Protein 2PNQ (pdb70)

Solvent-accessible surface area: 36966 Å² total; per-residue (Å²): 168,74,101,86,109,16,74,71,62,2,164,56,14,44,38,53,46,156,24,98,164,123,132,34,221,63,60,42,5,9,80,6,7,20,4,3,16,1,48,51,62,99,96,18,32,0,13,18,12,4,0,26,11,75,72,42,186,2,16,0,0,0,0,0,17,4,38,84,26,24,12,0,0,17,2,0,8,14,6,0,0,63,2,0,4,5,9,15,8,75,102,142,20,5,65,96,17,34,112,34,56,197,205,52,84,39,18,99,45,19,84,19,126,89,20,90,71,20,141,54,0,76,130,30,25,85,74,15,14,52,59,13,10,59,62,36,39,116,170,201,75,78,40,92,90,6,0,31,87,0,0,96,59,0,20,85,5,5,25,78,25,3,82,121,13,61,118,83,97,117,11,38,97,17,7,11,101,6,0,52,4,0,0,0,0,0,0,0,4,4,52,12,8,42,0,18,1,0,0,0,0,14,0,19,0,3,0,0,16,47,70,190,109,34,59,24,30,24,53,53,13,5,50,25,0,25,16,148,23,130,155,7,29,110,50,0,85,140,83,15,59,186,94,2,35,168,12,0,27,78,117,85,90,0,0,16,87,20,101,11,0,28,0,0,3,8,3,98,12,37,16,46,70,87,43,18,141,185,20,88,158,60,36,152,119,54,73,50,23,113,48,35,99,2,12,49,2,61,4,37,13,51,105,45,91,0,92,44,96,5,51,0,0,0,0,0,0,28,3,0,24,142,63,28,120,85,78,44,0,0,103,14,1,0,54,34,59,46,51,101,68,146,137,229,128,7,5,0,4,35,0,3,127,90,12,55,89,102,226,46,2,2,0,1,1,3,0,53,8,31,32,169,24,0,11,49,63,35,96,162,89,163,169,71,107,93,106,15,70,77,50,2,161,57,16,48,41,67,45,137,23,81,166,103,117,49,204,88,73,40,4,4,72,4,4,18,3,0,19,0,42,52,66,98,93,15,29,1,24,13,15,2,0,25,9,78,74,35,168,2,16,0,1,0,0,0,17,4,37,85,23,22,12,0,0,18,1,0,5,17,8,0,0,58,2,0,0,2,11,12,6,82,99,133,22,6,58,97,10,34,108,32,50,197,182,56,83,34,16,101,44,19,76,14,125,89,26,90,75,18,158,89,0,76,118,39,26,86,77,15,13,58,63,14,6,62,70,34,33,122,167,201,77,77,35,90,84,6,1,25,76,0,0,94,53,0,20,90,15,4,23,79,24,3,85,121,14,40,107,74,81,149,4,40,82,41,6,8,99,8,1,60,4,0,0,1,0,0,0,1,3,5,18,9,4,35,1,21,1,0,0,0,0,9,0,24,0,0,0,0,19,40,78,186,105,38,55,16,26,25,51,54,11,4,54,25,0,23,20,161,21,131,155,8,29,103,46,1,81,145,84,16,62,186,95,4,34,168,12,1,30,80,121,98,93,0,0,17,85,20,92,8,0,23,0,0,3,9,2,89,8,32,14,43,68,94,50,18,146,191,21,82,160,64,35,154,117,55,78,45,27,117,47,35,102,3,8,46,3,58,6,43,20,47,100,43,107,0,61,45,89,4,56,0,1,0,0,0,0,17,4,0,19,144,62,30,114,84,71,52,0,0,104,17,1,0,49,36,54,47,47,98,72,146,140,214,130,7,3,0,8,38,0,0,120,88,12,58,87,100,228,50,2,1,0,0,2,3,1,45,7,32,31,166,28,0,14,54,52,32,103,171,95,162

B-factor: mean 39.47, std 14.39, range [12.19, 97.11]

GO terms:
  GO:0005739 mitochondrion (C, IDA)
  GO:0004741 [pyruvate dehydrogenase (acetyl-transferring)]-phosphatase activity (F, EXP)
  GO:0000287 magnesium ion binding (F, IDA)
  GO:0004722 protein serine/threonine phosphatase activity (F, IMP)
  GO:0005509 calcium ion binding (F, IMP)
  GO:0044877 protein-containing complex binding (F, IMP)

Sequence (764 aa):
LTPPQVNSILKANEYSFKVPEFDGKNVSSILGFDSNRLPANAPIEDRRSATTCLQTRGMLLGVFDGHAGCACSQAVSERLFYYIAVSLLPHETLLEIENAVELLPILQWHKHPNDYFSKEASKLYFNGLRTYWQELIDLDIDVKEALINAFKRLDNDISLEAQVGDPNSFLNYLVLRVAFSGATACVAHVDGVDLHVANTGDSRAMLGVQEEDGSWSAVTLSNDHNAQNERELQRLKLEHPKNEAKSVVKQDRLLGLLMPFRAFGDVKFKWSIDLQKRVIESGPDPPNYHTPPYLTAEPEVTYHRLRPQDKFLVLATDGLWETMHRQDVVRIVGEYLTGMHHQQQNAATHLIRHAVGYRDDITIIVVQFNSHVVGAYQNQEQLTPPQVNSILKANEYSFKVPEFDGKNVSSILGFDSNRLPANAPIEDRRSATTCLQTRGMLLGVFDGHAGCACSQAVSERLFYYIAVSLLPHETLLEIENAVELLPILQWHKHPNDYFSKEASKLYFNGLRTYWQELIDLDIDVKEALINAFKRLDNDISLEAQVGDPNSFLNYLVLRVAFSGATACVAHVDGVDLHVANTGDSRAMLGVQEEDGSWSAVTLSNDHNAQNERELQRLKLEHPKNEAKSVVKQDRLLGLLMPFRAFGDVKFKWSIDLQKRVIESGPDPPNYHTPPYLTAEPEVTYHRLRPQDKFLVLATDGLWETMHRQDVVRIVGEYLTGMHHQQQNAATHLIRHAVGYRDDITIIVVQFNSHVVGAYQNQEQ

InterPro domains:
  IPR000222 PPM-type phosphatase, divalent cation binding [PS01032] (139-147)
  IPR001932 PPM-type phosphatase-like domain [PF00481] (203-441)
  IPR001932 PPM-type phosphatase-like domain [PS51746] (109-525)
  IPR001932 PPM-type phosphatase-like domain [SM00332] (99-523)
  IPR001932 PPM-type phosphatase-like domain [cd00143] (109-525)
  IPR015655 Protein phosphatase 2C [PTHR13832] (120-522)
  IPR036457 PPM-type phosphatase-like domain superfamily [G3DSA:3.60.40.10] (72-538)
  IPR036457 PPM-type phosphatase-like domain superfamily [SSF81606] (118-526)

Organism: Rattus norvegicus (NCBI:txid10116)

Foldseek 3Di:
DDPVVQVVQFVLFKAWFAPPPDVPPDQFQFGIKIKGKDAPDDVRQKDWWKKQFPQAGKIKTKIKGWFPDNLQVLVCRPQLVLLLQLLQDDLVVLVCPLVVVCHDDGIDIRDDPPRDDDDPCPVVSVVLSNVVSVVVNVDPDDSLVSNLCSQQSVLVSLVVCLVVADPPQVRNVSSVSNQQIKMWMWMWMDRRQKIKIWGFAAWFKWWWFADPVRAIDIDGFFDHAWLVDVVNLVVQCVVDDVVCNCQCQPPRAGSPDHGIQEIGRNCVQADDPVSVVVSVPGDPDHHPCDVRHRYYNRTDMGMDGDALRTFKMKTKGVFQVVQDPRVVLSRQLSCVVVVNNPPCPHSNSSSVVVSPCGNHMIMMMMITGDSVSSNVVVVVVD/DDPVVQVVQFVLFKAWFADDPDPPPDQFQFRIKIKGWDAPDDVRQKDWWKKQFPQAGKIKTKIKGWFPHNLQNLVCRPQLVLLLQLLQDDLVVLVCPLVVVCHDDGIDIRDDPPRDDDDPCPVVSVVLSNVVSVVVNVDPDDSLVSNLCSQQSVLVSLVVCQVVADPPLVSNVSSVSNQQIKMWMWMWMDRRQKIKIWGFAAWFKWWWFADPVRAIDIDGFFDHAWLVDVVNLVVQCVVDDVVCNCQCQPPRAGSPPHGIQEIGRNCVQADDPVSVVVSVPGDPDHHPCDVRHRYYNRTDMGMDGHALRTFKMKTKGVFQCVQDPRVVLSRQLSCVVVVNNPDCPHSNSSSVVVSPCGNHMIMMMMITGDSVSSNVVVVVVD

Structure (mmCIF, N/CA/C/O backbone):
data_2PNQ
#
_entry.id   2PNQ
#
_cell.length_a   65.318
_cell.length_b   72.220
_cell.length_c   96.094
_cell.angle_alpha   90.00
_cell.angle_beta   90.00
_cell.angle_gamma   90.00
#
_symmetry.space_group_name_H-M   'P 1 21 1'
#
loop_
_entity.id
_entity.type
_entity.pdbx_description
1 polymer '[Pyruvate dehydrogenase [lipoamide]]-phosphatase 1'
2 non-polymer 'MAGNESIUM ION'
3 water water
#
loop_
_atom_site.group_PDB
_atom_site.id
_atom_site.type_symbol
_atom_site.label_atom_id
_atom_site.label_alt_id
_atom_site.label_comp_id
_atom_site.label_asym_id
_atom_site.label_entity_id
_atom_site.label_seq_id
_atom_site.pdbx_PDB_ins_code
_atom_site.Cartn_x
_atom_site.Cartn_y
_atom_site.Cartn_z
_atom_site.occupancy
_atom_site.B_iso_or_equiv
_atom_site.auth_seq_id
_atom_site.auth_comp_id
_atom_site.auth_asym_id
_atom_site.auth_atom_id
_atom_site.pdbx_PDB_model_num
ATOM 1 N N . LEU A 1 9 ? 6.090 18.627 -15.407 1.00 65.64 9 LEU A N 1
ATOM 2 C CA . LEU A 1 9 ? 5.197 17.900 -14.456 1.00 64.04 9 LEU A CA 1
ATOM 3 C C . LEU A 1 9 ? 3.867 17.613 -15.133 1.00 63.70 9 LEU A C 1
ATOM 4 O O . LEU A 1 9 ? 2.839 17.381 -14.484 1.00 63.81 9 LEU A O 1
ATOM 9 N N . THR A 1 10 ? 3.920 17.659 -16.462 1.00 62.46 10 THR A N 1
ATOM 10 C CA . THR A 1 10 ? 2.790 17.300 -17.298 1.00 61.28 10 THR A CA 1
ATOM 11 C C . THR A 1 10 ? 2.924 15.830 -17.674 1.00 59.39 10 THR A C 1
ATOM 12 O O . THR A 1 10 ? 4.015 15.265 -17.522 1.00 58.98 10 THR A O 1
ATOM 16 N N . PRO A 1 11 ? 1.855 15.188 -18.154 1.00 57.45 11 PRO A N 1
ATOM 17 C CA . PRO A 1 11 ? 1.973 13.766 -18.507 1.00 56.48 11 PRO A CA 1
ATOM 18 C C . PRO A 1 11 ? 3.276 13.446 -19.264 1.00 55.45 11 PRO A C 1
ATOM 19 O O . PRO A 1 11 ? 4.013 12.548 -18.867 1.00 56.21 11 PRO A O 1
ATOM 23 N N . PRO A 1 12 ? 3.576 14.171 -20.353 1.00 54.59 12 PRO A N 1
ATOM 24 C CA . PRO A 1 12 ? 4.797 13.909 -21.124 1.00 53.84 12 PRO A CA 1
ATOM 25 C C . PRO A 1 12 ? 6.054 13.945 -20.258 1.00 53.23 12 PRO A C 1
ATOM 26 O O . PRO A 1 12 ? 6.835 12.990 -20.230 1.00 53.60 12 PRO A O 1
ATOM 30 N N . GLN A 1 13 ? 6.240 15.058 -19.560 1.00 52.11 13 GLN A N 1
ATOM 31 C CA . GLN A 1 13 ? 7.395 15.237 -18.707 1.00 51.06 13 GLN A CA 1
ATOM 32 C C . GLN A 1 13 ? 7.504 14.093 -17.695 1.00 48.96 13 GLN A C 1
ATOM 33 O O . GLN A 1 13 ? 8.600 13.599 -17.398 1.00 49.72 13 GLN A O 1
ATOM 39 N N . VAL A 1 14 ? 6.361 13.666 -17.170 1.00 45.42 14 VAL A N 1
ATOM 40 C CA . VAL A 1 14 ? 6.354 12.569 -16.219 1.00 42.44 14 VAL A CA 1
ATOM 41 C C . VAL A 1 14 ? 6.738 11.271 -16.913 1.00 41.58 14 VAL A C 1
ATOM 42 O O . VAL A 1 14 ? 7.509 10.475 -16.383 1.00 41.43 14 VAL A O 1
ATOM 46 N N . ASN A 1 15 ? 6.200 11.056 -18.104 1.00 40.25 15 ASN A N 1
ATOM 47 C CA . ASN A 1 15 ? 6.562 9.866 -18.850 1.00 40.23 15 ASN A CA 1
ATOM 48 C C . ASN A 1 15 ? 8.069 9.792 -19.000 1.00 39.95 15 ASN A C 1
ATOM 49 O O . ASN A 1 15 ? 8.684 8.759 -18.709 1.00 40.78 15 ASN A O 1
ATOM 54 N N . SER A 1 16 ? 8.650 10.904 -19.444 1.00 37.83 16 SER A N 1
ATOM 55 C CA . SER A 1 16 ? 10.089 10.988 -19.655 1.00 37.26 16 SER A CA 1
ATOM 56 C C . SER A 1 16 ? 10.854 10.684 -18.377 1.00 35.77 16 SER A C 1
ATOM 57 O O . SER A 1 16 ? 11.927 10.084 -18.440 1.00 35.03 16 SER A O 1
ATOM 60 N N . ILE A 1 17 ? 10.326 11.094 -17.223 1.00 33.08 17 ILE A N 1
ATOM 61 C CA . ILE A 1 17 ? 11.026 10.793 -15.981 1.00 32.33 17 ILE A CA 1
ATOM 62 C C . ILE A 1 17 ? 11.011 9.283 -15.699 1.00 32.32 17 ILE A C 1
ATOM 63 O O . ILE A 1 17 ? 12.032 8.700 -15.300 1.00 31.65 17 ILE A O 1
ATOM 68 N N . LEU A 1 18 ? 9.857 8.660 -15.929 1.00 30.91 18 LEU A N 1
ATOM 69 C CA . LEU A 1 18 ? 9.677 7.230 -15.704 1.00 31.35 18 LEU A CA 1
ATOM 70 C C . LEU A 1 18 ? 10.649 6.400 -16.523 1.00 31.80 18 LEU A C 1
ATOM 71 O O . LEU A 1 18 ? 11.301 5.497 -16.009 1.00 31.76 18 LEU A O 1
ATOM 76 N N . LYS A 1 19 ? 10.751 6.682 -17.811 1.00 32.81 19 LYS A N 1
ATOM 77 C CA . LYS A 1 19 ? 11.669 5.908 -18.622 1.00 33.79 19 LYS A CA 1
ATOM 78 C C . LYS A 1 19 ? 13.102 6.112 -18.160 1.00 33.27 19 LYS A C 1
ATOM 79 O O . LYS A 1 19 ? 13.880 5.172 -18.083 1.00 34.91 19 LYS A O 1
ATOM 85 N N . ALA A 1 20 ? 13.439 7.348 -17.838 1.00 31.79 20 ALA A N 1
ATOM 86 C CA . ALA A 1 20 ? 14.786 7.704 -17.422 1.00 31.73 20 ALA A CA 1
ATOM 87 C C . ALA A 1 20 ? 15.197 7.032 -16.124 1.00 32.37 20 ALA A C 1
ATOM 88 O O . ALA A 1 20 ? 16.376 6.761 -15.934 1.00 31.97 20 ALA A O 1
ATOM 90 N N . ASN A 1 21 ? 14.253 6.766 -15.224 1.00 33.17 21 ASN A N 1
ATOM 91 C CA . ASN A 1 21 ? 14.602 6.167 -13.927 1.00 33.49 21 ASN A CA 1
ATOM 92 C C . ASN A 1 21 ? 14.279 4.675 -13.876 1.00 34.07 21 ASN A C 1
ATOM 93 O O . ASN A 1 21 ? 14.540 4.011 -12.871 1.00 33.92 21 ASN A O 1
ATOM 98 N N . GLU A 1 22 ? 13.712 4.157 -14.956 1.00 34.28 22 GLU A N 1
ATOM 99 C CA . GLU A 1 22 ? 13.315 2.764 -15.029 1.00 34.97 22 GLU A CA 1
ATOM 100 C C . GLU A 1 22 ? 14.487 1.826 -14.821 1.00 34.70 22 GLU A C 1
ATOM 101 O O . GLU A 1 22 ? 15.536 2.001 -15.422 1.00 34.89 22 GLU A O 1
ATOM 107 N N . TYR A 1 23 ? 14.309 0.824 -13.973 1.00 34.27 23 TYR A N 1
ATOM 108 C CA . TYR A 1 23 ? 15.363 -0.163 -13.757 1.00 33.03 23 TYR A CA 1
ATOM 109 C C . TYR A 1 23 ? 14.777 -1.552 -13.769 1.00 32.86 23 TYR A C 1
ATOM 110 O O . TYR A 1 23 ? 13.658 -1.768 -13.330 1.00 32.34 23 TYR A O 1
ATOM 119 N N . SER A 1 24 ? 15.538 -2.493 -14.291 1.00 32.86 24 SER A N 1
ATOM 120 C CA . SER A 1 24 ? 15.094 -3.864 -14.363 1.00 34.14 24 SER A CA 1
ATOM 121 C C . SER A 1 24 ? 16.271 -4.802 -14.235 1.00 35.46 24 SER A C 1
ATOM 122 O O . SER A 1 24 ? 17.351 -4.544 -14.776 1.00 36.25 24 SER A O 1
ATOM 125 N N . PHE A 1 25 ? 16.061 -5.890 -13.505 1.00 36.02 25 PHE A N 1
ATOM 126 C CA . PHE A 1 25 ? 17.100 -6.883 -13.316 1.00 36.03 25 PHE A CA 1
ATOM 127 C C . PHE A 1 25 ? 16.523 -8.288 -13.416 1.00 36.96 25 PHE A C 1
ATOM 128 O O . PHE A 1 25 ? 15.501 -8.622 -12.816 1.00 36.15 25 PHE A O 1
ATOM 136 N N . LYS A 1 26 ? 17.182 -9.114 -14.205 1.00 38.61 26 LYS A N 1
ATOM 137 C CA . LYS A 1 26 ? 16.735 -10.477 -14.342 1.00 40.29 26 LYS A CA 1
ATOM 138 C C . LYS A 1 26 ? 17.804 -11.381 -13.829 1.00 41.36 26 LYS A C 1
ATOM 139 O O . LYS A 1 26 ? 18.998 -11.163 -14.089 1.00 41.44 26 LYS A O 1
ATOM 145 N N . VAL A 1 27 ? 17.399 -12.389 -13.070 1.00 43.50 27 VAL A N 1
ATOM 146 C CA . VAL A 1 27 ? 18.398 -13.277 -12.551 1.00 44.50 27 VAL A CA 1
ATOM 147 C C . VAL A 1 27 ? 18.914 -14.151 -13.628 1.00 47.06 27 VAL A C 1
ATOM 148 O O . VAL A 1 27 ? 18.161 -14.657 -14.463 1.00 47.21 27 VAL A O 1
ATOM 152 N N . PRO A 1 28 ? 20.222 -14.301 -13.617 1.00 49.16 28 PRO A N 1
ATOM 153 C CA . PRO A 1 28 ? 20.892 -15.134 -14.581 1.00 51.84 28 PRO A CA 1
ATOM 154 C C . PRO A 1 28 ? 20.309 -16.488 -14.628 1.00 54.74 28 PRO A C 1
ATOM 155 O O . PRO A 1 28 ? 20.696 -17.360 -13.845 1.00 55.21 28 PRO A O 1
ATOM 159 N N . GLU A 1 29 ? 19.345 -16.684 -15.506 1.00 57.78 29 GLU A N 1
ATOM 160 C CA . GLU A 1 29 ? 18.992 -18.033 -15.610 1.00 61.68 29 GLU A CA 1
ATOM 161 C C . GLU A 1 29 ? 20.176 -18.719 -16.187 1.00 65.26 29 GLU A C 1
ATOM 162 O O . GLU A 1 29 ? 20.469 -18.504 -17.355 1.00 66.85 29 GLU A O 1
ATOM 168 N N . PHE A 1 30 ? 20.960 -19.463 -15.448 1.00 68.84 30 PHE A N 1
ATOM 169 C CA . PHE A 1 30 ? 21.831 -20.233 -16.294 1.00 71.91 30 PHE A CA 1
ATOM 170 C C . PHE A 1 30 ? 21.742 -21.597 -15.884 1.00 73.25 30 PHE A C 1
ATOM 171 O O . PHE A 1 30 ? 21.563 -21.920 -14.713 1.00 74.49 30 PHE A O 1
ATOM 179 N N . ASP A 1 31 ? 21.834 -22.427 -16.886 1.00 74.36 31 ASP A N 1
ATOM 180 C CA . ASP A 1 31 ? 21.616 -23.762 -16.548 1.00 75.57 31 ASP A CA 1
ATOM 181 C C . ASP A 1 31 ? 22.638 -24.307 -15.660 1.00 75.71 31 ASP A C 1
ATOM 182 O O . ASP A 1 31 ? 22.236 -25.202 -14.958 1.00 76.35 31 ASP A O 1
ATOM 187 N N . GLY A 1 32 ? 23.911 -23.888 -15.626 1.00 75.91 32 GLY A N 1
ATOM 188 C CA . GLY A 1 32 ? 24.702 -24.419 -14.516 1.00 75.25 32 GLY A CA 1
ATOM 189 C C . GLY A 1 32 ? 23.669 -24.420 -13.401 1.00 74.54 32 GLY A C 1
ATOM 190 O O . GLY A 1 32 ? 22.908 -23.464 -13.289 1.00 75.49 32 GLY A O 1
ATOM 191 N N . LYS A 1 33 ? 23.600 -25.472 -12.606 1.00 72.69 33 LYS A N 1
ATOM 192 C CA . LYS A 1 33 ? 22.439 -25.644 -11.725 1.00 70.77 33 LYS A CA 1
ATOM 193 C C . LYS A 1 33 ? 22.333 -24.609 -10.600 1.00 69.68 33 LYS A C 1
ATOM 194 O O . LYS A 1 33 ? 22.915 -24.741 -9.530 1.00 70.53 33 LYS A O 1
ATOM 200 N N . ASN A 1 34 ? 21.514 -23.585 -10.869 1.00 67.64 34 ASN A N 1
ATOM 201 C CA . ASN A 1 34 ? 21.346 -22.436 -9.990 1.00 64.92 34 ASN A CA 1
ATOM 202 C C . ASN A 1 34 ? 20.027 -22.401 -9.220 1.00 62.20 34 ASN A C 1
ATOM 203 O O . ASN A 1 34 ? 18.962 -22.848 -9.659 1.00 61.13 34 ASN A O 1
ATOM 208 N N . VAL A 1 35 ? 20.156 -21.792 -8.058 1.00 59.63 35 VAL A N 1
ATOM 209 C CA . VAL A 1 35 ? 19.165 -21.805 -7.008 1.00 57.48 35 VAL A CA 1
ATOM 210 C C . VAL A 1 35 ? 18.258 -20.571 -6.896 1.00 54.51 35 VAL A C 1
ATOM 211 O O . VAL A 1 35 ? 17.312 -20.644 -6.119 1.00 56.14 35 VAL A O 1
ATOM 215 N N . SER A 1 36 ? 18.475 -19.475 -7.606 1.00 49.67 36 SER A N 1
ATOM 216 C CA . SER A 1 36 ? 17.673 -18.270 -7.347 1.00 44.95 36 SER A CA 1
ATOM 217 C C . SER A 1 36 ? 16.150 -18.512 -7.270 1.00 42.06 36 SER A C 1
ATOM 218 O O . SER A 1 36 ? 15.518 -18.970 -8.223 1.00 40.75 36 SER A O 1
ATOM 221 N N . SER A 1 37 ? 15.582 -18.167 -6.110 1.00 39.19 37 SER A N 1
ATOM 222 C CA . SER A 1 37 ? 14.134 -18.234 -5.861 1.00 36.09 37 SER A CA 1
ATOM 223 C C . SER A 1 37 ? 13.461 -16.960 -6.373 1.00 36.03 37 SER A C 1
ATOM 224 O O . SER A 1 37 ? 12.243 -16.746 -6.260 1.00 36.00 37 SER A O 1
ATOM 227 N N . ILE A 1 38 ? 14.310 -16.115 -6.940 1.00 36.21 38 ILE A N 1
ATOM 228 C CA . ILE A 1 38 ? 13.938 -14.826 -7.501 1.00 36.36 38 ILE A CA 1
ATOM 229 C C . ILE A 1 38 ? 14.111 -14.835 -9.020 1.00 35.75 38 ILE A C 1
ATOM 230 O O . ILE A 1 38 ? 15.165 -15.225 -9.513 1.00 36.04 38 ILE A O 1
ATOM 235 N N . LEU A 1 39 ? 13.083 -14.433 -9.758 1.00 34.50 39 LEU A N 1
ATOM 236 C CA . LEU A 1 39 ? 13.207 -14.365 -11.208 1.00 33.71 39 LEU A CA 1
ATOM 237 C C . LEU A 1 39 ? 13.929 -13.075 -11.617 1.00 33.60 39 LEU A C 1
ATOM 238 O O . LEU A 1 39 ? 14.690 -13.048 -12.592 1.00 33.37 39 LEU A O 1
ATOM 243 N N . GLY A 1 40 ? 13.674 -12.019 -10.841 1.00 33.10 40 GLY A N 1
ATOM 244 C CA . GLY A 1 40 ? 14.257 -10.702 -11.060 1.00 31.32 40 GLY A CA 1
ATOM 245 C C . GLY A 1 40 ? 13.393 -9.622 -10.430 1.00 31.26 40 GLY A C 1
ATOM 246 O O . GLY A 1 40 ? 12.360 -9.936 -9.842 1.00 30.36 40 GLY A O 1
ATOM 247 N N . PHE A 1 41 ? 13.797 -8.361 -10.533 1.00 30.62 41 PHE A N 1
ATOM 248 C CA . PHE A 1 41 ? 12.993 -7.287 -9.969 1.00 30.63 41 PHE A CA 1
ATOM 249 C C . PHE A 1 41 ? 13.054 -6.033 -10.827 1.00 31.19 41 PHE A C 1
ATOM 250 O O . PHE A 1 41 ? 14.017 -5.813 -11.569 1.00 31.03 41 PHE A O 1
ATOM 258 N N . ASP A 1 42 ? 12.011 -5.221 -10.705 1.00 31.49 42 ASP A N 1
ATOM 259 C CA . ASP A 1 42 ? 11.893 -3.951 -11.409 1.00 32.56 42 ASP A CA 1
ATOM 260 C C . ASP A 1 42 ? 11.766 -2.813 -10.411 1.00 32.60 42 ASP A C 1
ATOM 261 O O . ASP A 1 42 ? 11.262 -3.000 -9.311 1.00 32.63 42 ASP A O 1
ATOM 266 N N . SER A 1 43 ? 12.215 -1.628 -10.786 1.00 32.64 43 SER A N 1
ATOM 267 C CA . SER A 1 43 ? 12.109 -0.500 -9.877 1.00 33.15 43 SER A CA 1
ATOM 268 C C . SER A 1 43 ? 12.026 0.810 -10.644 1.00 33.40 43 SER A C 1
ATOM 269 O O . SER A 1 43 ? 12.568 0.925 -11.742 1.00 33.62 43 SER A O 1
ATOM 272 N N . ASN A 1 44 ? 11.338 1.788 -10.067 1.00 33.52 44 ASN A N 1
ATOM 273 C CA . ASN A 1 44 ? 11.224 3.107 -10.673 1.00 35.64 44 ASN A CA 1
ATOM 274 C C . ASN A 1 44 ? 10.919 4.145 -9.610 1.00 37.07 44 ASN A C 1
ATOM 275 O O . ASN A 1 44 ? 10.575 3.781 -8.481 1.00 37.66 44 ASN A O 1
ATOM 280 N N . ARG A 1 45 ? 11.043 5.426 -9.962 1.00 37.53 45 ARG A N 1
ATOM 281 C CA . ARG A 1 45 ? 10.807 6.508 -9.016 1.00 37.84 45 ARG A CA 1
ATOM 282 C C . ARG A 1 45 ? 10.265 7.739 -9.695 1.00 37.67 45 ARG A C 1
ATOM 283 O O . ARG A 1 45 ? 10.662 8.081 -10.808 1.00 37.01 45 ARG A O 1
ATOM 291 N N . LEU A 1 46 ? 9.353 8.404 -8.996 1.00 38.37 46 LEU A N 1
ATOM 292 C CA . LEU A 1 46 ? 8.775 9.670 -9.436 1.00 38.06 46 LEU A CA 1
ATOM 293 C C . LEU A 1 46 ? 9.075 10.759 -8.396 1.00 38.07 46 LEU A C 1
ATOM 294 O O . LEU A 1 46 ? 8.664 10.645 -7.234 1.00 38.60 46 LEU A O 1
ATOM 299 N N . PRO A 1 47 ? 9.809 11.810 -8.782 1.00 37.59 47 PRO A N 1
ATOM 300 C CA . PRO A 1 47 ? 10.123 12.851 -7.806 1.00 37.68 47 PRO A CA 1
ATOM 301 C C . PRO A 1 47 ? 8.991 13.842 -7.620 1.00 39.12 47 PRO A C 1
ATOM 302 O O . PRO A 1 47 ? 8.314 14.248 -8.559 1.00 39.38 47 PRO A O 1
ATOM 306 N N . ALA A 1 48 ? 8.807 14.221 -6.367 1.00 40.97 48 ALA A N 1
ATOM 307 C CA . ALA A 1 48 ? 7.848 15.237 -5.980 1.00 41.33 48 ALA A CA 1
ATOM 308 C C . ALA A 1 48 ? 8.600 16.398 -5.320 1.00 41.23 48 ALA A C 1
ATOM 309 O O . ALA A 1 48 ? 8.104 17.519 -5.229 1.00 41.79 48 ALA A O 1
ATOM 311 N N . ASN A 1 49 ? 9.813 16.099 -4.869 1.00 40.24 49 ASN A N 1
ATOM 312 C CA . ASN A 1 49 ? 10.668 17.083 -4.224 1.00 40.48 49 ASN A CA 1
ATOM 313 C C . ASN A 1 49 ? 11.898 17.365 -5.076 1.00 41.28 49 ASN A C 1
ATOM 314 O O . ASN A 1 49 ? 12.267 16.506 -5.875 1.00 42.27 49 ASN A O 1
ATOM 319 N N . ALA A 1 50 ? 12.498 18.563 -4.916 1.00 41.46 50 ALA A N 1
ATOM 320 C CA . ALA A 1 50 ? 13.733 18.948 -5.613 1.00 41.43 50 ALA A CA 1
ATOM 321 C C . ALA A 1 50 ? 14.698 17.783 -5.561 1.00 42.11 50 ALA A C 1
ATOM 322 O O . ALA A 1 50 ? 14.586 16.887 -6.424 1.00 45.42 50 ALA A O 1
ATOM 324 N N . PRO A 1 51 ? 15.692 17.768 -4.632 1.00 40.78 51 PRO A N 1
ATOM 325 C CA . PRO A 1 51 ? 16.299 16.469 -4.867 1.00 39.07 51 PRO A CA 1
ATOM 326 C C . PRO A 1 51 ? 15.320 15.460 -4.297 1.00 37.60 51 PRO A C 1
ATOM 327 O O . PRO A 1 51 ? 14.897 15.639 -3.145 1.00 38.13 51 PRO A O 1
ATOM 331 N N . ILE A 1 52 ? 14.889 14.463 -5.057 1.00 34.00 52 ILE A N 1
ATOM 332 C CA . ILE A 1 52 ? 13.952 13.512 -4.489 1.00 31.89 52 ILE A CA 1
ATOM 333 C C . ILE A 1 52 ? 14.461 13.046 -3.101 1.00 31.41 52 ILE A C 1
ATOM 334 O O . ILE A 1 52 ? 15.680 12.980 -2.876 1.00 29.19 52 ILE A O 1
ATOM 339 N N . GLU A 1 53 ? 13.556 12.737 -2.167 1.00 31.06 53 GLU A N 1
ATOM 340 C CA . GLU A 1 53 ? 13.988 12.350 -0.824 1.00 30.07 53 GLU A CA 1
ATOM 341 C C . GLU A 1 53 ? 13.942 10.844 -0.613 1.00 28.66 53 GLU A C 1
ATOM 342 O O . GLU A 1 53 ? 14.504 10.331 0.352 1.00 28.58 53 GLU A O 1
ATOM 348 N N . ASP A 1 54 ? 13.271 10.152 -1.528 1.00 27.36 54 ASP A N 1
ATOM 349 C CA . ASP A 1 54 ? 13.141 8.694 -1.543 1.00 26.12 54 ASP A CA 1
ATOM 350 C C . ASP A 1 54 ? 14.377 8.036 -2.206 1.00 27.40 54 ASP A C 1
ATOM 351 O O . ASP A 1 54 ? 14.886 8.542 -3.221 1.00 27.22 54 ASP A O 1
ATOM 356 N N . ARG A 1 55 ? 14.849 6.914 -1.661 1.00 25.73 55 ARG A N 1
ATOM 357 C CA . ARG A 1 55 ? 15.935 6.182 -2.294 1.00 26.24 55 ARG A CA 1
ATOM 358 C C . ARG A 1 55 ? 15.549 4.718 -2.408 1.00 26.36 55 ARG A C 1
ATOM 359 O O . ARG A 1 55 ? 14.671 4.250 -1.695 1.00 26.14 55 ARG A O 1
ATOM 367 N N . ARG A 1 56 ? 16.192 4.002 -3.316 1.00 26.59 56 ARG A N 1
ATOM 368 C CA . ARG A 1 56 ? 15.932 2.590 -3.551 1.00 26.28 56 ARG A CA 1
ATOM 369 C C . ARG A 1 56 ? 17.244 1.855 -3.727 1.00 27.17 56 ARG A C 1
ATOM 370 O O . ARG A 1 56 ? 18.135 2.361 -4.417 1.00 27.33 56 ARG A O 1
ATOM 378 N N . SER A 1 57 ? 17.386 0.681 -3.126 1.00 26.74 57 SER A N 1
ATOM 379 C CA . SER A 1 57 ? 18.623 -0.064 -3.303 1.00 27.58 57 SER A CA 1
ATOM 380 C C . SER A 1 57 ? 18.366 -1.558 -3.371 1.00 28.68 57 SER A C 1
ATOM 381 O O . SER A 1 57 ? 17.395 -2.071 -2.816 1.00 30.64 57 SER A O 1
ATOM 384 N N . ALA A 1 58 ? 19.243 -2.254 -4.075 1.00 29.75 58 ALA A N 1
ATOM 385 C CA . ALA A 1 58 ? 19.128 -3.695 -4.259 1.00 29.93 58 ALA A CA 1
ATOM 386 C C . ALA A 1 58 ? 20.505 -4.324 -4.389 1.00 31.29 58 ALA A C 1
ATOM 387 O O . ALA A 1 58 ? 21.383 -3.746 -5.032 1.00 27.79 58 ALA A O 1
ATOM 389 N N . THR A 1 59 ? 20.691 -5.510 -3.805 1.00 34.07 59 THR A N 1
ATOM 390 C CA . THR A 1 59 ? 22.000 -6.134 -3.842 1.00 37.45 59 THR A CA 1
ATOM 391 C C . THR A 1 59 ? 21.988 -7.613 -3.493 1.00 37.98 59 THR A C 1
ATOM 392 O O . THR A 1 59 ? 21.213 -8.088 -2.671 1.00 36.57 59 THR A O 1
ATOM 396 N N . THR A 1 60 ? 22.895 -8.318 -4.143 1.00 39.62 60 THR A N 1
ATOM 397 C CA . THR A 1 60 ? 23.103 -9.720 -3.875 1.00 42.23 60 THR A CA 1
ATOM 398 C C . THR A 1 60 ? 24.261 -9.880 -2.871 1.00 43.94 60 THR A C 1
ATOM 399 O O . THR A 1 60 ? 25.320 -9.250 -3.022 1.00 44.24 60 THR A O 1
ATOM 401 N N . CYS A 1 61 ? 24.064 -10.680 -1.824 1.00 44.97 61 CYS A N 1
ATOM 402 C CA . CYS A 1 61 ? 25.154 -10.927 -0.893 1.00 45.51 61 CYS A CA 1
ATOM 403 C C . CYS A 1 61 ? 26.171 -11.837 -1.567 1.00 45.73 61 CYS A C 1
ATOM 404 O O . CYS A 1 61 ? 25.827 -12.940 -1.990 1.00 44.81 61 CYS A O 1
ATOM 407 N N . LEU A 1 62 ? 27.414 -11.390 -1.685 1.00 46.74 62 LEU A N 1
ATOM 408 C CA . LEU A 1 62 ? 28.415 -12.204 -2.358 1.00 47.77 62 LEU A CA 1
ATOM 409 C C . LEU A 1 62 ? 28.949 -13.295 -1.449 1.00 49.32 62 LEU A C 1
ATOM 410 O O . LEU A 1 62 ? 29.335 -14.368 -1.915 1.00 50.28 62 LEU A O 1
ATOM 415 N N . GLN A 1 63 ? 28.959 -13.028 -0.152 1.00 50.66 63 GLN A N 1
ATOM 416 C CA . GLN A 1 63 ? 29.457 -13.987 0.826 1.00 52.37 63 GLN A CA 1
ATOM 417 C C . GLN A 1 63 ? 28.324 -14.843 1.411 1.00 53.88 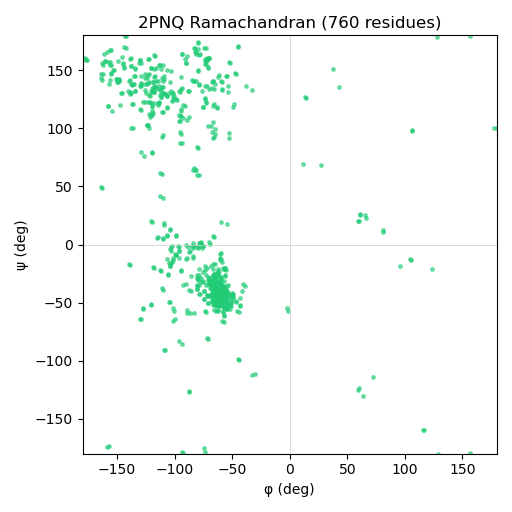63 GLN A C 1
ATOM 418 O O . GLN A 1 63 ? 28.566 -15.933 1.923 1.00 54.58 63 GLN A O 1
ATOM 424 N N . THR A 1 64 ? 27.093 -14.340 1.344 1.00 55.21 64 THR A N 1
ATOM 425 C CA . THR A 1 64 ? 25.925 -15.079 1.816 1.00 56.11 64 THR A CA 1
ATOM 426 C C . THR A 1 64 ? 24.979 -15.332 0.645 1.00 56.13 64 THR A C 1
ATOM 427 O O . THR A 1 64 ? 24.939 -14.546 -0.299 1.00 57.31 64 THR A O 1
ATOM 431 N N . ARG A 1 65 ? 24.210 -16.409 0.678 1.00 55.60 65 ARG A N 1
ATOM 432 C CA . ARG A 1 65 ? 23.327 -16.702 -0.451 1.00 54.60 65 ARG A CA 1
ATOM 433 C C . ARG A 1 65 ? 22.337 -15.548 -0.757 1.00 52.18 65 ARG A C 1
ATOM 434 O O . ARG A 1 65 ? 22.227 -15.128 -1.910 1.00 54.15 65 ARG A O 1
ATOM 442 N N . GLY A 1 66 ? 21.645 -15.031 0.261 1.00 47.79 66 GLY A N 1
ATOM 443 C CA . GLY A 1 66 ? 20.609 -14.005 0.097 1.00 41.59 66 GLY A CA 1
ATOM 444 C C . GLY A 1 66 ? 20.824 -12.782 -0.798 1.00 37.32 66 GLY A C 1
ATOM 445 O O . GLY A 1 66 ? 21.914 -12.501 -1.293 1.00 36.09 66 GLY A O 1
ATOM 446 N N . MET A 1 67 ? 19.709 -12.065 -0.996 1.00 34.10 67 MET A N 1
ATOM 447 C CA . MET A 1 67 ? 19.634 -10.802 -1.747 1.00 30.27 67 MET A CA 1
ATOM 448 C C . MET A 1 67 ? 18.918 -9.740 -0.911 1.00 27.27 67 MET A C 1
ATOM 449 O O . MET A 1 67 ? 17.913 -10.037 -0.259 1.00 26.31 67 MET A O 1
ATOM 454 N N . LEU A 1 68 ? 19.434 -8.514 -0.928 1.00 24.22 68 LEU A N 1
ATOM 455 C CA . LEU A 1 68 ? 18.864 -7.420 -0.159 1.00 22.09 68 LEU A CA 1
ATOM 456 C C . LEU A 1 68 ? 18.208 -6.398 -1.060 1.00 22.50 68 LEU A C 1
ATOM 457 O O . LEU A 1 68 ? 18.783 -5.930 -2.046 1.00 20.47 68 LEU A O 1
ATOM 462 N N . LEU A 1 69 ? 16.986 -6.053 -0.718 1.00 21.79 69 LEU A N 1
ATOM 463 C CA . LEU A 1 69 ? 16.269 -5.039 -1.457 1.00 23.13 69 LEU A CA 1
ATOM 464 C C . LEU A 1 69 ? 15.578 -4.096 -0.490 1.00 23.91 69 LEU A C 1
ATOM 465 O O . LEU A 1 69 ? 15.005 -4.525 0.525 1.00 24.63 69 LEU A O 1
ATOM 470 N N . GLY A 1 70 ? 15.620 -2.808 -0.774 1.00 23.41 70 GLY A N 1
ATOM 471 C CA . GLY A 1 70 ? 14.955 -1.922 0.150 1.00 23.92 70 GLY A CA 1
ATOM 472 C C . GLY A 1 70 ? 14.631 -0.582 -0.430 1.00 24.34 70 GLY A C 1
ATOM 473 O O . GLY A 1 70 ? 15.221 -0.128 -1.422 1.00 25.36 70 GLY A O 1
ATOM 474 N N . VAL A 1 71 ? 13.658 0.044 0.206 1.00 23.34 71 VAL A N 1
ATOM 475 C CA . VAL A 1 71 ? 13.256 1.374 -0.165 1.00 23.25 71 VAL A CA 1
ATOM 476 C C . VAL A 1 71 ? 13.389 2.289 1.038 1.00 24.36 71 VAL A C 1
ATOM 477 O O . VAL A 1 71 ? 13.220 1.858 2.176 1.00 25.22 71 VAL A O 1
ATOM 481 N N . PHE A 1 72 ? 13.724 3.545 0.804 1.00 24.92 72 PHE A N 1
ATOM 482 C CA . PHE A 1 72 ? 13.922 4.461 1.911 1.00 26.12 72 PHE A CA 1
ATOM 483 C C . PHE A 1 72 ? 13.275 5.811 1.641 1.00 27.51 72 PHE A C 1
ATOM 484 O O . PHE A 1 72 ? 13.598 6.498 0.676 1.00 29.39 72 PHE A O 1
ATOM 492 N N . ASP A 1 73 ? 12.358 6.164 2.526 1.00 28.00 73 ASP A N 1
ATOM 493 C CA . ASP A 1 73 ? 11.647 7.401 2.416 1.00 28.84 73 ASP A CA 1
ATOM 494 C C . ASP A 1 73 ? 12.314 8.487 3.279 1.00 29.38 73 ASP A C 1
ATOM 495 O O . ASP A 1 73 ? 12.206 8.468 4.504 1.00 29.81 73 ASP A O 1
ATOM 500 N N . GLY A 1 74 ? 13.011 9.437 2.651 1.00 29.23 74 GLY A N 1
ATOM 501 C CA . GLY A 1 74 ? 13.661 10.461 3.447 1.00 29.32 74 GLY A CA 1
ATOM 502 C C . GLY A 1 74 ? 12.759 11.660 3.707 1.00 30.34 74 GLY A C 1
ATOM 503 O O . GLY A 1 74 ? 11.707 11.843 3.046 1.00 29.69 74 GLY A O 1
ATOM 504 N N . HIS A 1 75 ? 13.123 12.449 4.707 1.00 28.75 75 HIS A N 1
ATOM 505 C CA . HIS A 1 75 ? 12.415 13.679 4.989 1.00 28.09 75 HIS A CA 1
ATOM 506 C C . HIS A 1 75 ? 13.354 14.695 5.570 1.00 27.69 75 HIS A C 1
ATOM 507 O O . HIS A 1 75 ? 14.406 14.334 6.103 1.00 27.18 75 HIS A O 1
ATOM 514 N N . ALA A 1 76 ? 12.972 15.960 5.453 1.00 27.32 76 ALA A N 1
ATOM 515 C CA . ALA A 1 76 ? 13.814 17.053 5.887 1.00 28.90 76 ALA A CA 1
ATOM 516 C C . ALA A 1 76 ? 15.108 17.032 5.100 1.00 30.12 76 ALA A C 1
ATOM 517 O O . ALA A 1 76 ? 16.149 17.491 5.565 1.00 32.52 76 ALA A O 1
ATOM 519 N N . GLY A 1 77 ? 15.034 16.467 3.900 1.00 31.93 77 GLY A N 1
ATOM 520 C CA . GLY A 1 77 ? 16.213 16.364 3.050 1.00 32.26 77 GLY A CA 1
ATOM 521 C C . GLY A 1 77 ? 16.454 14.948 2.552 1.00 32.10 77 GLY A C 1
ATOM 522 O O . GLY A 1 77 ? 15.704 14.039 2.891 1.00 32.06 77 GLY A O 1
ATOM 523 N N . CYS A 1 78 ? 17.500 14.764 1.750 1.00 31.79 78 CYS A N 1
ATOM 524 C CA . CYS A 1 78 ? 17.839 13.457 1.198 1.00 32.05 78 CYS A CA 1
ATOM 525 C C . CYS A 1 78 ? 19.044 12.846 1.911 1.00 31.44 78 CYS A C 1
ATOM 526 O O . CYS A 1 78 ? 19.285 11.646 1.794 1.00 32.21 78 CYS A O 1
ATOM 529 N N . ALA A 1 79 ? 19.788 13.667 2.652 1.00 30.05 79 ALA A N 1
ATOM 530 C CA . ALA A 1 79 ? 21.028 13.242 3.313 1.00 29.14 79 ALA A CA 1
ATOM 531 C C . ALA A 1 79 ? 20.912 11.887 4.012 1.00 29.14 79 ALA A C 1
ATOM 532 O O . ALA A 1 79 ? 21.668 10.965 3.701 1.00 28.83 79 ALA A O 1
ATOM 534 N N . CYS A 1 80 ? 19.980 11.756 4.952 1.00 28.92 80 CYS A N 1
ATOM 535 C CA . CYS A 1 80 ? 19.839 10.511 5.696 1.00 29.95 80 CYS A CA 1
ATOM 536 C C . CYS A 1 80 ? 19.398 9.356 4.801 1.00 28.99 80 CYS A C 1
ATOM 537 O O . CYS A 1 80 ? 20.004 8.272 4.844 1.00 28.60 80 CYS A O 1
ATOM 540 N N . SER A 1 81 ? 18.352 9.567 3.998 1.00 28.26 81 SER A N 1
ATOM 541 C CA . SER A 1 81 ? 17.875 8.490 3.137 1.00 28.22 81 SER A CA 1
ATOM 542 C C . SER A 1 81 ? 18.969 8.030 2.182 1.00 27.49 81 SER A C 1
ATOM 543 O O . SER A 1 81 ? 19.070 6.854 1.886 1.00 27.47 81 SER A O 1
ATOM 546 N N . GLN A 1 82 ? 19.789 8.956 1.699 1.00 27.97 82 GLN A N 1
ATOM 547 C CA . GLN A 1 82 ? 20.914 8.583 0.838 1.00 27.10 82 GLN A CA 1
ATOM 548 C C . GLN A 1 82 ? 21.917 7.696 1.629 1.00 26.26 82 GLN A C 1
ATOM 549 O O . GLN A 1 82 ? 22.329 6.615 1.186 1.00 26.73 82 GLN A O 1
ATOM 555 N N . ALA A 1 83 ? 22.281 8.159 2.818 1.00 23.91 83 ALA A N 1
ATOM 556 C CA . ALA A 1 83 ? 23.216 7.447 3.674 1.00 22.97 83 ALA A CA 1
ATOM 557 C C . ALA A 1 83 ? 22.738 6.042 3.996 1.00 23.23 83 ALA A C 1
ATOM 558 O O . ALA A 1 83 ? 23.441 5.080 3.719 1.00 22.74 83 ALA A O 1
ATOM 560 N N . VAL A 1 84 ? 21.550 5.902 4.578 1.00 24.10 84 VAL A N 1
ATOM 561 C CA . VAL A 1 84 ? 21.093 4.568 4.937 1.00 25.94 84 VAL A CA 1
ATOM 562 C C . VAL A 1 84 ? 20.925 3.672 3.689 1.00 27.71 84 VAL A C 1
ATOM 563 O O . VAL A 1 84 ? 20.999 2.439 3.780 1.00 28.60 84 VAL A O 1
ATOM 567 N N . SER A 1 85 ? 20.707 4.290 2.530 1.00 29.15 85 SER A N 1
ATOM 568 C CA . SER A 1 85 ? 20.552 3.548 1.270 1.00 30.25 85 SER A CA 1
ATOM 569 C C . SER A 1 85 ? 21.793 2.767 0.928 1.00 31.49 85 SER A C 1
ATOM 570 O O . SER A 1 85 ? 21.706 1.632 0.448 1.00 32.56 85 SER A O 1
ATOM 573 N N . GLU A 1 86 ? 22.953 3.382 1.163 1.00 32.37 86 GLU A N 1
ATOM 574 C CA . GLU A 1 86 ? 24.225 2.759 0.793 1.00 33.14 86 GLU A CA 1
ATOM 575 C C . GLU A 1 86 ? 24.979 2.181 1.994 1.00 32.25 86 GLU A C 1
ATOM 576 O O . GLU A 1 86 ? 26.033 1.557 1.813 1.00 33.77 86 GLU A O 1
ATOM 582 N N . ARG A 1 87 ? 24.470 2.357 3.212 1.00 29.17 87 ARG A N 1
ATOM 583 C CA . ARG A 1 87 ? 25.207 1.832 4.353 1.00 27.04 87 ARG A CA 1
ATOM 584 C C . ARG A 1 87 ? 24.508 0.658 5.020 1.00 26.53 87 ARG A C 1
ATOM 585 O O . ARG A 1 87 ? 25.163 -0.295 5.454 1.00 26.09 87 ARG A O 1
ATOM 593 N N . LEU A 1 88 ? 23.184 0.693 5.098 1.00 26.31 88 LEU A N 1
ATOM 594 C CA . LEU A 1 88 ? 22.464 -0.349 5.830 1.00 26.94 88 LEU A CA 1
ATOM 595 C C . LEU A 1 88 ? 22.769 -1.771 5.346 1.00 26.77 88 LEU A C 1
ATOM 596 O O . LEU A 1 88 ? 23.014 -2.650 6.176 1.00 26.36 88 LEU A O 1
ATOM 601 N N . PHE A 1 89 ? 22.756 -2.021 4.038 1.00 27.37 89 PHE A N 1
ATOM 602 C CA . PHE A 1 89 ? 22.999 -3.378 3.542 1.00 26.32 89 PHE A CA 1
ATOM 603 C C . PHE A 1 89 ? 24.365 -3.909 3.964 1.00 27.18 89 PHE A C 1
ATOM 604 O O . PHE A 1 89 ? 24.501 -5.102 4.226 1.00 25.64 89 PHE A O 1
ATOM 612 N N . TYR A 1 90 ? 25.378 -3.044 4.036 1.00 28.56 90 TYR A N 1
ATOM 613 C CA . TYR A 1 90 ? 26.702 -3.491 4.480 1.00 31.05 90 TYR A CA 1
ATOM 614 C C . TYR A 1 90 ? 26.662 -3.914 5.969 1.00 32.21 90 TYR A C 1
ATOM 615 O O . TYR A 1 90 ? 27.307 -4.898 6.362 1.00 31.56 90 TYR A O 1
ATOM 624 N N . TYR A 1 91 ? 25.919 -3.175 6.795 1.00 32.55 91 TYR A N 1
ATOM 625 C CA . TYR A 1 91 ? 25.811 -3.564 8.199 1.00 33.39 91 TYR A CA 1
ATOM 626 C C . TYR A 1 91 ? 25.024 -4.866 8.329 1.00 33.35 91 TYR A C 1
ATOM 627 O O . TYR A 1 91 ? 25.271 -5.672 9.225 1.00 34.30 91 TYR A O 1
ATOM 636 N N . ILE A 1 92 ? 24.065 -5.062 7.434 1.00 31.89 92 ILE A N 1
ATOM 637 C CA . ILE A 1 92 ? 23.298 -6.287 7.442 1.00 29.93 92 ILE A CA 1
ATOM 638 C C . ILE A 1 92 ? 24.170 -7.424 6.963 1.00 29.69 92 ILE A C 1
ATOM 639 O O . ILE A 1 92 ? 24.173 -8.509 7.537 1.00 31.96 92 ILE A O 1
ATOM 644 N N . ALA A 1 93 ? 24.929 -7.165 5.912 1.00 28.98 93 ALA A N 1
ATOM 645 C CA . ALA A 1 93 ? 25.821 -8.190 5.373 1.00 29.99 93 ALA A CA 1
ATOM 646 C C . ALA A 1 93 ? 26.798 -8.679 6.449 1.00 31.84 93 ALA A C 1
ATOM 647 O O . ALA A 1 93 ? 26.812 -9.868 6.821 1.00 31.33 93 ALA A O 1
ATOM 649 N N . VAL A 1 94 ? 27.602 -7.748 6.958 1.00 33.60 94 VAL A N 1
ATOM 650 C CA . VAL A 1 94 ? 28.586 -8.045 8.000 1.00 35.52 94 VAL A CA 1
ATOM 651 C C . VAL A 1 94 ? 27.937 -8.806 9.170 1.00 36.45 94 VAL A C 1
ATOM 652 O O . VAL A 1 94 ? 28.498 -9.759 9.711 1.00 37.21 94 VAL A O 1
ATOM 656 N N . SER A 1 95 ? 26.745 -8.367 9.539 1.00 36.93 95 SER A N 1
ATOM 657 C CA . SER A 1 95 ? 25.973 -8.923 10.646 1.00 37.73 95 SER A CA 1
ATOM 658 C C . SER A 1 95 ? 25.589 -10.407 10.428 1.00 38.81 95 SER A C 1
ATOM 659 O O . SER A 1 95 ? 25.359 -11.140 11.392 1.00 37.87 95 SER A O 1
ATOM 662 N N . LEU A 1 96 ? 25.512 -10.854 9.177 1.00 40.91 96 LEU A N 1
ATOM 663 C CA . LEU A 1 96 ? 25.147 -12.249 8.889 1.00 42.10 96 LEU A CA 1
ATOM 664 C C . LEU A 1 96 ? 26.396 -13.116 8.668 1.00 42.14 96 LEU A C 1
ATOM 665 O O . LEU A 1 96 ? 26.306 -14.334 8.512 1.00 40.15 96 LEU A O 1
ATOM 670 N N . LEU A 1 97 ? 27.554 -12.475 8.662 1.00 43.23 97 LEU A N 1
ATOM 671 C CA . LEU A 1 97 ? 28.811 -13.145 8.381 1.00 45.51 97 LEU A CA 1
ATOM 672 C C . LEU A 1 97 ? 29.361 -13.925 9.578 1.00 47.47 97 LEU A C 1
ATOM 673 O O . LEU A 1 97 ? 29.327 -13.453 10.714 1.00 48.42 97 LEU A O 1
ATOM 678 N N . PRO A 1 98 ? 29.885 -15.147 9.322 1.00 48.98 98 PRO A N 1
ATOM 679 C CA . PRO A 1 98 ? 30.469 -16.045 10.329 1.00 49.51 98 PRO A CA 1
ATOM 680 C C . PRO A 1 98 ? 31.826 -15.547 10.799 1.00 50.74 98 PRO A C 1
ATOM 681 O O . PRO A 1 98 ? 32.521 -14.819 10.069 1.00 50.65 98 PRO A O 1
ATOM 685 N N . HIS A 1 99 ? 32.204 -15.953 12.006 1.00 51.82 99 HIS A N 1
ATOM 686 C CA . HIS A 1 99 ? 33.446 -15.517 12.640 1.00 53.93 99 HIS A CA 1
ATOM 687 C C . HIS A 1 99 ? 34.692 -15.641 11.729 1.00 54.29 99 HIS A C 1
ATOM 688 O O . HIS A 1 99 ? 35.495 -14.708 11.671 1.00 53.38 99 HIS A O 1
ATOM 695 N N . GLU A 1 100 ? 34.871 -16.756 11.023 1.00 55.23 100 GLU A N 1
ATOM 696 C CA . GLU A 1 100 ? 36.056 -16.911 10.184 1.00 56.98 100 GLU A CA 1
ATOM 697 C C . GLU A 1 100 ? 36.153 -15.832 9.112 1.00 56.56 100 GLU A C 1
ATOM 698 O O . GLU A 1 100 ? 37.241 -15.300 8.868 1.00 56.79 100 GLU A O 1
ATOM 704 N N . THR A 1 101 ? 35.041 -15.505 8.458 1.00 55.64 101 THR A N 1
ATOM 705 C CA . THR A 1 101 ? 35.100 -14.492 7.411 1.00 54.77 101 THR A CA 1
ATOM 706 C C . THR A 1 101 ? 35.406 -13.130 8.001 1.00 53.78 101 THR A C 1
ATOM 707 O O . THR A 1 101 ? 36.224 -12.372 7.463 1.00 52.84 101 THR A O 1
ATOM 711 N N . LEU A 1 102 ? 34.738 -12.812 9.106 1.00 52.94 102 LEU A N 1
ATOM 712 C CA . LEU A 1 102 ? 35.030 -11.558 9.770 1.00 52.74 102 LEU A CA 1
ATOM 713 C C . LEU A 1 102 ? 36.531 -11.456 9.968 1.00 52.58 102 LEU A C 1
ATOM 714 O O . LEU A 1 102 ? 37.163 -10.431 9.719 1.00 53.39 102 LEU A O 1
ATOM 719 N N . LEU A 1 103 ? 37.085 -12.572 10.403 1.00 52.14 103 LEU A N 1
ATOM 720 C CA . LEU A 1 103 ? 38.508 -12.690 10.636 1.00 51.18 103 LEU A CA 1
ATOM 721 C C . LEU A 1 103 ? 39.301 -12.376 9.388 1.00 50.49 103 LEU A C 1
ATOM 722 O O . LEU A 1 103 ? 40.011 -11.384 9.335 1.00 50.66 103 LEU A O 1
ATOM 727 N N . GLU A 1 104 ? 39.174 -13.214 8.371 1.00 50.46 104 GLU A N 1
ATOM 728 C CA . GLU A 1 104 ? 39.952 -13.002 7.163 1.00 52.14 104 GLU A CA 1
ATOM 729 C C . GLU A 1 104 ? 39.659 -11.661 6.519 1.00 52.63 104 GLU A C 1
ATOM 730 O O . GLU A 1 104 ? 40.388 -11.239 5.630 1.00 52.47 104 GLU A O 1
ATOM 736 N N . ILE A 1 105 ? 38.598 -10.986 6.948 1.00 54.26 105 ILE A N 1
ATOM 737 C CA . ILE A 1 105 ? 38.305 -9.675 6.381 1.00 56.53 105 ILE A CA 1
ATOM 738 C C . ILE A 1 105 ? 39.080 -8.602 7.136 1.00 58.06 105 ILE A C 1
ATOM 739 O O . ILE A 1 105 ? 39.606 -7.644 6.546 1.00 58.07 105 ILE A O 1
ATOM 744 N N . GLU A 1 106 ? 39.147 -8.771 8.451 1.00 59.10 106 GLU A N 1
ATOM 745 C CA . GLU A 1 106 ? 39.917 -7.854 9.272 1.00 59.00 106 GLU A CA 1
ATOM 746 C C . GLU A 1 106 ? 41.403 -8.086 9.016 1.00 59.33 106 GLU A C 1
ATOM 747 O O . GLU A 1 106 ? 42.168 -7.158 8.730 1.00 59.09 106 GLU A O 1
ATOM 753 N N . ASN A 1 107 ? 41.793 -9.350 9.096 1.00 60.05 107 ASN A N 1
ATOM 754 C CA . ASN A 1 107 ? 43.168 -9.730 8.836 1.00 61.63 107 ASN A CA 1
ATOM 755 C C . ASN A 1 107 ? 43.519 -9.475 7.393 1.00 62.71 107 ASN A C 1
ATOM 756 O O . ASN A 1 107 ? 44.586 -9.856 6.940 1.00 63.88 107 ASN A O 1
ATOM 761 N N . ALA A 1 108 ? 42.606 -8.842 6.667 1.00 64.02 108 ALA A N 1
ATOM 762 C CA . ALA A 1 108 ? 42.825 -8.538 5.265 1.00 65.33 108 ALA A CA 1
ATOM 763 C C . ALA A 1 108 ? 43.154 -7.081 5.084 1.00 66.55 108 ALA A C 1
ATOM 764 O O . ALA A 1 108 ? 43.693 -6.689 4.048 1.00 66.79 108 ALA A O 1
ATOM 766 N N . VAL A 1 109 ? 42.821 -6.273 6.088 1.00 68.11 109 VAL A N 1
ATOM 767 C CA . VAL A 1 109 ? 43.141 -4.863 6.000 1.00 70.20 109 VAL A CA 1
ATOM 768 C C . VAL A 1 109 ? 44.603 -4.642 6.335 1.00 71.31 109 VAL A C 1
ATOM 769 O O . VAL A 1 109 ? 45.287 -3.866 5.659 1.00 71.99 109 VAL A O 1
ATOM 773 N N . GLU A 1 110 ? 45.091 -5.326 7.363 1.00 71.70 110 GLU A N 1
ATOM 774 C CA . GLU A 1 110 ? 46.497 -5.211 7.706 1.00 72.86 110 GLU A CA 1
ATOM 775 C C . GLU A 1 110 ? 46.946 -6.313 8.628 1.00 73.87 110 GLU A C 1
ATOM 776 O O . GLU A 1 110 ? 48.130 -6.269 9.033 1.00 75.39 110 GLU A O 1
ATOM 782 N N . LEU A 1 115 ? 41.825 -7.069 0.159 1.00 65.55 115 LEU A N 1
ATOM 783 C CA . LEU A 1 115 ? 40.448 -6.490 0.330 1.00 65.74 115 LEU A CA 1
ATOM 784 C C . LEU A 1 115 ? 39.412 -7.387 -0.386 1.00 65.03 115 LEU A C 1
ATOM 785 O O . LEU A 1 115 ? 39.610 -7.698 -1.560 1.00 67.09 115 LEU A O 1
ATOM 790 N N . LEU A 1 116 ? 38.312 -7.790 0.268 1.00 62.31 116 LEU A N 1
ATOM 791 C CA . LEU A 1 116 ? 37.384 -8.752 -0.372 1.00 60.46 116 LEU A CA 1
ATOM 792 C C . LEU A 1 116 ? 35.941 -8.230 -0.640 1.00 58.68 116 LEU A C 1
ATOM 793 O O . LEU A 1 116 ? 35.497 -7.239 -0.061 1.00 58.15 116 LEU A O 1
ATOM 798 N N . PRO A 1 117 ? 35.197 -8.932 -1.540 1.00 57.08 117 PRO A N 1
ATOM 799 C CA . PRO A 1 117 ? 33.821 -8.682 -2.013 1.00 55.13 117 PRO A CA 1
ATOM 800 C C . PRO A 1 117 ? 32.743 -9.060 -1.007 1.00 53.02 117 PRO A C 1
ATOM 801 O O . PRO A 1 117 ? 32.601 -10.223 -0.641 1.00 53.94 117 PRO A O 1
ATOM 805 N N . ILE A 1 118 ? 31.968 -8.077 -0.576 1.00 50.03 118 ILE A N 1
ATOM 806 C CA . ILE A 1 118 ? 30.898 -8.332 0.371 1.00 46.03 118 ILE A CA 1
ATOM 807 C C . ILE A 1 118 ? 29.540 -8.306 -0.321 1.00 43.15 118 ILE A C 1
ATOM 808 O O . ILE A 1 118 ? 28.734 -9.214 -0.158 1.00 41.56 118 ILE A O 1
ATOM 813 N N . LEU A 1 119 ? 29.299 -7.259 -1.101 1.00 41.61 119 LEU A N 1
ATOM 814 C CA . LEU A 1 119 ? 28.026 -7.093 -1.800 1.00 41.11 119 LEU A CA 1
ATOM 815 C C . LEU A 1 119 ? 28.224 -6.690 -3.252 1.00 40.34 119 LEU A C 1
ATOM 816 O O . LEU A 1 119 ? 29.202 -6.035 -3.596 1.00 41.27 119 LEU A O 1
ATOM 821 N N . GLN A 1 120 ? 27.269 -7.082 -4.088 1.00 39.14 120 GLN A N 1
ATOM 822 C CA . GLN A 1 120 ? 27.236 -6.687 -5.494 1.00 38.84 120 GLN A CA 1
ATOM 823 C C . GLN A 1 120 ? 25.941 -5.907 -5.766 1.00 37.72 120 GLN A C 1
ATOM 824 O O . GLN A 1 120 ? 24.851 -6.490 -5.740 1.00 35.88 120 GLN A O 1
ATOM 830 N N . TRP A 1 121 ? 26.055 -4.606 -6.032 1.00 36.01 121 TRP A N 1
ATOM 831 C CA . TRP A 1 121 ? 24.878 -3.769 -6.222 1.00 33.89 121 TRP A CA 1
ATOM 832 C C . TRP A 1 121 ? 24.261 -3.896 -7.597 1.00 34.29 121 TRP A C 1
ATOM 833 O O . TRP A 1 121 ? 24.912 -4.163 -8.590 1.00 34.96 121 TRP A O 1
ATOM 844 N N . HIS A 1 122 ? 22.957 -3.696 -7.579 1.00 34.85 122 HIS A N 1
ATOM 845 C CA . HIS A 1 122 ? 22.085 -3.618 -8.737 1.00 35.49 122 HIS A CA 1
ATOM 846 C C . HIS A 1 122 ? 21.446 -2.224 -8.707 1.00 37.69 122 HIS A C 1
ATOM 847 O O . HIS A 1 122 ? 20.308 -2.037 -8.254 1.00 37.77 122 HIS A O 1
ATOM 854 N N . LYS A 1 123 ? 22.237 -1.251 -9.162 1.00 39.38 123 LYS A N 1
ATOM 855 C CA . LYS A 1 123 ? 21.887 0.169 -9.085 1.00 40.34 123 LYS A CA 1
ATOM 856 C C . LYS A 1 123 ? 21.669 0.825 -10.446 1.00 40.23 123 LYS A C 1
ATOM 857 O O . LYS A 1 123 ? 22.452 0.646 -11.376 1.00 40.34 123 LYS A O 1
ATOM 863 N N . HIS A 1 124 ? 20.585 1.589 -10.539 1.00 39.91 124 HIS A N 1
ATOM 864 C CA . HIS A 1 124 ? 20.323 2.357 -11.741 1.00 39.82 124 HIS A CA 1
ATOM 865 C C . HIS A 1 124 ? 21.462 3.352 -11.940 1.00 41.46 124 HIS A C 1
ATOM 866 O O . HIS A 1 124 ? 22.027 3.861 -10.965 1.00 40.54 124 HIS A O 1
ATOM 873 N N . PRO A 1 125 ? 21.836 3.644 -13.184 1.00 43.18 125 PRO A N 1
ATOM 874 C CA . PRO A 1 125 ? 22.943 4.593 -13.371 1.00 44.08 125 PRO A CA 1
ATOM 875 C C . PRO A 1 125 ? 22.685 5.945 -12.690 1.00 44.34 125 PRO A C 1
ATOM 876 O O . PRO A 1 125 ? 23.627 6.682 -12.415 1.00 44.27 125 PRO A O 1
ATOM 880 N N . ASN A 1 126 ? 21.422 6.248 -12.412 1.00 44.34 126 ASN A N 1
ATOM 881 C CA . ASN A 1 126 ? 21.019 7.522 -11.817 1.00 45.87 126 ASN A CA 1
ATOM 882 C C . ASN A 1 126 ? 21.362 7.612 -10.330 1.00 46.44 126 ASN A C 1
ATOM 883 O O . ASN A 1 126 ? 21.779 8.666 -9.857 1.00 47.42 126 ASN A O 1
ATOM 888 N N . ASP A 1 127 ? 21.173 6.524 -9.590 1.00 46.33 127 ASP A N 1
ATOM 889 C CA . ASP A 1 127 ? 21.466 6.508 -8.160 1.00 45.73 127 ASP A CA 1
ATOM 890 C C . ASP A 1 127 ? 22.982 6.472 -7.904 1.00 45.69 127 ASP A C 1
ATOM 891 O O . ASP A 1 127 ? 23.754 6.070 -8.771 1.00 45.50 127 ASP A O 1
ATOM 896 N N . TYR A 1 128 ? 23.422 6.869 -6.718 1.00 45.15 128 TYR A N 1
ATOM 897 C CA . TYR A 1 128 ? 24.859 6.966 -6.496 1.00 45.43 128 TYR A CA 1
ATOM 898 C C . TYR A 1 128 ? 25.282 6.550 -5.092 1.00 46.86 128 TYR A C 1
ATOM 899 O O . TYR A 1 128 ? 24.465 6.186 -4.239 1.00 46.27 128 TYR A O 1
ATOM 908 N N . PHE A 1 129 ? 26.599 6.629 -4.902 1.00 48.68 129 PHE A N 1
ATOM 909 C CA . PHE A 1 129 ? 27.305 6.366 -3.651 1.00 50.41 129 PHE A CA 1
ATOM 910 C C . PHE A 1 129 ? 27.995 7.646 -3.191 1.00 52.00 129 PHE A C 1
ATOM 911 O O . PHE A 1 129 ? 28.473 8.417 -4.027 1.00 51.81 129 PHE A O 1
ATOM 919 N N . SER A 1 130 ? 28.057 7.878 -1.878 1.00 53.77 130 SER A N 1
ATOM 920 C CA . SER A 1 130 ? 28.677 9.096 -1.365 1.00 54.60 130 SER A CA 1
ATOM 921 C C . SER A 1 130 ? 30.122 9.212 -1.777 1.00 55.69 130 SER A C 1
ATOM 922 O O . SER A 1 130 ? 30.884 8.250 -1.779 1.00 55.64 130 SER A O 1
ATOM 925 N N . LYS A 1 131 ? 30.488 10.434 -2.103 1.00 57.70 131 LYS A N 1
ATOM 926 C CA . LYS A 1 131 ? 31.819 10.725 -2.564 1.00 59.54 131 LYS A CA 1
ATOM 927 C C . LYS A 1 131 ? 32.852 10.633 -1.442 1.00 59.88 131 LYS A C 1
ATOM 928 O O . LYS A 1 131 ? 33.532 9.620 -1.301 1.00 59.52 131 LYS A O 1
ATOM 934 N N . GLU A 1 132 ? 32.951 11.678 -0.632 1.00 60.88 132 GLU A N 1
ATOM 935 C CA . GLU A 1 132 ? 33.985 11.762 0.394 1.00 61.44 132 GLU A CA 1
ATOM 936 C C . GLU A 1 132 ? 33.746 10.892 1.613 1.00 60.21 132 GLU A C 1
ATOM 937 O O . GLU A 1 132 ? 34.603 10.888 2.490 1.00 60.28 132 GLU A O 1
ATOM 943 N N . ALA A 1 133 ? 32.653 10.140 1.712 1.00 58.53 133 ALA A N 1
ATOM 944 C CA . ALA A 1 133 ? 32.444 9.383 2.950 1.00 56.81 133 ALA A CA 1
ATOM 945 C C . ALA A 1 133 ? 32.903 7.914 2.870 1.00 55.80 133 ALA A C 1
ATOM 946 O O . ALA A 1 133 ? 32.799 7.204 3.876 1.00 55.80 133 ALA A O 1
ATOM 948 N N . SER A 1 134 ? 33.417 7.442 1.733 1.00 54.35 134 SER A N 1
ATOM 949 C CA . SER A 1 134 ? 33.811 6.033 1.634 1.00 53.38 134 SER A CA 1
ATOM 950 C C . SER A 1 134 ? 34.811 5.641 2.709 1.00 52.17 134 SER A C 1
ATOM 951 O O . SER A 1 134 ? 34.746 4.528 3.246 1.00 53.24 134 SER A O 1
ATOM 954 N N . LYS A 1 135 ? 35.750 6.530 3.020 1.00 49.63 135 LYS A N 1
ATOM 955 C CA . LYS A 1 135 ? 36.717 6.223 4.074 1.00 46.74 135 LYS A CA 1
ATOM 956 C C . LYS A 1 135 ? 36.006 6.134 5.415 1.00 43.73 135 LYS A C 1
ATOM 957 O O . LYS A 1 135 ? 36.064 5.121 6.109 1.00 43.39 135 LYS A O 1
ATOM 963 N N . LEU A 1 136 ? 35.317 7.215 5.755 1.00 40.56 136 LEU A N 1
ATOM 964 C CA . LEU A 1 136 ? 34.588 7.310 7.009 1.00 38.29 136 LEU A CA 1
ATOM 965 C C . LEU A 1 136 ? 33.610 6.158 7.181 1.00 36.93 136 LEU A C 1
ATOM 966 O O . LEU A 1 136 ? 33.650 5.467 8.184 1.00 37.21 136 LEU A O 1
ATOM 971 N N . TYR A 1 137 ? 32.722 5.952 6.220 1.00 35.38 137 TYR A N 1
ATOM 972 C CA . TYR A 1 137 ? 31.776 4.864 6.344 1.00 34.42 137 TYR A CA 1
ATOM 973 C C . TYR A 1 137 ? 32.489 3.530 6.509 1.00 34.66 137 TYR A C 1
ATOM 974 O O . TYR A 1 137 ? 32.068 2.682 7.302 1.00 34.59 137 TYR A O 1
ATOM 983 N N . PHE A 1 138 ? 33.576 3.345 5.766 1.00 35.23 138 PHE A N 1
ATOM 984 C CA . PHE A 1 138 ? 34.326 2.098 5.837 1.00 34.98 138 PHE A CA 1
ATOM 985 C C . PHE A 1 138 ? 34.829 1.821 7.242 1.00 34.49 138 PHE A C 1
ATOM 986 O O . PHE A 1 138 ? 34.693 0.713 7.727 1.00 35.30 138 PHE A O 1
ATOM 994 N N . ASN A 1 139 ? 35.424 2.822 7.886 1.00 35.47 139 ASN A N 1
ATOM 995 C CA . ASN A 1 139 ? 35.959 2.655 9.237 1.00 35.91 139 ASN A CA 1
ATOM 996 C C . ASN A 1 139 ? 34.856 2.410 10.226 1.00 35.41 139 ASN A C 1
ATOM 997 O O . ASN A 1 139 ? 35.027 1.664 11.196 1.00 35.33 139 ASN A O 1
ATOM 1002 N N . GLY A 1 140 ? 33.721 3.052 9.980 1.00 34.80 140 GLY A N 1
ATOM 1003 C CA . GLY A 1 140 ? 32.581 2.843 10.843 1.00 34.72 140 GLY A CA 1
ATOM 1004 C C . GLY A 1 140 ? 32.245 1.372 10.825 1.00 35.01 140 GLY A C 1
ATOM 1005 O O . GLY A 1 140 ? 32.058 0.747 11.868 1.00 33.85 140 GLY A O 1
ATOM 1006 N N . LEU A 1 141 ? 32.191 0.820 9.616 1.00 35.88 141 LEU A N 1
ATOM 1007 C CA . LEU A 1 141 ? 31.895 -0.588 9.437 1.00 38.69 141 LEU A CA 1
ATOM 1008 C C . LEU A 1 141 ? 32.972 -1.469 10.085 1.00 40.84 141 LEU A C 1
ATOM 1009 O O . LEU A 1 141 ? 32.644 -2.370 10.869 1.00 42.22 141 LEU A O 1
ATOM 1014 N N . ARG A 1 142 ? 34.244 -1.214 9.759 1.00 41.47 142 ARG A N 1
ATOM 1015 C CA . ARG A 1 142 ? 35.350 -1.990 10.311 1.00 41.53 142 ARG A CA 1
ATOM 1016 C C . ARG A 1 142 ? 35.196 -2.155 11.805 1.00 41.34 142 ARG A C 1
ATOM 1017 O O . ARG A 1 142 ? 35.297 -3.260 12.339 1.00 42.09 142 ARG A O 1
ATOM 1025 N N . THR A 1 143 ? 34.931 -1.048 12.476 1.00 41.08 143 THR A N 1
ATOM 1026 C CA . THR A 1 143 ? 34.771 -1.081 13.917 1.00 41.15 143 THR A CA 1
ATOM 1027 C C . THR A 1 143 ? 33.634 -1.989 14.317 1.00 40.58 143 THR A C 1
ATOM 1028 O O . THR A 1 143 ? 33.681 -2.640 15.352 1.00 40.48 143 THR A O 1
ATOM 1032 N N . TYR A 1 144 ? 32.607 -2.036 13.491 1.00 40.21 144 TYR A N 1
ATOM 1033 C CA . TYR A 1 144 ? 31.490 -2.888 13.795 1.00 39.89 144 TYR A CA 1
ATOM 1034 C C . TYR A 1 144 ? 31.896 -4.368 13.731 1.00 40.63 144 TYR A C 1
ATOM 1035 O O . TYR A 1 144 ? 31.660 -5.109 14.688 1.00 40.73 144 TYR A O 1
ATOM 1044 N N . TRP A 1 145 ? 32.510 -4.806 12.631 1.00 41.05 145 TRP A N 1
ATOM 1045 C CA . TRP A 1 145 ? 32.885 -6.207 12.529 1.00 42.40 145 TRP A CA 1
ATOM 1046 C C . TRP A 1 145 ? 33.932 -6.572 13.557 1.00 45.18 145 TRP A C 1
ATOM 1047 O O . TRP A 1 145 ? 34.017 -7.724 13.966 1.00 46.44 145 TRP A O 1
ATOM 1058 N N . GLN A 1 146 ? 34.735 -5.600 13.977 1.00 47.83 146 GLN A N 1
ATOM 1059 C CA . GLN A 1 146 ? 35.718 -5.876 15.014 1.00 50.55 146 GLN A CA 1
ATOM 1060 C C . GLN A 1 146 ? 35.004 -6.226 16.311 1.00 51.52 146 GLN A C 1
ATOM 1061 O O . GLN A 1 146 ? 35.417 -7.127 17.038 1.00 51.67 146 GLN A O 1
ATOM 1067 N N . GLU A 1 147 ? 33.918 -5.515 16.595 1.00 53.30 147 GLU A N 1
ATOM 1068 C CA . GLU A 1 147 ? 33.138 -5.815 17.787 1.00 55.51 147 GLU A CA 1
ATOM 1069 C C . GLU A 1 147 ? 32.547 -7.206 17.698 1.00 56.44 147 GLU A C 1
ATOM 1070 O O . GLU A 1 147 ? 32.504 -7.930 18.688 1.00 56.95 147 GLU A O 1
ATOM 1076 N N . LEU A 1 148 ? 32.082 -7.580 16.508 1.00 57.23 148 LEU A N 1
ATOM 1077 C CA . LEU A 1 148 ? 31.510 -8.908 16.320 1.00 58.96 148 LEU A CA 1
ATOM 1078 C C . LEU A 1 148 ? 32.579 -9.973 16.453 1.00 60.17 148 LEU A C 1
ATOM 1079 O O . LEU A 1 148 ? 32.305 -11.086 16.916 1.00 61.69 148 LEU A O 1
ATOM 1084 N N . ILE A 1 149 ? 33.794 -9.636 16.034 1.00 60.41 149 ILE A N 1
ATOM 1085 C CA . ILE A 1 149 ? 34.887 -10.567 16.180 1.00 61.34 149 ILE A CA 1
ATOM 1086 C C . ILE A 1 149 ? 35.294 -10.652 17.644 1.00 63.20 149 ILE A C 1
ATOM 1087 O O . ILE A 1 149 ? 35.827 -11.667 18.087 1.00 63.47 149 ILE A O 1
ATOM 1092 N N . ASP A 1 150 ? 35.029 -9.580 18.392 1.00 65.91 150 ASP A N 1
ATOM 1093 C CA . ASP A 1 150 ? 35.327 -9.564 19.824 1.00 68.53 150 ASP A CA 1
ATOM 1094 C C . ASP A 1 150 ? 34.659 -10.751 20.504 1.00 69.06 150 ASP A C 1
ATOM 1095 O O . ASP A 1 150 ? 35.294 -11.505 21.239 1.00 69.74 150 ASP A O 1
ATOM 1100 N N . LEU A 1 151 ? 33.371 -10.914 20.243 1.00 69.03 151 LEU A N 1
ATOM 1101 C CA . LEU A 1 151 ? 32.626 -12.039 20.786 1.00 69.57 151 LEU A CA 1
ATOM 1102 C C . LEU A 1 151 ? 32.741 -13.255 19.860 1.00 69.96 151 LEU A C 1
ATOM 1103 O O . LEU A 1 151 ? 31.932 -14.206 19.989 1.00 70.23 151 LEU A O 1
ATOM 1108 N N . ASP A 1 158 ? 26.019 -20.300 14.658 1.00 73.36 158 ASP A N 1
ATOM 1109 C CA . ASP A 1 158 ? 24.587 -20.218 14.249 1.00 72.79 158 ASP A CA 1
ATOM 1110 C C . ASP A 1 158 ? 24.080 -18.771 14.333 1.00 72.48 158 ASP A C 1
ATOM 1111 O O . ASP A 1 158 ? 24.195 -18.130 15.391 1.00 73.39 158 ASP A O 1
ATOM 1116 N N . ILE A 1 159 ? 23.512 -18.262 13.235 1.00 70.33 159 ILE A N 1
ATOM 1117 C CA . ILE A 1 159 ? 23.046 -16.875 13.192 1.00 67.65 159 ILE A CA 1
ATOM 1118 C C . ILE A 1 159 ? 21.551 -16.770 12.930 1.00 65.84 159 ILE A C 1
ATOM 1119 O O . ILE A 1 159 ? 21.016 -17.430 12.034 1.00 65.91 159 ILE A O 1
ATOM 1124 N N . ASP A 1 160 ? 20.899 -15.926 13.731 1.00 63.24 160 ASP A N 1
ATOM 1125 C CA . ASP A 1 160 ? 19.467 -15.650 13.612 1.00 60.75 160 ASP A CA 1
ATOM 1126 C C . ASP A 1 160 ? 19.235 -14.404 12.746 1.00 57.82 160 ASP A C 1
ATOM 1127 O O . ASP A 1 160 ? 19.537 -13.290 13.169 1.00 57.51 160 ASP A O 1
ATOM 1132 N N . VAL A 1 161 ? 18.689 -14.596 11.545 1.00 54.25 161 VAL A N 1
ATOM 1133 C CA . VAL A 1 161 ? 18.480 -13.500 10.604 1.00 50.50 161 VAL A CA 1
ATOM 1134 C C . VAL A 1 161 ? 17.685 -12.343 11.209 1.00 47.46 161 VAL A C 1
ATOM 1135 O O . VAL A 1 161 ? 18.049 -11.188 11.011 1.00 46.11 161 VAL A O 1
ATOM 1139 N N . LYS A 1 162 ? 16.614 -12.639 11.942 1.00 44.95 162 LYS A N 1
ATOM 1140 C CA . LYS A 1 162 ? 15.794 -11.587 12.537 1.00 43.16 162 LYS A CA 1
ATOM 1141 C C . LYS A 1 162 ? 16.609 -10.718 13.471 1.00 43.12 162 LYS A C 1
ATOM 1142 O O . LYS A 1 162 ? 16.568 -9.492 13.388 1.00 42.29 162 LYS A O 1
ATOM 1148 N N . GLU A 1 163 ? 17.350 -11.351 14.369 1.00 42.73 163 GLU A N 1
ATOM 1149 C CA . GLU A 1 163 ? 18.163 -10.595 15.306 1.00 43.06 163 GLU A CA 1
ATOM 1150 C C . GLU A 1 163 ? 19.319 -9.861 14.593 1.00 40.21 163 GLU A C 1
ATOM 1151 O O . GLU A 1 163 ? 19.729 -8.783 15.021 1.00 39.27 163 GLU A O 1
ATOM 1157 N N . ALA A 1 164 ? 19.841 -10.422 13.508 1.00 37.69 164 ALA A N 1
ATOM 1158 C CA . ALA A 1 164 ? 20.912 -9.752 12.772 1.00 35.06 164 ALA A CA 1
ATOM 1159 C C . ALA A 1 164 ? 20.402 -8.456 12.126 1.00 33.76 164 ALA A C 1
ATOM 1160 O O . ALA A 1 164 ? 21.136 -7.462 12.056 1.00 33.53 164 ALA A O 1
ATOM 1162 N N . LEU A 1 165 ? 19.154 -8.472 11.653 1.00 32.01 165 LEU A N 1
ATOM 1163 C CA . LEU A 1 165 ? 18.536 -7.299 11.027 1.00 30.01 165 LEU A CA 1
ATOM 1164 C C . LEU A 1 165 ? 18.341 -6.168 12.051 1.00 29.89 165 LEU A C 1
ATOM 1165 O O . LEU A 1 165 ? 18.707 -5.011 11.807 1.00 30.24 165 LEU A O 1
ATOM 1170 N N . ILE A 1 166 ? 17.759 -6.508 13.198 1.00 29.11 166 ILE A N 1
ATOM 1171 C CA . ILE A 1 166 ? 17.546 -5.534 14.262 1.00 29.09 166 ILE A CA 1
ATOM 1172 C C . ILE A 1 166 ? 18.886 -4.913 14.712 1.00 29.70 166 ILE A C 1
ATOM 1173 O O . ILE A 1 166 ? 18.981 -3.699 14.873 1.00 30.49 166 ILE A O 1
ATOM 1178 N N . ASN A 1 167 ? 19.912 -5.742 14.911 1.00 28.45 167 ASN A N 1
ATOM 1179 C CA . ASN A 1 167 ? 21.243 -5.251 15.292 1.00 28.52 167 ASN A CA 1
ATOM 1180 C C . ASN A 1 167 ? 21.848 -4.370 14.197 1.00 27.97 167 ASN A C 1
ATOM 1181 O O . ASN A 1 167 ? 22.380 -3.292 14.474 1.00 27.06 167 ASN A O 1
ATOM 1186 N N . ALA A 1 168 ? 21.786 -4.839 12.956 1.00 26.90 168 ALA A N 1
ATOM 1187 C CA . ALA A 1 168 ? 22.332 -4.068 11.852 1.00 28.42 168 ALA A CA 1
ATOM 1188 C C . ALA A 1 168 ? 21.665 -2.685 11.771 1.00 29.63 168 ALA A C 1
ATOM 1189 O O . ALA A 1 168 ? 22.341 -1.670 11.609 1.00 29.21 168 ALA A O 1
ATOM 1191 N N . PHE A 1 169 ? 20.340 -2.651 11.888 1.00 29.92 169 PHE A N 1
ATOM 1192 C CA . PHE A 1 169 ? 19.601 -1.392 11.847 1.00 31.09 169 PHE A CA 1
ATOM 1193 C C . PHE A 1 169 ? 20.018 -0.461 13.001 1.00 32.26 169 PHE A C 1
ATOM 1194 O O . PHE A 1 169 ? 20.372 0.695 12.791 1.00 33.07 169 PHE A O 1
ATOM 1202 N N . LYS A 1 170 ? 19.974 -0.972 14.222 1.00 32.88 170 LYS A N 1
ATOM 1203 C CA . LYS A 1 170 ? 20.300 -0.172 15.395 1.00 34.82 170 LYS A CA 1
ATOM 1204 C C . LYS A 1 170 ? 21.750 0.278 15.389 1.00 35.64 170 LYS A C 1
ATOM 1205 O O . LYS A 1 170 ? 22.075 1.351 15.898 1.00 35.02 170 LYS A O 1
ATOM 1211 N N . ARG A 1 171 ? 22.631 -0.527 14.812 1.00 36.93 171 ARG A N 1
ATOM 1212 C CA . ARG A 1 171 ? 24.029 -0.141 14.776 1.00 38.08 171 ARG A CA 1
ATOM 1213 C C . ARG A 1 171 ? 24.247 1.097 13.920 1.00 36.48 171 ARG A C 1
ATOM 1214 O O . ARG A 1 171 ? 24.859 2.068 14.355 1.00 36.11 171 ARG A O 1
ATOM 1222 N N . LEU A 1 172 ? 23.735 1.060 12.700 1.00 34.71 172 LEU A N 1
ATOM 1223 C CA . LEU A 1 172 ? 23.891 2.170 11.786 1.00 32.80 172 LEU A CA 1
ATOM 1224 C C . LEU A 1 172 ? 23.290 3.444 12.343 1.00 32.24 172 LEU A C 1
ATOM 1225 O O . LEU A 1 172 ? 23.861 4.502 12.176 1.00 32.52 172 LEU A O 1
ATOM 1230 N N . ASP A 1 173 ? 22.138 3.362 12.997 1.00 32.48 173 ASP A N 1
ATOM 1231 C CA . ASP A 1 173 ? 21.537 4.573 13.547 1.00 32.84 173 ASP A CA 1
ATOM 1232 C C . ASP A 1 173 ? 22.414 5.142 14.656 1.00 33.21 173 ASP A C 1
ATOM 1233 O O . ASP A 1 173 ? 22.631 6.356 14.746 1.00 31.74 173 ASP A O 1
ATOM 1238 N N . ASN A 1 174 ? 22.920 4.262 15.508 1.00 34.46 174 ASN A N 1
ATOM 1239 C CA . ASN A 1 174 ? 23.781 4.719 16.580 1.00 36.12 174 ASN A CA 1
ATOM 1240 C C . ASN A 1 174 ? 25.108 5.232 16.036 1.00 35.90 174 ASN A C 1
ATOM 1241 O O . ASN A 1 174 ? 25.683 6.166 16.590 1.00 36.55 174 ASN A O 1
ATOM 1246 N N . ASP A 1 175 ? 25.603 4.625 14.960 1.00 36.68 175 ASP A N 1
ATOM 1247 C CA . ASP A 1 175 ? 26.862 5.081 14.367 1.00 36.67 175 ASP A CA 1
ATOM 1248 C C . ASP A 1 175 ? 26.681 6.459 13.744 1.00 36.26 175 ASP A C 1
ATOM 1249 O O . ASP A 1 175 ? 27.585 7.284 13.785 1.00 35.92 175 ASP A O 1
ATOM 1254 N N . ILE A 1 176 ? 25.501 6.699 13.179 1.00 36.75 176 ILE A N 1
ATOM 1255 C CA . ILE A 1 176 ? 25.164 7.991 12.573 1.00 37.87 176 ILE A CA 1
ATOM 1256 C C . ILE A 1 176 ? 25.110 9.093 13.644 1.00 39.01 176 ILE A C 1
ATOM 1257 O O . ILE A 1 176 ? 25.543 10.230 13.414 1.00 37.89 176 ILE A O 1
ATOM 1262 N N . SER A 1 177 ? 24.579 8.740 14.814 1.00 38.94 177 SER A N 1
ATOM 1263 C CA . SER A 1 177 ? 24.444 9.688 15.911 1.00 39.46 177 SER A CA 1
ATOM 1264 C C . SER A 1 177 ? 25.800 10.178 16.418 1.00 40.43 177 SER A C 1
ATOM 1265 O O . SER A 1 177 ? 26.024 11.388 16.506 1.00 39.86 177 SER A O 1
ATOM 1268 N N . LEU A 1 178 ? 26.705 9.258 16.750 1.00 41.74 178 LEU A N 1
ATOM 1269 C CA . LEU A 1 178 ? 28.004 9.660 17.276 1.00 43.03 178 LEU A CA 1
ATOM 1270 C C . LEU A 1 178 ? 28.925 10.193 16.187 1.00 43.29 178 LEU A C 1
ATOM 1271 O O . LEU A 1 178 ? 29.851 10.944 16.486 1.00 44.02 178 LEU A O 1
ATOM 1276 N N . GLU A 1 179 ? 28.695 9.809 14.932 1.00 42.61 179 GLU A N 1
ATOM 1277 C CA . GLU A 1 179 ? 29.505 10.369 13.865 1.00 42.77 179 GLU A CA 1
ATOM 1278 C C . GLU A 1 179 ? 29.226 11.844 13.765 1.00 43.92 179 GLU A C 1
ATOM 1279 O O . GLU A 1 179 ? 30.090 12.663 13.436 1.00 45.33 179 GLU A O 1
ATOM 1285 N N . ALA A 1 180 ? 27.980 12.178 14.065 1.00 43.95 180 ALA A N 1
ATOM 1286 C CA . ALA A 1 180 ? 27.565 13.560 14.073 1.00 44.37 180 ALA A CA 1
ATOM 1287 C C . ALA A 1 180 ? 28.223 14.277 15.231 1.00 45.20 180 ALA A C 1
ATOM 1288 O O . ALA A 1 180 ? 28.469 15.473 15.169 1.00 46.03 180 ALA A O 1
ATOM 1290 N N . GLN A 1 181 ? 28.514 13.534 16.284 1.00 45.99 181 GLN A N 1
ATOM 1291 C CA . GLN A 1 181 ? 29.108 14.120 17.473 1.00 47.40 181 GLN A CA 1
ATOM 1292 C C . GLN A 1 181 ? 30.619 14.335 17.340 1.00 50.04 181 GLN A C 1
ATOM 1293 O O . GLN A 1 181 ? 31.139 15.258 17.940 1.00 51.04 181 GLN A O 1
ATOM 1299 N N . VAL A 1 182 ? 31.337 13.545 16.560 1.00 53.84 182 VAL A N 1
ATOM 1300 C CA . VAL A 1 182 ? 32.778 13.726 16.543 1.00 58.20 182 VAL A CA 1
ATOM 1301 C C . VAL A 1 182 ? 33.239 14.467 15.307 1.00 60.72 182 VAL A C 1
ATOM 1302 O O . VAL A 1 182 ? 34.360 14.955 15.268 1.00 62.17 182 VAL A O 1
ATOM 1306 N N . GLY A 1 183 ? 32.333 14.537 14.327 1.00 63.51 183 GLY A N 1
ATOM 1307 C CA . GLY A 1 183 ? 32.531 15.200 13.055 1.00 67.51 183 GLY A CA 1
ATOM 1308 C C . GLY A 1 183 ? 33.920 15.053 12.467 1.00 70.64 183 GLY A C 1
ATOM 1309 O O . GLY A 1 183 ? 34.889 14.892 13.171 1.00 71.14 183 GLY A O 1
ATOM 1310 N N . ASP A 1 184 ? 34.070 15.086 11.167 1.00 74.64 184 ASP A N 1
ATOM 1311 C CA . ASP A 1 184 ? 35.441 15.014 10.733 1.00 79.20 184 ASP A CA 1
ATOM 1312 C C . ASP A 1 184 ? 35.909 16.400 10.288 1.00 81.59 184 ASP A C 1
ATOM 1313 O O . ASP A 1 184 ? 35.154 17.118 9.682 1.00 82.72 184 ASP A O 1
ATOM 1318 N N . PRO A 1 185 ? 37.163 16.804 10.608 1.00 83.61 185 PRO A N 1
ATOM 1319 C CA . PRO A 1 185 ? 37.794 18.057 10.253 1.00 85.16 185 PRO A CA 1
ATOM 1320 C C . PRO A 1 185 ? 37.576 18.519 8.946 1.00 86.24 185 PRO A C 1
ATOM 1321 O O . PRO A 1 185 ? 37.427 19.708 8.757 1.00 87.05 185 PRO A O 1
ATOM 1325 N N . ASN A 1 186 ? 37.591 17.638 7.979 1.00 86.81 186 ASN A N 1
ATOM 1326 C CA . ASN A 1 186 ? 37.281 18.224 6.747 1.00 87.58 186 ASN A CA 1
ATOM 1327 C C . ASN A 1 186 ? 35.983 18.945 6.909 1.00 86.70 186 ASN A C 1
ATOM 1328 O O . ASN A 1 186 ? 35.086 18.424 7.574 1.00 87.23 186 ASN A O 1
ATOM 1333 N N . SER A 1 187 ? 35.863 20.153 6.396 1.00 85.54 187 SER A N 1
ATOM 1334 C CA . SER A 1 187 ? 34.613 20.828 6.748 1.00 84.25 187 SER A CA 1
ATOM 1335 C C . SER A 1 187 ? 33.412 20.184 6.097 1.00 83.08 187 SER A C 1
ATOM 1336 O O . SER A 1 187 ? 32.385 20.067 6.730 1.00 82.84 187 SER A O 1
ATOM 1339 N N . PHE A 1 188 ? 33.559 19.730 4.870 1.00 82.16 188 PHE A N 1
ATOM 1340 C CA . PHE A 1 188 ? 32.509 19.085 4.085 1.00 81.87 188 PHE A CA 1
ATOM 1341 C C . PHE A 1 188 ? 32.045 17.814 4.745 1.00 80.50 188 PHE A C 1
ATOM 1342 O O . PHE A 1 188 ? 30.852 17.548 4.847 1.00 81.07 188 PHE A O 1
ATOM 1350 N N . LEU A 1 189 ? 33.014 17.028 5.199 1.00 78.28 189 LEU A N 1
ATOM 1351 C CA . LEU A 1 189 ? 32.720 15.779 5.865 1.00 76.08 189 LEU A CA 1
ATOM 1352 C C . LEU A 1 189 ? 31.945 16.027 7.167 1.00 74.46 189 LEU A C 1
ATOM 1353 O O . LEU A 1 189 ? 30.990 15.314 7.470 1.00 74.56 189 LEU A O 1
ATOM 1358 N N . ASN A 1 190 ? 32.357 17.034 7.931 1.00 71.99 190 ASN A N 1
ATOM 1359 C CA . ASN A 1 190 ? 31.672 17.385 9.178 1.00 69.56 190 ASN A CA 1
ATOM 1360 C C . ASN A 1 190 ? 30.225 17.794 8.888 1.00 68.18 190 ASN A C 1
ATOM 1361 O O . ASN A 1 190 ? 29.287 17.384 9.581 1.00 69.43 190 ASN A O 1
ATOM 1366 N N . TYR A 1 191 ? 30.054 18.603 7.852 1.00 64.82 191 TYR A N 1
ATOM 1367 C CA . TYR A 1 191 ? 28.740 19.071 7.475 1.00 61.26 191 TYR A CA 1
ATOM 1368 C C . TYR A 1 191 ? 27.852 17.920 7.037 1.00 59.21 191 TYR A C 1
ATOM 1369 O O . TYR A 1 191 ? 26.670 17.901 7.357 1.00 58.17 191 TYR A O 1
ATOM 1378 N N . LEU A 1 192 ? 28.439 16.969 6.309 1.00 56.74 192 LEU A N 1
ATOM 1379 C CA . LEU A 1 192 ? 27.718 15.791 5.854 1.00 54.71 192 LEU A CA 1
ATOM 1380 C C . LEU A 1 192 ? 27.226 14.938 7.032 1.00 53.31 192 LEU A C 1
ATOM 1381 O O . LEU A 1 192 ? 26.087 14.517 7.020 1.00 52.99 192 LEU A O 1
ATOM 1386 N N . VAL A 1 193 ? 28.072 14.676 8.033 1.00 51.38 193 VAL A N 1
ATOM 1387 C CA . VAL A 1 193 ? 27.600 13.833 9.138 1.00 50.26 193 VAL A CA 1
ATOM 1388 C C . VAL A 1 193 ? 26.477 14.533 9.888 1.00 50.78 193 VAL A C 1
ATOM 1389 O O . VAL A 1 193 ? 25.613 13.863 10.461 1.00 51.92 193 VAL A O 1
ATOM 1393 N N . LEU A 1 194 ? 26.468 15.842 9.900 1.00 49.36 194 LEU A N 1
ATOM 1394 C CA . LEU A 1 194 ? 25.404 16.580 10.556 1.00 47.81 194 LEU A CA 1
ATOM 1395 C C . LEU A 1 194 ? 24.135 16.531 9.724 1.00 48.06 194 LEU A C 1
ATOM 1396 O O . LEU A 1 194 ? 23.059 16.258 10.258 1.00 47.42 194 LEU A O 1
ATOM 1401 N N . ARG A 1 195 ? 24.260 16.790 8.419 1.00 48.40 195 ARG A N 1
ATOM 1402 C CA . ARG A 1 195 ? 23.104 16.761 7.509 1.00 49.19 195 ARG A CA 1
ATOM 1403 C C . ARG A 1 195 ? 22.391 15.427 7.603 1.00 48.26 195 ARG A C 1
ATOM 1404 O O . ARG A 1 195 ? 21.166 15.364 7.670 1.00 47.90 195 ARG A O 1
ATOM 1412 N N . VAL A 1 196 ? 23.183 14.362 7.595 1.00 47.59 196 VAL A N 1
ATOM 1413 C CA . VAL A 1 196 ? 22.665 13.009 7.698 1.00 46.23 196 VAL A CA 1
ATOM 1414 C C . VAL A 1 196 ? 21.939 12.815 9.024 1.00 46.57 196 VAL A C 1
ATOM 1415 O O . VAL A 1 196 ? 20.786 12.377 9.057 1.00 46.08 196 VAL A O 1
ATOM 1419 N N . ALA A 1 197 ? 22.617 13.158 10.115 1.00 46.29 197 ALA A N 1
ATOM 1420 C CA . ALA A 1 197 ? 22.055 12.994 11.447 1.00 46.03 197 ALA A CA 1
ATOM 1421 C C . ALA A 1 197 ? 20.842 13.907 11.691 1.00 46.31 197 ALA A C 1
ATOM 1422 O O . ALA A 1 197 ? 19.992 13.568 12.519 1.00 46.23 197 ALA A O 1
ATOM 1424 N N . PHE A 1 198 ? 20.726 15.043 10.996 1.00 45.08 198 PHE A N 1
ATOM 1425 C CA . PHE A 1 198 ? 19.593 15.912 11.287 1.00 44.55 198 PHE A CA 1
ATOM 1426 C C . PHE A 1 198 ? 18.458 15.745 10.315 1.00 44.14 198 PHE A C 1
ATOM 1427 O O . PHE A 1 198 ? 17.363 16.278 10.501 1.00 44.05 198 PHE A O 1
ATOM 1435 N N . SER A 1 199 ? 18.716 15.000 9.255 1.00 43.34 199 SER A N 1
ATOM 1436 C CA . SER A 1 199 ? 17.627 14.654 8.373 1.00 41.91 199 SER A CA 1
ATOM 1437 C C . SER A 1 199 ? 17.095 13.308 8.839 1.00 39.77 199 SER A C 1
ATOM 1438 O O . SER A 1 199 ? 17.614 12.784 9.812 1.00 38.71 199 SER A O 1
ATOM 1441 N N . GLY A 1 200 ? 16.089 12.724 8.191 1.00 39.20 200 GLY A N 1
ATOM 1442 C CA . GLY A 1 200 ? 15.606 11.431 8.664 1.00 37.45 200 GLY A CA 1
ATOM 1443 C C . GLY A 1 200 ? 15.229 10.515 7.527 1.00 36.81 200 GLY A C 1
ATOM 1444 O O . GLY A 1 200 ? 15.148 10.955 6.382 1.00 36.80 200 GLY A O 1
ATOM 1445 N N . ALA A 1 201 ? 14.996 9.243 7.825 1.00 35.60 201 ALA A N 1
ATOM 1446 C CA . ALA A 1 201 ? 14.623 8.329 6.763 1.00 34.62 201 ALA A CA 1
ATOM 1447 C C . ALA A 1 201 ? 14.012 7.051 7.284 1.00 34.47 201 ALA A C 1
ATOM 1448 O O . ALA A 1 201 ? 14.403 6.483 8.316 1.00 33.72 201 ALA A O 1
ATOM 1450 N N . THR A 1 202 ? 13.025 6.636 6.517 1.00 34.67 202 THR A N 1
ATOM 1451 C CA . THR A 1 202 ? 12.304 5.398 6.689 1.00 35.38 202 THR A CA 1
ATOM 1452 C C . THR A 1 202 ? 13.132 4.277 6.073 1.00 35.65 202 THR A C 1
ATOM 1453 O O . THR A 1 202 ? 14.075 4.567 5.336 1.00 36.10 202 THR A O 1
ATOM 1457 N N . ALA A 1 203 ? 12.816 3.016 6.360 1.00 35.14 203 ALA A N 1
ATOM 1458 C CA . ALA A 1 203 ? 13.551 1.910 5.752 1.00 33.27 203 ALA A CA 1
ATOM 1459 C C . ALA A 1 203 ? 12.724 0.640 5.779 1.00 32.38 203 ALA A C 1
ATOM 1460 O O . ALA A 1 203 ? 12.332 0.167 6.851 1.00 32.77 203 ALA A O 1
ATOM 1462 N N . CYS A 1 204 ? 12.436 0.115 4.593 1.00 30.71 204 CYS A N 1
ATOM 1463 C CA . CYS A 1 204 ? 11.707 -1.144 4.451 1.00 28.98 204 CYS A CA 1
ATOM 1464 C C . CYS A 1 204 ? 12.541 -2.098 3.615 1.00 27.65 204 CYS A C 1
ATOM 1465 O O . CYS A 1 204 ? 12.610 -1.971 2.396 1.00 28.05 204 CYS A O 1
ATOM 1468 N N . VAL A 1 205 ? 13.172 -3.048 4.294 1.00 25.95 205 VAL A N 1
ATOM 1469 C CA . VAL A 1 205 ? 14.109 -3.964 3.670 1.00 25.90 205 VAL A CA 1
ATOM 1470 C C . VAL A 1 205 ? 13.630 -5.386 3.681 1.00 25.24 205 VAL A C 1
ATOM 1471 O O . VAL A 1 205 ? 13.054 -5.878 4.649 1.00 25.78 205 VAL A O 1
ATOM 1475 N N . ALA A 1 206 ? 13.902 -6.042 2.572 1.00 25.17 206 ALA A N 1
ATOM 1476 C CA . ALA A 1 206 ? 13.574 -7.430 2.427 1.00 26.27 206 ALA A CA 1
ATOM 1477 C C . ALA A 1 206 ? 14.838 -8.235 2.226 1.00 27.71 206 ALA A C 1
ATOM 1478 O O . ALA A 1 206 ? 15.697 -7.870 1.414 1.00 27.88 206 ALA A O 1
ATOM 1480 N N . HIS A 1 207 ? 14.973 -9.310 2.988 1.00 28.71 207 HIS A N 1
ATOM 1481 C CA . HIS A 1 207 ? 16.101 -10.204 2.792 1.00 30.18 207 HIS A CA 1
ATOM 1482 C C . HIS A 1 207 ? 15.580 -11.526 2.298 1.00 29.39 207 HIS A C 1
ATOM 1483 O O . HIS A 1 207 ? 14.735 -12.163 2.946 1.00 28.95 207 HIS A O 1
ATOM 1490 N N . VAL A 1 208 ? 16.070 -11.930 1.140 1.00 27.81 208 VAL A N 1
ATOM 1491 C CA . VAL A 1 208 ? 15.587 -13.144 0.566 1.00 28.19 208 VAL A CA 1
ATOM 1492 C C . VAL A 1 208 ? 16.693 -14.133 0.393 1.00 28.74 208 VAL A C 1
ATOM 1493 O O . VAL A 1 208 ? 17.627 -13.903 -0.362 1.00 28.48 208 VAL A O 1
ATOM 1497 N N . ASP A 1 209 ? 16.584 -15.229 1.126 1.00 30.35 209 ASP A N 1
ATOM 1498 C CA . ASP A 1 209 ? 17.528 -16.334 1.021 1.00 31.67 209 ASP A CA 1
ATOM 1499 C C . ASP A 1 209 ? 16.760 -17.603 0.710 1.00 32.06 209 ASP A C 1
ATOM 1500 O O . ASP A 1 209 ? 16.127 -18.198 1.591 1.00 31.31 209 ASP A O 1
ATOM 1505 N N . GLY A 1 210 ? 16.812 -18.011 -0.554 1.00 32.27 210 GLY A N 1
ATOM 1506 C CA . GLY A 1 210 ? 16.041 -19.164 -0.949 1.00 30.23 210 GLY A CA 1
ATOM 1507 C C . GLY A 1 210 ? 14.563 -18.912 -0.671 1.00 29.79 210 GLY A C 1
ATOM 1508 O O . GLY A 1 210 ? 13.969 -17.909 -1.089 1.00 29.62 210 GLY A O 1
ATOM 1509 N N . VAL A 1 211 ? 13.976 -19.824 0.074 1.00 28.26 211 VAL A N 1
ATOM 1510 C CA . VAL A 1 211 ? 12.573 -19.777 0.391 1.00 28.10 211 VAL A CA 1
ATOM 1511 C C . VAL A 1 211 ? 12.295 -18.925 1.642 1.00 26.94 211 VAL A C 1
ATOM 1512 O O . VAL A 1 211 ? 11.141 -18.677 1.991 1.00 28.51 211 VAL A O 1
ATOM 1516 N N . ASP A 1 212 ? 13.340 -18.463 2.313 1.00 27.39 212 ASP A N 1
ATOM 1517 C CA . ASP A 1 212 ? 13.142 -17.651 3.521 1.00 28.64 212 ASP A CA 1
ATOM 1518 C C . ASP A 1 212 ? 13.116 -16.154 3.201 1.00 27.84 212 ASP A C 1
ATOM 1519 O O . ASP A 1 212 ? 14.080 -15.583 2.683 1.00 28.22 212 ASP A O 1
ATOM 1524 N N . LEU A 1 213 ? 11.993 -15.530 3.521 1.00 28.07 213 LEU A N 1
ATOM 1525 C CA . LEU A 1 213 ? 11.808 -14.112 3.282 1.00 28.73 213 LEU A CA 1
ATOM 1526 C C . LEU A 1 213 ? 11.673 -13.377 4.591 1.00 28.41 213 LEU A C 1
ATOM 1527 O O . LEU A 1 213 ? 10.774 -13.664 5.379 1.00 28.86 213 LEU A O 1
ATOM 1532 N N . HIS A 1 214 ? 12.580 -12.439 4.823 1.00 27.08 214 HIS A N 1
ATOM 1533 C CA . HIS A 1 214 ? 12.533 -11.617 6.021 1.00 26.03 214 HIS A CA 1
ATOM 1534 C C . HIS A 1 214 ? 12.339 -10.161 5.632 1.00 23.93 214 HIS A C 1
ATOM 1535 O O . HIS A 1 214 ? 12.994 -9.664 4.708 1.00 22.85 214 HIS A O 1
ATOM 1542 N N . VAL A 1 215 ? 11.430 -9.484 6.317 1.00 22.00 215 VAL A N 1
ATOM 1543 C CA . VAL A 1 215 ? 11.209 -8.071 6.065 1.00 21.97 215 VAL A CA 1
ATOM 1544 C C . VAL A 1 215 ? 11.443 -7.311 7.331 1.00 22.77 215 VAL A C 1
ATOM 1545 O O . VAL A 1 215 ? 10.829 -7.598 8.352 1.00 23.04 215 VAL A O 1
ATOM 1549 N N . ALA A 1 216 ? 12.353 -6.359 7.275 1.00 2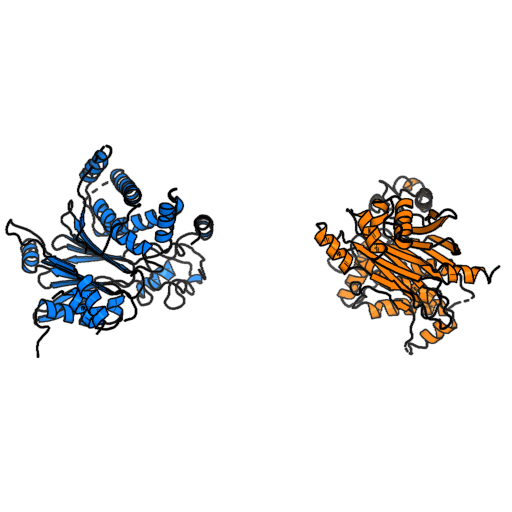2.70 216 ALA A N 1
ATOM 1550 C CA . ALA A 1 216 ? 12.627 -5.531 8.435 1.00 25.24 216 ALA A CA 1
ATOM 1551 C C . ALA A 1 216 ? 12.045 -4.175 8.190 1.00 25.71 216 ALA A C 1
ATOM 1552 O O . ALA A 1 216 ? 12.459 -3.515 7.237 1.00 27.42 216 ALA A O 1
ATOM 1554 N N . ASN A 1 217 ? 11.095 -3.725 9.006 1.00 25.83 217 ASN A N 1
ATOM 1555 C CA . ASN A 1 217 ? 10.503 -2.429 8.684 1.00 26.29 217 ASN A CA 1
ATOM 1556 C C . ASN A 1 217 ? 10.711 -1.383 9.758 1.00 26.12 217 ASN A C 1
ATOM 1557 O O . ASN A 1 217 ? 10.618 -1.647 10.957 1.00 25.56 217 ASN A O 1
ATOM 1562 N N . THR A 1 218 ? 10.992 -0.186 9.267 1.00 25.82 218 THR A N 1
ATOM 1563 C CA . THR A 1 218 ? 11.171 1.006 10.080 1.00 26.83 218 THR A CA 1
ATOM 1564 C C . THR A 1 218 ? 10.443 2.172 9.433 1.00 26.07 218 THR A C 1
ATOM 1565 O O . THR A 1 218 ? 10.959 2.755 8.472 1.00 26.81 218 THR A O 1
ATOM 1569 N N . GLY A 1 219 ? 9.247 2.507 9.918 1.00 25.48 219 GLY A N 1
ATOM 1570 C CA . GLY A 1 219 ? 8.562 3.637 9.323 1.00 24.21 219 GLY A CA 1
ATOM 1571 C C . GLY A 1 219 ? 7.263 3.321 8.617 1.00 23.80 219 GLY A C 1
ATOM 1572 O O . GLY A 1 219 ? 6.651 2.285 8.859 1.00 21.68 219 GLY A O 1
ATOM 1573 N N . ASP A 1 220 ? 6.855 4.229 7.726 1.00 25.10 220 ASP A N 1
ATOM 1574 C CA . ASP A 1 220 ? 5.584 4.102 7.026 1.00 26.31 220 ASP A CA 1
ATOM 1575 C C . ASP A 1 220 ? 5.715 3.645 5.572 1.00 26.18 220 ASP A C 1
ATOM 1576 O O . ASP A 1 220 ? 4.758 3.751 4.804 1.00 26.37 220 ASP A O 1
ATOM 1581 N N . SER A 1 221 ? 6.888 3.165 5.167 1.00 25.35 221 SER A N 1
ATOM 1582 C CA . SER A 1 221 ? 6.957 2.538 3.856 1.00 25.90 221 SER A CA 1
ATOM 1583 C C . SER A 1 221 ? 6.400 1.119 4.013 1.00 27.34 221 SER A C 1
ATOM 1584 O O . SER A 1 221 ? 6.143 0.725 5.150 1.00 27.66 221 SER A O 1
ATOM 1587 N N . ARG A 1 222 ? 6.210 0.315 2.969 1.00 27.43 222 ARG A N 1
ATOM 1588 C CA . ARG A 1 222 ? 5.599 -0.977 3.270 1.00 28.28 222 ARG A CA 1
ATOM 1589 C C . ARG A 1 222 ? 5.929 -2.047 2.234 1.00 29.94 222 ARG A C 1
ATOM 1590 O O . ARG A 1 222 ? 6.238 -1.754 1.071 1.00 30.00 222 ARG A O 1
ATOM 1598 N N . ALA A 1 223 ? 5.868 -3.290 2.705 1.00 31.02 223 ALA A N 1
ATOM 1599 C CA . ALA A 1 223 ? 6.084 -4.498 1.910 1.00 31.09 223 ALA A CA 1
ATOM 1600 C C . ALA A 1 223 ? 4.773 -5.276 1.777 1.00 31.27 223 ALA A C 1
ATOM 1601 O O . ALA A 1 223 ? 4.031 -5.485 2.752 1.00 32.09 223 ALA A O 1
ATOM 1603 N N . MET A 1 224 ? 4.485 -5.707 0.563 1.00 31.65 224 MET A N 1
ATOM 1604 C CA . MET A 1 224 ? 3.252 -6.434 0.296 1.00 31.21 224 MET A CA 1
ATOM 1605 C C . MET A 1 224 ? 3.540 -7.660 -0.562 1.00 30.04 224 MET A C 1
ATOM 1606 O O . MET A 1 224 ? 4.255 -7.575 -1.569 1.00 28.17 224 MET A O 1
ATOM 1611 N N . LEU A 1 225 ? 2.999 -8.797 -0.161 1.00 28.12 225 LEU A N 1
ATOM 1612 C CA . LEU A 1 225 ? 3.216 -10.009 -0.916 1.00 29.01 225 LEU A CA 1
ATOM 1613 C C . LEU A 1 225 ? 2.073 -10.249 -1.897 1.00 28.24 225 LEU A C 1
ATOM 1614 O O . LEU A 1 225 ? 0.919 -10.127 -1.529 1.00 28.17 225 LEU A O 1
ATOM 1619 N N . GLY A 1 226 ? 2.396 -10.580 -3.140 1.00 27.81 226 GLY A N 1
ATOM 1620 C CA . GLY A 1 226 ? 1.363 -10.870 -4.115 1.00 29.56 226 GLY A CA 1
ATOM 1621 C C . GLY A 1 226 ? 1.128 -12.370 -4.184 1.00 30.71 226 GLY A C 1
ATOM 1622 O O . GLY A 1 226 ? 1.988 -13.107 -4.654 1.00 31.49 226 GLY A O 1
ATOM 1623 N N . VAL A 1 227 ? -0.023 -12.830 -3.708 1.00 32.14 227 VAL A N 1
ATOM 1624 C CA . VAL A 1 227 ? -0.351 -14.250 -3.708 1.00 33.74 227 VAL A CA 1
ATOM 1625 C C . VAL A 1 227 ? -1.479 -14.550 -4.687 1.00 36.03 227 VAL A C 1
ATOM 1626 O O . VAL A 1 227 ? -2.535 -13.913 -4.612 1.00 36.12 227 VAL A O 1
ATOM 1630 N N . GLN A 1 228 ? -1.268 -15.507 -5.598 1.00 37.38 228 GLN A N 1
ATOM 1631 C CA . GLN A 1 228 ? -2.310 -15.869 -6.573 1.00 38.79 228 GLN A CA 1
ATOM 1632 C C . GLN A 1 228 ? -3.079 -17.105 -6.127 1.00 38.63 228 GLN A C 1
ATOM 1633 O O . GLN A 1 228 ? -2.483 -18.138 -5.881 1.00 38.85 228 GLN A O 1
ATOM 1639 N N . GLU A 1 229 ? -4.401 -16.995 -6.032 1.00 39.86 229 GLU A N 1
ATOM 1640 C CA . GLU A 1 229 ? -5.239 -18.108 -5.584 1.00 41.65 229 GLU A CA 1
ATOM 1641 C C . GLU A 1 229 ? -5.361 -19.197 -6.629 1.00 40.36 229 GLU A C 1
ATOM 1642 O O . GLU A 1 229 ? -4.980 -19.015 -7.782 1.00 39.67 229 GLU A O 1
ATOM 1648 N N . GLU A 1 230 ? -5.923 -20.322 -6.199 1.00 39.62 230 GLU A N 1
ATOM 1649 C CA . GLU A 1 230 ? -6.111 -21.471 -7.068 1.00 39.95 230 GLU A CA 1
ATOM 1650 C C . GLU A 1 230 ? -7.042 -21.146 -8.230 1.00 38.56 230 GLU A C 1
ATOM 1651 O O . GLU A 1 230 ? -6.995 -21.824 -9.253 1.00 39.34 230 GLU A O 1
ATOM 1657 N N . ASP A 1 231 ? -7.867 -20.111 -8.082 1.00 37.47 231 ASP A N 1
ATOM 1658 C CA . ASP A 1 231 ? -8.793 -19.715 -9.140 1.00 36.94 231 ASP A CA 1
ATOM 1659 C C . ASP A 1 231 ? -8.157 -18.687 -10.094 1.00 36.81 231 ASP A C 1
ATOM 1660 O O . ASP A 1 231 ? -8.709 -18.421 -11.166 1.00 38.97 231 ASP A O 1
ATOM 1665 N N . GLY A 1 232 ? -7.017 -18.106 -9.720 1.00 35.30 232 GLY A N 1
ATOM 1666 C CA . GLY A 1 232 ? -6.384 -17.128 -10.585 1.00 33.79 232 GLY A CA 1
ATOM 1667 C C . GLY A 1 232 ? -6.559 -15.716 -10.070 1.00 33.70 232 GLY A C 1
ATOM 1668 O O . GLY A 1 232 ? -5.904 -14.782 -10.547 1.00 33.04 232 GLY A O 1
ATOM 1669 N N . SER A 1 233 ? -7.456 -15.555 -9.102 1.00 33.74 233 SER A N 1
ATOM 1670 C CA . SER A 1 233 ? -7.688 -14.253 -8.481 1.00 34.32 233 SER A CA 1
ATOM 1671 C C . SER A 1 233 ? -6.474 -13.869 -7.599 1.00 34.12 233 SER A C 1
ATOM 1672 O O . SER A 1 233 ? -5.699 -14.749 -7.208 1.00 35.25 233 SER A O 1
ATOM 1675 N N . TRP A 1 234 ? -6.284 -12.587 -7.279 1.00 32.76 234 TRP A N 1
ATOM 1676 C CA . TRP A 1 234 ? -5.104 -12.196 -6.495 1.00 30.80 234 TRP A CA 1
ATOM 1677 C C . TRP A 1 234 ? -5.441 -11.773 -5.092 1.00 30.73 234 TRP A C 1
ATOM 1678 O O . TRP A 1 234 ? -6.454 -11.120 -4.833 1.00 31.14 234 TRP A O 1
ATOM 1689 N N . SER A 1 235 ? -4.544 -12.165 -4.199 1.00 30.61 235 SER A N 1
ATOM 1690 C CA . SER A 1 235 ? -4.630 -11.882 -2.778 1.00 30.12 235 SER A CA 1
ATOM 1691 C C . SER A 1 235 ? -3.366 -11.196 -2.294 1.00 29.13 235 SER A C 1
ATOM 1692 O O . SER A 1 235 ? -2.247 -11.569 -2.670 1.00 27.72 235 SER A O 1
ATOM 1695 N N . ALA A 1 236 ? -3.550 -10.190 -1.452 1.00 27.65 236 ALA A N 1
ATOM 1696 C CA . ALA A 1 236 ? -2.425 -9.453 -0.923 1.00 27.27 236 ALA A CA 1
ATOM 1697 C C . ALA A 1 236 ? -2.207 -9.771 0.534 1.00 26.43 236 ALA A C 1
ATOM 1698 O O . ALA A 1 236 ? -3.146 -9.735 1.318 1.00 27.48 236 ALA A O 1
ATOM 1700 N N . VAL A 1 237 ? -0.988 -10.110 0.912 1.00 25.01 237 VAL A N 1
ATOM 1701 C CA . VAL A 1 237 ? -0.755 -10.297 2.329 1.00 25.61 237 VAL A CA 1
ATOM 1702 C C . VAL A 1 237 ? 0.340 -9.342 2.792 1.00 25.57 237 VAL A C 1
ATOM 1703 O O . VAL A 1 237 ? 1.429 -9.243 2.219 1.00 24.36 237 VAL A O 1
ATOM 1707 N N . THR A 1 238 ? 0.003 -8.608 3.832 1.00 26.62 238 THR A N 1
ATOM 1708 C CA . THR A 1 238 ? 0.872 -7.601 4.400 1.00 29.37 238 THR A CA 1
ATOM 1709 C C . THR A 1 238 ? 2.065 -8.223 5.102 1.00 30.19 238 THR A C 1
ATOM 1710 O O . THR A 1 238 ? 1.913 -9.166 5.874 1.00 31.86 238 THR A O 1
ATOM 1714 N N . LEU A 1 239 ? 3.257 -7.700 4.843 1.00 31.43 239 LEU A N 1
ATOM 1715 C CA . LEU A 1 239 ? 4.443 -8.229 5.505 1.00 31.35 239 LEU A CA 1
ATOM 1716 C C . LEU A 1 239 ? 5.063 -7.195 6.428 1.00 31.88 239 LEU A C 1
ATOM 1717 O O . LEU A 1 239 ? 6.139 -7.398 6.987 1.00 33.31 239 LEU A O 1
ATOM 1722 N N . SER A 1 240 ? 4.382 -6.076 6.588 1.00 32.21 240 SER A N 1
ATOM 1723 C CA . SER A 1 240 ? 4.890 -5.052 7.474 1.00 33.33 240 SER A CA 1
ATOM 1724 C C . SER A 1 240 ? 3.770 -4.195 7.972 1.00 32.14 240 SER A C 1
ATOM 1725 O O . SER A 1 240 ? 2.792 -3.981 7.273 1.00 32.63 240 SER A O 1
ATOM 1728 N N . ASN A 1 241 ? 3.909 -3.715 9.194 1.00 31.62 241 ASN A N 1
ATOM 1729 C CA . ASN A 1 241 ? 2.927 -2.804 9.733 1.00 32.25 241 ASN A CA 1
ATOM 1730 C C . ASN A 1 241 ? 3.471 -1.398 9.660 1.00 31.11 241 ASN A C 1
ATOM 1731 O O . ASN A 1 241 ? 4.604 -1.141 10.063 1.00 30.42 241 ASN A O 1
ATOM 1736 N N . ASP A 1 242 ? 2.679 -0.483 9.128 1.00 31.29 242 ASP A N 1
ATOM 1737 C CA . ASP A 1 242 ? 3.136 0.887 9.048 1.00 30.69 242 ASP A CA 1
ATOM 1738 C C . ASP A 1 242 ? 3.250 1.476 10.454 1.00 29.46 242 ASP A C 1
ATOM 1739 O O . ASP A 1 242 ? 2.354 1.289 11.288 1.00 29.28 242 ASP A O 1
ATOM 1744 N N . HIS A 1 243 ? 4.355 2.162 10.727 1.00 27.36 243 HIS A N 1
ATOM 1745 C CA . HIS A 1 243 ? 4.548 2.768 12.030 1.00 24.64 243 HIS A CA 1
ATOM 1746 C C . HIS A 1 243 ? 4.076 4.213 12.021 1.00 22.32 243 HIS A C 1
ATOM 1747 O O . HIS A 1 243 ? 4.847 5.125 11.764 1.00 20.16 243 HIS A O 1
ATOM 1754 N N . ASN A 1 244 ? 2.793 4.406 12.298 1.00 21.33 244 ASN A N 1
ATOM 1755 C CA . ASN A 1 244 ? 2.199 5.726 12.326 1.00 20.30 244 ASN A CA 1
ATOM 1756 C C . ASN A 1 244 ? 0.922 5.729 13.148 1.00 21.27 244 ASN A C 1
ATOM 1757 O O . ASN A 1 244 ? 0.574 4.728 13.771 1.00 20.21 244 ASN A O 1
ATOM 1762 N N . ALA A 1 245 ? 0.229 6.863 13.151 1.00 22.42 245 ALA A N 1
ATOM 1763 C CA . ALA A 1 245 ? -0.971 7.037 13.971 1.00 24.26 245 ALA A CA 1
ATOM 1764 C C . ALA A 1 245 ? -2.031 5.983 13.682 1.00 25.90 245 ALA A C 1
ATOM 1765 O O . ALA A 1 245 ? -2.846 5.665 14.558 1.00 27.08 245 ALA A O 1
ATOM 1767 N N . GLN A 1 246 ? -2.035 5.429 12.476 1.00 26.60 246 GLN A N 1
ATOM 1768 C CA . GLN A 1 246 ? -3.040 4.437 12.131 1.00 28.94 246 GLN A CA 1
ATOM 1769 C C . GLN A 1 246 ? -2.723 3.056 12.738 1.00 29.30 246 GLN A C 1
ATOM 1770 O O . GLN A 1 246 ? -3.470 2.091 12.538 1.00 30.66 246 GLN A O 1
ATOM 1776 N N . ASN A 1 247 ? -1.633 2.963 13.490 1.00 28.48 247 ASN A N 1
ATOM 1777 C CA . ASN A 1 247 ? -1.217 1.697 14.094 1.00 28.02 247 ASN A CA 1
ATOM 1778 C C . ASN A 1 247 ? -1.410 1.719 15.623 1.00 28.01 247 ASN A C 1
ATOM 1779 O O . ASN A 1 247 ? -0.520 2.159 16.345 1.00 27.88 247 ASN A O 1
ATOM 1784 N N . GLU A 1 248 ? -2.553 1.231 16.112 1.00 29.15 248 GLU A N 1
ATOM 1785 C CA . GLU A 1 248 ? -2.860 1.269 17.551 1.00 31.40 248 GLU A CA 1
ATOM 1786 C C . GLU A 1 248 ? -1.837 0.524 18.396 1.00 29.93 248 GLU A C 1
ATOM 1787 O O . GLU A 1 248 ? -1.621 0.898 19.541 1.00 30.90 248 GLU A O 1
ATOM 1793 N N . ARG A 1 249 ? -1.205 -0.522 17.881 1.00 28.78 249 ARG A N 1
ATOM 1794 C CA . ARG A 1 249 ? -0.214 -1.173 18.713 1.00 28.98 249 ARG A CA 1
ATOM 1795 C C . ARG A 1 249 ? 1.033 -0.270 18.867 1.00 27.25 249 ARG A C 1
ATOM 1796 O O . ARG A 1 249 ? 1.706 -0.297 19.891 1.00 28.30 249 ARG A O 1
ATOM 1804 N N . GLU A 1 250 ? 1.314 0.537 17.853 1.00 23.64 250 GLU A N 1
ATOM 1805 C CA . GLU A 1 250 ? 2.418 1.474 17.885 1.00 22.49 250 GLU A CA 1
ATOM 1806 C C . GLU A 1 250 ? 2.063 2.675 18.781 1.00 22.83 250 GLU A C 1
ATOM 1807 O O . GLU A 1 250 ? 2.915 3.285 19.424 1.00 22.40 250 GLU A O 1
ATOM 1813 N N . LEU A 1 251 ? 0.785 3.020 18.821 1.00 22.48 251 LEU A N 1
ATOM 1814 C CA . LEU A 1 251 ? 0.369 4.097 19.693 1.00 23.44 251 LEU A CA 1
ATOM 1815 C C . LEU A 1 251 ? 0.453 3.639 21.137 1.00 25.27 251 LEU A C 1
ATOM 1816 O O . LEU A 1 251 ? 0.757 4.431 22.021 1.00 25.05 251 LEU A O 1
ATOM 1821 N N . GLN A 1 252 ? 0.179 2.356 21.387 1.00 26.79 252 GLN A N 1
ATOM 1822 C CA . GLN A 1 252 ? 0.256 1.854 22.759 1.00 28.15 252 GLN A CA 1
ATOM 1823 C C . GLN A 1 252 ? 1.713 1.736 23.196 1.00 27.47 252 GLN A C 1
ATOM 1824 O O . GLN A 1 252 ? 2.034 1.972 24.358 1.00 26.69 252 GLN A O 1
ATOM 1830 N N . ARG A 1 253 ? 2.592 1.379 22.261 1.00 26.80 253 ARG A N 1
ATOM 1831 C CA . ARG A 1 253 ? 4.019 1.267 22.565 1.00 27.16 253 ARG A CA 1
ATOM 1832 C C . ARG A 1 253 ? 4.618 2.641 22.929 1.00 28.17 253 ARG A C 1
ATOM 1833 O O . ARG A 1 253 ? 5.397 2.750 23.871 1.00 28.95 253 ARG A O 1
ATOM 1841 N N . LEU A 1 254 ? 4.241 3.681 22.182 1.00 28.27 254 LEU A N 1
ATOM 1842 C CA . LEU A 1 254 ? 4.725 5.039 22.428 1.00 28.97 254 LEU A CA 1
ATOM 1843 C C . LEU A 1 254 ? 4.296 5.543 23.804 1.00 28.80 254 LEU A C 1
ATOM 1844 O O . LEU A 1 254 ? 5.104 6.048 24.572 1.00 28.80 254 LEU A O 1
ATOM 1849 N N . LYS A 1 255 ? 3.017 5.409 24.119 1.00 29.00 255 LYS A N 1
ATOM 1850 C CA . LYS A 1 255 ? 2.527 5.884 25.410 1.00 31.14 255 LYS A CA 1
ATOM 1851 C C . LYS A 1 255 ? 3.169 5.107 26.563 1.00 31.22 255 LYS A C 1
ATOM 1852 O O . LYS A 1 255 ? 3.315 5.613 27.681 1.00 32.12 255 LYS A O 1
ATOM 1858 N N . LEU A 1 256 ? 3.564 3.875 26.276 1.00 30.94 256 LEU A N 1
ATOM 1859 C CA . LEU A 1 256 ? 4.143 2.990 27.279 1.00 30.13 256 LEU A CA 1
ATOM 1860 C C . LEU A 1 256 ? 5.621 3.294 27.536 1.00 29.82 256 LEU A C 1
ATOM 1861 O O . LEU A 1 256 ? 6.106 3.057 28.633 1.00 27.83 256 LEU A O 1
ATOM 1866 N N . GLU A 1 257 ? 6.323 3.811 26.527 1.00 30.64 257 GLU A N 1
ATOM 1867 C CA . GLU A 1 257 ? 7.743 4.133 26.642 1.00 31.49 257 GLU A CA 1
ATOM 1868 C C . GLU A 1 257 ? 7.958 5.426 27.439 1.00 31.00 257 GLU A C 1
ATOM 1869 O O . GLU A 1 257 ? 9.089 5.826 27.675 1.00 30.96 257 GLU A O 1
ATOM 1875 N N . HIS A 1 258 ? 6.880 6.086 27.853 1.00 29.27 258 HIS A N 1
ATOM 1876 C CA . HIS A 1 258 ? 7.012 7.341 28.583 1.00 29.20 258 HIS A CA 1
ATOM 1877 C C . HIS A 1 258 ? 6.029 7.424 29.757 1.00 29.53 258 HIS A C 1
ATOM 1878 O O . HIS A 1 258 ? 5.025 6.709 29.788 1.00 28.41 258 HIS A O 1
ATOM 1885 N N . PRO A 1 259 ? 6.304 8.307 30.735 1.00 28.99 259 PRO A N 1
ATOM 1886 C CA . PRO A 1 259 ? 5.413 8.443 31.892 1.00 30.19 259 PRO A CA 1
ATOM 1887 C C . PRO A 1 259 ? 3.952 8.675 31.465 1.00 31.41 259 PRO A C 1
ATOM 1888 O O . PRO A 1 259 ? 3.692 9.148 30.354 1.00 30.53 259 PRO A O 1
ATOM 1892 N N . LYS A 1 260 ? 3.013 8.350 32.356 1.00 31.89 260 LYS A N 1
ATOM 1893 C CA . LYS A 1 260 ? 1.580 8.463 32.082 1.00 32.86 260 LYS A CA 1
ATOM 1894 C C . LYS A 1 260 ? 1.151 9.894 31.804 1.00 33.99 260 LYS A C 1
ATOM 1895 O O . LYS A 1 260 ? 0.304 10.127 30.939 1.00 35.47 260 LYS A O 1
ATOM 1901 N N . ASN A 1 261 ? 1.713 10.862 32.511 1.00 34.74 261 ASN A N 1
ATOM 1902 C CA . ASN A 1 261 ? 1.322 12.236 32.245 1.00 36.38 261 ASN A CA 1
ATOM 1903 C C . ASN A 1 261 ? 1.583 12.621 30.783 1.00 36.80 261 ASN A C 1
ATOM 1904 O O . ASN A 1 261 ? 0.982 13.567 30.280 1.00 37.04 261 ASN A O 1
ATOM 1909 N N . GLU A 1 262 ? 2.459 11.893 30.088 1.00 36.45 262 GLU A N 1
ATOM 1910 C CA . GLU A 1 262 ? 2.786 12.248 28.701 1.00 36.22 262 GLU A CA 1
ATOM 1911 C C . GLU A 1 262 ? 1.872 11.560 27.687 1.00 36.77 262 GLU A C 1
ATOM 1912 O O . GLU A 1 262 ? 2.011 11.776 26.484 1.00 38.40 262 GLU A O 1
ATOM 1918 N N . ALA A 1 263 ? 0.926 10.743 28.132 1.00 35.86 263 ALA A N 1
ATOM 1919 C CA . ALA A 1 263 ? 0.048 10.106 27.158 1.00 35.42 263 ALA A CA 1
ATOM 1920 C C . ALA A 1 263 ? -0.621 11.162 26.265 1.00 35.32 263 ALA A C 1
ATOM 1921 O O . ALA A 1 263 ? -0.839 10.971 25.065 1.00 34.88 263 ALA A O 1
ATOM 1923 N N . LYS A 1 264 ? -0.918 12.290 26.884 1.00 34.82 264 LYS A N 1
ATOM 1924 C CA . LYS A 1 264 ? -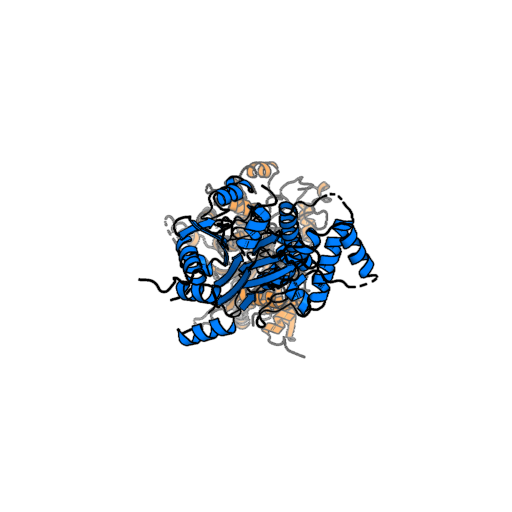1.591 13.395 26.233 1.00 35.80 264 LYS A CA 1
ATOM 1925 C C . LYS A 1 264 ? -0.652 14.206 25.353 1.00 34.13 264 LYS A C 1
ATOM 1926 O O . LYS A 1 264 ? -1.090 15.187 24.766 1.00 36.15 264 LYS A O 1
ATOM 1932 N N . SER A 1 265 ? 0.622 13.851 25.230 1.00 31.51 265 SER A N 1
ATOM 1933 C CA . SER A 1 265 ? 1.449 14.681 24.363 1.00 28.89 265 SER A CA 1
ATOM 1934 C C . SER A 1 265 ? 2.406 13.873 23.479 1.00 27.15 265 SER A C 1
ATOM 1935 O O . SER A 1 265 ? 2.885 14.417 22.497 1.00 28.35 265 SER A O 1
ATOM 1938 N N . VAL A 1 266 ? 2.686 12.604 23.783 1.00 24.89 266 VAL A N 1
ATOM 1939 C CA . VAL A 1 266 ? 3.598 11.829 22.940 1.00 25.10 266 VAL A CA 1
ATOM 1940 C C . VAL A 1 266 ? 3.204 11.937 21.484 1.00 26.38 266 VAL A C 1
ATOM 1941 O O . VAL A 1 266 ? 4.030 12.172 20.617 1.00 26.85 266 VAL A O 1
ATOM 1945 N N . VAL A 1 267 ? 1.925 11.740 21.228 1.00 28.08 267 VAL A N 1
ATOM 1946 C CA . VAL A 1 267 ? 1.352 11.897 19.894 1.00 30.96 267 VAL A CA 1
ATOM 1947 C C . VAL A 1 267 ? 0.250 12.962 19.972 1.00 35.15 267 VAL A C 1
ATOM 1948 O O . VAL A 1 267 ? -0.776 12.684 20.581 1.00 35.36 267 VAL A O 1
ATOM 1952 N N . LYS A 1 268 ? 0.419 14.161 19.400 1.00 38.91 268 LYS A N 1
ATOM 1953 C CA . LYS A 1 268 ? -0.633 15.194 19.573 1.00 42.62 268 LYS A CA 1
ATOM 1954 C C . LYS A 1 268 ? -1.612 15.174 18.433 1.00 43.68 268 LYS A C 1
ATOM 1955 O O . LYS A 1 268 ? -2.680 14.577 18.555 1.00 46.32 268 LYS A O 1
ATOM 1961 N N . GLN A 1 269 ? -1.328 15.858 17.344 1.00 44.23 269 GLN A N 1
ATOM 1962 C CA . GLN A 1 269 ? -2.178 15.555 16.235 1.00 44.70 269 GLN A CA 1
ATOM 1963 C C . GLN A 1 269 ? -1.706 14.187 15.775 1.00 45.35 269 GLN A C 1
ATOM 1964 O O . GLN A 1 269 ? -0.788 13.720 16.437 1.00 49.40 269 GLN A O 1
ATOM 1970 N N . ASP A 1 270 ? -2.188 13.511 14.741 1.00 40.84 270 ASP A N 1
ATOM 1971 C CA . ASP A 1 270 ? -1.660 12.144 14.480 1.00 37.00 270 ASP A CA 1
ATOM 1972 C C . ASP A 1 270 ? -0.118 12.075 14.341 1.00 33.28 270 ASP A C 1
ATOM 1973 O O . ASP A 1 270 ? 0.396 11.080 13.832 1.00 31.06 270 ASP A O 1
ATOM 1978 N N . ARG A 1 271 ? 0.630 13.070 14.790 1.00 29.99 271 ARG A N 1
ATOM 1979 C CA . ARG A 1 271 ? 2.076 13.060 14.614 1.00 26.96 271 ARG A CA 1
ATOM 1980 C C . ARG A 1 271 ? 2.826 12.901 15.955 1.00 24.85 271 ARG A C 1
ATOM 1981 O O . ARG A 1 271 ? 2.345 13.299 17.026 1.00 23.79 271 ARG A O 1
ATOM 1989 N N . LEU A 1 272 ? 4.010 12.305 15.877 1.00 22.37 272 LEU A N 1
ATOM 1990 C CA . LEU A 1 272 ? 4.881 12.134 17.033 1.00 22.21 272 LEU A CA 1
ATOM 1991 C C . LEU A 1 272 ? 5.293 13.510 17.568 1.00 21.97 272 LEU A C 1
ATOM 1992 O O . LEU A 1 272 ? 5.949 14.301 16.882 1.00 22.45 272 LEU A O 1
ATOM 1997 N N . LEU A 1 273 ? 4.891 13.790 18.797 1.00 21.41 273 LEU A N 1
ATOM 1998 C CA . LEU A 1 273 ? 5.149 15.076 19.433 1.00 22.78 273 LEU A CA 1
ATOM 1999 C C . LEU A 1 273 ? 4.513 16.214 18.641 1.00 23.49 273 LEU A C 1
ATOM 2000 O O . LEU A 1 273 ? 4.886 17.372 18.782 1.00 25.23 273 LEU A O 1
ATOM 2005 N N . GLY A 1 274 ? 3.534 15.866 17.814 1.00 23.90 274 GLY A N 1
ATOM 2006 C CA . GLY A 1 274 ? 2.851 16.848 16.996 1.00 22.88 274 GLY A CA 1
ATOM 2007 C C . GLY A 1 274 ? 3.610 17.231 15.728 1.00 22.75 274 GLY A C 1
ATOM 2008 O O . GLY A 1 274 ? 3.209 18.186 15.043 1.00 24.26 274 GLY A O 1
ATOM 2009 N N . LEU A 1 275 ? 4.672 16.500 15.380 1.00 21.47 275 LEU A N 1
ATOM 2010 C CA . LEU A 1 275 ? 5.454 16.874 14.207 1.00 22.07 275 LEU A CA 1
ATOM 2011 C C . LEU A 1 275 ? 5.659 15.735 13.190 1.00 23.98 275 LEU A C 1
ATOM 2012 O O . LEU A 1 275 ? 5.330 15.900 12.000 1.00 21.42 275 LEU A O 1
ATOM 2017 N N . LEU A 1 276 ? 6.200 14.594 13.634 1.00 25.85 276 LEU A N 1
ATOM 2018 C CA . LEU A 1 276 ? 6.551 13.491 12.717 1.00 27.37 276 LEU A CA 1
ATOM 2019 C C . LEU A 1 276 ? 5.420 12.515 12.435 1.00 27.57 276 LEU A C 1
ATOM 2020 O O . LEU A 1 276 ? 4.762 12.020 13.348 1.00 27.79 276 LEU A O 1
ATOM 2025 N N . MET A 1 277 ? 5.230 12.219 11.156 1.00 27.90 277 MET A N 1
ATOM 2026 C CA . MET A 1 277 ? 4.237 11.234 10.762 1.00 30.66 277 MET A CA 1
ATOM 2027 C C . MET A 1 277 ? 4.736 9.816 11.092 1.00 30.02 277 MET A C 1
ATOM 2028 O O . MET A 1 277 ? 4.073 9.089 11.824 1.00 31.10 277 MET A O 1
ATOM 2033 N N . PRO A 1 278 ? 5.916 9.409 10.569 1.00 29.65 278 PRO A N 1
ATOM 2034 C CA . PRO A 1 278 ? 6.448 8.071 10.876 1.00 29.18 278 PRO A CA 1
ATOM 2035 C C . PRO A 1 278 ? 6.817 7.980 12.333 1.00 28.83 278 PRO A C 1
ATOM 2036 O O . PRO A 1 278 ? 7.356 8.937 12.855 1.00 28.96 278 PRO A O 1
ATOM 2040 N N . PHE A 1 279 ? 6.556 6.861 12.998 1.00 30.83 279 PHE A N 1
ATOM 2041 C CA . PHE A 1 279 ? 6.870 6.757 14.430 1.00 31.66 279 PHE A CA 1
ATOM 2042 C C . PHE A 1 279 ? 8.185 6.027 14.689 1.00 30.96 279 PHE A C 1
ATOM 2043 O O . PHE A 1 279 ? 8.527 5.722 15.826 1.00 30.93 279 PHE A O 1
ATOM 2051 N N . ARG A 1 280 ? 8.907 5.736 13.620 1.00 30.69 280 ARG A N 1
ATOM 2052 C CA . ARG A 1 280 ? 10.227 5.131 13.692 1.00 29.28 280 ARG A CA 1
ATOM 2053 C C . ARG A 1 280 ? 11.028 5.600 12.504 1.00 29.68 280 ARG A C 1
ATOM 2054 O O . ARG A 1 280 ? 10.457 5.736 11.420 1.00 27.11 280 ARG A O 1
ATOM 2062 N N . ALA A 1 281 ? 12.324 5.854 12.676 1.00 30.32 281 ALA A N 1
ATOM 2063 C CA . ALA A 1 281 ? 13.115 6.298 11.532 1.00 32.59 281 ALA A CA 1
ATOM 2064 C C . ALA A 1 281 ? 14.566 6.452 11.881 1.00 33.41 281 ALA A C 1
ATOM 2065 O O . ALA A 1 281 ? 14.917 6.592 13.056 1.00 34.71 281 ALA A O 1
ATOM 2067 N N . PHE A 1 282 ? 15.394 6.410 10.845 1.00 33.32 282 PHE A N 1
ATOM 2068 C CA . PHE A 1 282 ? 16.800 6.680 11.012 1.00 33.87 282 PHE A CA 1
ATOM 2069 C C . PHE A 1 282 ? 16.995 8.180 11.075 1.00 35.17 282 PHE A C 1
ATOM 2070 O O . PHE A 1 282 ? 16.058 8.920 10.772 1.00 34.26 282 PHE A O 1
ATOM 2078 N N . GLY A 1 283 ? 18.178 8.639 11.462 1.00 37.24 283 GLY A N 1
ATOM 2079 C CA . GLY A 1 283 ? 18.401 10.078 11.501 1.00 36.52 283 GLY A CA 1
ATOM 2080 C C . GLY A 1 283 ? 17.504 10.793 12.514 1.00 37.14 283 GLY A C 1
ATOM 2081 O O . GLY A 1 283 ? 17.431 10.354 13.647 1.00 35.81 283 GLY A O 1
ATOM 2082 N N . ASP A 1 284 ? 16.821 11.877 12.116 1.00 38.06 284 ASP A N 1
ATOM 2083 C CA . ASP A 1 284 ? 15.947 12.718 12.979 1.00 39.11 284 ASP A CA 1
ATOM 2084 C C . ASP A 1 284 ? 16.362 12.673 14.441 1.00 38.37 284 ASP A C 1
ATOM 2085 O O . ASP A 1 284 ? 15.652 12.154 15.302 1.00 38.91 284 ASP A O 1
ATOM 2090 N N . VAL A 1 285 ? 17.515 13.246 14.714 1.00 36.39 285 VAL A N 1
ATOM 2091 C CA . VAL A 1 285 ? 18.062 13.222 16.045 1.00 34.17 285 VAL A CA 1
ATOM 2092 C C . VAL A 1 285 ? 17.490 14.331 16.913 1.00 32.92 285 VAL A C 1
ATOM 2093 O O . VAL A 1 285 ? 17.818 14.434 18.095 1.00 32.41 285 VAL A O 1
ATOM 2097 N N . LYS A 1 286 ? 16.644 15.168 16.333 1.00 31.24 286 LYS A N 1
ATOM 2098 C CA . LYS A 1 286 ? 16.010 16.194 17.128 1.00 31.32 286 LYS A CA 1
ATOM 2099 C C . LYS A 1 286 ? 15.030 15.542 18.122 1.00 31.03 286 LYS A C 1
ATOM 2100 O O . LYS A 1 286 ? 14.626 16.139 19.119 1.00 30.19 286 LYS A O 1
ATOM 2106 N N . PHE A 1 287 ? 14.656 14.297 17.838 1.00 29.37 287 PHE A N 1
ATOM 2107 C CA . PHE A 1 287 ? 13.726 13.554 18.690 1.00 27.55 287 PHE A CA 1
ATOM 2108 C C . PHE A 1 287 ? 14.444 12.469 19.494 1.00 28.38 287 PHE A C 1
ATOM 2109 O O . PHE A 1 287 ? 13.794 11.664 20.160 1.00 28.22 287 PHE A O 1
ATOM 2117 N N . LYS A 1 288 ? 15.773 12.444 19.444 1.00 30.38 288 LYS A N 1
ATOM 2118 C CA . LYS A 1 288 ? 16.524 11.385 20.107 1.00 31.94 288 LYS A CA 1
ATOM 2119 C C . LYS A 1 288 ? 17.493 11.924 21.157 1.00 34.59 288 LYS A C 1
ATOM 2120 O O . LYS A 1 288 ? 17.493 11.476 22.300 1.00 36.17 288 LYS A O 1
ATOM 2126 N N . TRP A 1 289 ? 18.310 12.890 20.768 1.00 37.80 289 TRP A N 1
ATOM 2127 C CA . TRP A 1 289 ? 19.324 13.471 21.641 1.00 40.79 289 TRP A CA 1
ATOM 2128 C C . TRP A 1 289 ? 18.746 14.318 22.765 1.00 43.08 289 TRP A C 1
ATOM 2129 O O . TRP A 1 289 ? 17.608 14.789 22.704 1.00 44.36 289 TRP A O 1
ATOM 2140 N N . SER A 1 290 ? 19.568 14.514 23.793 1.00 44.94 290 SER A N 1
ATOM 2141 C CA . SER A 1 290 ? 19.197 15.406 24.877 1.00 46.74 290 SER A CA 1
ATOM 2142 C C . SER A 1 290 ? 19.273 16.843 24.369 1.00 47.55 290 SER A C 1
ATOM 2143 O O . SER A 1 290 ? 19.961 17.102 23.376 1.00 46.90 290 SER A O 1
ATOM 2146 N N . ILE A 1 291 ? 18.583 17.771 25.032 1.00 48.76 291 ILE A N 1
ATOM 2147 C CA . ILE A 1 291 ? 18.568 19.182 24.624 1.00 50.00 291 ILE A CA 1
ATOM 2148 C C . ILE A 1 291 ? 19.974 19.790 24.569 1.00 50.47 291 ILE A C 1
ATOM 2149 O O . ILE A 1 291 ? 20.320 20.513 23.623 1.00 49.89 291 ILE A O 1
ATOM 2154 N N . ASP A 1 292 ? 20.770 19.512 25.595 1.00 51.37 292 ASP A N 1
ATOM 2155 C CA . ASP A 1 292 ? 22.118 20.053 25.655 1.00 52.45 292 ASP A CA 1
ATOM 2156 C C . ASP A 1 292 ? 22.990 19.462 24.561 1.00 51.37 292 ASP A C 1
ATOM 2157 O O . ASP A 1 292 ? 23.761 20.193 23.938 1.00 51.19 292 ASP A O 1
ATOM 2162 N N . LEU A 1 293 ? 22.874 18.156 24.317 1.00 49.65 293 LEU A N 1
ATOM 2163 C CA . LEU A 1 293 ? 23.665 17.556 23.257 1.00 49.00 293 LEU A CA 1
ATOM 2164 C C . LEU A 1 293 ? 23.356 18.232 21.944 1.00 49.04 293 LEU A C 1
ATOM 2165 O O . LEU A 1 293 ? 24.248 18.517 21.146 1.00 48.53 293 LEU A O 1
ATOM 2170 N N . GLN A 1 294 ? 22.076 18.496 21.733 1.00 49.47 294 GLN A N 1
ATOM 2171 C CA . GLN A 1 294 ? 21.661 19.148 20.510 1.00 50.59 294 GLN A CA 1
ATOM 2172 C C . GLN A 1 294 ? 22.277 20.535 20.401 1.00 50.76 294 GLN A C 1
ATOM 2173 O O . GLN A 1 294 ? 22.986 20.823 19.444 1.00 51.69 294 GLN A O 1
ATOM 2179 N N . LYS A 1 295 ? 22.026 21.385 21.392 1.00 51.13 295 LYS A N 1
ATOM 2180 C CA . LYS A 1 295 ? 22.537 22.766 21.401 1.00 51.85 295 LYS A CA 1
ATOM 2181 C C . LYS A 1 295 ? 24.051 22.839 21.131 1.00 51.58 295 LYS A C 1
ATOM 2182 O O . LYS A 1 295 ? 24.499 23.583 20.246 1.00 51.40 295 LYS A O 1
ATOM 2188 N N . ARG A 1 296 ? 24.827 22.075 21.898 1.00 51.68 296 ARG A N 1
ATOM 2189 C CA . ARG A 1 296 ? 26.279 22.060 21.764 1.00 52.34 296 ARG A CA 1
ATOM 2190 C C . ARG A 1 296 ? 26.716 21.687 20.345 1.00 51.57 296 ARG A C 1
ATOM 2191 O O . ARG A 1 296 ? 27.486 22.421 19.714 1.00 51.66 296 ARG A O 1
ATOM 2199 N N . VAL A 1 297 ? 26.242 20.547 19.847 1.00 51.00 297 VAL A N 1
ATOM 2200 C CA . VAL A 1 297 ? 26.614 20.125 18.500 1.00 51.08 297 VAL A CA 1
ATOM 2201 C C . VAL A 1 297 ? 26.303 21.220 17.501 1.00 51.65 297 VAL A C 1
ATOM 2202 O O . VAL A 1 297 ? 27.102 21.506 16.614 1.00 51.16 297 VAL A O 1
ATOM 2206 N N . ILE A 1 298 ? 25.142 21.838 17.673 1.00 52.53 298 ILE A N 1
ATOM 2207 C CA . ILE A 1 298 ? 24.696 22.886 16.785 1.00 54.41 298 ILE A CA 1
ATOM 2208 C C . ILE A 1 298 ? 25.710 24.019 16.675 1.00 56.80 298 ILE A C 1
ATOM 2209 O O . ILE A 1 298 ? 25.694 24.749 15.698 1.00 55.89 298 ILE A O 1
ATOM 2214 N N . GLU A 1 299 ? 26.606 24.199 17.637 1.00 61.22 299 GLU A N 1
ATOM 2215 C CA . GLU A 1 299 ? 27.548 25.301 17.456 1.00 65.68 299 GLU A CA 1
ATOM 2216 C C . GLU A 1 299 ? 28.731 24.898 16.570 1.00 67.20 299 GLU A C 1
ATOM 2217 O O . GLU A 1 299 ? 29.863 24.841 17.037 1.00 67.70 299 GLU A O 1
ATOM 2223 N N . SER A 1 300 ? 28.462 24.623 15.292 1.00 68.85 300 SER A N 1
ATOM 2224 C CA . SER A 1 300 ? 29.504 24.265 14.324 1.00 70.22 300 SER A CA 1
ATOM 2225 C C . SER A 1 300 ? 28.921 23.946 12.942 1.00 71.44 300 SER A C 1
ATOM 2226 O O . SER A 1 300 ? 28.435 22.844 12.713 1.00 71.44 300 SER A O 1
ATOM 2229 N N . GLY A 1 301 ? 28.986 24.911 12.023 1.00 72.99 301 GLY A N 1
ATOM 2230 C CA . GLY A 1 301 ? 28.473 24.718 10.671 1.00 73.62 301 GLY A CA 1
ATOM 2231 C C . GLY A 1 301 ? 27.178 25.473 10.456 1.00 75.05 301 GLY A C 1
ATOM 2232 O O . GLY A 1 301 ? 26.143 24.977 10.858 1.00 75.43 301 GLY A O 1
ATOM 2233 N N . PRO A 1 302 ? 27.190 26.671 9.841 1.00 76.39 302 PRO A N 1
ATOM 2234 C CA . PRO A 1 302 ? 25.989 27.500 9.585 1.00 77.76 302 PRO A CA 1
ATOM 2235 C C . PRO A 1 302 ? 25.000 26.874 8.564 1.00 78.73 302 PRO A C 1
ATOM 2236 O O . PRO A 1 302 ? 25.099 27.105 7.347 1.00 77.40 302 PRO A O 1
ATOM 2240 N N . ASP A 1 303 ? 24.040 26.105 9.090 1.00 79.54 303 ASP A N 1
ATOM 2241 C CA . ASP A 1 303 ? 23.005 25.430 8.296 1.00 79.98 303 ASP A CA 1
ATOM 2242 C C . ASP A 1 303 ? 21.625 26.091 8.485 1.00 80.03 303 ASP A C 1
ATOM 2243 O O . ASP A 1 303 ? 21.092 26.087 9.626 1.00 80.02 303 ASP A O 1
ATOM 2248 N N . PRO A 1 315 ? 11.460 20.905 20.232 1.00 39.29 315 PRO A N 1
ATOM 2249 C CA . PRO A 1 315 ? 10.236 20.095 20.064 1.00 39.41 315 PRO A CA 1
ATOM 2250 C C . PRO A 1 315 ? 9.308 20.323 21.244 1.00 39.43 315 PRO A C 1
ATOM 2251 O O . PRO A 1 315 ? 9.770 20.423 22.364 1.00 39.40 315 PRO A O 1
ATOM 2255 N N . PRO A 1 316 ? 7.990 20.386 21.008 1.00 39.81 316 PRO A N 1
ATOM 2256 C CA . PRO A 1 316 ? 6.929 20.612 21.997 1.00 40.38 316 PRO A CA 1
ATOM 2257 C C . PRO A 1 316 ? 7.214 20.037 23.382 1.00 40.32 316 PRO A C 1
ATOM 2258 O O . PRO A 1 316 ? 8.092 20.492 24.107 1.00 43.95 316 PRO A O 1
ATOM 2262 N N . ASN A 1 317 ? 6.449 19.026 23.751 1.00 38.12 317 ASN A N 1
ATOM 2263 C CA . ASN A 1 317 ? 6.549 18.461 25.085 1.00 36.64 317 ASN A CA 1
ATOM 2264 C C . ASN A 1 317 ? 7.688 17.467 25.209 1.00 34.96 317 ASN A C 1
ATOM 2265 O O . ASN A 1 317 ? 7.464 16.277 25.469 1.00 34.28 317 ASN A O 1
ATOM 2270 N N . TYR A 1 318 ? 8.912 17.966 25.043 1.00 32.56 318 TYR A N 1
ATOM 2271 C CA . TYR A 1 318 ? 10.105 17.131 25.103 1.00 31.32 318 TYR A CA 1
ATOM 2272 C C . TYR A 1 318 ? 10.513 16.865 26.549 1.00 30.23 318 TYR A C 1
ATOM 2273 O O . TYR A 1 318 ? 11.383 17.544 27.078 1.00 29.90 318 TYR A O 1
ATOM 2282 N N . HIS A 1 319 ? 9.903 15.867 27.179 1.00 29.35 319 HIS A N 1
ATOM 2283 C CA . HIS A 1 319 ? 10.161 15.600 28.594 1.00 29.81 319 HIS A CA 1
ATOM 2284 C C . HIS A 1 319 ? 11.099 14.436 28.854 1.00 28.64 319 HIS A C 1
ATOM 2285 O O . HIS A 1 319 ? 12.088 14.608 29.573 1.00 27.64 319 HIS A O 1
ATOM 2292 N N . THR A 1 320 ? 10.785 13.259 28.311 1.00 26.68 320 THR A N 1
ATOM 2293 C CA . THR A 1 320 ? 11.606 12.078 28.524 1.00 27.20 320 THR A CA 1
ATOM 2294 C C . THR A 1 320 ? 12.291 11.649 27.209 1.00 29.38 320 THR A C 1
ATOM 2295 O O . THR A 1 320 ? 12.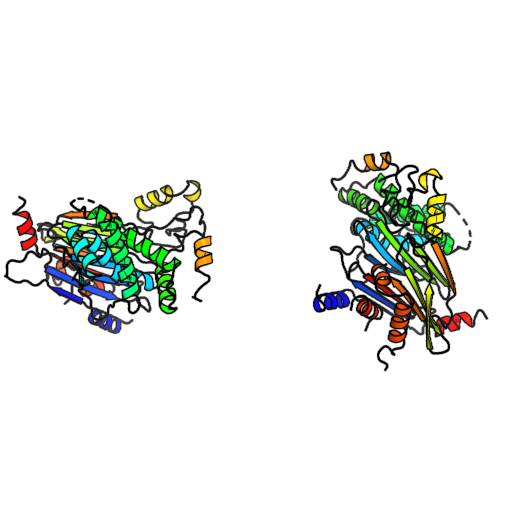065 10.532 26.756 1.00 27.86 320 THR A O 1
ATOM 2299 N N . PRO A 1 321 ? 13.153 12.538 26.625 1.00 32.05 321 PRO A N 1
ATOM 2300 C CA . PRO A 1 321 ? 14.017 12.691 25.438 1.00 34.34 321 PRO A CA 1
ATOM 2301 C C . PRO A 1 321 ? 14.097 11.516 24.491 1.00 36.03 321 PRO A C 1
ATOM 2302 O O . PRO A 1 321 ? 13.861 11.719 23.304 1.00 40.92 321 PRO A O 1
ATOM 2306 N N . PRO A 1 322 ? 14.441 10.297 24.920 1.00 35.22 322 PRO A N 1
ATOM 2307 C CA . PRO A 1 322 ? 14.463 9.356 23.768 1.00 34.16 322 PRO A CA 1
ATOM 2308 C C . PRO A 1 322 ? 13.035 9.051 23.251 1.00 32.65 322 PRO A C 1
ATOM 2309 O O . PRO A 1 322 ? 12.327 8.239 23.849 1.00 31.08 322 PRO A O 1
ATOM 2313 N N . TYR A 1 323 ? 12.619 9.676 22.143 1.00 31.65 323 TYR A N 1
ATOM 2314 C CA . TYR A 1 323 ? 11.243 9.482 21.657 1.00 31.97 323 TYR A CA 1
ATOM 2315 C C . TYR A 1 323 ? 11.152 8.714 20.330 1.00 31.91 323 TYR A C 1
ATOM 2316 O O . TYR A 1 323 ? 10.115 8.121 20.039 1.00 31.78 323 TYR A O 1
ATOM 2325 N N . LEU A 1 324 ? 12.212 8.703 19.524 1.00 31.40 324 LEU A N 1
ATOM 2326 C CA . LEU A 1 324 ? 12.162 8.022 18.228 1.00 30.04 324 LEU A CA 1
ATOM 2327 C C . LEU A 1 324 ? 13.250 6.938 18.109 1.00 30.50 324 LEU A C 1
ATOM 2328 O O . LEU A 1 324 ? 14.385 7.142 18.544 1.00 30.71 324 LEU A O 1
ATOM 2333 N N . THR A 1 325 ? 12.899 5.796 17.522 1.00 29.50 325 THR A N 1
ATOM 2334 C CA . THR A 1 325 ? 13.847 4.697 17.312 1.00 28.55 325 THR A CA 1
ATOM 2335 C C . THR A 1 325 ? 13.916 4.345 15.862 1.00 27.96 325 THR A C 1
ATOM 2336 O O . THR A 1 325 ? 12.991 4.650 15.098 1.00 28.04 325 THR A O 1
ATOM 2340 N N . ALA A 1 326 ? 15.007 3.688 15.485 1.00 26.85 326 ALA A N 1
ATOM 2341 C CA . ALA A 1 326 ? 15.154 3.198 14.125 1.00 25.29 326 ALA A CA 1
ATOM 2342 C C . ALA A 1 326 ? 15.075 1.676 14.124 1.00 24.39 326 ALA A C 1
ATOM 2343 O O . ALA A 1 326 ? 15.281 1.021 13.108 1.00 23.63 326 ALA A O 1
ATOM 2345 N N . GLU A 1 327 ? 14.775 1.126 15.297 1.00 24.59 327 GLU A N 1
ATOM 2346 C CA . GLU A 1 327 ? 14.662 -0.317 15.449 1.00 26.10 327 GLU A CA 1
ATOM 2347 C C . GLU A 1 327 ? 13.493 -0.858 14.646 1.00 26.42 327 GLU A C 1
ATOM 2348 O O . GLU A 1 327 ? 12.336 -0.483 14.850 1.00 25.89 327 GLU A O 1
ATOM 2354 N N . PRO A 1 328 ? 13.775 -1.766 13.729 1.00 27.40 328 PRO A N 1
ATOM 2355 C CA . PRO A 1 328 ? 12.733 -2.335 12.880 1.00 28.47 328 PRO A CA 1
ATOM 2356 C C . PRO A 1 328 ? 11.912 -3.414 13.562 1.00 29.34 328 PRO A C 1
ATOM 2357 O O . PRO A 1 328 ? 12.267 -3.987 14.597 1.00 28.47 328 PRO A O 1
ATOM 2361 N N . GLU A 1 329 ? 10.776 -3.651 12.924 1.00 30.38 329 GLU A N 1
ATOM 2362 C CA . GLU A 1 329 ? 9.893 -4.747 13.249 1.00 31.27 329 GLU A CA 1
ATOM 2363 C C . GLU A 1 329 ? 10.159 -5.810 12.198 1.00 30.78 329 GLU A C 1
ATOM 2364 O O . GLU A 1 329 ? 10.085 -5.513 11.002 1.00 29.57 329 GLU A O 1
ATOM 2370 N N . VAL A 1 330 ? 10.505 -7.026 12.600 1.00 30.11 330 VAL A N 1
ATOM 2371 C CA . VAL A 1 330 ? 10.829 -8.026 11.593 1.00 29.97 330 VAL A CA 1
ATOM 2372 C C . VAL A 1 330 ? 9.779 -9.110 11.532 1.00 30.33 330 VAL A C 1
ATOM 2373 O O . VAL A 1 330 ? 9.324 -9.592 12.563 1.00 31.97 330 VAL A O 1
ATOM 2377 N N . THR A 1 331 ? 9.396 -9.471 10.309 1.00 29.13 331 THR A N 1
ATOM 2378 C CA . THR A 1 331 ? 8.433 -10.542 10.065 1.00 28.88 331 THR A CA 1
ATOM 2379 C C . THR A 1 331 ? 9.049 -11.579 9.146 1.00 28.49 331 THR A C 1
ATOM 2380 O O . THR A 1 331 ? 9.816 -11.237 8.230 1.00 28.06 331 THR A O 1
ATOM 2384 N N . TYR A 1 332 ? 8.730 -12.843 9.391 1.00 27.81 332 TYR A N 1
ATOM 2385 C CA . TYR A 1 332 ? 9.292 -13.914 8.594 1.00 28.14 332 TYR A CA 1
ATOM 2386 C C . TYR A 1 332 ? 8.234 -14.555 7.731 1.00 26.75 332 TYR A C 1
ATOM 2387 O O . TYR A 1 332 ? 7.098 -14.697 8.152 1.00 27.40 332 TYR A O 1
ATOM 2396 N N . HIS A 1 333 ? 8.615 -14.941 6.521 1.00 26.02 333 HIS A N 1
ATOM 2397 C CA . HIS A 1 333 ? 7.684 -15.599 5.628 1.00 25.78 333 HIS A CA 1
ATOM 2398 C C . HIS A 1 333 ? 8.388 -16.634 4.779 1.00 26.03 333 HIS A C 1
ATOM 2399 O O . HIS A 1 333 ? 9.426 -16.358 4.174 1.00 25.00 333 HIS A O 1
ATOM 2406 N N . ARG A 1 334 ? 7.828 -17.833 4.746 1.00 26.32 334 ARG A N 1
ATOM 2407 C CA . ARG A 1 334 ? 8.404 -18.891 3.927 1.00 27.94 334 ARG A CA 1
ATOM 2408 C C . ARG A 1 334 ? 7.710 -18.923 2.578 1.00 27.39 334 ARG A C 1
ATOM 2409 O O . ARG A 1 334 ? 6.512 -19.196 2.503 1.00 24.73 334 ARG A O 1
ATOM 2417 N N . LEU A 1 335 ? 8.458 -18.648 1.512 1.00 27.44 335 LEU A N 1
ATOM 2418 C CA . LEU A 1 335 ? 7.852 -18.587 0.190 1.00 29.40 335 LEU A CA 1
ATOM 2419 C C . LEU A 1 335 ? 7.348 -19.954 -0.270 1.00 29.77 335 LEU A C 1
ATOM 2420 O O . LEU A 1 335 ? 7.977 -20.975 -0.044 1.00 29.64 335 LEU A O 1
ATOM 2425 N N . ARG A 1 336 ? 6.188 -19.931 -0.913 1.00 30.39 336 ARG A N 1
ATOM 2426 C CA . ARG A 1 336 ? 5.532 -21.100 -1.467 1.00 30.98 336 ARG A CA 1
ATOM 2427 C C . ARG A 1 336 ? 5.125 -20.830 -2.908 1.00 31.10 336 ARG A C 1
ATOM 2428 O O . ARG A 1 336 ? 4.958 -19.682 -3.291 1.00 31.59 336 ARG A O 1
ATOM 2436 N N . PRO A 1 337 ? 4.960 -21.868 -3.724 1.00 31.25 337 PRO A N 1
ATOM 2437 C CA . PRO A 1 337 ? 4.584 -21.730 -5.140 1.00 31.52 337 PRO A CA 1
ATOM 2438 C C . PRO A 1 337 ? 3.541 -20.629 -5.412 1.00 29.92 337 PRO A C 1
ATOM 2439 O O . PRO A 1 337 ? 3.622 -19.958 -6.438 1.00 29.80 337 PRO A O 1
ATOM 2443 N N . GLN A 1 338 ? 2.593 -20.445 -4.500 1.00 29.83 338 GLN A N 1
ATOM 2444 C CA . GLN A 1 338 ? 1.481 -19.493 -4.649 1.00 30.58 338 GLN A CA 1
ATOM 2445 C C . GLN A 1 338 ? 1.913 -18.020 -4.535 1.00 31.01 338 GLN A C 1
ATOM 2446 O O . GLN A 1 338 ? 1.189 -17.126 -4.992 1.00 30.52 338 GLN A O 1
ATOM 2452 N N . ASP A 1 339 ? 3.070 -17.755 -3.933 1.00 29.91 339 ASP A N 1
ATOM 2453 C CA . ASP A 1 339 ? 3.551 -16.384 -3.781 1.00 30.24 339 ASP A CA 1
ATOM 2454 C C . ASP A 1 339 ? 4.343 -15.956 -5.010 1.00 29.20 339 ASP A C 1
ATOM 2455 O O . ASP A 1 339 ? 5.461 -16.422 -5.211 1.00 29.56 339 ASP A O 1
ATOM 2460 N N . LYS A 1 340 ? 3.782 -15.046 -5.800 1.00 26.43 340 LYS A N 1
ATOM 2461 C CA . LYS A 1 340 ? 4.391 -14.675 -7.071 1.00 25.89 340 LYS A CA 1
ATOM 2462 C C . LYS A 1 340 ? 5.318 -13.485 -7.004 1.00 25.85 340 LYS A C 1
ATOM 2463 O O . LYS A 1 340 ? 6.306 -13.452 -7.714 1.00 23.12 340 LYS A O 1
ATOM 2469 N N . PHE A 1 341 ? 5.030 -12.495 -6.170 1.00 27.31 341 PHE A N 1
ATOM 2470 C CA . PHE A 1 341 ? 5.898 -11.332 -6.147 1.00 27.82 341 PHE A CA 1
ATOM 2471 C C . PHE A 1 341 ? 5.776 -10.557 -4.866 1.00 27.55 341 PHE A C 1
ATOM 2472 O O . PHE A 1 341 ? 4.841 -10.725 -4.096 1.00 28.54 341 PHE A O 1
ATOM 2480 N N . LEU A 1 342 ? 6.744 -9.682 -4.677 1.00 27.81 342 LEU A N 1
ATOM 2481 C CA . LEU A 1 342 ? 6.800 -8.796 -3.541 1.00 28.88 342 LEU A CA 1
ATOM 2482 C C . LEU A 1 342 ? 6.937 -7.367 -4.017 1.00 28.82 342 LEU A C 1
ATOM 2483 O O . LEU A 1 342 ? 7.759 -7.087 -4.890 1.00 29.45 342 LEU A O 1
ATOM 2488 N N . VAL A 1 343 ? 6.144 -6.457 -3.474 1.00 27.80 343 VAL A N 1
ATOM 2489 C CA . VAL A 1 343 ? 6.336 -5.077 -3.871 1.00 28.25 343 VAL A CA 1
ATOM 2490 C C . VAL A 1 343 ? 6.678 -4.231 -2.659 1.00 27.76 343 VAL A C 1
ATOM 2491 O O . VAL A 1 343 ? 5.936 -4.196 -1.675 1.00 26.84 343 VAL A O 1
ATOM 2495 N N . LEU A 1 344 ? 7.839 -3.596 -2.733 1.00 26.66 344 LEU A N 1
ATOM 2496 C CA . LEU A 1 344 ? 8.283 -2.674 -1.706 1.00 25.32 344 LEU A CA 1
ATOM 2497 C C . LEU A 1 344 ? 8.081 -1.266 -2.215 1.00 25.34 344 LEU A C 1
ATOM 2498 O O . LEU A 1 344 ? 8.464 -0.967 -3.359 1.00 25.11 344 LEU A O 1
ATOM 2503 N N . ALA A 1 345 ? 7.487 -0.395 -1.412 1.00 24.51 345 ALA A N 1
ATOM 2504 C CA . ALA A 1 345 ? 7.245 0.958 -1.897 1.00 25.52 345 ALA A CA 1
ATOM 2505 C C . ALA A 1 345 ? 7.085 1.918 -0.759 1.00 25.88 345 ALA A C 1
ATOM 2506 O O . ALA A 1 345 ? 6.740 1.512 0.347 1.00 27.62 345 ALA A O 1
ATOM 2508 N N . THR A 1 346 ? 7.338 3.193 -1.027 1.00 24.99 346 THR A N 1
ATOM 2509 C CA . THR A 1 346 ? 7.137 4.187 0.005 1.00 25.14 346 THR A CA 1
ATOM 2510 C C . THR A 1 346 ? 5.674 4.593 0.034 1.00 25.55 346 THR A C 1
ATOM 2511 O O . THR A 1 346 ? 4.920 4.217 -0.871 1.00 22.75 346 THR A O 1
ATOM 2515 N N . ASP A 1 347 ? 5.264 5.338 1.059 1.00 26.01 347 ASP A N 1
ATOM 2516 C CA . ASP A 1 347 ? 3.872 5.758 1.199 1.00 26.52 347 ASP A CA 1
ATOM 2517 C C . ASP A 1 347 ? 3.423 6.595 0.010 1.00 27.81 347 ASP A C 1
ATOM 2518 O O . ASP A 1 347 ? 2.246 6.950 -0.111 1.00 28.19 347 ASP A O 1
ATOM 2523 N N . GLY A 1 348 ? 4.366 6.926 -0.858 1.00 26.99 348 GLY A N 1
ATOM 2524 C CA . GLY A 1 348 ? 3.982 7.644 -2.051 1.00 27.67 348 GLY A CA 1
ATOM 2525 C C . GLY A 1 348 ? 2.994 6.845 -2.890 1.00 27.31 348 GLY A C 1
ATOM 2526 O O . GLY A 1 348 ? 2.110 7.362 -3.581 1.00 26.99 348 GLY A O 1
ATOM 2527 N N . LEU A 1 349 ? 3.171 5.541 -2.807 1.00 25.89 349 LEU A N 1
ATOM 2528 C CA . LEU A 1 349 ? 2.330 4.597 -3.510 1.00 24.50 349 LEU A CA 1
ATOM 2529 C C . LEU A 1 349 ? 1.040 4.300 -2.739 1.00 25.17 349 LEU A C 1
ATOM 2530 O O . LEU A 1 349 ? -0.052 4.525 -3.247 1.00 25.51 349 LEU A O 1
ATOM 2535 N N . TRP A 1 350 ? 1.174 3.804 -1.515 1.00 24.22 350 TRP A N 1
ATOM 2536 C CA . TRP A 1 350 ? 0.038 3.374 -0.693 1.00 25.62 350 TRP A CA 1
ATOM 2537 C C . TRP A 1 350 ? -0.976 4.491 -0.383 1.00 28.19 350 TRP A C 1
ATOM 2538 O O . TRP A 1 350 ? -2.083 4.196 0.073 1.00 28.05 350 TRP A O 1
ATOM 2549 N N . GLU A 1 351 ? -0.637 5.756 -0.618 1.00 30.43 351 GLU A N 1
ATOM 2550 C CA . GLU A 1 351 ? -1.593 6.835 -0.356 1.00 31.41 351 GLU A CA 1
ATOM 2551 C C . GLU A 1 351 ? -2.544 7.016 -1.533 1.00 31.77 351 GLU A C 1
ATOM 2552 O O . GLU A 1 351 ? -3.552 7.730 -1.425 1.00 32.85 351 GLU A O 1
ATOM 2558 N N . THR A 1 352 ? -2.225 6.374 -2.649 1.00 31.91 352 THR A N 1
ATOM 2559 C CA . THR A 1 352 ? -3.020 6.518 -3.856 1.00 32.18 352 THR A CA 1
ATOM 2560 C C . THR A 1 352 ? -3.874 5.294 -4.140 1.00 33.65 352 THR A C 1
ATOM 2561 O O . THR A 1 352 ? -4.901 5.430 -4.775 1.00 35.38 352 THR A O 1
ATOM 2565 N N . MET A 1 353 ? -3.482 4.109 -3.674 1.00 34.45 353 MET A N 1
ATOM 2566 C CA . MET A 1 353 ? -4.253 2.909 -4.007 1.00 36.29 353 MET A CA 1
ATOM 2567 C C . MET A 1 353 ? -4.438 1.973 -2.820 1.00 37.16 353 MET A C 1
ATOM 2568 O O . MET A 1 353 ? -3.627 1.954 -1.897 1.00 37.79 353 MET A O 1
ATOM 2573 N N . HIS A 1 354 ? -5.518 1.198 -2.851 1.00 36.25 354 HIS A N 1
ATOM 2574 C CA . HIS A 1 354 ? -5.752 0.221 -1.801 1.00 37.66 354 HIS A CA 1
ATOM 2575 C C . HIS A 1 354 ? -4.752 -0.907 -1.952 1.00 37.10 354 HIS A C 1
ATOM 2576 O O . HIS A 1 354 ? -4.307 -1.159 -3.061 1.00 36.84 354 HIS A O 1
ATOM 2583 N N . ARG A 1 355 ? -4.401 -1.590 -0.865 1.00 36.98 355 ARG A N 1
ATOM 2584 C CA . ARG A 1 355 ? -3.391 -2.647 -0.908 1.00 37.57 355 ARG A CA 1
ATOM 2585 C C . ARG A 1 355 ? -3.711 -3.719 -1.925 1.00 37.05 355 ARG A C 1
ATOM 2586 O O . ARG A 1 355 ? -2.785 -4.199 -2.582 1.00 37.33 355 ARG A O 1
ATOM 2594 N N . GLN A 1 356 ? -4.977 -4.116 -2.082 1.00 35.72 356 GLN A N 1
ATOM 2595 C CA . GLN A 1 356 ? -5.254 -5.210 -3.012 1.00 35.18 356 GLN A CA 1
ATOM 2596 C C . GLN A 1 356 ? -5.228 -4.777 -4.451 1.00 34.73 356 GLN A C 1
ATOM 2597 O O . GLN A 1 356 ? -4.924 -5.602 -5.319 1.00 34.26 356 GLN A O 1
ATOM 2603 N N . ASP A 1 357 ? -5.546 -3.521 -4.744 1.00 32.63 357 ASP A N 1
ATOM 2604 C CA . ASP A 1 357 ? -5.475 -3.110 -6.138 1.00 33.21 357 ASP A CA 1
ATOM 2605 C C . ASP A 1 357 ? -4.031 -3.198 -6.639 1.00 30.17 357 ASP A C 1
ATOM 2606 O O . ASP A 1 357 ? -3.755 -3.630 -7.776 1.00 27.15 357 ASP A O 1
ATOM 2611 N N . VAL A 1 358 ? -3.114 -2.777 -5.777 1.00 27.19 358 VAL A N 1
ATOM 2612 C CA . VAL A 1 358 ? -1.716 -2.837 -6.132 1.00 26.61 358 VAL A CA 1
ATOM 2613 C C . VAL A 1 358 ? -1.360 -4.249 -6.569 1.00 25.90 358 VAL A C 1
ATOM 2614 O O . VAL A 1 358 ? -0.834 -4.459 -7.657 1.00 25.41 358 VAL A O 1
ATOM 2618 N N . VAL A 1 359 ? -1.687 -5.215 -5.716 1.00 25.62 359 VAL A N 1
ATOM 2619 C CA . VAL A 1 359 ? -1.404 -6.622 -5.976 1.00 26.05 359 VAL A CA 1
ATOM 2620 C C . VAL A 1 359 ? -2.156 -7.125 -7.208 1.00 27.20 359 VAL A C 1
ATOM 2621 O O . VAL A 1 359 ? -1.614 -7.876 -8.020 1.00 27.57 359 VAL A O 1
ATOM 2625 N N . ARG A 1 360 ? -3.402 -6.710 -7.343 1.00 27.60 360 ARG A N 1
ATOM 2626 C CA . ARG A 1 360 ? -4.200 -7.100 -8.491 1.00 28.96 360 ARG A CA 1
ATOM 2627 C C . ARG A 1 360 ? -3.545 -6.580 -9.771 1.00 28.70 360 ARG A C 1
ATOM 2628 O O . ARG A 1 360 ? -3.337 -7.321 -10.736 1.00 29.00 360 ARG A O 1
ATOM 2636 N N . ILE A 1 361 ? -3.215 -5.291 -9.760 1.00 26.04 361 ILE A N 1
ATOM 2637 C CA . ILE A 1 361 ? -2.602 -4.655 -10.913 1.00 24.61 361 ILE A CA 1
ATOM 2638 C C . ILE A 1 361 ? -1.270 -5.281 -11.240 1.00 24.30 361 ILE A C 1
ATOM 2639 O O . ILE A 1 361 ? -1.008 -5.606 -12.392 1.00 23.97 361 ILE A O 1
ATOM 2644 N N . VAL A 1 362 ? -0.413 -5.458 -10.251 1.00 23.96 362 VAL A N 1
ATOM 2645 C CA . VAL A 1 362 ? 0.874 -6.075 -10.555 1.00 25.10 362 VAL A CA 1
ATOM 2646 C C . VAL A 1 362 ? 0.675 -7.518 -11.049 1.00 26.50 362 VAL A C 1
ATOM 2647 O O . VAL A 1 362 ? 1.234 -7.922 -12.086 1.00 28.35 362 VAL A O 1
ATOM 2651 N N . GLY A 1 363 ? -0.128 -8.283 -10.313 1.00 25.08 363 GLY A N 1
ATOM 2652 C CA . GLY A 1 363 ? -0.401 -9.669 -10.672 1.00 24.21 363 GLY A CA 1
ATOM 2653 C C . GLY A 1 363 ? -0.846 -9.850 -12.118 1.00 24.49 363 GLY A C 1
ATOM 2654 O O . GLY A 1 363 ? -0.315 -10.695 -12.834 1.00 22.12 363 GLY A O 1
ATOM 2655 N N . GLU A 1 364 ? -1.817 -9.060 -12.558 1.00 24.45 364 GLU A N 1
ATOM 2656 C CA . GLU A 1 364 ? -2.286 -9.187 -13.922 1.00 25.00 364 GLU A CA 1
ATOM 2657 C C . GLU A 1 364 ? -1.213 -8.766 -14.916 1.00 24.82 364 GLU A C 1
ATOM 2658 O O . GLU A 1 364 ? -1.062 -9.406 -15.944 1.00 24.76 364 GLU A O 1
ATOM 2664 N N . TYR A 1 365 ? -0.458 -7.711 -14.624 1.00 24.28 365 TYR A N 1
ATOM 2665 C CA . TYR A 1 365 ? 0.568 -7.292 -15.561 1.00 25.21 365 TYR A CA 1
ATOM 2666 C C . TYR A 1 365 ? 1.551 -8.421 -15.806 1.00 27.92 365 TYR A C 1
ATOM 2667 O O . TYR A 1 365 ? 1.825 -8.784 -16.951 1.00 28.45 365 TYR A O 1
ATOM 2676 N N . LEU A 1 366 ? 2.086 -8.978 -14.721 1.00 29.49 366 LEU A N 1
ATOM 2677 C CA . LEU A 1 366 ? 3.055 -10.064 -14.829 1.00 30.56 366 LEU A CA 1
ATOM 2678 C C . LEU A 1 366 ? 2.423 -11.283 -15.457 1.00 31.81 366 LEU A C 1
ATOM 2679 O O . LEU A 1 366 ? 3.077 -12.016 -16.189 1.00 30.74 366 LEU A O 1
ATOM 2684 N N . THR A 1 367 ? 1.143 -11.484 -15.154 1.00 34.29 367 THR A N 1
ATOM 2685 C CA . THR A 1 367 ? 0.371 -12.605 -15.681 1.00 38.02 367 THR A CA 1
ATOM 2686 C C . THR A 1 367 ? -0.091 -12.319 -17.124 1.00 40.52 367 THR A C 1
ATOM 2687 O O . THR A 1 367 ? -0.699 -13.165 -17.792 1.00 41.38 367 THR A O 1
ATOM 2691 N N . GLY A 1 368 ? 0.229 -11.111 -17.588 1.00 42.32 368 GLY A N 1
ATOM 2692 C CA . GLY A 1 368 ? -0.101 -10.680 -18.937 1.00 43.74 368 GLY A CA 1
ATOM 2693 C C . GLY A 1 368 ? -1.581 -10.538 -19.213 1.00 45.65 368 GLY A C 1
ATOM 2694 O O . GLY A 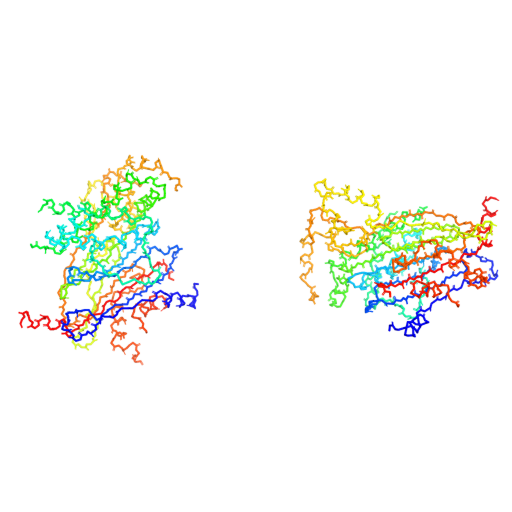1 368 ? -1.992 -10.596 -20.365 1.00 46.03 368 GLY A O 1
ATOM 2695 N N . MET A 1 369 ? -2.391 -10.344 -18.184 1.00 47.54 369 MET A N 1
ATOM 2696 C CA . MET A 1 369 ? -3.814 -10.198 -18.410 1.00 50.66 369 MET A CA 1
ATOM 2697 C C . MET A 1 369 ? -4.286 -8.770 -18.171 1.00 52.87 369 MET A C 1
ATOM 2698 O O . MET A 1 369 ? -5.486 -8.535 -18.008 1.00 52.94 369 MET A O 1
ATOM 2703 N N . HIS A 1 370 ? -3.353 -7.816 -18.169 1.00 55.98 370 HIS A N 1
ATOM 2704 C CA . HIS A 1 370 ? -3.705 -6.419 -17.922 1.00 60.33 370 HIS A CA 1
ATOM 2705 C C . HIS A 1 370 ? -4.486 -5.820 -19.080 1.00 62.33 370 HIS A C 1
ATOM 2706 O O . HIS A 1 370 ? -4.838 -4.641 -19.083 1.00 63.16 370 HIS A O 1
ATOM 2713 N N . HIS A 1 371 ? -4.740 -6.661 -20.067 1.00 65.14 371 HIS A N 1
ATOM 2714 C CA . HIS A 1 371 ? -5.557 -6.321 -21.216 1.00 68.05 371 HIS A CA 1
ATOM 2715 C C . HIS A 1 371 ? -6.603 -7.394 -21.386 1.00 69.96 371 HIS A C 1
ATOM 2716 O O . HIS A 1 371 ? -6.448 -8.289 -22.215 1.00 70.72 371 HIS A O 1
ATOM 2723 N N . GLN A 1 372 ? -7.667 -7.332 -20.593 1.00 71.85 372 GLN A N 1
ATOM 2724 C CA . GLN A 1 372 ? -8.626 -8.417 -20.687 1.00 74.15 372 GLN A CA 1
ATOM 2725 C C . GLN A 1 372 ? -10.025 -8.030 -20.267 1.00 75.43 372 GLN A C 1
ATOM 2726 O O . GLN A 1 372 ? -10.272 -7.733 -19.099 1.00 75.66 372 GLN A O 1
ATOM 2732 N N . GLN A 1 373 ? -10.912 -8.069 -21.258 1.00 76.48 373 GLN A N 1
ATOM 2733 C CA . GLN A 1 373 ? -12.351 -7.834 -21.188 1.00 77.22 373 GLN A CA 1
ATOM 2734 C C . GLN A 1 373 ? -12.785 -6.731 -22.124 1.00 77.82 373 GLN A C 1
ATOM 2735 O O . GLN A 1 373 ? -13.358 -7.041 -23.143 1.00 79.15 373 GLN A O 1
ATOM 2741 N N . GLN A 1 405 ? 5.927 -2.794 -20.208 1.00 43.46 405 GLN A N 1
ATOM 2742 C CA . GLN A 1 405 ? 7.415 -2.872 -20.261 1.00 44.50 405 GLN A CA 1
ATOM 2743 C C . GLN A 1 405 ? 8.057 -3.313 -18.914 1.00 44.38 405 GLN A C 1
ATOM 2744 O O . GLN A 1 405 ? 8.666 -4.390 -18.821 1.00 46.21 405 GLN A O 1
ATOM 2746 N N . ASN A 1 406 ? 7.916 -2.473 -17.884 1.00 42.11 406 ASN A N 1
ATOM 2747 C CA . ASN A 1 406 ? 8.478 -2.686 -16.529 1.00 37.84 406 ASN A CA 1
ATOM 2748 C C . ASN A 1 406 ? 7.346 -2.724 -15.476 1.00 35.31 406 ASN A C 1
ATOM 2749 O O . ASN A 1 406 ? 6.481 -1.850 -15.470 1.00 35.05 406 ASN A O 1
ATOM 2754 N N . ALA A 1 407 ? 7.343 -3.714 -14.584 1.00 31.48 407 ALA A N 1
ATOM 2755 C CA . ALA A 1 407 ? 6.255 -3.830 -13.618 1.00 28.13 407 ALA A CA 1
ATOM 2756 C C . ALA A 1 407 ? 6.157 -2.613 -12.706 1.00 27.07 407 ALA A C 1
ATOM 2757 O O . ALA A 1 407 ? 5.057 -2.154 -12.419 1.00 27.08 407 ALA A O 1
ATOM 2759 N N . ALA A 1 408 ? 7.289 -2.084 -12.245 1.00 25.80 408 ALA A N 1
ATOM 2760 C CA . ALA A 1 408 ? 7.278 -0.909 -11.364 1.00 23.71 408 ALA A CA 1
ATOM 2761 C C . ALA A 1 408 ? 6.715 0.319 -12.092 1.00 23.07 408 ALA A C 1
ATOM 2762 O O . ALA A 1 408 ? 5.905 1.066 -11.545 1.00 24.17 408 ALA A O 1
ATOM 2764 N N . THR A 1 409 ? 7.149 0.528 -13.323 1.00 21.92 409 THR A N 1
ATOM 2765 C CA . THR A 1 409 ? 6.651 1.638 -14.120 1.00 21.97 409 THR A CA 1
ATOM 2766 C C . THR A 1 409 ? 5.158 1.525 -14.331 1.00 22.42 409 THR A C 1
ATOM 2767 O O . THR A 1 409 ? 4.432 2.516 -14.243 1.00 22.76 409 THR A O 1
ATOM 2771 N N . HIS A 1 410 ? 4.709 0.313 -14.634 1.00 23.21 410 HIS A N 1
ATOM 2772 C CA . HIS A 1 410 ? 3.296 0.069 -14.888 1.00 23.30 410 HIS A CA 1
ATOM 2773 C C . HIS A 1 410 ? 2.455 0.477 -13.698 1.00 23.53 410 HIS A C 1
ATOM 2774 O O . HIS A 1 410 ? 1.478 1.207 -13.840 1.00 25.93 410 HIS A O 1
ATOM 2781 N N . LEU A 1 411 ? 2.849 0.022 -12.517 1.00 22.25 411 LEU A N 1
ATOM 2782 C CA . LEU A 1 411 ? 2.109 0.330 -11.295 1.00 23.55 411 LEU A CA 1
ATOM 2783 C C . LEU A 1 411 ? 2.098 1.833 -11.002 1.00 24.93 411 LEU A C 1
ATOM 2784 O O . LEU A 1 411 ? 1.050 2.398 -10.679 1.00 25.64 411 LEU A O 1
ATOM 2789 N N . ILE A 1 412 ? 3.257 2.482 -11.106 1.00 26.19 412 ILE A N 1
ATOM 2790 C CA . ILE A 1 412 ? 3.305 3.895 -10.825 1.00 27.61 412 ILE A CA 1
ATOM 2791 C C . ILE A 1 412 ? 2.455 4.653 -11.822 1.00 28.58 412 ILE A C 1
ATOM 2792 O O . ILE A 1 412 ? 1.889 5.691 -11.501 1.00 28.84 412 ILE A O 1
ATOM 2797 N N . ARG A 1 413 ? 2.338 4.135 -13.032 1.00 31.07 413 ARG A N 1
ATOM 2798 C CA . ARG A 1 413 ? 1.475 4.806 -13.985 1.00 34.02 413 ARG A CA 1
ATOM 2799 C C . ARG A 1 413 ? 0.030 4.757 -13.509 1.00 35.08 413 ARG A C 1
ATOM 2800 O O . ARG A 1 413 ? -0.757 5.643 -13.827 1.00 35.67 413 ARG A O 1
ATOM 2808 N N . HIS A 1 414 ? -0.313 3.727 -12.744 1.00 35.91 414 HIS A N 1
ATOM 2809 C CA . HIS A 1 414 ? -1.664 3.593 -12.217 1.00 37.92 414 HIS A CA 1
ATOM 2810 C C . HIS A 1 414 ? -1.863 4.467 -10.996 1.00 39.06 414 HIS A C 1
ATOM 2811 O O . HIS A 1 414 ? -2.925 5.065 -10.798 1.00 39.88 414 HIS A O 1
ATOM 2818 N N . ALA A 1 415 ? -0.828 4.538 -10.175 1.00 39.54 415 ALA A N 1
ATOM 2819 C CA . ALA A 1 415 ? -0.893 5.335 -8.974 1.00 41.96 415 ALA A CA 1
ATOM 2820 C C . ALA A 1 415 ? -1.084 6.798 -9.311 1.00 44.64 415 ALA A C 1
ATOM 2821 O O . ALA A 1 415 ? -1.790 7.516 -8.609 1.00 46.32 415 ALA A O 1
ATOM 2823 N N . VAL A 1 416 ? -0.460 7.233 -10.394 1.00 47.13 416 VAL A N 1
ATOM 2824 C CA . VAL A 1 416 ? -0.516 8.623 -10.814 1.00 50.59 416 VAL A CA 1
ATOM 2825 C C . VAL A 1 416 ? -1.700 8.899 -11.744 1.00 53.06 416 VAL A C 1
ATOM 2826 O O . VAL A 1 416 ? -2.545 9.735 -11.451 1.00 53.45 416 VAL A O 1
ATOM 2830 N N . GLY A 1 417 ? -1.756 8.203 -12.868 1.00 55.93 417 GLY A N 1
ATOM 2831 C CA . GLY A 1 417 ? -2.846 8.409 -13.801 1.00 60.09 417 GLY A CA 1
ATOM 2832 C C . GLY A 1 417 ? -4.112 7.701 -13.362 1.00 62.99 417 GLY A C 1
ATOM 2833 O O . GLY A 1 417 ? -4.197 6.467 -13.589 1.00 65.74 417 GLY A O 1
ATOM 2834 N N . TYR A 1 443 ? 0.198 14.217 -8.381 1.00 33.34 443 TYR A N 1
ATOM 2835 C CA . TYR A 1 443 ? 0.512 13.382 -7.176 1.00 33.52 443 TYR A CA 1
ATOM 2836 C C . TYR A 1 443 ? 1.199 14.229 -6.101 1.00 33.53 443 TYR A C 1
ATOM 2837 O O . TYR A 1 443 ? 1.782 15.264 -6.429 1.00 34.50 443 TYR A O 1
ATOM 2846 N N . ARG A 1 444 ? 1.171 13.800 -4.835 1.00 33.18 444 ARG A N 1
ATOM 2847 C CA . ARG A 1 444 ? 1.660 14.684 -3.772 1.00 32.60 444 ARG A CA 1
ATOM 2848 C C . ARG A 1 444 ? 2.821 14.153 -2.944 1.00 31.82 444 ARG A C 1
ATOM 2849 O O . ARG A 1 444 ? 3.032 14.657 -1.850 1.00 33.19 444 ARG A O 1
ATOM 2857 N N . ASP A 1 445 ? 3.591 13.175 -3.428 1.00 32.56 445 ASP A N 1
ATOM 2858 C CA . ASP A 1 445 ? 4.769 12.709 -2.668 1.00 32.36 445 ASP A CA 1
ATOM 2859 C C . ASP A 1 445 ? 5.723 11.910 -3.559 1.00 31.88 445 ASP A C 1
ATOM 2860 O O . ASP A 1 445 ? 5.319 11.377 -4.589 1.00 30.96 445 ASP A O 1
ATOM 2865 N N . ASP A 1 446 ? 6.990 11.841 -3.185 1.00 31.52 446 ASP A N 1
ATOM 2866 C CA . ASP A 1 446 ? 7.892 11.018 -3.951 1.00 31.00 446 ASP A CA 1
ATOM 2867 C C . ASP A 1 446 ? 7.324 9.612 -4.007 1.00 30.57 446 ASP A C 1
ATOM 2868 O O . ASP A 1 446 ? 6.696 9.165 -3.038 1.00 31.13 446 ASP A O 1
ATOM 2873 N N . ILE A 1 447 ? 7.513 8.915 -5.125 1.00 29.11 447 ILE A N 1
ATOM 2874 C CA . ILE A 1 447 ? 6.988 7.561 -5.273 1.00 27.53 447 ILE A CA 1
ATOM 2875 C C . ILE A 1 447 ? 8.069 6.631 -5.740 1.00 27.15 447 ILE A C 1
ATOM 2876 O O . ILE A 1 447 ? 8.585 6.798 -6.840 1.00 26.65 447 ILE A O 1
ATOM 2881 N N . THR A 1 448 ? 8.427 5.661 -4.910 1.00 26.73 448 THR A N 1
ATOM 2882 C CA . THR A 1 448 ? 9.422 4.693 -5.337 1.00 27.96 448 THR A CA 1
ATOM 2883 C C . THR A 1 448 ? 8.911 3.280 -5.104 1.00 26.83 448 THR A C 1
ATOM 2884 O O . THR A 1 448 ? 8.328 2.981 -4.053 1.00 25.35 448 THR A O 1
ATOM 2888 N N . ILE A 1 449 ? 9.135 2.420 -6.093 1.00 25.78 449 ILE A N 1
ATOM 2889 C CA . ILE A 1 449 ? 8.629 1.061 -6.045 1.00 25.80 449 ILE A CA 1
ATOM 2890 C C . ILE A 1 449 ? 9.648 0.049 -6.552 1.00 25.71 449 ILE A C 1
ATOM 2891 O O . ILE A 1 449 ? 10.384 0.298 -7.511 1.00 26.74 449 ILE A O 1
ATOM 2896 N N . ILE A 1 450 ? 9.668 -1.090 -5.873 1.00 24.67 450 ILE A N 1
ATOM 2897 C CA . ILE A 1 450 ? 10.448 -2.236 -6.287 1.00 23.79 450 ILE A CA 1
ATOM 2898 C C . ILE A 1 450 ? 9.525 -3.417 -6.327 1.00 23.49 450 ILE A C 1
ATOM 2899 O O . ILE A 1 450 ? 8.879 -3.721 -5.332 1.00 23.52 450 ILE A O 1
ATOM 2904 N N . VAL A 1 451 ? 9.424 -4.054 -7.482 1.00 23.05 451 VAL A N 1
ATOM 2905 C CA . VAL A 1 451 ? 8.598 -5.243 -7.615 1.00 22.88 451 VAL A CA 1
ATOM 2906 C C . VAL A 1 451 ? 9.505 -6.444 -7.808 1.00 23.59 451 VAL A C 1
ATOM 2907 O O . VAL A 1 451 ? 10.209 -6.534 -8.803 1.00 25.56 451 VAL A O 1
ATOM 2911 N N . VAL A 1 452 ? 9.522 -7.350 -6.848 1.00 22.93 452 VAL A N 1
ATOM 2912 C CA . VAL A 1 452 ? 10.341 -8.541 -6.972 1.00 21.75 452 VAL A CA 1
ATOM 2913 C C . VAL A 1 452 ? 9.475 -9.722 -7.392 1.00 22.80 452 VAL A C 1
ATOM 2914 O O . VAL A 1 452 ? 8.456 -9.994 -6.769 1.00 22.25 452 VAL A O 1
ATOM 2918 N N . GLN A 1 453 ? 9.873 -10.418 -8.455 1.00 25.22 453 GLN A N 1
ATOM 2919 C CA . GLN A 1 453 ? 9.124 -11.586 -8.931 1.00 25.85 453 GLN A CA 1
ATOM 2920 C C . GLN A 1 453 ? 9.857 -12.883 -8.603 1.00 26.07 453 GLN A C 1
ATOM 2921 O O . GLN A 1 453 ? 11.044 -13.063 -8.922 1.00 24.44 453 GLN A O 1
ATOM 2927 N N . PHE A 1 454 ? 9.134 -13.796 -7.973 1.00 25.52 454 PHE A N 1
ATOM 2928 C CA . PHE A 1 454 ? 9.720 -15.056 -7.571 1.00 25.02 454 PHE A CA 1
ATOM 2929 C C . PHE A 1 454 ? 9.572 -16.105 -8.640 1.00 26.12 454 PHE A C 1
ATOM 2930 O O . PHE A 1 454 ? 8.690 -16.033 -9.498 1.00 27.38 454 PHE A O 1
ATOM 2938 N N . ASN A 1 455 ? 10.471 -17.073 -8.572 1.00 27.11 455 ASN A N 1
ATOM 2939 C CA . ASN A 1 455 ? 10.507 -18.222 -9.462 1.00 28.10 455 ASN A CA 1
ATOM 2940 C C . ASN A 1 455 ? 9.751 -19.393 -8.795 1.00 30.58 455 ASN A C 1
ATOM 2941 O O . ASN A 1 455 ? 10.316 -20.139 -7.989 1.00 31.12 455 ASN A O 1
ATOM 2946 N N . SER A 1 456 ? 8.473 -19.541 -9.130 1.00 33.20 456 SER A N 1
ATOM 2947 C CA . SER A 1 456 ? 7.612 -20.563 -8.530 1.00 35.53 456 SER A CA 1
ATOM 2948 C C . SER A 1 456 ? 8.124 -21.985 -8.762 1.00 36.91 456 SER A C 1
ATOM 2949 O O . SER A 1 456 ? 7.833 -22.885 -7.958 1.00 36.53 456 SER A O 1
ATOM 2952 N N . HIS A 1 457 ? 8.859 -22.211 -9.852 1.00 38.27 457 HIS A N 1
ATOM 2953 C CA . HIS A 1 457 ? 9.416 -23.540 -10.092 1.00 38.93 457 HIS A CA 1
ATOM 2954 C C . HIS A 1 457 ? 10.544 -23.825 -9.093 1.00 38.49 457 HIS A C 1
ATOM 2955 O O . HIS A 1 457 ? 10.622 -24.913 -8.516 1.00 37.50 457 HIS A O 1
ATOM 2962 N N . VAL A 1 458 ? 11.419 -22.841 -8.888 1.00 38.01 458 VAL A N 1
ATOM 2963 C CA . VAL A 1 458 ? 12.496 -23.000 -7.921 1.00 37.61 458 VAL A CA 1
ATOM 2964 C C . VAL A 1 458 ? 11.930 -23.071 -6.509 1.00 36.78 458 VAL A C 1
ATOM 2965 O O . VAL A 1 458 ? 12.274 -23.973 -5.747 1.00 36.19 458 VAL A O 1
ATOM 2969 N N . VAL A 1 459 ? 11.063 -22.123 -6.165 1.00 35.47 459 VAL A N 1
ATOM 2970 C CA . VAL A 1 459 ? 10.439 -22.143 -4.848 1.00 34.84 459 VAL A CA 1
ATOM 2971 C C . VAL A 1 459 ? 9.762 -23.489 -4.606 1.00 35.99 459 VAL A C 1
ATOM 2972 O O . VAL A 1 459 ? 9.819 -24.048 -3.502 1.00 35.50 459 VAL A O 1
ATOM 2976 N N . GLY A 1 460 ? 9.120 -24.002 -5.655 1.00 36.52 460 GLY A N 1
ATOM 2977 C CA . GLY A 1 460 ? 8.487 -25.298 -5.557 1.00 35.77 460 GLY A CA 1
ATOM 2978 C C . GLY A 1 460 ? 9.560 -26.349 -5.361 1.00 35.40 460 GLY A C 1
ATOM 2979 O O . GLY A 1 460 ? 9.405 -27.270 -4.571 1.00 36.36 460 GLY A O 1
ATOM 2980 N N . ALA A 1 461 ? 10.665 -26.203 -6.081 1.00 34.33 461 ALA A N 1
ATOM 2981 C CA . ALA A 1 461 ? 11.755 -27.148 -5.957 1.00 35.35 461 ALA A CA 1
ATOM 2982 C C . ALA A 1 461 ? 12.216 -27.248 -4.518 1.00 36.46 461 ALA A C 1
ATOM 2983 O O . ALA A 1 461 ? 12.372 -28.346 -3.991 1.00 35.95 461 ALA A O 1
ATOM 2985 N N . TYR A 1 462 ? 12.433 -26.094 -3.890 1.00 37.58 462 TYR A N 1
ATOM 2986 C CA . TYR A 1 462 ? 12.879 -26.032 -2.497 1.00 38.33 462 TYR A CA 1
ATOM 2987 C C . TYR A 1 462 ? 11.909 -26.743 -1.578 1.00 39.38 462 TYR A C 1
ATOM 2988 O O . TYR A 1 462 ? 12.307 -27.446 -0.640 1.00 36.70 462 TYR A O 1
ATOM 2997 N N . GLN A 1 463 ? 10.630 -26.534 -1.851 1.00 42.06 463 GLN A N 1
ATOM 2998 C CA . GLN A 1 463 ? 9.592 -27.139 -1.063 1.00 45.88 463 GLN A CA 1
ATOM 2999 C C . GLN A 1 463 ? 9.617 -28.649 -1.199 1.00 48.71 463 GLN A C 1
ATOM 3000 O O . GLN A 1 463 ? 9.446 -29.349 -0.210 1.00 49.93 463 GLN A O 1
ATOM 3006 N N . ASN A 1 464 ? 9.834 -29.163 -2.410 1.00 51.20 464 ASN A N 1
ATOM 3007 C CA . ASN A 1 464 ? 9.853 -30.613 -2.605 1.00 53.56 464 ASN A CA 1
ATOM 3008 C C . ASN A 1 464 ? 11.017 -31.261 -1.851 1.00 55.70 464 ASN A C 1
ATOM 3009 O O . ASN A 1 464 ? 11.017 -32.471 -1.637 1.00 56.02 464 ASN A O 1
ATOM 3014 N N . GLN A 1 465 ? 12.006 -30.468 -1.446 1.00 58.94 465 GLN A N 1
ATOM 3015 C CA . GLN A 1 465 ? 13.123 -31.022 -0.711 1.00 62.48 465 GLN A CA 1
ATOM 3016 C C . GLN A 1 465 ? 13.156 -30.529 0.724 1.00 64.00 465 GLN A C 1
ATOM 3017 O O . GLN A 1 465 ? 14.175 -30.175 1.311 1.00 64.29 465 GLN A O 1
ATOM 3023 N N . GLU A 1 466 ? 11.948 -30.519 1.241 1.00 66.24 466 GLU A N 1
ATOM 3024 C CA . GLU A 1 466 ? 11.593 -30.260 2.616 1.00 68.56 466 GLU A CA 1
ATOM 3025 C C . GLU A 1 466 ? 10.678 -31.405 2.990 1.00 70.08 466 GLU A C 1
ATOM 3026 O O . GLU A 1 466 ? 10.965 -32.285 3.807 1.00 70.58 466 GLU A O 1
ATOM 3032 N N . GLN A 1 467 ? 9.576 -31.345 2.263 1.00 71.80 467 GLN A N 1
ATOM 3033 C CA . GLN A 1 467 ? 8.498 -32.302 2.256 1.00 73.64 467 GLN A CA 1
ATOM 3034 C C . GLN A 1 467 ? 8.821 -33.394 1.223 1.00 74.97 467 GLN A C 1
ATOM 3035 O O . GLN A 1 467 ? 8.166 -33.516 0.157 1.00 75.81 467 GLN A O 1
ATOM 3042 N N . LEU B 1 9 ? 26.747 52.937 32.483 1.00 64.14 9 LEU B N 1
ATOM 3043 C CA . LEU B 1 9 ? 27.637 53.667 33.429 1.00 62.93 9 LEU B CA 1
ATOM 3044 C C . LEU B 1 9 ? 28.945 53.994 32.735 1.00 62.85 9 LEU B C 1
ATOM 3045 O O . LEU B 1 9 ? 29.980 54.238 33.366 1.00 62.41 9 LEU B O 1
ATOM 3050 N N . THR B 1 10 ? 28.870 53.970 31.408 1.00 62.74 10 THR B N 1
ATOM 3051 C CA . THR B 1 10 ? 29.986 54.362 30.564 1.00 62.51 10 THR B CA 1
ATOM 3052 C C . THR B 1 10 ? 29.816 55.826 30.212 1.00 61.23 10 THR B C 1
ATOM 3053 O O . THR B 1 10 ? 28.713 56.364 30.387 1.00 60.83 10 THR B O 1
ATOM 3057 N N . PRO B 1 11 ? 30.868 56.495 29.721 1.00 59.84 11 PRO B N 1
ATOM 3058 C CA . PRO B 1 11 ? 30.697 57.914 29.392 1.00 58.78 11 PRO B CA 1
ATOM 3059 C C . PRO B 1 11 ? 29.376 58.204 28.658 1.00 57.53 11 PRO B C 1
ATOM 3060 O O . PRO B 1 11 ? 28.624 59.078 29.080 1.00 58.34 11 PRO B O 1
ATOM 3064 N N . PRO B 1 12 ? 29.077 57.477 27.567 1.00 56.56 12 PRO B N 1
ATOM 3065 C CA . PRO B 1 12 ? 27.838 57.711 26.811 1.00 55.76 12 PRO B CA 1
ATOM 3066 C C . PRO B 1 12 ? 26.596 57.647 27.687 1.00 54.91 12 PRO B C 1
ATOM 3067 O O . PRO B 1 12 ? 25.801 58.587 27.719 1.00 53.99 12 PRO B O 1
ATOM 3071 N N . GLN B 1 13 ? 26.441 56.528 28.382 1.00 54.93 13 GLN B N 1
ATOM 3072 C CA . GLN B 1 13 ? 25.305 56.300 29.255 1.00 55.14 13 GLN B CA 1
ATOM 3073 C C . GLN B 1 13 ? 25.180 57.425 30.290 1.00 53.59 13 GLN B C 1
ATOM 3074 O O . GLN B 1 13 ? 24.081 57.888 30.616 1.00 52.83 13 GLN B O 1
ATOM 3080 N N . VAL B 1 14 ? 26.318 57.869 30.801 1.00 51.46 14 VAL B N 1
ATOM 3081 C CA . VAL B 1 14 ? 26.323 58.959 31.752 1.00 49.63 14 VAL B CA 1
ATOM 3082 C C . VAL B 1 14 ? 25.889 60.252 31.072 1.00 50.07 14 VAL B C 1
ATOM 3083 O O . VAL B 1 14 ? 25.093 61.013 31.626 1.00 50.96 14 VAL B O 1
ATOM 3087 N N . ASN B 1 15 ? 26.406 60.505 29.875 1.00 49.81 15 ASN B N 1
ATOM 3088 C CA . ASN B 1 15 ? 25.998 61.699 29.153 1.00 49.75 15 ASN B CA 1
ATOM 3089 C C . ASN B 1 15 ? 24.486 61.739 29.029 1.00 49.48 15 ASN B C 1
ATOM 3090 O O . ASN B 1 15 ? 23.858 62.745 29.357 1.00 49.99 15 ASN B O 1
ATOM 3095 N N . SER B 1 16 ? 23.916 60.627 28.570 1.00 48.63 16 SER B N 1
ATOM 3096 C CA . SER B 1 16 ? 22.469 60.504 28.391 1.00 47.52 16 SER B CA 1
ATOM 3097 C C . SER B 1 16 ? 21.718 60.759 29.684 1.00 45.86 16 SER B C 1
ATOM 3098 O O . SER B 1 16 ? 20.621 61.316 29.649 1.00 45.42 16 SER B O 1
ATOM 3101 N N . ILE B 1 17 ? 22.280 60.352 30.819 1.00 44.00 17 ILE B N 1
ATOM 3102 C CA . ILE B 1 17 ? 21.608 60.618 32.081 1.00 43.09 17 ILE B CA 1
ATOM 3103 C C . ILE B 1 17 ? 21.581 62.124 32.365 1.00 42.63 17 ILE B C 1
ATOM 3104 O O . ILE B 1 17 ? 20.542 62.677 32.754 1.00 41.66 17 ILE B O 1
ATOM 3109 N N . LEU B 1 18 ? 22.724 62.775 32.151 1.00 41.59 18 LEU B N 1
ATOM 3110 C CA . LEU B 1 18 ? 22.863 64.207 32.391 1.00 42.12 18 LEU B CA 1
ATOM 3111 C C . LEU B 1 18 ? 21.863 65.018 31.578 1.00 43.29 18 LEU B C 1
ATOM 3112 O O . LEU B 1 18 ? 21.198 65.906 32.110 1.00 43.59 18 LEU B O 1
ATOM 3117 N N . LYS B 1 19 ? 21.740 64.732 30.288 1.00 44.54 19 LYS B N 1
ATOM 3118 C CA . LYS B 1 19 ? 20.780 65.486 29.491 1.00 46.49 19 LYS B CA 1
ATOM 3119 C C . LYS B 1 19 ? 19.366 65.263 29.994 1.00 46.58 19 LYS B C 1
ATOM 3120 O O . LYS B 1 19 ? 18.573 66.195 30.102 1.00 47.70 19 LYS B O 1
ATOM 3126 N N . ALA B 1 20 ? 19.070 64.010 30.290 1.00 45.71 20 ALA B N 1
ATOM 3127 C CA . ALA B 1 20 ? 17.752 63.606 30.735 1.00 45.43 20 ALA B CA 1
ATOM 3128 C C . ALA B 1 20 ? 17.343 64.276 32.042 1.00 45.08 20 ALA B C 1
ATOM 3129 O O . ALA B 1 20 ? 16.159 64.542 32.239 1.00 45.03 20 ALA B O 1
ATOM 3131 N N . ASN B 1 21 ? 18.296 64.553 32.931 1.00 44.39 21 ASN B N 1
ATOM 3132 C CA . ASN B 1 21 ? 17.957 65.148 34.234 1.00 44.07 21 ASN B CA 1
ATOM 3133 C C . ASN B 1 21 ? 18.252 66.646 34.293 1.00 43.02 21 ASN B C 1
ATOM 3134 O O . ASN B 1 21 ? 17.993 67.303 35.302 1.00 42.91 21 ASN B O 1
ATOM 3139 N N . GLU B 1 22 ? 18.786 67.183 33.211 1.00 41.67 22 GLU B N 1
ATOM 3140 C CA . GLU B 1 22 ? 19.142 68.584 33.147 1.00 40.61 22 GLU B CA 1
ATOM 3141 C C . GLU B 1 22 ? 17.939 69.477 33.387 1.00 40.27 22 GLU B C 1
ATOM 3142 O O . GLU B 1 22 ? 16.874 69.262 32.819 1.00 40.08 22 GLU B O 1
ATOM 3148 N N . TYR B 1 23 ? 18.108 70.486 34.229 1.00 39.46 23 TYR B N 1
ATOM 3149 C CA . TYR B 1 23 ? 17.032 71.428 34.484 1.00 38.88 23 TYR B CA 1
ATOM 3150 C C . TYR B 1 23 ? 17.578 72.829 34.472 1.00 39.21 23 TYR B C 1
ATOM 3151 O O . TYR B 1 23 ? 18.712 73.064 34.884 1.00 39.47 23 TYR B O 1
ATOM 3160 N N . SER B 1 24 ? 16.777 73.763 33.984 1.00 39.53 24 SER B N 1
ATOM 3161 C CA . SER B 1 24 ? 17.190 75.152 33.918 1.00 40.23 24 SER B CA 1
ATOM 3162 C C . SER B 1 24 ? 15.988 76.062 34.059 1.00 40.28 24 SER B C 1
ATOM 3163 O O . SER B 1 24 ? 14.916 75.786 33.511 1.00 40.22 24 SER B O 1
ATOM 3166 N N . PHE B 1 25 ? 16.176 77.143 34.803 1.00 40.31 25 PHE B N 1
ATOM 3167 C CA . PHE B 1 25 ? 15.120 78.102 35.028 1.00 41.04 25 PHE B CA 1
ATOM 3168 C C . PHE B 1 25 ? 15.657 79.516 34.930 1.00 41.67 25 PHE B C 1
ATOM 3169 O O . PHE B 1 25 ? 16.683 79.858 35.523 1.00 40.95 25 PHE B O 1
ATOM 3177 N N . LYS B 1 26 ? 14.970 80.335 34.156 1.00 42.62 26 LYS B N 1
ATOM 3178 C CA . LYS B 1 26 ? 15.374 81.712 34.024 1.00 44.19 26 LYS B CA 1
ATOM 3179 C C . LYS B 1 26 ? 14.298 82.597 34.570 1.00 46.02 26 LYS B C 1
ATOM 3180 O O . LYS B 1 26 ? 13.122 82.347 34.302 1.00 45.26 26 LYS B O 1
ATOM 3186 N N . VAL B 1 27 ? 14.691 83.604 35.342 1.00 48.70 27 VAL B N 1
ATOM 3187 C CA . VAL B 1 27 ? 13.687 84.506 35.846 1.00 52.02 27 VAL B CA 1
ATOM 3188 C C . VAL B 1 27 ? 13.256 85.429 34.750 1.00 54.54 27 VAL B C 1
ATOM 3189 O O . VAL B 1 27 ? 14.045 85.966 34.003 1.00 54.87 27 VAL B O 1
ATOM 3193 N N . PRO B 1 28 ? 11.950 85.557 34.616 1.00 57.35 28 PRO B N 1
ATOM 3194 C CA . PRO B 1 28 ? 11.298 86.401 33.662 1.00 60.02 28 PRO B CA 1
ATOM 3195 C C . PRO B 1 28 ? 11.757 87.755 33.719 1.00 62.64 28 PRO B C 1
ATOM 3196 O O . PRO B 1 28 ? 11.298 88.528 34.545 1.00 63.81 28 PRO B O 1
ATOM 3200 N N . GLU B 1 29 ? 12.706 88.065 32.859 1.00 65.81 29 GLU B N 1
ATOM 3201 C CA . GLU B 1 29 ? 12.968 89.451 32.827 1.00 69.73 29 GLU B CA 1
ATOM 3202 C C . GLU B 1 29 ? 11.726 90.110 32.308 1.00 72.97 29 GLU B C 1
ATOM 3203 O O . GLU B 1 29 ? 11.479 90.026 31.112 1.00 74.39 29 GLU B O 1
ATOM 3209 N N . PHE B 1 30 ? 10.850 90.683 33.106 1.00 76.65 30 PHE B N 1
ATOM 3210 C CA . PHE B 1 30 ? 9.977 91.514 32.296 1.00 78.93 30 PHE B CA 1
ATOM 3211 C C . PHE B 1 30 ? 9.986 92.832 32.834 1.00 79.84 30 PHE B C 1
ATOM 3212 O O . PHE B 1 30 ? 10.147 93.077 34.048 1.00 80.33 30 PHE B O 1
ATOM 3220 N N . ASP B 1 31 ? 9.859 93.718 31.873 1.00 80.41 31 ASP B N 1
ATOM 3221 C CA . ASP B 1 31 ? 9.989 95.056 32.274 1.00 80.98 31 ASP B CA 1
ATOM 3222 C C . ASP B 1 31 ? 8.956 95.440 33.252 1.00 81.09 31 ASP B C 1
ATOM 3223 O O . ASP B 1 31 ? 9.315 96.262 34.053 1.00 82.19 31 ASP B O 1
ATOM 3228 N N . GLY B 1 32 ? 7.704 94.955 33.253 1.00 80.15 32 GLY B N 1
ATOM 3229 C CA . GLY B 1 32 ? 6.898 95.315 34.426 1.00 77.63 32 GLY B CA 1
ATOM 3230 C C . GLY B 1 32 ? 7.960 95.360 35.510 1.00 76.14 32 GLY B C 1
ATOM 3231 O O . GLY B 1 32 ? 8.788 94.461 35.559 1.00 75.00 32 GLY B O 1
ATOM 3232 N N . LYS B 1 33 ? 7.993 96.386 36.342 1.00 75.09 33 LYS B N 1
ATOM 3233 C CA . LYS B 1 33 ? 9.163 96.570 37.218 1.00 75.09 33 LYS B CA 1
ATOM 3234 C C . LYS B 1 33 ? 9.363 95.468 38.238 1.00 74.03 33 LYS B C 1
ATOM 3235 O O . LYS B 1 33 ? 8.807 95.518 39.339 1.00 74.94 33 LYS B O 1
ATOM 3241 N N . ASN B 1 34 ? 10.214 94.504 37.880 1.00 72.19 34 ASN B N 1
ATOM 3242 C CA . ASN B 1 34 ? 10.476 93.337 38.719 1.00 70.00 34 ASN B CA 1
ATOM 3243 C C . ASN B 1 34 ? 11.810 93.420 39.472 1.00 67.00 34 ASN B C 1
ATOM 3244 O O . ASN B 1 34 ? 12.820 93.976 39.030 1.00 65.36 34 ASN B O 1
ATOM 3249 N N . VAL B 1 35 ? 11.741 92.782 40.616 1.00 64.02 35 VAL B N 1
ATOM 3250 C CA . VAL B 1 35 ? 12.722 92.831 41.684 1.00 61.30 35 VAL B CA 1
ATOM 3251 C C . VAL B 1 35 ? 13.703 91.658 41.735 1.00 58.07 35 VAL B C 1
ATOM 3252 O O . VAL B 1 35 ? 14.658 91.730 42.509 1.00 59.52 35 VAL B O 1
ATOM 3256 N N . SER B 1 36 ? 13.523 90.599 40.959 1.00 53.19 36 SER B N 1
ATOM 3257 C CA . SER B 1 36 ? 14.368 89.406 41.123 1.00 47.84 36 SER B CA 1
ATOM 3258 C C . SER B 1 36 ? 15.875 89.699 41.164 1.00 43.70 36 SER B C 1
ATOM 3259 O O . SER B 1 36 ? 16.468 90.197 40.202 1.00 41.76 36 SER B O 1
ATOM 3262 N N . SER B 1 37 ? 16.471 89.350 42.306 1.00 39.15 37 SER B N 1
ATOM 3263 C CA . SER B 1 37 ? 17.916 89.450 42.540 1.00 34.66 37 SER B CA 1
ATOM 3264 C C . SER B 1 37 ? 18.619 88.214 41.971 1.00 32.66 37 SER B C 1
ATOM 3265 O O . SER B 1 37 ? 19.840 88.057 42.022 1.00 31.62 37 SER B O 1
ATOM 3268 N N . ILE B 1 38 ? 17.786 87.333 41.434 1.00 30.73 38 ILE B N 1
ATOM 3269 C CA . ILE B 1 38 ? 18.195 86.078 40.833 1.00 27.45 38 ILE B CA 1
ATOM 3270 C C . ILE B 1 38 ? 17.969 86.107 39.323 1.00 26.90 38 ILE B C 1
ATOM 3271 O O . ILE B 1 38 ? 16.902 86.487 38.845 1.00 24.31 38 ILE B O 1
ATOM 3276 N N . LEU B 1 39 ? 18.991 85.729 38.568 1.00 26.37 39 LEU B N 1
ATOM 3277 C CA . LEU B 1 39 ? 18.858 85.672 37.121 1.00 26.75 39 LEU B CA 1
ATOM 3278 C C . LEU B 1 39 ? 18.156 84.373 36.728 1.00 26.47 39 LEU B C 1
ATOM 3279 O O . LEU B 1 39 ? 17.370 84.338 35.780 1.00 26.46 39 LEU B O 1
ATOM 3284 N N . GLY B 1 40 ? 18.458 83.318 37.494 1.00 26.59 40 GLY B N 1
ATOM 3285 C CA . GLY B 1 40 ? 17.906 81.985 37.289 1.00 24.90 40 GLY B CA 1
ATOM 3286 C C . GLY B 1 40 ? 18.810 80.914 37.887 1.00 24.83 40 GLY B C 1
ATOM 3287 O O . GLY B 1 40 ? 19.855 81.241 38.470 1.00 22.95 40 GLY B O 1
ATOM 3288 N N . PHE B 1 41 ? 18.434 79.644 37.765 1.00 25.40 41 PHE B N 1
ATOM 3289 C CA . PHE B 1 41 ? 19.284 78.587 38.295 1.00 26.35 41 PHE B CA 1
ATOM 3290 C C . PHE B 1 41 ? 19.239 77.348 37.427 1.00 28.29 41 PHE B C 1
ATOM 3291 O O . PHE B 1 41 ? 18.276 77.116 36.691 1.00 28.01 41 PHE B O 1
ATOM 3299 N N . ASP B 1 42 ? 20.303 76.558 37.531 1.00 28.48 42 ASP B N 1
ATOM 3300 C CA . ASP B 1 42 ? 20.443 75.306 36.805 1.00 28.38 42 ASP B CA 1
ATOM 3301 C C . ASP B 1 42 ? 20.615 74.157 37.786 1.00 28.01 42 ASP B C 1
ATOM 3302 O O . ASP B 1 42 ? 21.129 74.349 38.881 1.00 28.94 42 ASP B O 1
ATOM 3307 N N . SER B 1 43 ? 20.195 72.960 37.416 1.00 28.17 43 SER B N 1
ATOM 3308 C CA . SER B 1 43 ? 20.360 71.830 38.317 1.00 28.53 43 SER B CA 1
ATOM 3309 C C . SER B 1 43 ? 20.443 70.531 37.536 1.00 28.24 43 SER B C 1
ATOM 3310 O O . SER B 1 43 ? 19.862 70.415 36.460 1.00 29.59 43 SER B O 1
ATOM 3313 N N . ASN B 1 44 ? 21.172 69.562 38.074 1.00 27.01 44 ASN B N 1
ATOM 3314 C CA . ASN B 1 44 ? 21.303 68.248 37.446 1.00 26.92 44 ASN B CA 1
ATOM 3315 C C . ASN B 1 44 ? 21.640 67.211 38.494 1.00 27.21 44 ASN B C 1
ATOM 3316 O O . ASN B 1 44 ? 21.994 67.577 39.620 1.00 27.05 44 ASN B O 1
ATOM 3321 N N . ARG B 1 45 ? 21.540 65.929 38.134 1.00 27.95 45 ARG B N 1
ATOM 3322 C CA . ARG B 1 45 ? 21.814 64.839 39.076 1.00 28.92 45 ARG B CA 1
ATOM 3323 C C . ARG B 1 45 ? 22.382 63.622 38.394 1.00 28.28 45 ARG B C 1
ATOM 3324 O O . ARG B 1 45 ? 21.978 63.269 37.284 1.00 28.38 45 ARG B O 1
ATOM 3332 N N . LEU B 1 46 ? 23.323 62.986 39.077 1.00 27.06 46 LEU B N 1
ATOM 3333 C CA . LEU B 1 46 ? 23.922 61.742 38.616 1.00 27.45 46 LEU B CA 1
ATOM 3334 C C . LEU B 1 46 ? 23.664 60.632 39.651 1.00 27.57 46 LEU B C 1
ATOM 3335 O O . LEU B 1 46 ? 24.062 60.754 40.815 1.00 25.01 46 LEU B O 1
ATOM 3340 N N . PRO B 1 47 ? 22.979 59.547 39.255 1.00 27.96 47 PRO B N 1
ATOM 3341 C CA . PRO B 1 47 ? 22.708 58.497 40.230 1.00 28.59 47 PRO B CA 1
ATOM 3342 C C . PRO B 1 47 ? 23.860 57.538 40.381 1.00 31.03 47 PRO B C 1
ATOM 3343 O O . PRO B 1 47 ? 24.520 57.160 39.420 1.00 29.50 47 PRO B O 1
ATOM 3347 N N . ALA B 1 48 ? 24.080 57.160 41.625 1.00 33.74 48 ALA B N 1
ATOM 3348 C CA . ALA B 1 48 ? 25.064 56.169 41.993 1.00 36.89 48 ALA B CA 1
ATOM 3349 C C . ALA B 1 48 ? 24.350 54.991 42.653 1.00 38.89 48 ALA B C 1
ATOM 3350 O O . ALA B 1 48 ? 24.866 53.880 42.724 1.00 40.19 48 ALA B O 1
ATOM 3352 N N . ASN B 1 49 ? 23.142 55.262 43.125 1.00 40.53 49 ASN B N 1
ATOM 3353 C CA . ASN B 1 49 ? 22.315 54.254 43.771 1.00 43.04 49 ASN B CA 1
ATOM 3354 C C . ASN B 1 49 ? 21.082 53.943 42.924 1.00 44.01 49 ASN B C 1
ATOM 3355 O O . ASN B 1 49 ? 20.680 54.793 42.133 1.00 42.78 49 ASN B O 1
ATOM 3360 N N . ALA B 1 50 ? 20.516 52.727 43.084 1.00 45.13 50 ALA B N 1
ATOM 3361 C CA . ALA B 1 50 ? 19.282 52.316 42.395 1.00 46.32 50 ALA B CA 1
ATOM 3362 C C . ALA B 1 50 ? 18.282 53.449 42.489 1.00 47.24 50 ALA B C 1
ATOM 3363 O O . ALA B 1 50 ? 18.347 54.368 41.645 1.00 50.58 50 ALA B O 1
ATOM 3365 N N . PRO B 1 51 ? 17.309 53.415 43.439 1.00 46.01 51 PRO B N 1
ATOM 3366 C CA . PRO B 1 51 ? 16.662 54.702 43.239 1.00 44.70 51 PRO B CA 1
ATOM 3367 C C . PRO B 1 51 ? 17.618 55.735 43.803 1.00 43.99 51 PRO B C 1
ATOM 3368 O O . PRO B 1 51 ? 18.045 55.570 44.951 1.00 44.40 51 PRO B O 1
ATOM 3372 N N . ILE B 1 52 ? 18.027 56.739 43.040 1.00 42.64 52 ILE B N 1
ATOM 3373 C CA . ILE B 1 52 ? 18.945 57.726 43.597 1.00 41.56 52 ILE B CA 1
ATOM 3374 C C . ILE B 1 52 ? 18.448 58.162 44.997 1.00 41.41 52 ILE B C 1
ATOM 3375 O O . ILE B 1 52 ? 17.232 58.197 45.237 1.00 40.53 52 ILE B O 1
ATOM 3380 N N . GLU B 1 53 ? 19.356 58.479 45.923 1.00 40.27 53 GLU B N 1
ATOM 3381 C CA . GLU B 1 53 ? 18.917 58.840 47.267 1.00 39.28 53 GLU B CA 1
ATOM 3382 C C . GLU B 1 53 ? 18.937 60.340 47.499 1.00 38.48 53 GLU B C 1
ATOM 3383 O O . GLU B 1 53 ? 18.393 60.825 48.495 1.00 38.60 53 GLU B O 1
ATOM 3389 N N . ASP B 1 54 ? 19.559 61.061 46.566 1.00 37.59 54 ASP B N 1
ATOM 3390 C CA . ASP B 1 54 ? 19.653 62.526 46.574 1.00 36.30 54 ASP B CA 1
ATOM 3391 C C . ASP B 1 54 ? 18.392 63.171 45.939 1.00 35.61 54 ASP B C 1
ATOM 3392 O O . ASP B 1 54 ? 17.854 62.672 44.948 1.00 36.65 54 ASP B O 1
ATOM 3397 N N . ARG B 1 55 ? 17.919 64.276 46.499 1.00 32.00 55 ARG B N 1
ATOM 3398 C CA . ARG B 1 55 ? 16.798 64.976 45.898 1.00 31.55 55 ARG B CA 1
ATOM 3399 C C . ARG B 1 55 ? 17.147 66.451 45.775 1.00 31.25 55 ARG B C 1
ATOM 3400 O O . ARG B 1 55 ? 18.031 66.941 46.472 1.00 30.86 55 ARG B O 1
ATOM 3408 N N . ARG B 1 56 ? 16.463 67.158 44.885 1.00 30.33 56 ARG B N 1
ATOM 3409 C CA . ARG B 1 56 ? 16.692 68.583 44.661 1.00 28.34 56 ARG B CA 1
ATOM 3410 C C . ARG B 1 56 ? 15.365 69.279 44.518 1.00 27.11 56 ARG B C 1
ATOM 3411 O O . ARG B 1 56 ? 14.479 68.752 43.852 1.00 28.19 56 ARG B O 1
ATOM 3419 N N . SER B 1 57 ? 15.203 70.447 45.122 1.00 25.61 57 SER B N 1
ATOM 3420 C CA . SER B 1 57 ? 13.939 71.155 44.979 1.00 25.43 57 SER B CA 1
ATOM 3421 C C . SER B 1 57 ? 14.156 72.656 44.913 1.00 25.61 57 SER B C 1
ATOM 3422 O O . SER B 1 57 ? 15.126 73.184 45.443 1.00 27.56 57 SER B O 1
ATOM 3425 N N . ALA B 1 58 ? 13.239 73.342 44.245 1.00 25.34 58 ALA B N 1
ATOM 3426 C CA . ALA B 1 58 ? 13.317 74.790 44.069 1.00 24.62 58 ALA B CA 1
ATOM 3427 C C . ALA B 1 58 ? 11.932 75.384 43.973 1.00 24.22 58 ALA B C 1
ATOM 3428 O O . ALA B 1 58 ? 11.065 74.799 43.312 1.00 22.76 58 ALA B O 1
ATOM 3430 N N . THR B 1 59 ? 11.715 76.543 44.592 1.00 24.02 59 THR B N 1
ATOM 3431 C CA . THR B 1 59 ? 10.388 77.121 44.583 1.00 24.80 59 THR B CA 1
ATOM 3432 C C . THR B 1 59 ? 10.367 78.603 44.925 1.00 24.43 59 THR B C 1
ATOM 3433 O O . THR B 1 59 ? 11.147 79.099 45.727 1.00 22.31 59 THR B O 1
ATOM 3437 N N . THR B 1 60 ? 9.431 79.294 44.299 1.00 25.43 60 THR B N 1
ATOM 3438 C CA . THR B 1 60 ? 9.200 80.693 44.598 1.00 26.11 60 THR B CA 1
ATOM 3439 C C . THR B 1 60 ? 8.053 80.813 45.599 1.00 26.01 60 THR B C 1
ATOM 3440 O O . THR B 1 60 ? 7.007 80.167 45.442 1.00 24.68 60 THR B O 1
ATOM 3442 N N . CYS B 1 61 ? 8.240 81.605 46.646 1.00 26.92 61 CYS B N 1
ATOM 3443 C CA . CYS B 1 61 ? 7.146 81.814 47.581 1.00 29.75 61 CYS B CA 1
ATOM 3444 C C . CYS B 1 61 ? 6.105 82.706 46.928 1.00 31.54 61 CYS B C 1
ATOM 3445 O O . CYS B 1 61 ? 6.410 83.816 46.497 1.00 31.09 61 CYS B O 1
ATOM 3448 N N . LEU B 1 62 ? 4.876 82.231 46.836 1.00 35.27 62 LEU B N 1
ATOM 3449 C CA . LEU B 1 62 ? 3.852 83.024 46.196 1.00 38.03 62 LEU B CA 1
ATOM 3450 C C . LEU B 1 62 ? 3.322 84.089 47.131 1.00 40.44 62 LEU B C 1
ATOM 3451 O O . LEU B 1 62 ? 2.932 85.159 46.693 1.00 41.64 62 LEU B O 1
ATOM 3456 N N . GLN B 1 63 ? 3.323 83.800 48.425 1.00 43.60 63 GLN B N 1
ATOM 3457 C CA . GLN B 1 63 ? 2.815 84.744 49.409 1.00 47.20 63 GLN B CA 1
ATOM 3458 C C . GLN B 1 63 ? 3.941 85.619 49.999 1.00 48.72 63 GLN B C 1
ATOM 3459 O O . GLN B 1 63 ? 3.687 86.698 50.531 1.00 50.19 63 GLN B O 1
ATOM 3465 N N . THR B 1 64 ? 5.180 85.151 49.915 1.00 49.91 64 THR B N 1
ATOM 3466 C CA . THR B 1 64 ? 6.341 85.915 50.381 1.00 49.89 64 THR B CA 1
ATOM 3467 C C . THR B 1 64 ? 7.244 86.225 49.192 1.00 50.28 64 THR B C 1
ATOM 3468 O O . THR B 1 64 ? 7.269 85.462 48.234 1.00 51.54 64 THR B O 1
ATOM 3472 N N . ARG B 1 65 ? 7.992 87.316 49.225 1.00 49.74 65 ARG B N 1
ATOM 3473 C CA . ARG B 1 65 ? 8.839 87.635 48.079 1.00 49.81 65 ARG B CA 1
ATOM 3474 C C . ARG B 1 65 ? 9.855 86.516 47.751 1.00 48.21 65 ARG B C 1
ATOM 3475 O O . ARG B 1 65 ? 9.954 86.098 46.598 1.00 49.28 65 ARG B O 1
ATOM 3483 N N . GLY B 1 66 ? 10.587 86.023 48.749 1.00 45.96 66 GLY B N 1
ATOM 3484 C CA . GLY B 1 66 ? 11.645 85.022 48.550 1.00 43.99 66 GLY B CA 1
ATOM 3485 C C . GLY B 1 66 ? 11.443 83.792 47.648 1.00 42.57 66 GLY B C 1
ATOM 3486 O O . GLY B 1 66 ? 10.352 83.484 47.164 1.00 42.21 66 GLY B O 1
ATOM 3487 N N . MET B 1 67 ? 12.569 83.099 47.434 1.00 40.97 67 MET B N 1
ATOM 3488 C CA . MET B 1 67 ? 12.662 81.856 46.667 1.00 39.31 67 MET B CA 1
ATOM 3489 C C . MET B 1 67 ? 13.427 80.802 47.472 1.00 36.73 67 MET B C 1
ATOM 3490 O O . MET B 1 67 ? 14.451 81.112 48.081 1.00 35.52 67 MET B O 1
ATOM 3495 N N . LEU B 1 68 ? 12.931 79.568 47.474 1.00 34.83 68 LEU B N 1
ATOM 3496 C CA . LEU B 1 68 ? 13.547 78.475 48.217 1.00 33.96 68 LEU B CA 1
ATOM 3497 C C . LEU B 1 68 ? 14.223 77.474 47.294 1.00 33.84 68 LEU B C 1
ATOM 3498 O O . LEU B 1 68 ? 13.635 76.985 46.325 1.00 34.83 68 LEU B O 1
ATOM 3503 N N . LEU B 1 69 ? 15.469 77.171 47.599 1.00 31.92 69 LEU B N 1
ATOM 3504 C CA . LEU B 1 69 ? 16.203 76.184 46.835 1.00 32.13 69 LEU B CA 1
ATOM 3505 C C . LEU B 1 69 ? 16.949 75.250 47.773 1.00 31.77 69 LEU B C 1
ATOM 3506 O O . LEU B 1 69 ? 17.542 75.690 48.773 1.00 32.76 69 LEU B O 1
ATOM 3511 N N . GLY B 1 70 ? 16.932 73.960 47.480 1.00 30.06 70 GLY B N 1
ATOM 3512 C CA . GLY B 1 70 ? 17.622 73.072 48.381 1.00 28.25 70 GLY B CA 1
ATOM 3513 C C . GLY B 1 70 ? 17.965 71.750 47.777 1.00 28.84 70 GLY B C 1
ATOM 3514 O O . GLY B 1 70 ? 17.383 71.290 46.786 1.00 28.45 70 GLY B O 1
ATOM 3515 N N . VAL B 1 71 ? 18.954 71.145 48.404 1.00 28.85 71 VAL B N 1
ATOM 3516 C CA . VAL B 1 71 ? 19.414 69.836 48.023 1.00 28.88 71 VAL B CA 1
ATOM 3517 C C . VAL B 1 71 ? 19.322 68.894 49.218 1.00 27.51 71 VAL B C 1
ATOM 3518 O O . VAL B 1 71 ? 19.512 69.308 50.362 1.00 29.33 71 VAL B O 1
ATOM 3522 N N . PHE B 1 72 ? 19.014 67.630 48.967 1.00 25.37 72 PHE B N 1
ATOM 3523 C CA . PHE B 1 72 ? 18.849 66.697 50.062 1.00 24.18 72 PHE B CA 1
ATOM 3524 C C . PHE B 1 72 ? 19.511 65.369 49.769 1.00 23.53 72 PHE B C 1
ATOM 3525 O O . PHE B 1 72 ? 19.187 64.696 48.801 1.00 23.28 72 PHE B O 1
ATOM 3533 N N . ASP B 1 73 ? 20.449 65.014 50.632 1.00 21.90 73 ASP B N 1
ATOM 3534 C CA . ASP B 1 73 ? 21.168 63.789 50.497 1.00 21.33 73 ASP B CA 1
ATOM 3535 C C . ASP B 1 73 ? 20.538 62.700 51.372 1.00 22.46 73 ASP B C 1
ATOM 3536 O O . ASP B 1 73 ? 20.677 62.721 52.593 1.00 20.81 73 ASP B O 1
ATOM 3541 N N . GLY B 1 74 ? 19.845 61.740 50.763 1.00 22.10 74 GLY B N 1
ATOM 3542 C CA . GLY B 1 74 ? 19.215 60.720 51.582 1.00 23.69 74 GLY B CA 1
ATOM 3543 C C . GLY B 1 74 ? 20.102 59.523 51.818 1.00 24.78 74 GLY B C 1
ATOM 3544 O O . GLY B 1 74 ? 21.067 59.307 51.079 1.00 23.35 74 GLY B O 1
ATOM 3545 N N . HIS B 1 75 ? 19.854 58.730 52.835 1.00 27.20 75 HIS B N 1
ATOM 3546 C CA . HIS B 1 75 ? 20.634 57.511 53.033 1.00 28.88 75 HIS B CA 1
ATOM 3547 C C . HIS B 1 75 ? 19.739 56.453 53.612 1.00 29.16 75 HIS B C 1
ATOM 3548 O O . HIS B 1 75 ? 18.681 56.782 54.155 1.00 28.11 75 HIS B O 1
ATOM 3555 N N . ALA B 1 76 ? 20.156 55.196 53.495 1.00 29.30 76 ALA B N 1
ATOM 3556 C CA . ALA B 1 76 ? 19.327 54.096 53.942 1.00 29.28 76 ALA B CA 1
ATOM 3557 C C . ALA B 1 76 ? 18.018 54.097 53.168 1.00 30.52 76 ALA B C 1
ATOM 3558 O O . ALA B 1 76 ? 16.997 53.601 53.641 1.00 31.42 76 ALA B O 1
ATOM 3560 N N . GLY B 1 77 ? 18.059 54.670 51.970 1.00 31.73 77 GLY B N 1
ATOM 3561 C CA . GLY B 1 77 ? 16.873 54.732 51.134 1.00 32.53 77 GLY B CA 1
ATOM 3562 C C . GLY B 1 77 ? 16.602 56.141 50.648 1.00 33.30 77 GLY B C 1
ATOM 3563 O O . GLY B 1 77 ? 17.356 57.051 50.977 1.00 34.11 77 GLY B O 1
ATOM 3564 N N . CYS B 1 78 ? 15.535 56.321 49.870 1.00 33.25 78 CYS B N 1
ATOM 3565 C CA . CYS B 1 78 ? 15.172 57.633 49.352 1.00 32.70 78 CYS B CA 1
ATOM 3566 C C . CYS B 1 78 ? 13.945 58.195 50.068 1.00 33.08 78 CYS B C 1
ATOM 3567 O O . CYS B 1 78 ? 13.652 59.388 49.937 1.00 34.47 78 CYS B O 1
ATOM 3570 N N . ALA B 1 79 ? 13.251 57.354 50.835 1.00 31.03 79 ALA B N 1
ATOM 3571 C CA . ALA B 1 79 ? 12.004 57.728 51.513 1.00 31.09 79 ALA B CA 1
ATOM 3572 C C . ALA B 1 79 ? 12.077 59.078 52.218 1.00 31.12 79 ALA B C 1
ATOM 3573 O O . ALA B 1 79 ? 11.274 59.976 51.937 1.00 31.13 79 ALA B O 1
ATOM 3575 N N . CYS B 1 80 ? 13.024 59.235 53.136 1.00 31.02 80 CYS B N 1
ATOM 3576 C CA . CYS B 1 80 ? 13.113 60.480 53.883 1.00 30.70 80 CYS B CA 1
ATOM 3577 C C . CYS B 1 80 ? 13.533 61.656 52.999 1.00 30.65 80 CYS B C 1
ATOM 3578 O O . CYS B 1 80 ? 12.920 62.732 53.076 1.00 29.79 80 CYS B O 1
ATOM 3581 N N . SER B 1 81 ? 14.566 61.476 52.172 1.00 30.59 81 SER B N 1
ATOM 3582 C CA . SER B 1 81 ? 15.009 62.573 51.318 1.00 32.34 81 SER B CA 1
ATOM 3583 C C . SER B 1 81 ? 13.889 63.013 50.375 1.00 33.62 81 SER B C 1
ATOM 3584 O O . SER B 1 81 ? 13.756 64.198 50.070 1.00 34.11 81 SER B O 1
ATOM 3587 N N . GLN B 1 82 ? 13.081 62.068 49.906 1.00 33.44 82 GLN B N 1
ATOM 3588 C CA . GLN B 1 82 ? 11.939 62.421 49.061 1.00 33.43 82 GLN B CA 1
ATOM 3589 C C . GLN B 1 82 ? 10.926 63.263 49.881 1.00 33.49 82 GLN B C 1
ATOM 3590 O O . GLN B 1 82 ? 10.461 64.334 49.442 1.00 34.96 82 GLN B O 1
ATOM 3596 N N . ALA B 1 83 ? 10.610 62.778 51.079 1.00 30.76 83 ALA B N 1
ATOM 3597 C CA . ALA B 1 83 ? 9.673 63.453 51.960 1.00 30.36 83 ALA B CA 1
ATOM 3598 C C . ALA B 1 83 ? 10.112 64.870 52.284 1.00 30.28 83 ALA B C 1
ATOM 3599 O O . ALA B 1 83 ? 9.372 65.804 52.006 1.00 32.00 83 ALA B O 1
ATOM 3601 N N . VAL B 1 84 ? 11.299 65.056 52.860 1.00 29.43 84 VAL B N 1
ATOM 3602 C CA . VAL B 1 84 ? 11.696 66.410 53.220 1.00 28.83 84 VAL B CA 1
ATOM 3603 C C . VAL B 1 84 ? 11.824 67.311 51.976 1.00 30.97 84 VAL B C 1
ATOM 3604 O O . VAL B 1 84 ? 11.699 68.533 52.068 1.00 29.47 84 VAL B O 1
ATOM 3608 N N . SER B 1 85 ? 12.050 66.709 50.814 1.00 33.14 85 SER B N 1
ATOM 3609 C CA . SER B 1 85 ? 12.176 67.460 49.564 1.00 35.65 85 SER B CA 1
ATOM 3610 C C . SER B 1 85 ? 10.906 68.209 49.227 1.00 36.35 85 SER B C 1
ATOM 3611 O O . SER B 1 85 ? 10.958 69.342 48.742 1.00 37.24 85 SER B O 1
ATOM 3614 N N . GLU B 1 86 ? 9.771 67.570 49.475 1.00 36.04 86 GLU B N 1
ATOM 3615 C CA . GLU B 1 86 ? 8.476 68.154 49.132 1.00 37.90 86 GLU B CA 1
ATOM 3616 C C . GLU B 1 86 ? 7.730 68.718 50.358 1.00 36.65 86 GLU B C 1
ATOM 3617 O O . GLU B 1 86 ? 6.672 69.328 50.208 1.00 37.03 86 GLU B O 1
ATOM 3623 N N . ARG B 1 87 ? 8.253 68.533 51.562 1.00 34.61 87 ARG B N 1
ATOM 3624 C CA . ARG B 1 87 ? 7.520 69.027 52.714 1.00 34.12 87 ARG B CA 1
ATOM 3625 C C . ARG B 1 87 ? 8.205 70.223 53.373 1.00 34.03 87 ARG B C 1
ATOM 3626 O O . ARG B 1 87 ? 7.531 71.167 53.796 1.00 34.86 87 ARG B O 1
ATOM 3634 N N . LEU B 1 88 ? 9.532 70.208 53.458 1.00 31.94 88 LEU B N 1
ATOM 3635 C CA . LEU B 1 88 ? 10.231 71.262 54.183 1.00 30.13 88 LEU B CA 1
ATOM 3636 C C . LEU B 1 88 ? 9.891 72.673 53.700 1.00 30.36 88 LEU B C 1
ATOM 3637 O O . LEU B 1 88 ? 9.647 73.542 54.537 1.00 29.95 88 LEU B O 1
ATOM 3642 N N . PHE B 1 89 ? 9.867 72.925 52.391 1.00 30.26 89 PHE B N 1
ATOM 3643 C CA . PHE B 1 89 ? 9.594 74.285 51.917 1.00 30.83 89 PHE B CA 1
ATOM 3644 C C . PHE B 1 89 ? 8.216 74.778 52.369 1.00 31.69 89 PHE B C 1
ATOM 3645 O O . PHE B 1 89 ? 8.047 75.973 52.620 1.00 31.19 89 PHE B O 1
ATOM 3653 N N . TYR B 1 90 ? 7.235 73.881 52.476 1.00 31.33 90 TYR B N 1
ATOM 3654 C CA . TYR B 1 90 ? 5.914 74.306 52.940 1.00 30.88 90 TYR B CA 1
ATOM 3655 C C . TYR B 1 90 ? 5.965 74.714 54.414 1.00 29.97 90 TYR B C 1
ATOM 3656 O O . TYR B 1 90 ? 5.310 75.679 54.811 1.00 29.71 90 TYR B O 1
ATOM 3665 N N . TYR B 1 91 ? 6.736 73.992 55.225 1.00 28.45 91 TYR B N 1
ATOM 3666 C CA . TYR B 1 91 ? 6.851 74.381 56.630 1.00 28.65 91 TYR B CA 1
ATOM 3667 C C . TYR B 1 91 ? 7.613 75.693 56.755 1.00 28.11 91 TYR B C 1
ATOM 3668 O O . TYR B 1 91 ? 7.371 76.484 57.667 1.00 27.91 91 TYR B O 1
ATOM 3677 N N . ILE B 1 92 ? 8.545 75.917 55.838 1.00 27.39 92 ILE B N 1
ATOM 3678 C CA . ILE B 1 92 ? 9.278 77.161 55.850 1.00 27.95 92 ILE B CA 1
ATOM 3679 C C . ILE B 1 92 ? 8.372 78.284 55.398 1.00 29.77 92 ILE B C 1
ATOM 3680 O O . ILE B 1 92 ? 8.361 79.352 55.983 1.00 32.26 92 ILE B O 1
ATOM 3685 N N . ALA B 1 93 ? 7.600 78.029 54.355 1.00 31.54 93 ALA B N 1
ATOM 3686 C CA . ALA B 1 93 ? 6.669 79.029 53.840 1.00 33.88 93 ALA B CA 1
ATOM 3687 C C . ALA B 1 93 ? 5.698 79.476 54.938 1.00 35.76 93 ALA B C 1
ATOM 3688 O O . ALA B 1 93 ? 5.659 80.651 55.316 1.00 35.84 93 ALA B O 1
ATOM 3690 N N . VAL B 1 94 ? 4.924 78.525 55.448 1.00 37.24 94 VAL B N 1
ATOM 3691 C CA . VAL B 1 94 ? 3.960 78.778 56.522 1.00 37.87 94 VAL B CA 1
ATOM 3692 C C . VAL B 1 94 ? 4.617 79.543 57.689 1.00 38.58 94 VAL B C 1
ATOM 3693 O O . VAL B 1 94 ? 4.051 80.485 58.245 1.00 38.49 94 VAL B O 1
ATOM 3697 N N . SER B 1 95 ? 5.827 79.128 58.037 1.00 39.15 95 SER B N 1
ATOM 3698 C CA . SER B 1 95 ? 6.590 79.700 59.132 1.00 40.53 95 SER B CA 1
ATOM 3699 C C . SER B 1 95 ? 6.927 81.192 58.919 1.00 41.28 95 SER B C 1
ATOM 3700 O O . SER B 1 95 ? 7.147 81.925 59.879 1.00 41.69 95 SER B O 1
ATOM 3703 N N . LEU B 1 96 ? 6.975 81.651 57.677 1.00 42.18 96 LEU B N 1
ATOM 3704 C CA . LEU B 1 96 ? 7.299 83.058 57.398 1.00 43.21 96 LEU B CA 1
ATOM 3705 C C . LEU B 1 96 ? 6.026 83.891 57.208 1.00 43.88 96 LEU B C 1
ATOM 3706 O O . LEU B 1 96 ? 6.081 85.113 57.058 1.00 41.93 96 LEU B O 1
ATOM 3711 N N . LEU B 1 97 ? 4.885 83.216 57.214 1.00 45.89 97 LEU B N 1
ATOM 3712 C CA . LEU B 1 97 ? 3.597 83.850 56.968 1.00 48.85 97 LEU B CA 1
ATOM 3713 C C . LEU B 1 97 ? 3.048 84.610 58.183 1.00 51.45 97 LEU B C 1
ATOM 3714 O O . LEU B 1 97 ? 3.106 84.129 59.316 1.00 51.98 97 LEU B O 1
ATOM 3719 N N . PRO B 1 98 ? 2.494 85.822 57.938 1.00 53.57 98 PRO B N 1
ATOM 3720 C CA . PRO B 1 98 ? 1.904 86.697 58.957 1.00 54.25 98 PRO B CA 1
ATOM 3721 C C . PRO B 1 98 ? 0.571 86.156 59.445 1.00 54.96 98 PRO B C 1
ATOM 3722 O O . PRO B 1 98 ? -0.104 85.417 58.726 1.00 54.85 98 PRO B O 1
ATOM 3726 N N . HIS B 1 99 ? 0.198 86.538 60.659 1.00 55.96 99 HIS B N 1
ATOM 3727 C CA . HIS B 1 99 ? -1.021 86.068 61.313 1.00 57.30 99 HIS B CA 1
ATOM 3728 C C . HIS B 1 99 ? -2.276 86.169 60.419 1.00 58.50 99 HIS B C 1
ATOM 3729 O O . HIS B 1 99 ? -3.059 85.218 60.367 1.00 58.36 99 HIS B O 1
ATOM 3736 N N . GLU B 1 100 ? -2.485 87.281 59.715 1.00 60.23 100 GLU B N 1
ATOM 3737 C CA . GLU B 1 100 ? -3.697 87.406 58.909 1.00 62.01 100 GLU B CA 1
ATOM 3738 C C . GLU B 1 100 ? -3.784 86.352 57.819 1.00 62.70 100 GLU B C 1
ATOM 3739 O O . GLU B 1 100 ? -4.866 85.793 57.584 1.00 64.70 100 GLU B O 1
ATOM 3745 N N . THR B 1 101 ? -2.677 86.062 57.143 1.00 61.99 101 THR B N 1
ATOM 3746 C CA . THR B 1 101 ? -2.736 85.054 56.089 1.00 61.27 101 THR B CA 1
ATOM 3747 C C . THR B 1 101 ? -3.001 83.678 56.677 1.00 60.72 101 THR B C 1
ATOM 3748 O O . THR B 1 101 ? -3.831 82.922 56.161 1.00 60.73 101 THR B O 1
ATOM 3752 N N . LEU B 1 102 ? -2.294 83.350 57.752 1.00 59.93 102 LEU B N 1
ATOM 3753 C CA . LEU B 1 102 ? -2.547 82.083 58.407 1.00 59.83 102 LEU B CA 1
ATOM 3754 C C . LEU B 1 102 ? -4.039 81.949 58.649 1.00 59.64 102 LEU B C 1
ATOM 3755 O O . LEU B 1 102 ? -4.647 80.902 58.434 1.00 60.07 102 LEU B O 1
ATOM 3760 N N . LEU B 1 103 ? -4.612 83.059 59.084 1.00 59.44 103 LEU B N 1
ATOM 3761 C CA . LEU B 1 103 ? -6.028 83.146 59.357 1.00 59.91 103 LEU B CA 1
ATOM 3762 C C . LEU B 1 103 ? -6.842 82.821 58.130 1.00 60.32 103 LEU B C 1
ATOM 3763 O O . LEU B 1 103 ? -7.536 81.807 58.099 1.00 61.65 103 LEU B O 1
ATOM 3768 N N . GLU B 1 104 ? -6.749 83.665 57.108 1.00 59.92 104 GLU B N 1
ATOM 3769 C CA . GLU B 1 104 ? -7.537 83.444 55.907 1.00 60.62 104 GLU B CA 1
ATOM 3770 C C . GLU B 1 104 ? -7.213 82.120 55.229 1.00 61.41 104 GLU B C 1
ATOM 3771 O O . GLU B 1 104 ? -7.938 81.693 54.336 1.00 60.88 104 GLU B O 1
ATOM 3777 N N . ILE B 1 105 ? -6.133 81.460 55.634 1.00 63.52 105 ILE B N 1
ATOM 3778 C CA . ILE B 1 105 ? -5.839 80.154 55.049 1.00 65.88 105 ILE B CA 1
ATOM 3779 C C . ILE B 1 105 ? -6.567 79.059 55.830 1.00 67.26 105 ILE B C 1
ATOM 3780 O O . ILE B 1 105 ? -7.075 78.093 55.247 1.00 67.65 105 ILE B O 1
ATOM 3785 N N . GLU B 1 106 ? -6.612 79.214 57.151 1.00 68.44 106 GLU B N 1
ATOM 3786 C CA . GLU B 1 106 ? -7.345 78.268 57.977 1.00 69.81 106 GLU B CA 1
ATOM 3787 C C . GLU B 1 106 ? -8.835 78.466 57.743 1.00 71.70 106 GLU B C 1
ATOM 3788 O O . GLU B 1 106 ? -9.577 77.518 57.456 1.00 72.51 106 GLU B O 1
ATOM 3794 N N . ASN B 1 107 ? -9.261 79.721 57.838 1.00 73.08 107 ASN B N 1
ATOM 3795 C CA . ASN B 1 107 ? -10.652 80.061 57.600 1.00 74.65 107 ASN B CA 1
ATOM 3796 C C . ASN B 1 107 ? -11.020 79.822 56.155 1.00 75.61 107 ASN B C 1
ATOM 3797 O O . ASN B 1 107 ? -12.101 80.177 55.717 1.00 75.73 107 ASN B O 1
ATOM 3802 N N . ALA B 1 108 ? -10.103 79.218 55.413 1.00 77.40 108 ALA B N 1
ATOM 3803 C CA . ALA B 1 108 ? -10.338 78.918 54.019 1.00 79.54 108 ALA B CA 1
ATOM 3804 C C . ALA B 1 108 ? -10.636 77.449 53.835 1.00 81.54 108 ALA B C 1
ATOM 3805 O O . ALA B 1 108 ? -11.183 77.047 52.808 1.00 82.45 108 ALA B O 1
ATOM 3807 N N . VAL B 1 109 ? -10.265 76.644 54.827 1.00 83.75 109 VAL B N 1
ATOM 3808 C CA . VAL B 1 109 ? -10.539 75.220 54.748 1.00 86.35 109 VAL B CA 1
ATOM 3809 C C . VAL B 1 109 ? -11.993 74.955 55.080 1.00 87.77 109 VAL B C 1
ATOM 3810 O O . VAL B 1 109 ? -12.658 74.166 54.405 1.00 87.44 109 VAL B O 1
ATOM 3814 N N . GLU B 1 110 ? -12.493 75.622 56.109 1.00 89.16 110 GLU B N 1
ATOM 3815 C CA . GLU B 1 110 ? -13.885 75.437 56.482 1.00 91.80 110 GLU B CA 1
ATOM 3816 C C . GLU B 1 110 ? -14.362 76.555 57.382 1.00 92.21 110 GLU B C 1
ATOM 3817 O O . GLU B 1 110 ? -15.518 76.473 57.862 1.00 93.64 110 GLU B O 1
ATOM 3823 N N . LEU B 1 115 ? -9.375 77.532 48.827 1.00 68.56 115 LEU B N 1
ATOM 3824 C CA . LEU B 1 115 ? -7.998 76.993 49.032 1.00 69.81 115 LEU B CA 1
ATOM 3825 C C . LEU B 1 115 ? -7.003 77.911 48.306 1.00 69.56 115 LEU B C 1
ATOM 3826 O O . LEU B 1 115 ? -7.238 78.231 47.145 1.00 71.01 115 LEU B O 1
ATOM 3831 N N . LEU B 1 116 ? -5.901 78.329 48.938 1.00 68.43 116 LEU B N 1
ATOM 3832 C CA . LEU B 1 116 ? -5.013 79.318 48.292 1.00 67.76 116 LEU B CA 1
ATOM 3833 C C . LEU B 1 116 ? -3.560 78.834 48.001 1.00 67.18 116 LEU B C 1
ATOM 3834 O O . LEU B 1 116 ? -3.091 77.839 48.560 1.00 67.09 116 LEU B O 1
ATOM 3839 N N . PRO B 1 117 ? -2.840 79.567 47.101 1.00 66.19 117 PRO B N 1
ATOM 3840 C CA . PRO B 1 117 ? -1.462 79.364 46.606 1.00 64.53 117 PRO B CA 1
ATOM 3841 C C . PRO B 1 117 ? -0.376 79.764 47.602 1.00 63.19 117 PRO B C 1
ATOM 3842 O O . PRO B 1 117 ? -0.257 80.934 47.981 1.00 64.33 117 PRO B O 1
ATOM 3846 N N . ILE B 1 118 ? 0.433 78.796 48.010 1.00 60.16 118 ILE B N 1
ATOM 3847 C CA . ILE B 1 118 ? 1.515 79.066 48.943 1.00 56.24 118 ILE B CA 1
ATOM 3848 C C . ILE B 1 118 ? 2.870 79.088 48.222 1.00 54.12 118 ILE B C 1
ATOM 3849 O O . ILE B 1 118 ? 3.658 80.017 48.384 1.00 52.39 118 ILE B O 1
ATOM 3854 N N . LEU B 1 119 ? 3.125 78.058 47.420 1.00 52.55 119 LE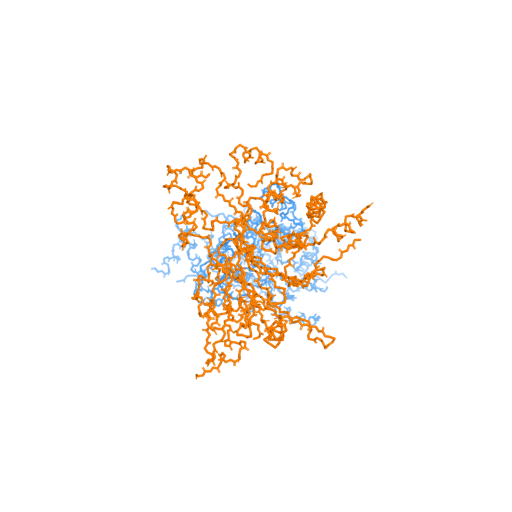U B N 1
ATOM 3855 C CA . LEU B 1 119 ? 4.386 77.928 46.695 1.00 51.03 119 LEU B CA 1
ATOM 3856 C C . LEU B 1 119 ? 4.168 77.535 45.246 1.00 50.52 119 LEU B C 1
ATOM 3857 O O . LEU B 1 119 ? 3.183 76.890 44.903 1.00 50.04 119 LEU B O 1
ATOM 3862 N N . GLN B 1 120 ? 5.108 77.941 44.402 1.00 50.38 120 GLN B N 1
ATOM 3863 C CA . GLN B 1 120 ? 5.122 77.567 42.988 1.00 49.70 120 GLN B CA 1
ATOM 3864 C C . GLN B 1 120 ? 6.418 76.832 42.678 1.00 48.41 120 GLN B C 1
ATOM 3865 O O . GLN B 1 120 ? 7.491 77.445 42.684 1.00 48.06 120 GLN B O 1
ATOM 3871 N N . TRP B 1 121 ? 6.327 75.537 42.393 1.00 46.65 121 TRP B N 1
ATOM 3872 C CA . TRP B 1 121 ? 7.527 74.736 42.179 1.00 45.14 121 TRP B CA 1
ATOM 3873 C C . TRP B 1 121 ? 8.133 74.892 40.794 1.00 45.06 121 TRP B C 1
ATOM 3874 O O . TRP B 1 121 ? 7.476 75.162 39.803 1.00 45.00 121 TRP B O 1
ATOM 3885 N N . HIS B 1 122 ? 9.440 74.720 40.802 1.00 45.65 122 HIS B N 1
ATOM 3886 C CA . HIS B 1 122 ? 10.295 74.677 39.632 1.00 45.82 122 HIS B CA 1
ATOM 3887 C C . HIS B 1 122 ? 10.965 73.296 39.635 1.00 46.98 122 HIS B C 1
ATOM 3888 O O . HIS B 1 122 ? 12.123 73.136 40.061 1.00 46.80 122 HIS B O 1
ATOM 3895 N N . LYS B 1 123 ? 10.192 72.305 39.191 1.00 47.60 123 LYS B N 1
ATOM 3896 C CA . LYS B 1 123 ? 10.599 70.897 39.247 1.00 47.72 123 LYS B CA 1
ATOM 3897 C C . LYS B 1 123 ? 10.814 70.261 37.873 1.00 47.45 123 LYS B C 1
ATOM 3898 O O . LYS B 1 123 ? 10.023 70.445 36.942 1.00 46.99 123 LYS B O 1
ATOM 3904 N N . HIS B 1 124 ? 11.906 69.508 37.766 1.00 46.62 124 HIS B N 1
ATOM 3905 C CA . HIS B 1 124 ? 12.180 68.754 36.554 1.00 45.81 124 HIS B CA 1
ATOM 3906 C C . HIS B 1 124 ? 11.065 67.739 36.359 1.00 46.50 124 HIS B C 1
ATOM 3907 O O . HIS B 1 124 ? 10.540 67.209 37.340 1.00 46.25 124 HIS B O 1
ATOM 3914 N N . PRO B 1 125 ? 10.663 67.453 35.121 1.00 46.84 125 PRO B N 1
ATOM 3915 C CA . PRO B 1 125 ? 9.578 66.482 34.935 1.00 47.52 125 PRO B CA 1
ATOM 3916 C C . PRO B 1 125 ? 9.879 65.127 35.590 1.00 47.71 125 PRO B C 1
ATOM 3917 O O . PRO B 1 125 ? 8.960 64.363 35.853 1.00 47.59 125 PRO B O 1
ATOM 3921 N N . ASN B 1 126 ? 11.152 64.847 35.845 1.00 48.66 126 ASN B N 1
ATOM 3922 C CA . ASN B 1 126 ? 11.593 63.574 36.428 1.00 50.45 126 ASN B CA 1
ATOM 3923 C C . ASN B 1 126 ? 11.286 63.469 37.928 1.00 51.32 126 ASN B C 1
ATOM 3924 O O . ASN B 1 126 ? 10.905 62.398 38.412 1.00 52.21 126 ASN B O 1
ATOM 3929 N N . ASP B 1 127 ? 11.467 64.563 38.667 1.00 50.84 127 ASP B N 1
ATOM 3930 C CA . ASP B 1 127 ? 11.203 64.577 40.108 1.00 49.36 127 ASP B CA 1
ATOM 3931 C C . ASP B 1 127 ? 9.679 64.564 40.394 1.00 48.87 127 ASP B C 1
ATOM 3932 O O . ASP B 1 127 ? 8.877 64.966 39.551 1.00 48.38 127 ASP B O 1
ATOM 3937 N N . TYR B 1 128 ? 9.267 64.126 41.577 1.00 47.80 128 TYR B N 1
ATOM 3938 C CA . TYR B 1 128 ? 7.835 63.995 41.814 1.00 48.20 128 TYR B CA 1
ATOM 3939 C C . TYR B 1 128 ? 7.415 64.376 43.224 1.00 48.17 128 TYR B C 1
ATOM 3940 O O . TYR B 1 128 ? 8.228 64.750 44.070 1.00 48.28 128 TYR B O 1
ATOM 3949 N N . PHE B 1 129 ? 6.105 64.259 43.429 1.00 48.67 129 PHE B N 1
ATOM 3950 C CA . PHE B 1 129 ? 5.417 64.500 44.701 1.00 49.32 129 PHE B CA 1
ATOM 3951 C C . PHE B 1 129 ? 4.754 63.207 45.167 1.00 49.77 129 PHE B C 1
ATOM 3952 O O . PHE B 1 129 ? 4.272 62.438 44.340 1.00 49.30 129 PHE B O 1
ATOM 3960 N N . SER B 1 130 ? 4.727 62.962 46.476 1.00 51.14 130 SER B N 1
ATOM 3961 C CA . SER B 1 130 ? 4.149 61.729 46.992 1.00 51.99 130 SER B CA 1
ATOM 3962 C C . SER B 1 130 ? 2.708 61.577 46.606 1.00 52.73 130 SER B C 1
ATOM 3963 O O . SER B 1 130 ? 1.922 62.515 46.627 1.00 53.36 130 SER B O 1
ATOM 3966 N N . LYS B 1 131 ? 2.372 60.348 46.275 1.00 53.58 131 LYS B N 1
ATOM 3967 C CA . LYS B 1 131 ? 1.044 60.007 45.830 1.00 53.30 131 LYS B CA 1
ATOM 3968 C C . LYS B 1 131 ? 0.022 60.064 46.969 1.00 52.34 131 LYS B C 1
ATOM 3969 O O . LYS B 1 131 ? -0.693 61.050 47.130 1.00 52.09 131 LYS B O 1
ATOM 3975 N N . GLU B 1 132 ? -0.028 59.012 47.769 1.00 51.47 132 GLU B N 1
ATOM 3976 C CA . GLU B 1 132 ? -1.034 58.893 48.812 1.00 50.97 132 GLU B CA 1
ATOM 3977 C C . GLU B 1 132 ? -0.791 59.770 50.030 1.00 49.10 132 GLU B C 1
ATOM 3978 O O . GLU B 1 132 ? -1.630 59.748 50.923 1.00 49.65 132 GLU B O 1
ATOM 3984 N N . ALA B 1 133 ? 0.284 60.549 50.112 1.00 46.48 133 ALA B N 1
ATOM 3985 C CA . ALA B 1 133 ? 0.494 61.298 51.353 1.00 44.26 133 ALA B CA 1
ATOM 3986 C C . ALA B 1 133 ? -0.022 62.755 51.301 1.00 42.80 133 ALA B C 1
ATOM 3987 O O . ALA B 1 133 ? 0.056 63.457 52.311 1.00 42.26 133 ALA B O 1
ATOM 3989 N N . SER B 1 134 ? -0.559 63.223 50.178 1.00 41.74 134 SER B N 1
ATOM 3990 C CA . SER B 1 134 ? -1.005 64.616 50.102 1.00 42.36 134 SER B CA 1
ATOM 3991 C C . SER B 1 134 ? -2.001 64.968 51.203 1.00 42.20 134 SER B C 1
ATOM 3992 O O . SER B 1 134 ? -1.939 66.065 51.762 1.00 44.12 134 SER B O 1
ATOM 3995 N N . LYS B 1 135 ? -2.927 64.065 51.511 1.00 41.25 135 LYS B N 1
ATOM 3996 C CA . LYS B 1 135 ? -3.876 64.334 52.584 1.00 39.63 135 LYS B CA 1
ATOM 3997 C C . LYS B 1 135 ? -3.134 64.445 53.897 1.00 37.01 135 LYS B C 1
ATOM 3998 O O . LYS B 1 135 ? -3.206 65.456 54.587 1.00 34.79 135 LYS B O 1
ATOM 4004 N N . LEU B 1 136 ? -2.407 63.382 54.214 1.00 36.25 136 LEU B N 1
ATOM 4005 C CA . LEU B 1 136 ? -1.674 63.301 55.466 1.00 36.68 136 LEU B CA 1
ATOM 4006 C C . LEU B 1 136 ? -0.713 64.463 55.641 1.00 36.53 136 LEU B C 1
ATOM 4007 O O . LEU B 1 136 ? -0.740 65.135 56.663 1.00 35.29 136 LEU B O 1
ATOM 4012 N N . TYR B 1 137 ? 0.145 64.702 54.661 1.00 36.99 137 TYR B N 1
ATOM 4013 C CA . TYR B 1 137 ? 1.077 65.799 54.785 1.00 37.63 137 TYR B CA 1
ATOM 4014 C C . TYR B 1 137 ? 0.337 67.114 54.972 1.00 38.96 137 TYR B C 1
ATOM 4015 O O . TYR B 1 137 ? 0.749 67.968 55.760 1.00 39.92 137 TYR B O 1
ATOM 4024 N N . PHE B 1 138 ? -0.769 67.274 54.254 1.00 40.37 138 PHE B N 1
ATOM 4025 C CA . PHE B 1 138 ? -1.545 68.504 54.351 1.00 41.28 138 PHE B CA 1
ATOM 4026 C C . PHE B 1 138 ? -2.046 68.755 55.772 1.00 41.44 138 PHE B C 1
ATOM 4027 O O . PHE B 1 138 ? -1.924 69.862 56.285 1.00 41.92 138 PHE B O 1
ATOM 4035 N N . ASN B 1 139 ? -2.621 67.734 56.403 1.00 41.16 139 ASN B N 1
ATOM 4036 C CA . ASN B 1 139 ? -3.128 67.875 57.764 1.00 40.43 139 ASN B CA 1
ATOM 4037 C C . ASN B 1 139 ? -1.998 68.164 58.726 1.00 38.72 139 ASN B C 1
ATOM 4038 O O . ASN B 1 139 ? -2.152 68.931 59.678 1.00 38.57 139 ASN B O 1
ATOM 4043 N N . GLY B 1 140 ? -0.859 67.532 58.473 1.00 37.49 140 GLY B N 1
ATOM 4044 C CA . GLY B 1 140 ? 0.297 67.762 59.308 1.00 35.30 140 GLY B CA 1
ATOM 4045 C C . GLY B 1 140 ? 0.591 69.242 59.302 1.00 35.23 140 GLY B C 1
ATOM 4046 O O . GLY B 1 140 ? 0.784 69.864 60.350 1.00 35.07 140 GLY B O 1
ATOM 4047 N N . LEU B 1 141 ? 0.595 69.809 58.101 1.00 34.77 141 LEU B N 1
ATOM 4048 C CA . LEU B 1 141 ? 0.858 71.223 57.925 1.00 35.80 141 LEU B CA 1
ATOM 4049 C C . LEU B 1 141 ? -0.222 72.080 58.598 1.00 36.75 141 LEU B C 1
ATOM 4050 O O . LEU B 1 141 ? 0.099 72.993 59.376 1.00 37.56 141 LEU B O 1
ATOM 4055 N N . ARG B 1 142 ? -1.492 71.793 58.294 1.00 36.64 142 ARG B N 1
ATOM 4056 C CA . ARG B 1 142 ? -2.608 72.537 58.873 1.00 35.70 142 ARG B CA 1
ATOM 4057 C C . ARG B 1 142 ? -2.421 72.692 60.357 1.00 34.09 142 ARG B C 1
ATOM 4058 O O . ARG B 1 142 ? -2.513 73.789 60.893 1.00 33.84 142 ARG B O 1
ATOM 4066 N N . THR B 1 143 ? -2.136 71.581 61.017 1.00 33.24 143 THR B N 1
ATOM 4067 C CA . THR B 1 143 ? -1.946 71.607 62.455 1.00 32.62 143 THR B CA 1
ATOM 4068 C C . THR B 1 143 ? -0.831 72.554 62.838 1.00 31.77 143 THR B C 1
ATOM 4069 O O . THR B 1 143 ? -0.884 73.229 63.859 1.00 31.99 143 THR B O 1
ATOM 4073 N N . TYR B 1 144 ? 0.190 72.612 62.008 1.00 30.90 144 TYR B N 1
ATOM 4074 C CA . TYR B 1 144 ? 1.284 73.493 62.295 1.00 29.84 144 TYR B CA 1
ATOM 4075 C C . TYR B 1 144 ? 0.842 74.959 62.240 1.00 32.20 144 TYR B C 1
ATOM 4076 O O . TYR B 1 144 ? 1.096 75.709 63.187 1.00 31.53 144 TYR B O 1
ATOM 4085 N N . TRP B 1 145 ? 0.181 75.382 61.156 1.00 34.07 145 TRP B N 1
ATOM 4086 C CA . TRP B 1 145 ? -0.229 76.785 61.093 1.00 37.53 145 TRP B CA 1
ATOM 4087 C C . TRP B 1 145 ? -1.285 77.103 62.158 1.00 39.66 145 TRP B C 1
ATOM 4088 O O . TRP B 1 145 ? -1.409 78.244 62.605 1.00 40.05 145 TRP B O 1
ATOM 4099 N N . GLN B 1 146 ? -2.047 76.102 62.579 1.00 41.75 146 GLN B N 1
ATOM 4100 C CA . GLN B 1 146 ? -3.013 76.362 63.625 1.00 43.98 146 GLN B CA 1
ATOM 4101 C C . GLN B 1 146 ? -2.283 76.720 64.915 1.00 46.54 146 GLN B C 1
ATOM 4102 O O . GLN B 1 146 ? -2.705 77.614 65.653 1.00 46.94 146 GLN B O 1
ATOM 4108 N N . GLU B 1 147 ? -1.176 76.030 65.179 1.00 48.73 147 GLU B N 1
ATOM 4109 C CA . GLU B 1 147 ? -0.380 76.326 66.361 1.00 50.83 147 GLU B CA 1
ATOM 4110 C C . GLU B 1 147 ? 0.180 77.734 66.277 1.00 52.31 147 GLU B C 1
ATOM 4111 O O . GLU B 1 147 ? 0.232 78.441 67.279 1.00 52.59 147 GLU B O 1
ATOM 4117 N N . LEU B 1 148 ? 0.601 78.139 65.078 1.00 54.08 148 LEU B N 1
ATOM 4118 C CA . LEU B 1 148 ? 1.138 79.486 64.885 1.00 56.00 148 LEU B CA 1
ATOM 4119 C C . LEU B 1 148 ? 0.052 80.512 65.064 1.00 58.12 148 LEU B C 1
ATOM 4120 O O . LEU B 1 148 ? 0.303 81.612 65.562 1.00 59.03 148 LEU B O 1
ATOM 4125 N N . ILE B 1 149 ? -1.156 80.150 64.645 1.00 60.44 149 ILE B N 1
ATOM 4126 C CA . ILE B 1 149 ? -2.286 81.042 64.822 1.00 62.13 149 ILE B CA 1
ATOM 4127 C C . ILE B 1 149 ? -2.658 81.109 66.301 1.00 64.22 149 ILE B C 1
ATOM 4128 O O . ILE B 1 149 ? -3.190 82.121 66.765 1.00 65.09 149 ILE B O 1
ATOM 4133 N N . ASP B 1 150 ? -2.372 80.027 67.033 1.00 65.94 150 ASP B N 1
ATOM 4134 C CA . ASP B 1 150 ? -2.634 79.987 68.478 1.00 67.41 150 ASP B CA 1
ATOM 4135 C C . ASP B 1 150 ? -1.996 81.195 69.146 1.00 67.34 150 ASP B C 1
ATOM 4136 O O . ASP B 1 150 ? -2.644 81.924 69.890 1.00 67.13 150 ASP B O 1
ATOM 4141 N N . LEU B 1 151 ? -0.717 81.398 68.857 1.00 66.97 151 LEU B N 1
ATOM 4142 C CA . LEU B 1 151 ? 0.025 82.529 69.390 1.00 67.50 151 LEU B CA 1
ATOM 4143 C C . LEU B 1 151 ? -0.138 83.754 68.489 1.00 68.11 151 LEU B C 1
ATOM 4144 O O . LEU B 1 151 ? 0.638 84.731 68.628 1.00 68.66 151 LEU B O 1
ATOM 4149 N N . ASP B 1 158 ? 6.300 91.006 63.288 1.00 62.35 158 ASP B N 1
ATOM 4150 C CA . ASP B 1 158 ? 7.719 90.969 62.840 1.00 61.23 158 ASP B CA 1
ATOM 4151 C C . ASP B 1 158 ? 8.272 89.543 62.889 1.00 59.40 158 ASP B C 1
ATOM 4152 O O . ASP B 1 158 ? 8.191 88.890 63.939 1.00 60.01 158 ASP B O 1
ATOM 4157 N N . ILE B 1 159 ? 8.841 89.069 61.774 1.00 55.63 159 ILE B N 1
ATOM 4158 C CA . ILE B 1 159 ? 9.351 87.697 61.689 1.00 51.43 159 ILE B CA 1
ATOM 4159 C C . ILE B 1 159 ? 10.853 87.644 61.408 1.00 49.67 159 ILE B C 1
ATOM 4160 O O . ILE B 1 159 ? 11.353 88.323 60.520 1.00 49.50 159 ILE B O 1
ATOM 4165 N N . ASP B 1 160 ? 11.548 86.817 62.191 1.00 47.43 160 ASP B N 1
ATOM 4166 C CA . ASP B 1 160 ? 12.995 86.557 62.071 1.00 44.06 160 ASP B CA 1
ATOM 4167 C C . ASP B 1 160 ? 13.235 85.327 61.175 1.00 41.84 160 ASP B C 1
ATOM 4168 O O . ASP B 1 160 ? 12.963 84.196 61.586 1.00 41.86 160 ASP B O 1
ATOM 4173 N N . VAL B 1 161 ? 13.746 85.545 59.965 1.00 38.49 161 VAL B N 1
ATOM 4174 C CA . VAL B 1 161 ? 13.965 84.462 59.009 1.00 35.79 161 VAL B CA 1
ATOM 4175 C C . VAL B 1 161 ? 14.791 83.322 59.597 1.00 33.94 161 VAL B C 1
ATOM 4176 O O . VAL B 1 161 ? 14.450 82.159 59.406 1.00 33.59 161 VAL B O 1
ATOM 4180 N N . LYS B 1 162 ? 15.865 83.642 60.309 1.00 32.50 162 LYS B N 1
ATOM 4181 C CA . LYS B 1 162 ? 16.721 82.608 60.897 1.00 32.92 162 LYS B CA 1
ATOM 4182 C C . LYS B 1 162 ? 15.931 81.702 61.832 1.00 33.57 162 LYS B C 1
ATOM 4183 O O . LYS B 1 162 ? 15.969 80.471 61.730 1.00 33.55 162 LYS B O 1
ATOM 4189 N N . GLU B 1 163 ? 15.204 82.311 62.753 1.00 34.61 163 GLU B N 1
ATOM 4190 C CA . GLU B 1 163 ? 14.443 81.512 63.689 1.00 35.31 163 GLU B CA 1
ATOM 4191 C C . GLU B 1 163 ? 13.307 80.763 62.983 1.00 33.13 163 GLU B C 1
ATOM 4192 O O . GLU B 1 163 ? 12.947 79.667 63.403 1.00 32.64 163 GLU B O 1
ATOM 4198 N N . ALA B 1 164 ? 12.749 81.330 61.917 1.00 31.32 164 ALA B N 1
ATOM 4199 C CA . ALA B 1 164 ? 11.675 80.648 61.191 1.00 30.44 164 ALA B CA 1
ATOM 4200 C C . ALA B 1 164 ? 12.190 79.365 60.524 1.00 29.98 164 ALA B C 1
ATOM 4201 O O . ALA B 1 164 ? 11.474 78.356 60.467 1.00 29.42 164 ALA B O 1
ATOM 4203 N N . LEU B 1 165 ? 13.427 79.412 60.024 1.00 29.52 165 LEU B N 1
ATOM 4204 C CA . LEU B 1 165 ? 14.054 78.253 59.373 1.00 27.55 165 LEU B CA 1
ATOM 4205 C C . LEU B 1 165 ? 14.287 77.120 60.383 1.00 26.96 165 LEU B C 1
ATOM 4206 O O . LEU B 1 165 ? 13.925 75.965 60.142 1.00 25.92 165 LEU B O 1
ATOM 4211 N N . ILE B 1 166 ? 14.896 77.460 61.515 1.00 27.78 166 ILE B N 1
ATOM 4212 C CA . ILE B 1 166 ? 15.153 76.481 62.568 1.00 28.05 166 ILE B CA 1
ATOM 4213 C C . ILE B 1 166 ? 13.843 75.827 63.039 1.00 28.97 166 ILE B C 1
ATOM 4214 O O . ILE B 1 166 ? 13.776 74.611 63.212 1.00 29.45 166 ILE B O 1
ATOM 4219 N N . ASN B 1 167 ? 12.801 76.630 63.243 1.00 29.69 167 ASN B N 1
ATOM 4220 C CA . ASN B 1 167 ? 11.511 76.085 63.661 1.00 28.50 167 ASN B CA 1
ATOM 4221 C C . ASN B 1 167 ? 10.895 75.233 62.566 1.00 26.86 167 ASN B C 1
ATOM 4222 O O . ASN B 1 167 ? 10.386 74.137 62.836 1.00 27.57 167 ASN B O 1
ATOM 4227 N N . ALA B 1 168 ? 10.935 75.726 61.332 1.00 23.82 168 ALA B N 1
ATOM 4228 C CA . ALA B 1 168 ? 10.381 74.956 60.239 1.00 23.04 168 ALA B CA 1
ATOM 4229 C C . ALA B 1 168 ? 11.065 73.586 60.146 1.00 23.07 168 ALA B C 1
ATOM 4230 O O . ALA B 1 168 ? 10.388 72.562 60.021 1.00 22.74 168 ALA B O 1
ATOM 4232 N N . PHE B 1 169 ? 12.399 73.577 60.210 1.00 21.70 169 PHE B N 1
ATOM 4233 C CA . PHE B 1 169 ? 13.172 72.332 60.148 1.00 22.31 169 PHE B CA 1
ATOM 4234 C C . PHE B 1 169 ? 12.794 71.367 61.304 1.00 23.44 169 PHE B C 1
ATOM 4235 O O . PHE B 1 169 ? 12.476 70.194 61.090 1.00 22.84 169 PHE B O 1
ATOM 4243 N N . LYS B 1 170 ? 12.840 71.873 62.532 1.00 24.58 170 LYS B N 1
ATOM 4244 C CA . LYS B 1 170 ? 12.552 71.051 63.694 1.00 27.00 170 LYS B CA 1
ATOM 4245 C C . LYS B 1 170 ? 11.118 70.576 63.708 1.00 27.31 170 LYS B C 1
ATOM 4246 O O . LYS B 1 170 ? 10.820 69.491 64.210 1.00 28.24 170 LYS B O 1
ATOM 4252 N N . ARG B 1 171 ? 10.217 71.374 63.158 1.00 27.48 171 ARG B N 1
ATOM 4253 C CA . ARG B 1 171 ? 8.826 70.970 63.133 1.00 28.62 171 ARG B CA 1
ATOM 4254 C C . ARG B 1 171 ? 8.633 69.721 62.284 1.00 27.94 171 ARG B C 1
ATOM 4255 O O . ARG B 1 171 ? 8.047 68.728 62.732 1.00 29.67 171 ARG B O 1
ATOM 4263 N N . LEU B 1 172 ? 9.138 69.767 61.058 1.00 25.81 172 LEU B N 1
ATOM 4264 C CA . LEU B 1 172 ? 8.970 68.652 60.159 1.00 23.45 172 LEU B CA 1
ATOM 4265 C C . LEU B 1 172 ? 9.617 67.405 60.688 1.00 22.10 172 LEU B C 1
ATOM 4266 O O . LEU B 1 172 ? 9.062 66.339 60.541 1.00 24.01 172 LEU B O 1
ATOM 4271 N N . ASP B 1 173 ? 10.793 67.512 61.294 1.00 22.78 173 ASP B N 1
ATOM 4272 C CA . ASP B 1 173 ? 11.437 66.310 61.832 1.00 22.86 173 ASP B CA 1
ATOM 4273 C C . ASP B 1 173 ? 10.578 65.712 62.936 1.00 22.89 173 ASP B C 1
ATOM 4274 O O . ASP B 1 173 ? 10.387 64.492 63.009 1.00 24.44 173 ASP B O 1
ATOM 4279 N N . ASN B 1 174 ? 10.051 66.569 63.801 1.00 23.46 174 ASN B N 1
ATOM 4280 C CA . ASN B 1 174 ? 9.235 66.060 64.875 1.00 25.25 174 ASN B CA 1
ATOM 4281 C C . ASN B 1 174 ? 7.910 65.528 64.361 1.00 26.06 174 ASN B C 1
ATOM 4282 O O . ASN B 1 174 ? 7.365 64.582 64.937 1.00 26.45 174 ASN B O 1
ATOM 4287 N N . ASP B 1 175 ? 7.384 66.118 63.283 1.00 26.46 175 ASP B N 1
ATOM 4288 C CA . ASP B 1 175 ? 6.121 65.628 62.714 1.00 26.25 175 ASP B CA 1
ATOM 4289 C C . ASP B 1 175 ? 6.316 64.283 62.072 1.00 25.86 175 ASP B C 1
ATOM 4290 O O . ASP B 1 175 ? 5.420 63.448 62.101 1.00 25.43 175 ASP B O 1
ATOM 4295 N N . ILE B 1 176 ? 7.496 64.077 61.494 1.00 27.06 176 ILE B N 1
ATOM 4296 C CA . ILE B 1 176 ? 7.862 62.799 60.870 1.00 27.44 176 ILE B CA 1
ATOM 4297 C C . ILE B 1 176 ? 7.977 61.687 61.933 1.00 28.42 176 ILE B C 1
ATOM 4298 O O . ILE B 1 176 ? 7.584 60.547 61.698 1.00 27.08 176 ILE B O 1
ATOM 4303 N N . SER B 1 177 ? 8.514 62.039 63.099 1.00 30.56 177 SER B N 1
ATOM 4304 C CA . SER B 1 177 ? 8.699 61.091 64.199 1.00 33.84 177 SER B CA 1
ATOM 4305 C C . SER B 1 177 ? 7.360 60.566 64.732 1.00 35.59 177 SER B C 1
ATOM 4306 O O . SER B 1 177 ? 7.166 59.355 64.837 1.00 36.80 177 SER B O 1
ATOM 4309 N N . LEU B 1 178 ? 6.429 61.454 65.064 1.00 37.88 178 LEU B N 1
ATOM 4310 C CA . LEU B 1 178 ? 5.160 60.984 65.610 1.00 41.62 178 LEU B CA 1
ATOM 4311 C C . LEU B 1 178 ? 4.207 60.469 64.524 1.00 42.60 178 LEU B C 1
ATOM 4312 O O . LEU B 1 178 ? 3.282 59.708 64.826 1.00 42.65 178 LEU B O 1
ATOM 4317 N N . GLU B 1 179 ? 4.410 60.872 63.271 1.00 41.65 179 GLU B N 1
ATOM 4318 C CA . GLU B 1 179 ? 3.590 60.303 62.219 1.00 42.22 179 GLU B CA 1
ATOM 4319 C C . GLU B 1 179 ? 3.918 58.820 62.091 1.00 43.13 179 GLU B C 1
ATOM 4320 O O . GLU B 1 179 ? 3.075 57.986 61.725 1.00 44.38 179 GLU B O 1
ATOM 4326 N N . ALA B 1 180 ? 5.170 58.510 62.388 1.00 42.19 180 ALA B N 1
ATOM 4327 C CA . ALA B 1 180 ? 5.630 57.145 62.371 1.00 42.65 180 ALA B CA 1
ATOM 4328 C C . ALA B 1 180 ? 5.082 56.401 63.570 1.00 44.14 180 ALA B C 1
ATOM 4329 O O . ALA B 1 180 ? 4.995 55.182 63.566 1.00 45.02 180 ALA B O 1
ATOM 4331 N N . GLN B 1 181 ? 4.698 57.145 64.603 1.00 46.08 181 GLN B N 1
ATOM 4332 C CA . GLN B 1 181 ? 4.186 56.546 65.832 1.00 48.60 181 GLN B CA 1
ATOM 4333 C C . GLN B 1 181 ? 2.679 56.255 65.754 1.00 51.10 181 GLN B C 1
ATOM 4334 O O . GLN B 1 181 ? 2.201 55.345 66.427 1.00 52.08 181 GLN B O 1
ATOM 4340 N N . VAL B 1 182 ? 1.921 56.984 64.954 1.00 53.92 182 VAL B N 1
ATOM 4341 C CA . VAL B 1 182 ? 0.494 56.744 64.958 1.00 57.37 182 VAL B CA 1
ATOM 4342 C C . VAL B 1 182 ? 0.057 55.950 63.757 1.00 59.83 182 VAL B C 1
ATOM 4343 O O . VAL B 1 182 ? -1.040 55.410 63.752 1.00 61.60 182 VAL B O 1
ATOM 4347 N N . GLY B 1 183 ? 0.944 55.897 62.759 1.00 62.48 183 GLY B N 1
ATOM 4348 C CA . GLY B 1 183 ? 0.719 55.187 61.516 1.00 66.70 183 GLY B CA 1
ATOM 4349 C C . GLY B 1 183 ? -0.674 55.370 60.949 1.00 69.61 183 GLY B C 1
ATOM 4350 O O . GLY B 1 183 ? -1.646 55.321 61.654 1.00 70.46 183 GLY B O 1
ATOM 4351 N N . ASP B 1 184 ? -0.808 55.606 59.674 1.00 72.99 184 ASP B N 1
ATOM 4352 C CA . ASP B 1 184 ? -2.149 55.688 59.166 1.00 76.00 184 ASP B CA 1
ATOM 4353 C C . ASP B 1 184 ? -2.543 54.299 58.620 1.00 78.96 184 ASP B C 1
ATOM 4354 O O . ASP B 1 184 ? -1.761 53.594 58.121 1.00 79.68 184 ASP B O 1
ATOM 4359 N N . PRO B 1 185 ? -3.773 53.897 58.756 1.00 81.95 185 PRO B N 1
ATOM 4360 C CA . PRO B 1 185 ? -4.493 52.728 58.410 1.00 84.36 185 PRO B CA 1
ATOM 4361 C C . PRO B 1 185 ? -4.287 52.185 57.211 1.00 85.84 185 PRO B C 1
ATOM 4362 O O . PRO B 1 185 ? -4.236 50.961 57.096 1.00 87.07 185 PRO B O 1
ATOM 4366 N N . ASN B 1 186 ? -4.292 53.043 56.242 1.00 86.45 186 ASN B N 1
ATOM 4367 C CA . ASN B 1 186 ? -3.988 52.445 55.057 1.00 87.00 186 ASN B CA 1
ATOM 4368 C C . ASN B 1 186 ? -2.701 51.716 55.270 1.00 86.51 186 ASN B C 1
ATOM 4369 O O . ASN B 1 186 ? -1.764 52.258 55.844 1.00 87.58 186 ASN B O 1
ATOM 4374 N N . SER B 1 187 ? -2.646 50.463 54.873 1.00 85.18 187 SER B N 1
ATOM 4375 C CA . SER B 1 187 ? -1.426 49.761 55.185 1.00 83.68 187 SER B CA 1
ATOM 4376 C C . SER B 1 187 ? -0.227 50.425 54.535 1.00 82.11 187 SER B C 1
ATOM 4377 O O . SER B 1 187 ? 0.854 50.444 55.109 1.00 82.96 187 SER B O 1
ATOM 4380 N N . PHE B 1 188 ? -0.412 51.008 53.363 1.00 79.63 188 PHE B N 1
ATOM 4381 C CA . PHE B 1 188 ? 0.720 51.590 52.676 1.00 77.66 188 PHE B CA 1
ATOM 4382 C C . PHE B 1 188 ? 1.101 52.872 53.199 1.00 75.59 188 PHE B C 1
ATOM 4383 O O . PHE B 1 188 ? 2.286 53.192 53.237 1.00 76.09 188 PHE B O 1
ATOM 4391 N N . LEU B 1 189 ? 0.115 53.621 53.623 1.00 72.57 189 LEU B N 1
ATOM 4392 C CA . LEU B 1 189 ? 0.446 54.878 54.238 1.00 69.34 189 LEU B CA 1
ATOM 4393 C C . LEU B 1 189 ? 1.237 54.621 55.534 1.00 66.63 189 LEU B C 1
ATOM 4394 O O . LEU B 1 189 ? 2.155 55.364 55.846 1.00 66.10 189 LEU B O 1
ATOM 4399 N N . ASN B 1 190 ? 0.886 53.565 56.269 1.00 63.59 190 ASN B N 1
ATOM 4400 C CA . ASN B 1 190 ? 1.606 53.166 57.493 1.00 59.96 190 ASN B CA 1
ATOM 4401 C C . ASN B 1 190 ? 3.053 52.865 57.176 1.00 57.69 190 ASN B C 1
ATOM 4402 O O . ASN B 1 190 ? 3.992 53.317 57.834 1.00 57.59 190 ASN B O 1
ATOM 4407 N N . TYR B 1 191 ? 3.209 52.067 56.134 1.00 53.52 191 TYR B N 1
ATOM 4408 C CA . TYR B 1 191 ? 4.516 51.647 55.724 1.00 50.76 191 TYR B CA 1
ATOM 4409 C C . TYR B 1 191 ? 5.373 52.821 55.287 1.00 47.92 191 TYR B C 1
ATOM 4410 O O . TYR B 1 191 ? 6.571 52.852 55.562 1.00 47.62 191 TYR B O 1
ATOM 4419 N N . LEU B 1 192 ? 4.748 53.783 54.611 1.00 44.28 192 LEU B N 1
ATOM 4420 C CA . LEU B 1 192 ? 5.430 54.983 54.151 1.00 41.64 192 LEU B CA 1
ATOM 4421 C C . LEU B 1 192 ? 5.925 55.836 55.334 1.00 39.70 192 LEU B C 1
ATOM 4422 O O . LEU B 1 192 ? 7.085 56.258 55.337 1.00 38.46 192 LEU B O 1
ATOM 4427 N N . VAL B 1 193 ? 5.068 56.096 56.328 1.00 36.62 193 VAL B N 1
ATOM 4428 C CA . VAL B 1 193 ? 5.502 56.914 57.449 1.00 34.37 193 VAL B CA 1
ATOM 4429 C C . VAL B 1 193 ? 6.680 56.262 58.174 1.00 32.04 193 VAL B C 1
ATOM 4430 O O . VAL B 1 193 ? 7.542 56.954 58.722 1.00 31.92 193 VAL B O 1
ATOM 4434 N N . LEU B 1 194 ? 6.719 54.937 58.165 1.00 29.03 194 LEU B N 1
ATOM 4435 C CA . LEU B 1 194 ? 7.806 54.213 58.784 1.00 27.05 194 LEU B CA 1
ATOM 4436 C C . LEU B 1 194 ? 9.051 54.307 57.932 1.00 27.06 194 LEU B C 1
ATOM 4437 O O . LEU B 1 194 ? 10.121 54.587 58.446 1.00 27.55 194 LEU B O 1
ATOM 4442 N N . ARG B 1 195 ? 8.911 54.074 56.630 1.00 28.28 195 ARG B N 1
ATOM 4443 C CA . ARG B 1 195 ? 10.063 54.135 55.717 1.00 29.56 195 ARG B CA 1
ATOM 4444 C C . ARG B 1 195 ? 10.742 55.485 55.790 1.00 28.66 195 ARG B C 1
ATOM 4445 O O . ARG B 1 195 ? 11.974 55.585 55.827 1.00 28.77 195 ARG B O 1
ATOM 4453 N N . VAL B 1 196 ? 9.922 56.527 55.813 1.00 27.04 196 VAL B N 1
ATOM 4454 C CA . VAL B 1 196 ? 10.426 57.888 55.911 1.00 25.57 196 VAL B CA 1
ATOM 4455 C C . VAL B 1 196 ? 11.157 58.093 57.233 1.00 24.78 196 VAL B C 1
ATOM 4456 O O . VAL B 1 196 ? 12.295 58.556 57.250 1.00 23.41 196 VAL B O 1
ATOM 4460 N N . ALA B 1 197 ? 10.503 57.734 58.333 1.00 24.18 197 ALA B N 1
ATOM 4461 C CA . ALA B 1 197 ? 11.094 57.899 59.663 1.00 26.31 197 ALA B CA 1
ATOM 4462 C C . ALA B 1 197 ? 12.339 56.996 59.882 1.00 26.56 197 ALA B C 1
ATOM 4463 O O . ALA B 1 197 ? 13.192 57.341 60.696 1.00 27.01 197 ALA B O 1
ATOM 4465 N N . PHE B 1 198 ? 12.464 55.864 59.184 1.00 27.54 198 PHE B N 1
ATOM 4466 C CA . PHE B 1 198 ? 13.614 54.997 59.427 1.00 29.67 198 PHE B CA 1
ATOM 4467 C C . PHE B 1 198 ? 14.731 55.229 58.442 1.00 30.21 198 PHE B C 1
ATOM 4468 O O . PHE B 1 198 ? 15.850 54.731 58.612 1.00 30.61 198 PHE B O 1
ATOM 4476 N N . SER B 1 199 ? 14.426 55.971 57.392 1.00 30.12 199 SER B N 1
ATOM 4477 C CA . SER B 1 199 ? 15.481 56.370 56.487 1.00 29.57 199 SER B CA 1
ATOM 4478 C C . SER B 1 199 ? 15.975 57.736 56.956 1.00 28.72 199 SER B C 1
ATOM 4479 O O . SER B 1 199 ? 15.449 58.235 57.953 1.00 27.75 199 SER B O 1
ATOM 4482 N N . GLY B 1 200 ? 16.948 58.363 56.292 1.00 27.18 200 GLY B N 1
ATOM 4483 C CA . GLY B 1 200 ? 17.393 59.661 56.772 1.00 24.87 200 GLY B CA 1
ATOM 4484 C C . GLY B 1 200 ? 17.750 60.587 55.640 1.00 23.99 200 GLY B C 1
ATOM 4485 O O . GLY B 1 200 ? 17.832 60.167 54.483 1.00 22.24 200 GLY B O 1
ATOM 4486 N N . ALA B 1 201 ? 17.965 61.854 55.961 1.00 22.62 201 ALA B N 1
ATOM 4487 C CA . ALA B 1 201 ? 18.310 62.792 54.913 1.00 21.82 201 ALA B CA 1
ATOM 4488 C C . ALA B 1 201 ? 18.888 64.074 55.449 1.00 21.56 201 ALA B C 1
ATOM 4489 O O . ALA B 1 201 ? 18.502 64.607 56.499 1.00 20.30 201 ALA B O 1
ATOM 4491 N N . THR B 1 202 ? 19.846 64.526 54.667 1.00 21.39 202 THR B N 1
ATOM 4492 C CA . THR B 1 202 ? 20.556 65.774 54.822 1.00 22.11 202 THR B CA 1
ATOM 4493 C C . THR B 1 202 ? 19.693 66.879 54.236 1.00 21.59 202 THR B C 1
ATOM 4494 O O . THR B 1 202 ? 18.750 66.583 53.511 1.00 21.15 202 THR B O 1
ATOM 4498 N N . ALA B 1 203 ? 19.979 68.140 54.536 1.00 20.99 203 ALA B N 1
ATOM 4499 C CA . ALA B 1 203 ? 19.205 69.232 53.942 1.00 22.05 203 ALA B CA 1
ATOM 4500 C C . ALA B 1 203 ? 20.010 70.534 53.963 1.00 22.05 203 ALA B C 1
ATOM 4501 O O . ALA B 1 203 ? 20.420 71.019 55.028 1.00 22.17 203 ALA B O 1
ATOM 4503 N N . CYS B 1 204 ? 20.253 71.070 52.774 1.00 21.13 204 CYS B N 1
ATOM 4504 C CA . CYS B 1 204 ? 20.947 72.335 52.615 1.00 20.83 204 CYS B CA 1
ATOM 4505 C C . CYS B 1 204 ? 20.062 73.276 51.821 1.00 20.70 204 CYS B C 1
ATOM 4506 O O . CYS B 1 204 ? 19.953 73.146 50.602 1.00 22.56 204 CYS B O 1
ATOM 4509 N N . VAL B 1 205 ? 19.433 74.220 52.512 1.00 18.95 205 VAL B N 1
ATOM 4510 C CA . VAL B 1 205 ? 18.456 75.105 51.895 1.00 18.82 205 VAL B CA 1
ATOM 4511 C C . VAL B 1 205 ? 18.884 76.552 51.906 1.00 18.28 205 VAL B C 1
ATOM 4512 O O . VAL B 1 205 ? 19.451 77.073 52.875 1.00 18.67 205 VAL B O 1
ATOM 4516 N N . ALA B 1 206 ? 18.582 77.204 50.808 1.00 17.85 206 ALA B N 1
ATOM 4517 C CA . ALA B 1 206 ? 18.875 78.606 50.682 1.00 19.47 206 ALA B CA 1
ATOM 4518 C C . ALA B 1 206 ? 17.602 79.385 50.503 1.00 19.36 206 ALA B C 1
ATOM 4519 O O . ALA B 1 206 ? 16.756 79.024 49.699 1.00 18.97 206 ALA B O 1
ATOM 4521 N N . HIS B 1 207 ? 17.449 80.447 51.274 1.00 21.81 207 HIS B N 1
ATOM 4522 C CA . HIS B 1 207 ? 16.301 81.319 51.118 1.00 23.96 207 HIS B CA 1
ATOM 4523 C C . HIS B 1 207 ? 16.793 82.660 50.634 1.00 24.76 207 HIS B C 1
ATOM 4524 O O . HIS B 1 207 ? 17.631 83.308 51.276 1.00 24.18 207 HIS B O 1
ATOM 4531 N N . VAL B 1 208 ? 16.287 83.065 49.484 1.00 24.75 208 VAL B N 1
ATOM 4532 C CA . VAL B 1 208 ? 16.719 84.300 48.907 1.00 27.45 208 VAL B CA 1
ATOM 4533 C C . VAL B 1 208 ? 15.573 85.262 48.757 1.00 29.41 208 VAL B C 1
ATOM 4534 O O . VAL B 1 208 ? 14.645 85.029 47.995 1.00 28.52 208 VAL B O 1
ATOM 4538 N N . ASP B 1 209 ? 15.653 86.342 49.519 1.00 33.91 209 ASP B N 1
ATOM 4539 C CA . ASP B 1 209 ? 14.673 87.422 49.476 1.00 36.71 209 ASP B CA 1
ATOM 4540 C C . ASP B 1 209 ? 15.409 88.707 49.153 1.00 36.60 209 ASP B C 1
ATOM 4541 O O . ASP B 1 209 ? 16.039 89.311 50.034 1.00 36.24 209 ASP B O 1
ATOM 4546 N N . GLY B 1 210 ? 15.343 89.111 47.887 1.00 35.79 210 GLY B N 1
ATOM 4547 C CA . GLY B 1 210 ? 16.072 90.290 47.470 1.00 34.08 210 GLY B CA 1
ATOM 4548 C C . GLY B 1 210 ? 17.563 90.083 47.701 1.00 33.39 210 GLY B C 1
ATOM 4549 O O . GLY B 1 210 ? 18.165 89.115 47.235 1.00 32.80 210 GLY B O 1
ATOM 4550 N N . VAL B 1 211 ? 18.150 90.988 48.459 1.00 31.91 211 VAL B N 1
ATOM 4551 C CA . VAL B 1 211 ? 19.566 90.968 48.760 1.00 31.12 211 VAL B CA 1
ATOM 4552 C C . VAL B 1 211 ? 19.879 90.101 49.997 1.00 30.70 211 VAL B C 1
ATOM 4553 O O . VAL B 1 211 ? 21.041 89.853 50.321 1.00 30.83 211 VAL B O 1
ATOM 4557 N N . ASP B 1 212 ? 18.850 89.623 50.683 1.00 30.64 212 ASP B N 1
ATOM 4558 C CA . ASP B 1 212 ? 19.072 88.809 51.873 1.00 31.34 212 ASP B CA 1
ATOM 4559 C C . ASP B 1 212 ? 19.145 87.327 51.534 1.00 29.59 212 ASP B C 1
ATOM 4560 O O . ASP B 1 212 ? 18.190 86.737 51.013 1.00 29.97 212 ASP B O 1
ATOM 4565 N N . LEU B 1 213 ? 20.290 86.735 51.840 1.00 27.73 213 LEU B N 1
ATOM 4566 C CA . LEU B 1 213 ? 20.499 85.328 51.591 1.00 26.72 213 LEU B CA 1
ATOM 4567 C C . LEU B 1 213 ? 20.656 84.596 52.893 1.00 26.06 213 LEU B C 1
ATOM 4568 O O . LEU B 1 213 ? 21.540 84.926 53.687 1.00 26.49 213 LEU B O 1
ATOM 4573 N N . HIS B 1 214 ? 19.792 83.616 53.113 1.00 23.79 214 HIS B N 1
ATOM 4574 C CA . HIS B 1 214 ? 19.882 82.791 54.295 1.00 23.04 214 HIS B CA 1
ATOM 4575 C C . HIS B 1 214 ? 20.118 81.357 53.883 1.00 23.26 214 HIS B C 1
ATOM 4576 O O . HIS B 1 214 ? 19.490 80.876 52.938 1.00 22.71 214 HIS B O 1
ATOM 4583 N N . VAL B 1 215 ? 21.039 80.685 54.566 1.00 22.55 215 VAL B N 1
ATOM 4584 C CA . VAL B 1 215 ? 21.281 79.274 54.302 1.00 23.05 215 VAL B CA 1
ATOM 4585 C C . VAL B 1 215 ? 21.101 78.502 55.565 1.00 23.52 215 VAL B C 1
ATOM 4586 O O . VAL B 1 215 ? 21.745 78.793 56.566 1.00 23.59 215 VAL B O 1
ATOM 4590 N N . ALA B 1 216 ? 20.206 77.530 55.525 1.00 23.76 216 ALA B N 1
ATOM 4591 C CA . ALA B 1 216 ? 19.963 76.672 56.676 1.00 24.70 216 ALA B CA 1
ATOM 4592 C C . ALA B 1 216 ? 20.570 75.326 56.399 1.00 24.65 216 ALA B C 1
ATOM 4593 O O . ALA B 1 216 ? 20.147 74.661 55.457 1.00 25.40 216 ALA B O 1
ATOM 4595 N N . ASN B 1 217 ? 21.547 74.894 57.186 1.00 24.60 217 ASN B N 1
ATOM 4596 C CA . ASN B 1 217 ? 22.174 73.631 56.843 1.00 24.34 217 ASN B CA 1
ATOM 4597 C C . ASN B 1 217 ? 22.031 72.571 57.914 1.00 24.70 217 ASN B C 1
ATOM 4598 O O . ASN B 1 217 ? 22.147 72.827 59.107 1.00 25.94 217 ASN B O 1
ATOM 4603 N N . THR B 1 218 ? 21.784 71.367 57.428 1.00 23.66 218 THR B N 1
ATOM 4604 C CA . THR B 1 218 ? 21.658 70.175 58.247 1.00 23.52 218 THR B CA 1
ATOM 4605 C C . THR B 1 218 ? 22.386 69.030 57.567 1.00 24.23 218 THR B C 1
ATOM 4606 O O . THR B 1 218 ? 21.861 68.441 56.620 1.00 24.62 218 THR B O 1
ATOM 4610 N N . GLY B 1 219 ? 23.596 68.720 58.016 1.00 24.18 219 GLY B N 1
ATOM 4611 C CA . GLY B 1 219 ? 24.290 67.609 57.395 1.00 26.61 219 GLY B CA 1
ATOM 4612 C C . GLY B 1 219 ? 25.574 67.965 56.672 1.00 28.33 219 GLY B C 1
ATOM 4613 O O . GLY B 1 219 ? 26.165 69.022 56.916 1.00 29.10 219 GLY B O 1
ATOM 4614 N N . ASP B 1 220 ? 25.996 67.079 55.766 1.00 29.15 220 ASP B N 1
ATOM 4615 C CA . ASP B 1 220 ? 27.259 67.246 55.058 1.00 29.81 220 ASP B CA 1
ATOM 4616 C C . ASP B 1 220 ? 27.095 67.719 53.620 1.00 29.68 220 ASP B C 1
ATOM 4617 O O . ASP B 1 220 ? 28.043 67.641 52.834 1.00 30.04 220 ASP B O 1
ATOM 4622 N N . SER B 1 221 ? 25.905 68.175 53.246 1.00 28.81 221 SER B N 1
ATOM 4623 C CA . SER B 1 221 ? 25.796 68.808 51.941 1.00 28.39 221 SER B CA 1
ATOM 4624 C C . SER B 1 221 ? 26.310 70.226 52.101 1.00 27.10 221 SER B C 1
ATOM 4625 O O . SER B 1 221 ? 26.562 70.612 53.242 1.00 26.51 221 SER B O 1
ATOM 4628 N N . ARG B 1 222 ? 26.458 71.042 51.058 1.00 25.50 222 ARG B N 1
ATOM 4629 C CA . ARG B 1 222 ? 27.048 72.350 51.363 1.00 23.00 222 ARG B CA 1
ATOM 4630 C C . ARG B 1 222 ? 26.684 73.425 50.329 1.00 22.78 222 ARG B C 1
ATOM 4631 O O . ARG B 1 222 ? 26.378 73.133 49.164 1.00 19.52 222 ARG B O 1
ATOM 4639 N N . ALA B 1 223 ? 26.716 74.667 50.811 1.00 23.24 223 ALA B N 1
ATOM 4640 C CA . ALA B 1 223 ? 26.451 75.869 50.024 1.00 23.32 223 ALA B CA 1
ATOM 4641 C C . ALA B 1 223 ? 27.734 76.698 49.879 1.00 24.05 223 ALA B C 1
ATOM 4642 O O . ALA B 1 223 ? 28.476 76.930 50.849 1.00 23.86 223 ALA B O 1
ATOM 4644 N N . MET B 1 224 ? 28.001 77.140 48.660 1.00 24.35 224 MET B N 1
ATOM 4645 C CA . MET B 1 224 ? 29.204 77.902 48.389 1.00 24.70 224 MET B CA 1
ATOM 4646 C C . MET B 1 224 ? 28.875 79.109 47.544 1.00 23.72 224 MET B C 1
ATOM 4647 O O . MET B 1 224 ? 28.171 79.000 46.537 1.00 22.29 224 MET B O 1
ATOM 4652 N N . LEU B 1 225 ? 29.371 80.264 47.954 1.00 22.18 225 LEU B N 1
ATOM 4653 C CA . LEU B 1 225 ? 29.108 81.477 47.205 1.00 22.23 225 LEU B CA 1
ATOM 4654 C C . LEU B 1 225 ? 30.232 81.746 46.216 1.00 22.03 225 LEU B C 1
ATOM 4655 O O . LEU B 1 225 ? 31.402 81.634 46.574 1.00 23.74 225 LEU B O 1
ATOM 4660 N N . GLY B 1 226 ? 29.890 82.091 44.981 1.00 20.75 226 GLY B N 1
ATOM 4661 C CA . GLY B 1 226 ? 30.913 82.410 44.001 1.00 18.98 226 GLY B CA 1
ATOM 4662 C C . GLY B 1 226 ? 31.109 83.912 43.947 1.00 19.48 226 GLY B C 1
ATOM 4663 O O . GLY B 1 226 ? 30.211 84.634 43.513 1.00 21.47 226 GLY B O 1
ATOM 4664 N N . VAL B 1 227 ? 32.262 84.399 44.394 1.00 18.39 227 VAL B N 1
ATOM 4665 C CA . VAL B 1 227 ? 32.536 85.831 44.418 1.00 19.09 227 VAL B CA 1
ATOM 4666 C C . VAL B 1 227 ? 33.623 86.180 43.422 1.00 21.05 227 VAL B C 1
ATOM 4667 O O . VAL B 1 227 ? 34.689 85.566 43.469 1.00 22.17 227 VAL B O 1
ATOM 4671 N N . GLN B 1 228 ? 33.381 87.146 42.530 1.00 21.94 228 GLN B N 1
ATOM 4672 C CA . GLN B 1 228 ? 34.408 87.532 41.538 1.00 22.37 228 GLN B CA 1
ATOM 4673 C C . GLN B 1 228 ? 35.160 88.792 41.979 1.00 22.08 228 GLN B C 1
ATOM 4674 O O . GLN B 1 228 ? 34.553 89.816 42.250 1.00 21.09 228 GLN B O 1
ATOM 4680 N N . GLU B 1 229 ? 36.480 88.716 42.037 1.00 22.01 229 GLU B N 1
ATOM 4681 C CA . GLU B 1 229 ? 37.291 89.843 42.485 1.00 25.49 229 GLU B CA 1
ATOM 4682 C C . GLU B 1 229 ? 37.387 90.936 41.450 1.00 23.41 229 GLU B C 1
ATOM 4683 O O . GLU B 1 229 ? 37.000 90.756 40.311 1.00 24.58 229 GLU B O 1
ATOM 4689 N N . GLU B 1 230 ? 37.919 92.071 41.883 1.00 22.17 230 GLU B N 1
ATOM 4690 C CA . GLU B 1 230 ? 38.060 93.236 41.031 1.00 21.58 230 GLU B CA 1
ATOM 4691 C C . GLU B 1 230 ? 38.961 92.942 39.851 1.00 21.40 230 GLU B C 1
ATOM 4692 O O . GLU B 1 230 ? 38.867 93.605 38.831 1.00 20.97 230 GLU B O 1
ATOM 4698 N N . ASP B 1 231 ? 39.826 91.935 39.980 1.00 21.80 231 ASP B N 1
ATOM 4699 C CA . ASP B 1 231 ? 40.733 91.573 38.890 1.00 22.74 231 ASP B CA 1
ATOM 4700 C C . ASP B 1 231 ? 40.117 90.535 37.936 1.00 22.58 231 ASP B C 1
ATOM 4701 O O . ASP B 1 231 ? 40.671 90.288 36.863 1.00 23.65 231 ASP B O 1
ATOM 4706 N N . GLY B 1 232 ? 38.991 89.932 38.309 1.00 20.39 232 GLY B N 1
ATOM 4707 C CA . GLY B 1 232 ? 38.379 88.937 37.449 1.00 19.13 232 GLY B CA 1
ATOM 4708 C C . GLY B 1 232 ? 38.602 87.525 37.956 1.00 19.77 232 GLY B C 1
ATOM 4709 O O . GLY B 1 232 ? 37.970 86.582 37.473 1.00 19.31 232 GLY B O 1
ATOM 4710 N N . SER B 1 233 ? 39.512 87.372 38.919 1.00 20.84 233 SER B N 1
ATOM 4711 C CA . SER B 1 233 ? 39.784 86.065 39.516 1.00 21.98 233 SER B CA 1
ATOM 4712 C C . SER B 1 233 ? 38.608 85.645 40.419 1.00 22.38 233 SER B C 1
ATOM 4713 O O . SER B 1 233 ? 37.820 86.498 40.821 1.00 21.78 233 SER B O 1
ATOM 4716 N N . TRP B 1 234 ? 38.470 84.359 40.740 1.00 22.71 234 TRP B N 1
ATOM 4717 C CA . TRP B 1 234 ? 37.308 83.926 41.526 1.00 23.59 234 TRP B CA 1
ATOM 4718 C C . TRP B 1 234 ? 37.663 83.503 42.928 1.00 24.45 234 TRP B C 1
ATOM 4719 O O . TRP B 1 234 ? 38.676 82.855 43.170 1.00 25.34 234 TRP B O 1
ATOM 4730 N N . SER B 1 235 ? 36.779 83.885 43.835 1.00 26.44 235 SER B N 1
ATOM 4731 C CA . SER B 1 235 ? 36.879 83.589 45.249 1.00 27.96 235 SER B CA 1
ATOM 4732 C C . SER B 1 235 ? 35.632 82.861 45.741 1.00 28.67 235 SER B C 1
ATOM 4733 O O . SER B 1 235 ? 34.495 83.195 45.376 1.00 27.89 235 SER B O 1
ATOM 4736 N N . ALA B 1 236 ? 35.859 81.860 46.580 1.00 28.97 236 ALA B N 1
ATOM 4737 C CA . ALA B 1 236 ? 34.768 81.087 47.116 1.00 29.58 236 ALA B CA 1
ATOM 4738 C C . ALA B 1 236 ? 34.580 81.378 48.574 1.00 29.55 236 ALA B C 1
ATOM 4739 O O . ALA B 1 236 ? 35.539 81.367 49.328 1.00 30.60 236 ALA B O 1
ATOM 4741 N N . VAL B 1 237 ? 33.363 81.666 48.986 1.00 29.22 237 VAL B N 1
ATOM 4742 C CA . VAL B 1 237 ? 33.158 81.825 50.405 1.00 30.03 237 VAL B CA 1
ATOM 4743 C C . VAL B 1 237 ? 32.093 80.834 50.865 1.00 32.03 237 VAL B C 1
ATOM 4744 O O . VAL B 1 237 ? 30.994 80.697 50.288 1.00 32.18 237 VAL B O 1
ATOM 4748 N N . THR B 1 238 ? 32.462 80.108 51.901 1.00 32.19 238 THR B N 1
ATOM 4749 C CA . THR B 1 238 ? 31.611 79.077 52.439 1.00 32.48 238 THR B CA 1
ATOM 4750 C C . THR B 1 238 ? 30.419 79.670 53.179 1.00 32.57 238 THR B C 1
ATOM 4751 O O . THR B 1 238 ? 30.570 80.627 53.944 1.00 34.29 238 THR B O 1
ATOM 4755 N N . LEU B 1 239 ? 29.231 79.112 52.953 1.00 31.65 239 LEU B N 1
ATOM 4756 C CA . LEU B 1 239 ? 28.036 79.615 53.635 1.00 29.17 239 LEU B CA 1
ATOM 4757 C C . LEU B 1 239 ? 27.456 78.566 54.574 1.00 28.97 239 LEU B C 1
ATOM 4758 O O . LEU B 1 239 ? 26.395 78.755 55.167 1.00 29.66 239 LEU B O 1
ATOM 4763 N N . SER B 1 240 ? 28.157 77.453 54.708 1.00 27.58 240 SER B N 1
ATOM 4764 C CA . SER B 1 240 ? 27.694 76.413 55.594 1.00 27.38 240 SER B CA 1
ATOM 4765 C C . SER B 1 240 ? 28.843 75.576 56.060 1.00 27.01 240 SER B C 1
ATOM 4766 O O . SER B 1 240 ? 29.813 75.383 55.333 1.00 27.99 240 SER B O 1
ATOM 4769 N N . ASN B 1 241 ? 28.742 75.087 57.285 1.00 26.07 241 ASN B N 1
ATOM 4770 C CA . ASN B 1 241 ? 29.759 74.200 57.797 1.00 25.34 241 ASN B CA 1
ATOM 4771 C C . ASN B 1 241 ? 29.253 72.775 57.714 1.00 23.89 241 ASN B C 1
ATOM 4772 O O . ASN B 1 241 ? 28.133 72.490 58.135 1.00 20.29 241 ASN B O 1
ATOM 4777 N N . ASP B 1 242 ? 30.063 71.884 57.153 1.00 24.15 242 ASP B N 1
ATOM 4778 C CA . ASP B 1 242 ? 29.664 70.490 57.061 1.00 25.92 242 ASP B CA 1
ATOM 4779 C C . ASP B 1 242 ? 29.559 69.893 58.466 1.00 26.55 242 ASP B C 1
ATOM 4780 O O . ASP B 1 242 ? 30.447 70.099 59.300 1.00 28.83 242 ASP B O 1
ATOM 4785 N N . HIS B 1 243 ? 28.484 69.169 58.744 1.00 27.13 243 HIS B N 1
ATOM 4786 C CA . HIS B 1 243 ? 28.334 68.562 60.054 1.00 27.68 243 HIS B CA 1
ATOM 4787 C C . HIS B 1 243 ? 28.832 67.126 60.034 1.00 28.45 243 HIS B C 1
ATOM 4788 O O . HIS B 1 243 ? 28.069 66.190 59.792 1.00 27.78 243 HIS B O 1
ATOM 4795 N N . ASN B 1 244 ? 30.129 66.968 60.270 1.00 28.93 244 ASN B N 1
ATOM 4796 C CA . ASN B 1 244 ? 30.751 65.657 60.291 1.00 30.38 244 ASN B CA 1
ATOM 4797 C C . ASN B 1 244 ? 32.041 65.669 61.117 1.00 31.11 244 ASN B C 1
ATOM 4798 O O . ASN B 1 244 ? 32.373 66.667 61.759 1.00 29.94 244 ASN B O 1
ATOM 4803 N N . ALA B 1 245 ? 32.764 64.559 61.093 1.00 32.69 245 ALA B N 1
ATOM 4804 C CA . ALA B 1 245 ? 33.984 64.413 61.874 1.00 35.31 245 ALA B CA 1
ATOM 4805 C C . ALA B 1 245 ? 35.008 65.505 61.569 1.00 36.85 245 ALA B C 1
ATOM 4806 O O . ALA B 1 245 ? 35.831 65.839 62.427 1.00 38.62 245 ALA B O 1
ATOM 4808 N N . GLN B 1 246 ? 34.973 66.070 60.369 1.00 38.09 246 GLN B N 1
ATOM 4809 C CA . GLN B 1 246 ? 35.945 67.099 60.012 1.00 39.89 246 GLN B CA 1
ATOM 4810 C C . GLN B 1 246 ? 35.601 68.462 60.641 1.00 39.62 246 GLN B C 1
ATOM 4811 O O . GLN B 1 246 ? 36.303 69.448 60.416 1.00 41.09 246 GLN B O 1
ATOM 4817 N N . ASN B 1 247 ? 34.535 68.519 61.429 1.00 38.14 247 ASN B N 1
ATOM 4818 C CA . ASN B 1 247 ? 34.088 69.766 62.056 1.00 37.33 247 ASN B CA 1
ATOM 4819 C C . ASN B 1 247 ? 34.298 69.732 63.573 1.00 38.44 247 ASN B C 1
ATOM 4820 O O . ASN B 1 247 ? 33.417 69.291 64.301 1.00 36.63 247 ASN B O 1
ATOM 4825 N N . GLU B 1 248 ? 35.446 70.217 64.044 1.00 41.62 248 GLU B N 1
ATOM 4826 C CA . GLU B 1 248 ? 35.788 70.191 65.475 1.00 45.32 248 GLU B CA 1
ATOM 4827 C C . GLU B 1 248 ? 34.745 70.900 66.348 1.00 45.28 248 GLU B C 1
ATOM 4828 O O . GLU B 1 248 ? 34.550 70.512 67.490 1.00 45.92 248 GLU B O 1
ATOM 4834 N N . ARG B 1 249 ? 34.074 71.931 65.854 1.00 45.69 249 ARG B N 1
ATOM 4835 C CA . ARG B 1 249 ? 33.070 72.559 66.694 1.00 46.64 249 ARG B CA 1
ATOM 4836 C C . ARG B 1 249 ? 31.873 71.628 66.868 1.00 46.16 249 ARG B C 1
ATOM 4837 O O . ARG B 1 249 ? 31.193 71.644 67.890 1.00 46.25 249 ARG B O 1
ATOM 4845 N N . GLU B 1 250 ? 31.628 70.806 65.858 1.00 45.17 250 GLU B N 1
ATOM 4846 C CA . GLU B 1 250 ? 30.538 69.844 65.894 1.00 44.11 250 GLU B CA 1
ATOM 4847 C C . GLU B 1 250 ? 30.916 68.650 66.767 1.00 44.21 250 GLU B C 1
ATOM 4848 O O . GLU B 1 250 ? 30.074 68.029 67.420 1.00 43.72 250 GLU B O 1
ATOM 4854 N N . LEU B 1 251 ? 32.201 68.325 66.774 1.00 43.37 251 LEU B N 1
ATOM 4855 C CA . LEU B 1 251 ? 32.668 67.258 67.629 1.00 42.64 251 LEU B CA 1
ATOM 4856 C C . LEU B 1 251 ? 32.608 67.705 69.078 1.00 43.00 251 LEU B C 1
ATOM 4857 O O . LEU B 1 251 ? 32.358 66.895 69.952 1.00 43.22 251 LEU B O 1
ATOM 4862 N N . GLN B 1 252 ? 32.833 68.992 69.342 1.00 43.50 252 GLN B N 1
ATOM 4863 C CA . GLN B 1 252 ? 32.757 69.454 70.723 1.00 44.25 252 GLN B CA 1
ATOM 4864 C C . GLN B 1 252 ? 31.317 69.556 71.181 1.00 43.85 252 GLN B C 1
ATOM 4865 O O . GLN B 1 252 ? 31.020 69.326 72.353 1.00 43.83 252 GLN B O 1
ATOM 4871 N N . ARG B 1 253 ? 30.415 69.884 70.262 1.00 43.72 253 ARG B N 1
ATOM 4872 C CA . ARG B 1 253 ? 28.994 69.972 70.599 1.00 43.47 253 ARG B CA 1
ATOM 4873 C C . ARG B 1 253 ? 28.425 68.585 70.958 1.00 44.48 253 ARG B C 1
ATOM 4874 O O . ARG B 1 253 ? 27.639 68.456 71.902 1.00 45.65 253 ARG B O 1
ATOM 4882 N N . LEU B 1 254 ? 28.824 67.555 70.205 1.00 43.52 254 LEU B N 1
ATOM 4883 C CA . LEU B 1 254 ? 28.367 66.186 70.447 1.00 42.84 254 LEU B CA 1
ATOM 4884 C C . LEU B 1 254 ? 28.837 65.677 71.803 1.00 42.61 254 LEU B C 1
ATOM 4885 O O . LEU B 1 254 ? 28.051 65.140 72.576 1.00 42.26 254 LEU B O 1
ATOM 4890 N N . LYS B 1 255 ? 30.120 65.846 72.096 1.00 42.77 255 LYS B N 1
ATOM 4891 C CA . LYS B 1 255 ? 30.660 65.380 73.371 1.00 43.44 255 LYS B CA 1
ATOM 4892 C C . LYS B 1 255 ? 30.005 66.124 74.539 1.00 42.90 255 LYS B C 1
ATOM 4893 O O . LYS B 1 255 ? 29.885 65.598 75.652 1.00 43.64 255 LYS B O 1
ATOM 4899 N N . LEU B 1 256 ? 29.573 67.350 74.273 1.00 42.27 256 LEU B N 1
ATOM 4900 C CA . LEU B 1 256 ? 28.980 68.198 75.310 1.00 41.48 256 LEU B CA 1
ATOM 4901 C C . LEU B 1 256 ? 27.514 67.868 75.571 1.00 39.38 256 LEU B C 1
ATOM 4902 O O . LEU B 1 256 ? 27.020 68.107 76.660 1.00 37.84 256 LEU B O 1
ATOM 4907 N N . GLU B 1 257 ? 26.824 67.314 74.581 1.00 38.23 257 GLU B N 1
ATOM 4908 C CA . GLU B 1 257 ? 25.414 66.972 74.728 1.00 36.51 257 GLU B CA 1
ATOM 4909 C C . GLU B 1 257 ? 25.225 65.665 75.501 1.00 34.48 257 GLU B C 1
ATOM 4910 O O . GLU B 1 257 ? 24.093 65.242 75.742 1.00 32.95 257 GLU B O 1
ATOM 4916 N N . HIS B 1 258 ? 26.321 65.028 75.900 1.00 31.81 258 HIS B N 1
ATOM 4917 C CA . HIS B 1 258 ? 26.234 63.768 76.631 1.00 31.34 258 HIS B CA 1
ATOM 4918 C C . HIS B 1 258 ? 27.247 63.699 77.777 1.00 31.48 258 HIS B C 1
ATOM 4919 O O . HIS B 1 258 ? 28.234 64.435 77.796 1.00 31.14 258 HIS B O 1
ATOM 4926 N N . PRO B 1 259 ? 27.002 62.816 78.757 1.00 31.43 259 PRO B N 1
ATOM 4927 C CA . PRO B 1 259 ? 27.925 62.681 79.893 1.00 32.27 259 PRO B CA 1
ATOM 4928 C C . PRO B 1 259 ? 29.376 62.480 79.432 1.00 31.34 259 PRO B C 1
ATOM 4929 O O . PRO B 1 259 ? 29.607 62.014 78.315 1.00 31.15 259 PRO B O 1
ATOM 4933 N N . LYS B 1 260 ? 30.332 62.831 80.297 1.00 30.95 260 LYS B N 1
ATOM 4934 C CA . LYS B 1 260 ? 31.765 62.757 79.990 1.00 30.95 260 LYS B CA 1
ATOM 4935 C C . LYS B 1 260 ? 32.225 61.334 79.678 1.00 30.98 260 LYS B C 1
ATOM 4936 O O . LYS B 1 260 ? 33.048 61.128 78.784 1.00 31.23 260 LYS B O 1
ATOM 4942 N N . ASN B 1 261 ? 31.714 60.348 80.395 1.00 29.74 261 ASN B N 1
ATOM 4943 C CA . ASN B 1 261 ? 32.122 58.986 80.117 1.00 30.55 261 ASN B CA 1
ATOM 4944 C C . ASN B 1 261 ? 31.843 58.615 78.660 1.00 30.36 261 ASN B C 1
ATOM 4945 O O . ASN B 1 261 ? 32.459 57.696 78.135 1.00 32.20 261 ASN B O 1
ATOM 4950 N N . GLU B 1 262 ? 30.932 59.326 77.998 1.00 27.92 262 GLU B N 1
ATOM 4951 C CA . GLU B 1 262 ? 30.587 58.987 76.616 1.00 28.37 262 GLU B CA 1
ATOM 4952 C C . GLU B 1 262 ? 31.482 59.693 75.588 1.00 27.07 262 GLU B C 1
ATOM 4953 O O . GLU B 1 262 ? 31.344 59.466 74.386 1.00 26.88 262 GLU B O 1
ATOM 4959 N N . ALA B 1 263 ? 32.402 60.541 76.022 1.00 27.22 263 ALA B N 1
ATOM 4960 C CA . ALA B 1 263 ? 33.256 61.198 75.042 1.00 27.43 263 ALA B CA 1
ATOM 4961 C C . ALA B 1 263 ? 33.944 60.165 74.131 1.00 27.58 263 ALA B C 1
ATOM 4962 O O . ALA B 1 263 ? 34.159 60.378 72.938 1.00 27.82 263 ALA B O 1
ATOM 4964 N N . LYS B 1 264 ? 34.263 59.031 74.723 1.00 28.07 264 LYS B N 1
ATOM 4965 C CA . LYS B 1 264 ? 34.954 57.950 74.054 1.00 29.39 264 LYS B CA 1
ATOM 4966 C C . LYS B 1 264 ? 34.038 57.140 73.199 1.00 30.27 264 LYS B C 1
ATOM 4967 O O . LYS B 1 264 ? 34.500 56.174 72.610 1.00 33.02 264 LYS B O 1
ATOM 4973 N N . SER B 1 265 ? 32.757 57.468 73.100 1.00 30.66 265 SER B N 1
ATOM 4974 C CA . SER B 1 265 ? 31.932 56.611 72.245 1.00 31.94 265 SER B CA 1
ATOM 4975 C C . SER B 1 265 ? 30.924 57.391 71.392 1.00 32.84 265 SER B C 1
ATOM 4976 O O . SER B 1 265 ? 30.413 56.821 70.426 1.00 33.98 265 SER B O 1
ATOM 4979 N N . VAL B 1 266 ? 30.630 58.663 71.702 1.00 32.93 266 VAL B N 1
ATOM 4980 C CA . VAL B 1 266 ? 29.675 59.421 70.874 1.00 34.23 266 VAL B CA 1
ATOM 4981 C C . VAL B 1 266 ? 30.062 59.345 69.396 1.00 35.81 266 VAL B C 1
ATOM 4982 O O . VAL B 1 266 ? 29.219 59.105 68.533 1.00 37.60 266 VAL B O 1
ATOM 4986 N N . VAL B 1 267 ? 31.338 59.569 69.121 1.00 35.99 267 VAL B N 1
ATOM 4987 C CA . VAL B 1 267 ? 31.878 59.425 67.777 1.00 37.19 267 VAL B CA 1
ATOM 4988 C C . VAL B 1 267 ? 33.009 58.397 67.828 1.00 38.92 267 VAL B C 1
ATOM 4989 O O . VAL B 1 267 ? 34.027 58.696 68.430 1.00 38.82 267 VAL B O 1
ATOM 4993 N N . LYS B 1 268 ? 32.880 57.207 67.233 1.00 40.98 268 LYS B N 1
ATOM 4994 C CA . LYS B 1 268 ? 33.970 56.202 67.398 1.00 43.73 268 LYS B CA 1
ATOM 4995 C C . LYS B 1 268 ? 34.942 56.223 66.243 1.00 45.46 268 LYS B C 1
ATOM 4996 O O . LYS B 1 268 ? 36.027 56.802 66.365 1.00 46.42 268 LYS B O 1
ATOM 5002 N N . GLN B 1 269 ? 34.632 55.557 65.140 1.00 46.36 269 GLN B N 1
ATOM 5003 C CA . GLN B 1 269 ? 35.454 55.885 64.019 1.00 47.57 269 GLN B CA 1
ATOM 5004 C C . GLN B 1 269 ? 34.954 57.258 63.584 1.00 49.69 269 GLN B C 1
ATOM 5005 O O . GLN B 1 269 ? 34.087 57.752 64.285 1.00 53.61 269 GLN B O 1
ATOM 5011 N N . ASP B 1 270 ? 35.362 57.920 62.523 1.00 49.71 270 ASP B N 1
ATOM 5012 C CA . ASP B 1 270 ? 34.811 59.284 62.332 1.00 49.11 270 ASP B CA 1
ATOM 5013 C C . ASP B 1 270 ? 33.274 59.331 62.200 1.00 46.68 270 ASP B C 1
ATOM 5014 O O . ASP B 1 270 ? 32.740 60.328 61.730 1.00 47.43 270 ASP B O 1
ATOM 5019 N N . ARG B 1 271 ? 32.551 58.306 62.629 1.00 42.90 271 ARG B N 1
ATOM 5020 C CA . ARG B 1 271 ? 31.095 58.307 62.487 1.00 39.29 271 ARG B CA 1
ATOM 5021 C C . ARG B 1 271 ? 30.366 58.459 63.841 1.00 38.14 271 ARG B C 1
ATOM 5022 O O . ARG B 1 271 ? 30.883 58.110 64.909 1.00 37.96 271 ARG B O 1
ATOM 5030 N N . LEU B 1 272 ? 29.149 58.983 63.780 1.00 35.77 272 LEU B N 1
ATOM 5031 C CA . LEU B 1 272 ? 28.330 59.129 64.971 1.00 34.98 272 LEU B CA 1
ATOM 5032 C C . LEU B 1 272 ? 27.946 57.742 65.502 1.00 35.02 272 LEU B C 1
ATOM 5033 O O . LEU B 1 272 ? 27.296 56.946 64.814 1.00 35.17 272 LEU B O 1
ATOM 5038 N N . LEU B 1 273 ? 28.368 57.464 66.732 1.00 34.55 273 LEU B N 1
ATOM 5039 C CA . LEU B 1 273 ? 28.176 56.168 67.374 1.00 34.21 273 LEU B CA 1
ATOM 5040 C C . LEU B 1 273 ? 28.831 55.054 66.557 1.00 33.91 273 LEU B C 1
ATOM 5041 O O . LEU B 1 273 ? 28.496 53.882 66.707 1.00 34.85 273 LEU B O 1
ATOM 5046 N N . GLY B 1 274 ? 29.772 55.441 65.696 1.00 33.23 274 GLY B N 1
ATOM 5047 C CA . GLY B 1 274 ? 30.472 54.495 64.845 1.00 32.61 274 GLY B CA 1
ATOM 5048 C C . GLY B 1 274 ? 29.686 54.093 63.602 1.00 32.77 274 GLY B C 1
ATOM 5049 O O . GLY B 1 274 ? 30.070 53.144 62.918 1.00 33.03 274 GLY B O 1
ATOM 5050 N N . LEU B 1 275 ? 28.604 54.804 63.276 1.00 32.09 275 LEU B N 1
ATOM 5051 C CA . LEU B 1 275 ? 27.797 54.411 62.116 1.00 32.05 275 LEU B CA 1
ATOM 5052 C C . LEU B 1 275 ? 27.534 55.546 61.106 1.00 31.61 275 LEU B C 1
ATOM 5053 O O . LEU B 1 275 ? 27.815 55.388 59.908 1.00 31.61 275 LEU B O 1
ATOM 5058 N N . LEU B 1 276 ? 26.993 56.676 61.569 1.00 30.63 276 LEU B N 1
ATOM 5059 C CA . LEU B 1 276 ? 26.604 57.777 60.669 1.00 30.02 276 LEU B CA 1
ATOM 5060 C C . LEU B 1 276 ? 27.720 58.786 60.393 1.00 31.39 276 LEU B C 1
ATOM 5061 O O . LEU B 1 276 ? 28.378 59.281 61.310 1.00 33.07 276 LEU B O 1
ATOM 5066 N N . MET B 1 277 ? 27.902 59.097 59.111 1.00 30.54 277 MET B N 1
ATOM 5067 C CA . MET B 1 277 ? 28.862 60.112 58.686 1.00 29.62 277 MET B CA 1
ATOM 5068 C C . MET B 1 277 ? 28.319 61.519 59.054 1.00 28.11 277 MET B C 1
ATOM 5069 O O . MET B 1 277 ? 28.957 62.257 59.795 1.00 28.75 277 MET B O 1
ATOM 5074 N N . PRO B 1 278 ? 27.116 61.893 58.562 1.00 26.42 278 PRO B N 1
ATOM 5075 C CA . PRO B 1 278 ? 26.543 63.214 58.892 1.00 25.74 278 PRO B CA 1
ATOM 5076 C C . PRO B 1 278 ? 26.183 63.286 60.350 1.00 24.82 278 PRO B C 1
ATOM 5077 O O . PRO B 1 278 ? 25.662 62.317 60.865 1.00 25.73 278 PRO B O 1
ATOM 5081 N N . PHE B 1 279 ? 26.432 64.402 61.020 1.00 24.89 279 PHE B N 1
ATOM 5082 C CA . PHE B 1 279 ? 26.137 64.485 62.455 1.00 24.89 279 PHE B CA 1
ATOM 5083 C C . PHE B 1 279 ? 24.812 65.181 62.743 1.00 23.37 279 PHE B C 1
ATOM 5084 O O . PHE B 1 279 ? 24.493 65.476 63.889 1.00 22.83 279 PHE B O 1
ATOM 5092 N N . ARG B 1 280 ? 24.054 65.458 61.695 1.00 21.28 280 ARG B N 1
ATOM 5093 C CA . ARG B 1 280 ? 22.721 66.030 61.802 1.00 18.47 280 ARG B CA 1
ATOM 5094 C C . ARG B 1 280 ? 21.917 65.570 60.616 1.00 19.99 280 ARG B C 1
ATOM 5095 O O . ARG B 1 280 ? 22.479 65.460 59.521 1.00 17.08 280 ARG B O 1
ATOM 5103 N N . ALA B 1 281 ? 20.629 65.288 60.798 1.00 19.63 281 ALA B N 1
ATOM 5104 C CA . ALA B 1 281 ? 19.835 64.838 59.659 1.00 22.51 281 ALA B CA 1
ATOM 5105 C C . ALA B 1 281 ? 18.409 64.624 60.036 1.00 24.31 281 ALA B C 1
ATOM 5106 O O . ALA B 1 281 ? 18.081 64.458 61.214 1.00 24.29 281 ALA B O 1
ATOM 5108 N N . PHE B 1 282 ? 17.566 64.632 59.011 1.00 24.49 282 PHE B N 1
ATOM 5109 C CA . PHE B 1 282 ? 16.160 64.320 59.191 1.00 25.03 282 PHE B CA 1
ATOM 5110 C C . PHE B 1 282 ? 16.002 62.811 59.210 1.00 26.38 282 PHE B C 1
ATOM 5111 O O . PHE B 1 282 ? 16.929 62.100 58.832 1.00 26.25 282 PHE B O 1
ATOM 5119 N N . GLY B 1 283 ? 14.853 62.308 59.656 1.00 29.16 283 GLY B N 1
ATOM 5120 C CA . GLY B 1 283 ? 14.648 60.864 59.628 1.00 31.82 283 GLY B CA 1
ATOM 5121 C C . GLY B 1 283 ? 15.452 60.070 60.649 1.00 33.08 283 GLY B C 1
ATOM 5122 O O . GLY B 1 283 ? 15.188 60.236 61.820 1.00 35.45 283 GLY B O 1
ATOM 5123 N N . ASP B 1 284 ? 16.399 59.220 60.217 1.00 34.45 284 ASP B N 1
ATOM 5124 C CA . ASP B 1 284 ? 17.256 58.362 61.090 1.00 35.87 284 ASP B CA 1
ATOM 5125 C C . ASP B 1 284 ? 16.783 58.317 62.542 1.00 35.59 284 ASP B C 1
ATOM 5126 O O . ASP B 1 284 ? 17.464 58.826 63.436 1.00 36.86 284 ASP B O 1
ATOM 5131 N N . VAL B 1 285 ? 15.650 57.686 62.799 1.00 34.09 285 VAL B N 1
ATOM 5132 C CA . VAL B 1 285 ? 15.135 57.688 64.148 1.00 33.16 285 VAL B CA 1
ATOM 5133 C C . VAL B 1 285 ? 15.743 56.590 65.018 1.00 32.48 285 VAL B C 1
ATOM 5134 O O . VAL B 1 285 ? 15.425 56.476 66.204 1.00 31.82 285 VAL B O 1
ATOM 5138 N N . LYS B 1 286 ? 16.616 55.783 64.427 1.00 31.86 286 LYS B N 1
ATOM 5139 C CA . LYS B 1 286 ? 17.316 54.772 65.186 1.00 31.44 286 LYS B CA 1
ATOM 5140 C C . LYS B 1 286 ? 18.265 55.456 66.184 1.00 32.04 286 LYS B C 1
ATOM 5141 O O . LYS B 1 286 ? 18.673 54.867 67.188 1.00 33.13 286 LYS B O 1
ATOM 5147 N N . PHE B 1 287 ? 18.603 56.713 65.903 1.00 30.19 287 PHE B N 1
ATOM 5148 C CA . PHE B 1 287 ? 19.526 57.477 66.756 1.00 29.31 287 PHE B CA 1
ATOM 5149 C C . PHE B 1 287 ? 18.808 58.549 67.574 1.00 28.28 287 PHE B C 1
ATOM 5150 O O . PHE B 1 287 ? 19.450 59.364 68.241 1.00 28.17 287 PHE B O 1
ATOM 5158 N N . LYS B 1 288 ? 17.479 58.543 67.542 1.00 28.52 288 LYS B N 1
ATOM 5159 C CA . LYS B 1 288 ? 16.717 59.573 68.239 1.00 28.43 288 LYS B CA 1
ATOM 5160 C C . LYS B 1 288 ? 15.782 58.989 69.305 1.00 27.85 288 LYS B C 1
ATOM 5161 O O . LYS B 1 288 ? 15.805 59.419 70.452 1.00 28.38 288 LYS B O 1
ATOM 5167 N N . TRP B 1 289 ? 14.970 58.013 68.921 1.00 28.06 289 TRP B N 1
ATOM 5168 C CA . TRP B 1 289 ? 13.989 57.394 69.815 1.00 29.23 289 TRP B CA 1
ATOM 5169 C C . TRP B 1 289 ? 14.616 56.536 70.909 1.00 30.25 289 TRP B C 1
ATOM 5170 O O . TRP B 1 289 ? 15.768 56.087 70.812 1.00 30.57 289 TRP B O 1
ATOM 5181 N N . SER B 1 290 ? 13.822 56.311 71.954 1.00 30.97 290 SER B N 1
ATOM 5182 C CA . SER B 1 290 ? 14.237 55.411 73.016 1.00 30.42 290 SER B CA 1
ATOM 5183 C C . SER B 1 290 ? 14.182 53.988 72.480 1.00 29.87 290 SER B C 1
ATOM 5184 O O . SER B 1 290 ? 13.484 53.732 71.493 1.00 28.43 290 SER B O 1
ATOM 5187 N N . ILE B 1 291 ? 14.902 53.069 73.110 1.00 30.54 291 ILE B N 1
ATOM 5188 C CA . ILE B 1 291 ? 14.947 51.664 72.682 1.00 31.21 291 ILE B CA 1
ATOM 5189 C C . ILE B 1 291 ? 13.559 51.013 72.648 1.00 30.62 291 ILE B C 1
ATOM 5190 O O . ILE B 1 291 ? 13.212 50.277 71.718 1.00 27.61 291 ILE B O 1
ATOM 5195 N N . ASP B 1 292 ? 12.785 51.276 73.686 1.00 31.27 292 ASP B N 1
ATOM 5196 C CA . ASP B 1 292 ? 11.458 50.718 73.803 1.00 33.86 292 ASP B CA 1
ATOM 5197 C C . ASP B 1 292 ? 10.535 51.269 72.722 1.00 33.02 292 ASP B C 1
ATOM 5198 O O . ASP B 1 292 ? 9.778 50.514 72.105 1.00 31.44 292 ASP B O 1
ATOM 5203 N N . LEU B 1 293 ? 10.596 52.582 72.495 1.00 31.45 293 LEU B N 1
ATOM 5204 C CA . LEU B 1 293 ? 9.780 53.167 71.452 1.00 30.47 293 LEU B CA 1
ATOM 5205 C C . LEU B 1 293 ? 10.089 52.505 70.134 1.00 29.78 293 LEU B C 1
ATOM 5206 O O . LEU B 1 293 ? 9.188 52.188 69.352 1.00 30.18 293 LEU B O 1
ATOM 5211 N N . GLN B 1 294 ? 11.372 52.286 69.889 1.00 29.62 294 GLN B N 1
ATOM 5212 C CA . GLN B 1 294 ? 11.768 51.649 68.641 1.00 30.18 294 GLN B CA 1
ATOM 5213 C C . GLN B 1 294 ? 11.188 50.248 68.536 1.00 30.08 294 GLN B C 1
ATOM 5214 O O . GLN B 1 294 ? 10.467 49.953 67.596 1.00 29.90 294 GLN B O 1
ATOM 5220 N N . LYS B 1 295 ? 11.475 49.395 69.513 1.00 31.50 295 LYS B N 1
ATOM 5221 C CA . LYS B 1 295 ? 10.998 48.006 69.499 1.00 32.87 295 LYS B CA 1
ATOM 5222 C C . LYS B 1 295 ? 9.483 47.905 69.268 1.00 34.06 295 LYS B C 1
ATOM 5223 O O . LYS B 1 295 ? 9.022 47.182 6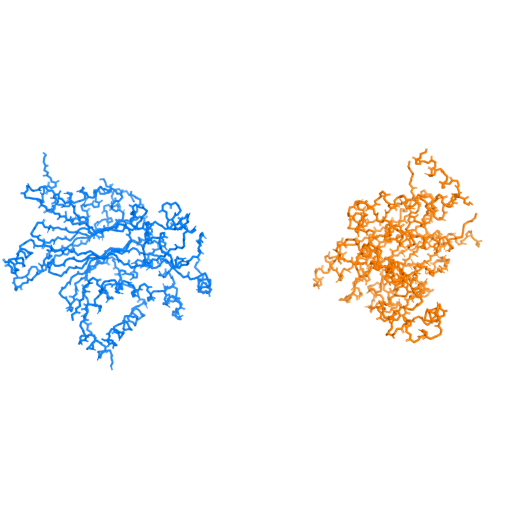8.382 1.00 32.89 295 LYS B O 1
ATOM 5229 N N . ARG B 1 296 ? 8.708 48.631 70.065 1.00 35.41 296 ARG B N 1
ATOM 5230 C CA . ARG B 1 296 ? 7.259 48.610 69.948 1.00 36.61 296 ARG B CA 1
ATOM 5231 C C . ARG B 1 296 ? 6.798 48.992 68.545 1.00 36.87 296 ARG B C 1
ATOM 5232 O O . ARG B 1 296 ? 6.026 48.246 67.928 1.00 38.75 296 ARG B O 1
ATOM 5240 N N . VAL B 1 297 ? 7.245 50.144 68.040 1.00 35.15 297 VAL B N 1
ATOM 5241 C CA . VAL B 1 297 ? 6.835 50.559 66.704 1.00 33.99 297 VAL B CA 1
ATOM 5242 C C . VAL B 1 297 ? 7.181 49.490 65.687 1.00 34.42 297 VAL B C 1
ATOM 5243 O O . VAL B 1 297 ? 6.399 49.191 64.790 1.00 32.53 297 VAL B O 1
ATOM 5247 N N . ILE B 1 298 ? 8.354 48.901 65.849 1.00 34.73 298 ILE B N 1
ATOM 5248 C CA . ILE B 1 298 ? 8.791 47.882 64.929 1.00 36.63 298 ILE B CA 1
ATOM 5249 C C . ILE B 1 298 ? 7.799 46.720 64.847 1.00 38.62 298 ILE B C 1
ATOM 5250 O O . ILE B 1 298 ? 7.811 46.001 63.866 1.00 39.05 298 ILE B O 1
ATOM 5255 N N . GLU B 1 299 ? 6.935 46.498 65.829 1.00 42.10 299 GLU B N 1
ATOM 5256 C CA . GLU B 1 299 ? 6.022 45.361 65.656 1.00 46.50 299 GLU B CA 1
ATOM 5257 C C . GLU B 1 299 ? 4.818 45.726 64.779 1.00 48.29 299 GLU B C 1
ATOM 5258 O O . GLU B 1 299 ? 3.688 45.708 65.253 1.00 49.25 299 GLU B O 1
ATOM 5264 N N . SER B 1 300 ? 5.059 46.058 63.506 1.00 50.48 300 SER B N 1
ATOM 5265 C CA . SER B 1 300 ? 3.979 46.386 62.553 1.00 51.78 300 SER B CA 1
ATOM 5266 C C . SER B 1 300 ? 4.524 46.732 61.166 1.00 52.39 300 SER B C 1
ATOM 5267 O O . SER B 1 300 ? 4.962 47.851 60.946 1.00 52.81 300 SER B O 1
ATOM 5270 N N . GLY B 1 301 ? 4.480 45.771 60.240 1.00 54.57 301 GLY B N 1
ATOM 5271 C CA . GLY B 1 301 ? 4.963 45.978 58.879 1.00 56.76 301 GLY B CA 1
ATOM 5272 C C . GLY B 1 301 ? 6.286 45.267 58.632 1.00 59.25 301 GLY B C 1
ATOM 5273 O O . GLY B 1 301 ? 7.320 45.807 59.007 1.00 59.48 301 GLY B O 1
ATOM 5274 N N . PRO B 1 302 ? 6.303 44.060 58.021 1.00 61.45 302 PRO B N 1
ATOM 5275 C CA . PRO B 1 302 ? 7.521 43.269 57.727 1.00 63.67 302 PRO B CA 1
ATOM 5276 C C . PRO B 1 302 ? 8.472 43.933 56.685 1.00 65.94 302 PRO B C 1
ATOM 5277 O O . PRO B 1 302 ? 8.349 43.727 55.469 1.00 64.69 302 PRO B O 1
ATOM 5281 N N . ASP B 1 303 ? 9.432 44.707 57.200 1.00 68.40 303 ASP B N 1
ATOM 5282 C CA . ASP B 1 303 ? 10.435 45.432 56.400 1.00 70.48 303 ASP B CA 1
ATOM 5283 C C . ASP B 1 303 ? 11.842 44.821 56.557 1.00 70.72 303 ASP B C 1
ATOM 5284 O O . ASP B 1 303 ? 12.387 44.825 57.687 1.00 70.63 303 ASP B O 1
ATOM 5289 N N . PRO B 1 315 ? 22.032 50.144 68.179 1.00 39.65 315 PRO B N 1
ATOM 5290 C CA . PRO B 1 315 ? 23.238 51.005 68.026 1.00 40.54 315 PRO B CA 1
ATOM 5291 C C . PRO B 1 315 ? 24.190 50.803 69.194 1.00 41.23 315 PRO B C 1
ATOM 5292 O O . PRO B 1 315 ? 23.750 50.717 70.323 1.00 41.32 315 PRO B O 1
ATOM 5296 N N . PRO B 1 316 ? 25.506 50.736 68.932 1.00 42.53 316 PRO B N 1
ATOM 5297 C CA . PRO B 1 316 ? 26.590 50.541 69.904 1.00 43.38 316 PRO B CA 1
ATOM 5298 C C . PRO B 1 316 ? 26.301 51.098 71.299 1.00 44.29 316 PRO B C 1
ATOM 5299 O O . PRO B 1 316 ? 25.468 50.601 72.033 1.00 46.15 316 PRO B O 1
ATOM 5303 N N . ASN B 1 317 ? 27.018 52.147 71.656 1.00 44.15 317 ASN B N 1
ATOM 5304 C CA . ASN B 1 317 ? 26.926 52.701 72.989 1.00 43.85 317 ASN B CA 1
ATOM 5305 C C . ASN B 1 317 ? 25.778 53.667 73.138 1.00 43.66 317 ASN B C 1
ATOM 5306 O O . ASN B 1 317 ? 25.971 54.850 73.407 1.00 43.25 317 ASN B O 1
ATOM 5311 N N . TYR B 1 318 ? 24.568 53.144 72.984 1.00 43.16 318 TYR B N 1
ATOM 5312 C CA . TYR B 1 318 ? 23.348 53.945 73.078 1.00 42.85 318 TYR B CA 1
ATOM 5313 C C . TYR B 1 318 ? 22.969 54.188 74.540 1.00 42.90 318 TYR B C 1
ATOM 5314 O O . TYR B 1 318 ? 22.122 53.484 75.079 1.00 44.23 318 TYR B O 1
ATOM 5323 N N . HIS B 1 319 ? 23.574 55.189 75.173 1.00 42.30 319 HIS B N 1
ATOM 5324 C CA . HIS B 1 319 ? 23.343 55.436 76.594 1.00 42.16 319 HIS B CA 1
ATOM 5325 C C . HIS B 1 319 ? 22.355 56.563 76.880 1.00 42.54 319 HIS B C 1
ATOM 5326 O O . HIS B 1 319 ? 21.362 56.347 77.584 1.00 43.55 319 HIS B O 1
ATOM 5333 N N . THR B 1 320 ? 22.629 57.767 76.374 1.00 40.01 320 THR B N 1
ATOM 5334 C CA . THR B 1 320 ? 21.764 58.917 76.610 1.00 37.22 320 THR B CA 1
ATOM 5335 C C . THR B 1 320 ? 21.033 59.338 75.299 1.00 37.83 320 THR B C 1
ATOM 5336 O O . THR B 1 320 ? 21.190 60.471 74.845 1.00 37.03 320 THR B O 1
ATOM 5340 N N . PRO B 1 321 ? 20.207 58.422 74.724 1.00 37.99 321 PRO B N 1
ATOM 5341 C CA . PRO B 1 321 ? 19.334 58.259 73.544 1.00 38.06 321 PRO B CA 1
ATOM 5342 C C . PRO B 1 321 ? 19.229 59.442 72.600 1.00 37.98 321 PRO B C 1
ATOM 5343 O O . PRO B 1 321 ? 19.510 59.258 71.409 1.00 43.17 321 PRO B O 1
ATOM 5347 N N . PRO B 1 322 ? 18.818 60.639 73.038 1.00 35.15 322 PRO B N 1
ATOM 5348 C CA . PRO B 1 322 ? 18.780 61.588 71.896 1.00 32.69 322 PRO B CA 1
ATOM 5349 C C . PRO B 1 322 ? 20.195 61.932 71.366 1.00 30.56 322 PRO B C 1
ATOM 5350 O O . PRO B 1 322 ? 20.896 62.751 71.961 1.00 30.69 322 PRO B O 1
ATOM 5354 N N . TYR B 1 323 ? 20.606 61.333 70.242 1.00 27.57 323 TYR B N 1
ATOM 5355 C CA . TYR B 1 323 ? 21.965 61.577 69.734 1.00 26.24 323 TYR B CA 1
ATOM 5356 C C . TYR B 1 323 ? 22.009 62.361 68.406 1.00 26.57 323 TYR B C 1
ATOM 5357 O O . TYR B 1 323 ? 23.024 62.976 68.103 1.00 28.32 323 TYR B O 1
ATOM 5366 N N . LEU B 1 324 ? 20.938 62.362 67.616 1.00 26.18 324 LEU B N 1
ATOM 5367 C CA . LEU B 1 324 ? 20.955 63.057 66.327 1.00 24.49 324 LEU B CA 1
ATOM 5368 C C . LEU B 1 324 ? 19.832 64.106 66.226 1.00 25.01 324 LEU B C 1
ATOM 5369 O O . LEU B 1 324 ? 18.703 63.857 66.649 1.00 25.68 324 LEU B O 1
ATOM 5374 N N . THR B 1 325 ? 20.145 65.270 65.662 1.00 24.52 325 THR B N 1
ATOM 5375 C CA . THR B 1 325 ? 19.161 66.339 65.472 1.00 24.39 325 THR B CA 1
ATOM 5376 C C . THR B 1 325 ? 19.063 66.708 64.030 1.00 25.10 325 THR B C 1
ATOM 5377 O O . THR B 1 325 ? 19.984 66.447 63.248 1.00 24.69 325 THR B O 1
ATOM 5381 N N . ALA B 1 326 ? 17.945 67.336 63.679 1.00 25.19 326 ALA B N 1
ATOM 5382 C CA . ALA B 1 326 ? 17.749 67.832 62.319 1.00 24.83 326 ALA B CA 1
ATOM 5383 C C . ALA B 1 326 ? 17.794 69.356 62.316 1.00 24.46 326 ALA B C 1
ATOM 5384 O O . ALA B 1 326 ? 17.571 70.004 61.298 1.00 23.60 326 ALA B O 1
ATOM 5386 N N . GLU B 1 327 ? 18.086 69.908 63.488 1.00 23.92 327 GLU B N 1
ATOM 5387 C CA . GLU B 1 327 ? 18.186 71.355 63.694 1.00 25.69 327 GLU B CA 1
ATOM 5388 C C . GLU B 1 327 ? 19.320 71.945 62.856 1.00 23.47 327 GLU B C 1
ATOM 5389 O O . GLU B 1 327 ? 20.490 71.614 63.032 1.00 21.85 327 GLU B O 1
ATOM 5395 N N . PRO B 1 328 ? 18.987 72.843 61.940 1.00 23.23 328 PRO B N 1
ATOM 5396 C CA . PRO B 1 328 ? 20.013 73.440 61.078 1.00 21.84 328 PRO B CA 1
ATOM 5397 C C . PRO B 1 328 ? 20.834 74.532 61.768 1.00 21.85 328 PRO B C 1
ATOM 5398 O O . PRO B 1 328 ? 20.482 75.086 62.827 1.00 21.39 328 PRO B O 1
ATOM 5402 N N . GLU B 1 329 ? 21.951 74.809 61.109 1.00 21.00 329 GLU B N 1
ATOM 5403 C CA . GLU B 1 329 ? 22.825 75.914 61.439 1.00 22.03 329 GLU B CA 1
ATOM 5404 C C . GLU B 1 329 ? 22.521 76.995 60.408 1.00 21.99 329 GLU B C 1
ATOM 5405 O O . GLU B 1 329 ? 22.602 76.735 59.214 1.00 20.08 329 GLU B O 1
ATOM 5411 N N . VAL B 1 330 ? 22.141 78.194 60.829 1.00 23.47 330 VAL B N 1
ATOM 5412 C CA . VAL B 1 330 ? 21.766 79.192 59.844 1.00 26.33 330 VAL B CA 1
ATOM 5413 C C . VAL B 1 330 ? 22.788 80.295 59.765 1.00 28.44 330 VAL B C 1
ATOM 5414 O O . VAL B 1 330 ? 23.265 80.775 60.793 1.00 29.65 330 VAL B O 1
ATOM 5418 N N . THR B 1 331 ? 23.128 80.683 58.536 1.00 29.33 331 THR B N 1
ATOM 5419 C CA . THR B 1 331 ? 24.059 81.787 58.299 1.00 29.69 331 THR B CA 1
ATOM 5420 C C . THR B 1 331 ? 23.415 82.816 57.388 1.00 29.16 331 THR B C 1
ATOM 5421 O O . THR B 1 331 ? 22.659 82.471 56.471 1.00 28.94 331 THR B O 1
ATOM 5425 N N . TYR B 1 332 ? 23.700 84.085 57.644 1.00 27.83 332 TYR B N 1
ATOM 5426 C CA . TYR B 1 332 ? 23.112 85.132 56.845 1.00 27.38 332 TYR B CA 1
ATOM 5427 C C . TYR B 1 332 ? 24.149 85.793 55.961 1.00 27.08 332 TYR B C 1
ATOM 5428 O O . TYR B 1 332 ? 25.301 85.947 56.349 1.00 26.32 332 TYR B O 1
ATOM 5437 N N . HIS B 1 333 ? 23.728 86.191 54.773 1.00 26.97 333 HIS B N 1
ATOM 5438 C CA . HIS B 1 333 ? 24.623 86.876 53.868 1.00 28.52 333 HIS B CA 1
ATOM 5439 C C . HIS B 1 333 ? 23.875 87.900 53.045 1.00 30.23 333 HIS B C 1
ATOM 5440 O O . HIS B 1 333 ? 22.829 87.604 52.459 1.00 30.75 333 HIS B O 1
ATOM 5447 N N . ARG B 1 334 ? 24.408 89.117 53.013 1.00 32.04 334 ARG B N 1
ATOM 5448 C CA . ARG B 1 334 ? 23.804 90.190 52.230 1.00 33.16 334 ARG B CA 1
ATOM 5449 C C . ARG B 1 334 ? 24.468 90.261 50.869 1.00 31.73 334 ARG B C 1
ATOM 5450 O O . ARG B 1 334 ? 25.666 90.568 50.773 1.00 31.51 334 ARG B O 1
ATOM 5458 N N . LEU B 1 335 ? 23.703 89.975 49.823 1.00 28.82 335 LEU B N 1
ATOM 5459 C CA . LEU B 1 335 ? 24.260 89.946 48.483 1.00 27.29 335 LEU B CA 1
ATOM 5460 C C . LEU B 1 335 ? 24.749 91.319 48.033 1.00 27.20 335 LEU B C 1
ATOM 5461 O O . LEU B 1 335 ? 24.096 92.332 48.268 1.00 26.88 335 LEU B O 1
ATOM 5466 N N . ARG B 1 336 ? 25.909 91.319 47.382 1.00 26.18 336 ARG B N 1
ATOM 5467 C CA . ARG B 1 336 ? 26.535 92.506 46.823 1.00 26.94 336 ARG B CA 1
ATOM 5468 C C . ARG B 1 336 ? 26.911 92.260 45.374 1.00 25.57 336 ARG B C 1
ATOM 5469 O O . ARG B 1 336 ? 27.092 91.119 44.991 1.00 24.89 336 ARG B O 1
ATOM 5477 N N . PRO B 1 337 ? 27.048 93.304 44.551 1.00 24.85 337 PRO B N 1
ATOM 5478 C CA . PRO B 1 337 ? 27.382 93.189 43.120 1.00 24.84 337 PRO B CA 1
ATOM 5479 C C . PRO B 1 337 ? 28.458 92.117 42.798 1.00 23.45 337 PRO B C 1
ATOM 5480 O O . PRO B 1 337 ? 28.396 91.468 41.751 1.00 21.97 337 PRO B O 1
ATOM 5484 N N . GLN B 1 338 ? 29.414 91.932 43.697 1.00 22.88 338 GLN B N 1
ATOM 5485 C CA . GLN B 1 338 ? 30.554 91.028 43.509 1.00 21.65 338 GLN B CA 1
ATOM 5486 C C . GLN B 1 338 ? 30.181 89.559 43.623 1.00 22.31 338 GLN B C 1
ATOM 5487 O O . GLN B 1 338 ? 30.945 88.701 43.160 1.00 23.84 338 GLN B O 1
ATOM 5493 N N . ASP B 1 339 ? 29.038 89.248 44.228 1.00 20.52 339 ASP B N 1
ATOM 5494 C CA . ASP B 1 339 ? 28.594 87.865 44.391 1.00 18.90 339 ASP B CA 1
ATOM 5495 C C . ASP B 1 339 ? 27.764 87.430 43.198 1.00 19.77 339 ASP B C 1
ATOM 5496 O O . ASP B 1 339 ? 26.613 87.848 43.056 1.00 18.25 339 ASP B O 1
ATOM 5501 N N . LYS B 1 340 ? 28.356 86.573 42.361 1.00 19.59 340 LYS B N 1
ATOM 5502 C CA . LYS B 1 340 ? 27.751 86.175 41.089 1.00 19.85 340 LYS B CA 1
ATOM 5503 C C . LYS B 1 340 ? 26.862 84.952 41.162 1.00 19.41 340 LYS B C 1
ATOM 5504 O O . LYS B 1 340 ? 25.882 84.890 40.435 1.00 19.52 340 LYS B O 1
ATOM 5510 N N . PHE B 1 341 ? 27.165 83.973 42.005 1.00 20.41 341 PHE B N 1
ATOM 5511 C CA . PHE B 1 341 ? 26.323 82.790 42.025 1.00 19.58 341 PHE B CA 1
ATOM 5512 C C . PHE B 1 341 ? 26.499 81.993 43.298 1.00 20.88 341 PHE B C 1
ATOM 5513 O O . PHE B 1 341 ? 27.475 82.169 44.041 1.00 21.06 341 PHE B O 1
ATOM 5521 N N . LEU B 1 342 ? 25.538 81.105 43.517 1.00 21.75 342 LEU B N 1
ATOM 5522 C CA . LEU B 1 342 ? 25.516 80.195 44.656 1.00 22.53 342 LEU B CA 1
ATOM 5523 C C . LEU B 1 342 ? 25.397 78.773 44.160 1.00 22.38 342 LEU B C 1
ATOM 5524 O O . LEU B 1 342 ? 24.544 78.484 43.318 1.00 20.94 342 LEU B O 1
ATOM 5529 N N . VAL B 1 343 ? 26.248 77.882 44.654 1.00 21.81 343 VAL B N 1
ATOM 5530 C CA . VAL B 1 343 ? 26.097 76.499 44.247 1.00 22.46 343 VAL B CA 1
ATOM 5531 C C . VAL B 1 343 ? 25.786 75.629 45.461 1.00 22.73 343 VAL B C 1
ATOM 5532 O O . VAL B 1 343 ? 26.527 75.608 46.448 1.00 22.91 343 VAL B O 1
ATOM 5536 N N . LEU B 1 344 ? 24.651 74.950 45.391 1.00 22.86 344 LEU B N 1
ATOM 5537 C CA . LEU B 1 344 ? 24.247 74.023 46.430 1.00 22.96 344 LEU B CA 1
ATOM 5538 C C . LEU B 1 344 ? 24.456 72.621 45.912 1.00 23.10 344 LEU B C 1
ATOM 5539 O O . LEU B 1 344 ? 24.022 72.307 44.801 1.00 23.68 344 LEU B O 1
ATOM 5544 N N . ALA B 1 345 ? 25.121 71.768 46.680 1.00 21.94 345 ALA B N 1
ATOM 5545 C CA . ALA B 1 345 ? 25.369 70.422 46.191 1.00 22.11 345 ALA B CA 1
ATOM 5546 C C . ALA B 1 345 ? 25.581 69.462 47.330 1.00 22.44 345 ALA B C 1
ATOM 5547 O O . ALA B 1 345 ? 25.940 69.874 48.440 1.00 23.44 345 ALA B O 1
ATOM 5549 N N . THR B 1 346 ? 25.344 68.185 47.057 1.00 21.84 346 THR B N 1
ATOM 5550 C CA . THR B 1 346 ? 25.580 67.173 48.061 1.00 22.52 346 THR B CA 1
ATOM 5551 C C . THR B 1 346 ? 27.043 66.816 48.060 1.00 23.00 346 THR B C 1
ATOM 5552 O O . THR B 1 346 ? 27.764 67.231 47.139 1.00 20.79 346 THR B O 1
ATOM 5556 N N . ASP B 1 347 ? 27.481 66.058 49.070 1.00 23.13 347 ASP B N 1
ATOM 5557 C CA . ASP B 1 347 ? 28.877 65.665 49.193 1.00 23.27 347 ASP B CA 1
ATOM 5558 C C . ASP B 1 347 ? 29.332 64.856 47.986 1.00 24.96 347 ASP B C 1
ATOM 5559 O O . ASP B 1 347 ? 30.526 64.561 47.846 1.00 24.27 347 ASP B O 1
ATOM 5564 N N . GLY B 1 348 ? 28.392 64.496 47.115 1.00 25.79 348 GLY B N 1
ATOM 5565 C CA . GLY B 1 348 ? 28.780 63.780 45.914 1.00 28.83 348 GLY B CA 1
ATOM 5566 C C . GLY B 1 348 ? 29.723 64.635 45.084 1.00 31.67 348 GLY B C 1
ATOM 5567 O O . GLY B 1 348 ? 30.589 64.155 44.342 1.00 30.85 348 GLY B O 1
ATOM 5568 N N . LEU B 1 349 ? 29.544 65.935 45.241 1.00 33.73 349 LEU B N 1
ATOM 5569 C CA . LEU B 1 349 ? 30.346 66.911 44.530 1.00 35.75 349 LEU B CA 1
ATOM 5570 C C . LEU B 1 349 ? 31.649 67.238 45.263 1.00 35.38 349 LEU B C 1
ATOM 5571 O O . LEU B 1 349 ? 32.739 67.054 44.725 1.00 36.06 349 LEU B O 1
ATOM 5576 N N . TRP B 1 350 ? 31.521 67.719 46.494 1.00 35.19 350 TRP B N 1
ATOM 5577 C CA . TRP B 1 350 ? 32.650 68.174 47.306 1.00 35.80 350 TRP B CA 1
ATOM 5578 C C . TRP B 1 350 ? 33.700 67.091 47.561 1.00 37.81 350 TRP B C 1
ATOM 5579 O O . TRP B 1 350 ? 34.808 67.405 47.980 1.00 38.26 350 TRP B O 1
ATOM 5590 N N . GLU B 1 351 ? 33.385 65.824 47.321 1.00 39.64 351 GLU B N 1
ATOM 5591 C CA . GLU B 1 351 ? 34.379 64.775 47.542 1.00 41.23 351 GLU B CA 1
ATOM 5592 C C . GLU B 1 351 ? 35.304 64.624 46.338 1.00 40.66 351 GLU B C 1
ATOM 5593 O O . GLU B 1 351 ? 36.318 63.923 46.408 1.00 41.46 351 GLU B O 1
ATOM 5599 N N . THR B 1 352 ? 34.957 65.279 45.240 1.00 39.86 352 THR B N 1
ATOM 5600 C CA . THR B 1 352 ? 35.729 65.159 44.013 1.00 39.63 352 THR B CA 1
ATOM 5601 C C . THR B 1 352 ? 36.558 66.405 43.729 1.00 39.16 352 THR B C 1
ATOM 5602 O O . THR B 1 352 ? 37.571 66.311 43.056 1.00 39.16 352 THR B O 1
ATOM 5606 N N . MET B 1 353 ? 36.147 67.565 44.232 1.00 38.62 353 MET B N 1
ATOM 5607 C CA . MET B 1 353 ? 36.883 68.782 43.906 1.00 39.03 353 MET B CA 1
ATOM 5608 C C . MET B 1 353 ? 37.062 69.699 45.101 1.00 38.44 353 MET B C 1
ATOM 5609 O O . MET B 1 353 ? 36.265 69.697 46.030 1.00 38.47 353 MET B O 1
ATOM 5614 N N . HIS B 1 354 ? 38.118 70.502 45.057 1.00 37.44 354 HIS B N 1
ATOM 5615 C CA . HIS B 1 354 ? 38.338 71.480 46.104 1.00 37.60 354 HIS B CA 1
ATOM 5616 C C . HIS B 1 354 ? 37.298 72.575 45.980 1.00 35.29 354 HIS B C 1
ATOM 5617 O O . HIS B 1 354 ? 36.825 72.824 44.874 1.00 34.83 354 HIS B O 1
ATOM 5624 N N . ARG B 1 355 ? 36.938 73.233 47.080 1.00 33.51 355 ARG B N 1
ATOM 5625 C CA . ARG B 1 355 ? 35.903 74.266 47.037 1.00 32.53 355 ARG B CA 1
ATOM 5626 C C . ARG B 1 355 ? 36.204 75.374 46.040 1.00 33.14 355 ARG B C 1
ATOM 5627 O O . ARG B 1 355 ? 35.268 75.837 45.404 1.00 32.30 355 ARG B O 1
ATOM 5635 N N . GLN B 1 356 ? 37.459 75.808 45.865 1.00 34.03 356 GLN B N 1
ATOM 5636 C CA . GLN B 1 356 ? 37.671 76.922 44.942 1.00 36.41 356 GLN B CA 1
ATOM 5637 C C . GLN B 1 356 ? 37.655 76.509 43.499 1.00 36.84 356 GLN B C 1
ATOM 5638 O O . GLN B 1 356 ? 37.350 77.344 42.645 1.00 38.28 356 GLN B O 1
ATOM 5644 N N . ASP B 1 357 ? 37.982 75.260 43.185 1.00 36.26 357 ASP B N 1
ATOM 5645 C CA . ASP B 1 357 ? 37.904 74.865 41.784 1.00 36.24 357 ASP B CA 1
ATOM 5646 C C . ASP B 1 357 ? 36.456 74.903 41.311 1.00 34.33 357 ASP B C 1
ATOM 5647 O O . ASP B 1 357 ? 36.158 75.328 40.188 1.00 32.69 357 ASP B O 1
ATOM 5652 N N . VAL B 1 358 ? 35.563 74.447 42.182 1.00 32.23 358 VAL B N 1
ATOM 5653 C CA . VAL B 1 358 ? 34.148 74.481 41.872 1.00 30.98 358 VAL B CA 1
ATOM 5654 C C . VAL B 1 358 ? 33.751 75.896 41.442 1.00 31.55 358 VAL B C 1
ATOM 5655 O O . VAL B 1 358 ? 33.220 76.112 40.345 1.00 30.63 358 VAL B O 1
ATOM 5659 N N . VAL B 1 359 ? 34.045 76.859 42.313 1.00 31.62 359 VAL B N 1
ATOM 5660 C CA . VAL B 1 359 ? 33.731 78.262 42.056 1.00 31.96 359 VAL B CA 1
ATOM 5661 C C . VAL B 1 359 ? 34.459 78.782 40.810 1.00 31.96 359 VAL B C 1
ATOM 5662 O O . VAL B 1 359 ? 33.882 79.510 39.996 1.00 32.92 359 VAL B O 1
ATOM 5666 N N . ARG B 1 360 ? 35.721 78.413 40.658 1.00 30.03 360 ARG B N 1
ATOM 5667 C CA . ARG B 1 360 ? 36.466 78.856 39.501 1.00 29.34 360 ARG B CA 1
ATOM 5668 C C . ARG B 1 360 ? 35.821 78.323 38.227 1.00 28.44 360 ARG B C 1
ATOM 5669 O O . ARG B 1 360 ? 35.593 79.064 37.273 1.00 28.78 360 ARG B O 1
ATOM 5677 N N . ILE B 1 361 ? 35.529 77.024 38.229 1.00 26.33 361 ILE B N 1
ATOM 5678 C CA . ILE B 1 361 ? 34.923 76.370 37.090 1.00 23.79 361 ILE B CA 1
ATOM 5679 C C . ILE B 1 361 ? 33.567 76.954 36.787 1.00 23.26 361 ILE B C 1
ATOM 5680 O O . ILE B 1 361 ? 33.294 77.283 35.632 1.00 21.77 361 ILE B O 1
ATOM 5685 N N . VAL B 1 362 ? 32.714 77.108 37.796 1.00 21.91 362 VAL B N 1
ATOM 5686 C CA . VAL B 1 362 ? 31.411 77.694 37.514 1.00 22.00 362 VAL B CA 1
ATOM 5687 C C . VAL B 1 362 ? 31.568 79.136 37.027 1.00 22.79 362 VAL B C 1
ATOM 5688 O O . VAL B 1 362 ? 30.992 79.533 36.002 1.00 21.54 362 VAL B O 1
ATOM 5692 N N . GLY B 1 363 ? 32.364 79.908 37.756 1.00 23.89 363 GLY B N 1
ATOM 5693 C CA . GLY B 1 363 ? 32.596 81.298 37.403 1.00 27.03 363 GLY B CA 1
ATOM 5694 C C . GLY B 1 363 ? 33.012 81.513 35.953 1.00 29.91 363 GLY B C 1
ATOM 5695 O O . GLY B 1 363 ? 32.442 82.350 35.251 1.00 29.80 363 GLY B O 1
ATOM 5696 N N . GLU B 1 364 ? 34.006 80.767 35.488 1.00 31.28 364 GLU B N 1
ATOM 5697 C CA . GLU B 1 364 ? 34.438 80.925 34.110 1.00 33.40 364 GLU B CA 1
ATOM 5698 C C . GLU B 1 364 ? 33.356 80.474 33.127 1.00 32.96 364 GLU B C 1
ATOM 5699 O O . GLU B 1 364 ? 33.155 81.119 32.102 1.00 32.89 364 GLU B O 1
ATOM 5705 N N . TYR B 1 365 ? 32.650 79.386 33.419 1.00 32.74 365 TYR B N 1
ATOM 5706 C CA . TYR B 1 365 ? 31.602 78.960 32.499 1.00 33.63 365 TYR B CA 1
ATOM 5707 C C . TYR B 1 365 ? 30.590 80.078 32.284 1.00 33.36 365 TYR B C 1
ATOM 5708 O O . TYR B 1 365 ? 30.298 80.455 31.152 1.00 34.63 365 TYR B O 1
ATOM 5717 N N . LEU B 1 366 ? 30.046 80.597 33.382 1.00 32.15 366 LEU B N 1
ATOM 5718 C CA . LEU B 1 366 ? 29.053 81.654 33.295 1.00 30.74 366 LEU B CA 1
ATOM 5719 C C . LEU B 1 366 ? 29.641 82.894 32.662 1.00 30.80 366 LEU B C 1
ATOM 5720 O O . LEU B 1 366 ? 28.963 83.597 31.934 1.00 29.06 366 LEU B O 1
ATOM 5725 N N . THR B 1 367 ? 30.915 83.140 32.950 1.00 32.19 367 THR B N 1
ATOM 5726 C CA . THR B 1 367 ? 31.630 84.291 32.428 1.00 34.05 367 THR B CA 1
ATOM 5727 C C . THR B 1 367 ? 32.094 84.020 30.993 1.00 36.32 367 THR B C 1
ATOM 5728 O O . THR B 1 367 ? 32.672 84.887 30.321 1.00 36.62 367 THR B O 1
ATOM 5732 N N . GLY B 1 368 ? 31.803 82.802 30.532 1.00 36.97 368 GLY B N 1
ATOM 5733 C CA . GLY B 1 368 ? 32.124 82.384 29.174 1.00 37.54 368 GLY B CA 1
ATOM 5734 C C . GLY B 1 368 ? 33.601 82.309 28.853 1.00 38.85 368 GLY B C 1
ATOM 5735 O O . GLY B 1 368 ? 33.983 82.423 27.697 1.00 39.85 368 GLY B O 1
ATOM 5736 N N . MET B 1 369 ? 34.440 82.115 29.856 1.00 39.97 369 MET B N 1
ATOM 5737 C CA . MET B 1 369 ? 35.866 82.018 29.620 1.00 42.03 369 MET B CA 1
ATOM 5738 C C . MET B 1 369 ? 36.379 80.590 29.837 1.00 44.05 369 MET B C 1
ATOM 5739 O O . MET B 1 369 ? 37.585 80.377 29.965 1.00 44.03 369 MET B O 1
ATOM 5744 N N . HIS B 1 370 ? 35.468 79.614 29.862 1.00 46.33 370 HIS B N 1
ATOM 5745 C CA . HIS B 1 370 ? 35.845 78.219 30.078 1.00 49.15 370 HIS B CA 1
ATOM 5746 C C . HIS B 1 370 ? 36.619 77.660 28.887 1.00 52.36 370 HIS B C 1
ATOM 5747 O O . HIS B 1 370 ? 37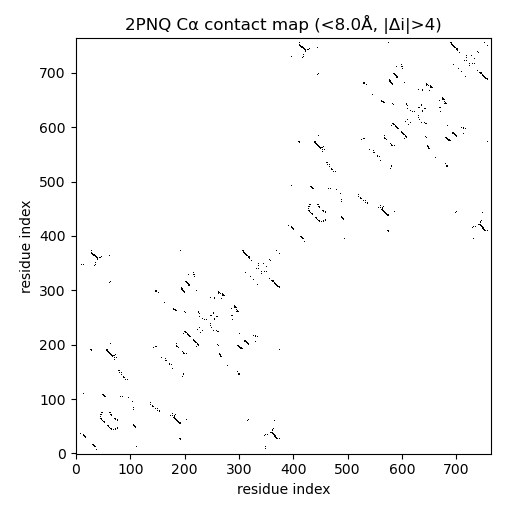.015 76.497 28.864 1.00 53.20 370 HIS B O 1
ATOM 5754 N N . HIS B 1 371 ? 36.807 78.517 27.900 1.00 55.55 371 HIS B N 1
ATOM 5755 C CA . HIS B 1 371 ? 37.588 78.238 26.709 1.00 59.01 371 HIS B CA 1
ATOM 5756 C C . HIS B 1 371 ? 38.620 79.338 26.553 1.00 61.27 371 HIS B C 1
ATOM 5757 O O . HIS B 1 371 ? 38.450 80.233 25.720 1.00 62.53 371 HIS B O 1
ATOM 5764 N N . GLN B 1 372 ? 39.675 79.298 27.346 1.00 63.05 372 GLN B N 1
ATOM 5765 C CA . GLN B 1 372 ? 40.655 80.365 27.237 1.00 64.44 372 GLN B CA 1
ATOM 5766 C C . GLN B 1 372 ? 42.068 79.865 27.534 1.00 65.27 372 GLN B C 1
ATOM 5767 O O . GLN B 1 372 ? 42.295 79.396 28.642 1.00 65.81 372 GLN B O 1
ATOM 5773 N N . GLN B 1 373 ? 42.960 79.996 26.563 1.00 65.80 373 GLN B N 1
ATOM 5774 C CA . GLN B 1 373 ? 44.331 79.650 26.670 1.00 66.75 373 GLN B CA 1
ATOM 5775 C C . GLN B 1 373 ? 44.649 78.275 26.161 1.00 67.70 373 GLN B C 1
ATOM 5776 O O . GLN B 1 373 ? 45.062 78.247 24.994 1.00 69.26 373 GLN B O 1
ATOM 5782 N N . GLN B 1 405 ? 26.286 74.384 27.895 1.00 41.77 405 GLN B N 1
ATOM 5783 C CA . GLN B 1 405 ? 24.794 74.443 27.866 1.00 41.32 405 GLN B CA 1
ATOM 5784 C C . GLN B 1 405 ? 24.165 74.839 29.236 1.00 40.34 405 GLN B C 1
ATOM 5785 O O . GLN B 1 405 ? 23.531 75.889 29.352 1.00 40.27 405 GLN B O 1
ATOM 5787 N N . ASN B 1 406 ? 24.346 73.992 30.253 1.00 38.50 406 ASN B N 1
ATOM 5788 C CA . ASN B 1 406 ? 23.805 74.167 31.618 1.00 35.81 406 ASN B CA 1
ATOM 5789 C C . ASN B 1 406 ? 24.954 74.231 32.648 1.00 35.70 406 ASN B C 1
ATOM 5790 O O . ASN B 1 406 ? 25.848 73.386 32.623 1.00 36.57 406 ASN B O 1
ATOM 5795 N N . ALA B 1 407 ? 24.946 75.212 33.549 1.00 33.74 407 ALA B N 1
ATOM 5796 C CA . ALA B 1 407 ? 26.044 75.341 34.497 1.00 31.11 407 ALA B CA 1
ATOM 5797 C C . ALA B 1 407 ? 26.175 74.116 35.404 1.00 30.47 407 ALA B C 1
ATOM 5798 O O . ALA B 1 407 ? 27.283 73.671 35.674 1.00 30.53 407 ALA B O 1
ATOM 5800 N N . ALA B 1 408 ? 25.065 73.566 35.883 1.00 30.18 408 ALA B N 1
ATOM 5801 C CA . ALA B 1 408 ? 25.134 72.391 36.757 1.00 29.55 408 ALA B CA 1
ATOM 5802 C C . ALA B 1 408 ? 25.735 71.193 36.010 1.00 30.25 408 ALA B C 1
ATOM 5803 O O . ALA B 1 408 ? 26.606 70.489 36.529 1.00 30.35 408 ALA B O 1
ATOM 5805 N N . THR B 1 409 ? 25.268 70.967 34.789 1.00 30.62 409 THR B N 1
ATOM 5806 C CA . THR B 1 409 ? 25.772 69.876 33.977 1.00 30.74 409 THR B CA 1
ATOM 5807 C C . THR B 1 409 ? 27.258 70.031 33.726 1.00 32.12 409 THR B C 1
ATOM 5808 O O . THR B 1 409 ? 28.013 69.058 33.777 1.00 33.17 409 THR B O 1
ATOM 5812 N N . HIS B 1 410 ? 27.672 71.262 33.439 1.00 32.23 410 HIS B N 1
ATOM 5813 C CA . HIS B 1 410 ? 29.074 71.532 33.151 1.00 31.98 410 HIS B CA 1
ATOM 5814 C C . HIS B 1 410 ? 29.942 71.131 34.326 1.00 32.43 410 HIS B C 1
ATOM 5815 O O . HIS B 1 410 ? 30.928 70.423 34.159 1.00 32.69 410 HIS B O 1
ATOM 5822 N N . LEU B 1 411 ? 29.552 71.561 35.519 1.00 32.82 411 LEU B N 1
ATOM 5823 C CA . LEU B 1 411 ? 30.320 71.265 36.725 1.00 33.58 411 LEU B CA 1
ATOM 5824 C C . LEU B 1 411 ? 30.366 69.771 37.010 1.00 35.15 411 LEU B C 1
ATOM 5825 O O . LEU B 1 411 ? 31.421 69.229 37.335 1.00 36.28 411 LEU B O 1
ATOM 5830 N N . ILE B 1 412 ? 29.227 69.100 36.895 1.00 36.06 412 ILE B N 1
ATOM 5831 C CA . ILE B 1 412 ? 29.216 67.685 37.167 1.00 36.76 412 ILE B CA 1
ATOM 5832 C C . ILE B 1 412 ? 30.059 66.950 36.151 1.00 37.03 412 ILE B C 1
ATOM 5833 O O . ILE B 1 412 ? 30.632 65.907 36.458 1.00 37.47 412 ILE B O 1
ATOM 5838 N N . ARG B 1 413 ? 30.160 67.487 34.943 1.00 37.34 413 ARG B N 1
ATOM 5839 C CA . ARG B 1 413 ? 31.024 66.835 33.970 1.00 38.72 413 ARG B CA 1
ATOM 5840 C C . ARG B 1 413 ? 32.491 66.926 34.414 1.00 39.37 413 ARG B C 1
ATOM 5841 O O . ARG B 1 413 ? 33.299 66.071 34.069 1.00 39.86 413 ARG B O 1
ATOM 5849 N N . HIS B 1 414 ? 32.826 67.955 35.189 1.00 39.48 414 HIS B N 1
ATOM 5850 C CA . HIS B 1 414 ? 34.187 68.125 35.697 1.00 40.39 414 HIS B CA 1
ATOM 5851 C C . HIS B 1 414 ? 34.426 67.243 36.916 1.00 41.43 414 HIS B C 1
ATOM 5852 O O . HIS B 1 414 ? 35.501 66.668 37.093 1.00 42.22 414 HIS B O 1
ATOM 5859 N N . ALA B 1 415 ? 33.409 67.135 37.755 1.00 43.03 415 ALA B N 1
ATOM 5860 C CA . ALA B 1 415 ? 33.502 66.321 38.951 1.00 44.51 415 ALA B CA 1
ATOM 5861 C C . ALA B 1 415 ? 33.734 64.873 38.595 1.00 45.91 415 ALA B C 1
ATOM 5862 O O . ALA B 1 415 ? 34.482 64.175 39.264 1.00 45.96 415 ALA B O 1
ATOM 5864 N N . VAL B 1 416 ? 33.091 64.427 37.527 1.00 47.77 416 VAL B N 1
ATOM 5865 C CA . VAL B 1 416 ? 33.185 63.041 37.098 1.00 50.00 416 VAL B CA 1
ATOM 5866 C C . VAL B 1 416 ? 34.349 62.808 36.121 1.00 52.11 416 VAL B C 1
ATOM 5867 O O . VAL B 1 416 ? 35.215 61.975 36.370 1.00 52.11 416 VAL B O 1
ATOM 5871 N N . GLY B 1 417 ? 34.374 63.533 35.011 1.00 55.03 417 GLY B N 1
ATOM 5872 C CA . GLY B 1 417 ? 35.450 63.359 34.050 1.00 58.94 417 GLY B CA 1
ATOM 5873 C C . GLY B 1 417 ? 36.719 64.094 34.452 1.00 61.77 417 GLY B C 1
ATOM 5874 O O . GLY B 1 417 ? 36.776 65.337 34.245 1.00 63.32 417 GLY B O 1
ATOM 5875 N N . TYR B 1 443 ? 32.587 57.405 39.457 1.00 36.22 443 TYR B N 1
ATOM 5876 C CA . TYR B 1 443 ? 32.322 58.227 40.695 1.00 35.77 443 TYR B CA 1
ATOM 5877 C C . TYR B 1 443 ? 31.667 57.359 41.776 1.00 34.97 443 TYR B C 1
ATOM 5878 O O . TYR B 1 443 ? 31.091 56.319 41.444 1.00 35.27 443 TYR B O 1
ATOM 5887 N N . ARG B 1 444 ? 31.711 57.777 43.043 1.00 32.63 444 ARG B N 1
ATOM 5888 C CA . ARG B 1 444 ? 31.271 56.868 44.103 1.00 31.99 444 ARG B CA 1
ATOM 5889 C C . ARG B 1 444 ? 30.101 57.356 44.949 1.00 31.09 444 ARG B C 1
ATOM 5890 O O . ARG B 1 444 ? 29.903 56.821 46.039 1.00 34.25 444 ARG B O 1
ATOM 5898 N N . ASP B 1 445 ? 29.306 58.324 44.490 1.00 29.74 445 ASP B N 1
ATOM 5899 C CA . ASP B 1 445 ? 28.140 58.770 45.285 1.00 27.49 445 ASP B CA 1
ATOM 5900 C C . ASP B 1 445 ? 27.146 59.537 44.415 1.00 26.28 445 ASP B C 1
ATOM 5901 O O . ASP B 1 445 ? 27.541 60.103 43.387 1.00 25.92 445 ASP B O 1
ATOM 5906 N N . ASP B 1 446 ? 25.873 59.552 44.802 1.00 25.13 446 ASP B N 1
ATOM 5907 C CA . ASP B 1 446 ? 24.923 60.362 44.062 1.00 23.78 446 ASP B CA 1
ATOM 5908 C C . ASP B 1 446 ? 25.450 61.784 44.010 1.00 24.34 446 ASP B C 1
ATOM 5909 O O . ASP B 1 446 ? 26.081 62.230 44.973 1.00 24.73 446 ASP B O 1
ATOM 5914 N N . ILE B 1 447 ? 25.225 62.494 42.906 1.00 22.54 447 ILE B N 1
ATOM 5915 C CA . ILE B 1 447 ? 25.713 63.860 42.784 1.00 20.91 447 ILE B CA 1
ATOM 5916 C C . ILE B 1 447 ? 24.610 64.763 42.339 1.00 21.69 447 ILE B C 1
ATOM 5917 O O . ILE B 1 447 ? 24.078 64.576 41.254 1.00 20.14 447 ILE B O 1
ATOM 5922 N N . THR B 1 448 ? 24.235 65.725 43.173 1.00 22.49 448 THR B N 1
ATOM 5923 C CA . THR B 1 448 ? 23.233 66.686 42.733 1.00 23.48 448 THR B CA 1
ATOM 5924 C C . THR B 1 448 ? 23.720 68.097 42.973 1.00 22.98 448 THR B C 1
ATOM 5925 O O . THR B 1 448 ? 24.334 68.396 44.003 1.00 21.93 448 THR B O 1
ATOM 5929 N N . ILE B 1 449 ? 23.445 68.959 42.001 1.00 22.06 449 ILE B N 1
ATOM 5930 C CA . ILE B 1 449 ? 23.914 70.325 42.058 1.00 22.56 449 ILE B CA 1
ATOM 5931 C C . ILE B 1 449 ? 22.866 71.316 41.568 1.00 23.24 449 ILE B C 1
ATOM 5932 O O . ILE B 1 449 ? 22.149 71.061 40.593 1.00 23.77 449 ILE B O 1
ATOM 5937 N N . ILE B 1 450 ? 22.802 72.441 42.273 1.00 22.38 450 ILE B N 1
ATOM 5938 C CA . ILE B 1 450 ? 21.996 73.579 41.877 1.00 21.40 450 ILE B CA 1
ATOM 5939 C C . ILE B 1 450 ? 22.899 74.784 41.828 1.00 22.27 450 ILE B C 1
ATOM 5940 O O . ILE B 1 450 ? 23.567 75.107 42.813 1.00 21.76 450 ILE B O 1
ATOM 5945 N N . VAL B 1 451 ? 22.957 75.428 40.676 1.00 22.21 451 VAL B N 1
ATOM 5946 C CA . VAL B 1 451 ? 23.752 76.633 40.551 1.00 23.57 451 VAL B CA 1
ATOM 5947 C C . VAL B 1 451 ? 22.818 77.825 40.378 1.00 24.90 451 VAL B C 1
ATOM 5948 O O . VAL B 1 451 ? 22.100 77.915 39.370 1.00 25.26 451 VAL B O 1
ATOM 5952 N N . VAL B 1 452 ? 22.802 78.722 41.356 1.00 24.69 452 VAL B N 1
ATOM 5953 C CA . VAL B 1 452 ? 21.952 79.889 41.255 1.00 25.51 452 VAL B CA 1
ATOM 5954 C C . VAL B 1 452 ? 22.775 81.093 40.854 1.00 26.96 452 VAL B C 1
ATOM 5955 O O . VAL B 1 452 ? 23.781 81.385 41.480 1.00 26.64 452 VAL B O 1
ATOM 5959 N N . GLN B 1 453 ? 22.353 81.785 39.798 1.00 29.33 453 GLN B N 1
ATOM 5960 C CA . GLN B 1 453 ? 23.063 82.973 39.318 1.00 28.42 453 GLN B CA 1
ATOM 5961 C C . GLN B 1 453 ? 22.304 84.252 39.659 1.00 27.31 453 GLN B C 1
ATOM 5962 O O . GLN B 1 453 ? 21.125 84.406 39.350 1.00 26.33 453 GLN B O 1
ATOM 5968 N N . PHE B 1 454 ? 23.008 85.172 40.288 1.00 25.47 454 PHE B N 1
ATOM 5969 C CA . PHE B 1 454 ? 22.399 86.397 40.710 1.00 25.77 454 PHE B CA 1
ATOM 5970 C C . PHE B 1 454 ? 22.495 87.470 39.660 1.00 27.34 454 PHE B C 1
ATOM 5971 O O . PHE B 1 454 ? 23.358 87.443 38.785 1.00 27.70 454 PHE B O 1
ATOM 5979 N N . ASN B 1 455 ? 21.567 88.409 39.759 1.00 27.83 455 ASN B N 1
ATOM 5980 C CA . ASN B 1 455 ? 21.509 89.558 38.877 1.00 27.92 455 ASN B CA 1
ATOM 5981 C C . ASN B 1 455 ? 22.235 90.747 39.537 1.00 28.82 455 ASN B C 1
ATOM 5982 O O . ASN B 1 455 ? 21.662 91.467 40.367 1.00 28.74 455 ASN B O 1
ATOM 5987 N N . SER B 1 456 ? 23.498 90.938 39.167 1.00 28.80 456 SER B N 1
ATOM 5988 C CA . SER B 1 456 ? 24.343 91.979 39.751 1.00 29.98 456 SER B CA 1
ATOM 5989 C C . SER B 1 456 ? 23.780 93.382 39.540 1.00 30.36 456 SER B C 1
ATOM 5990 O O . SER B 1 456 ? 24.041 94.271 40.348 1.00 29.74 456 SER B O 1
ATOM 5993 N N . HIS B 1 457 ? 23.027 93.603 38.466 1.00 31.60 457 HIS B N 1
ATOM 5994 C CA . HIS B 1 457 ? 22.426 94.924 38.260 1.00 33.69 457 HIS B CA 1
ATOM 5995 C C . HIS B 1 457 ? 21.296 95.172 39.282 1.00 32.30 457 HIS B C 1
ATOM 5996 O O . HIS B 1 457 ? 21.197 96.258 39.861 1.00 31.90 457 HIS B O 1
ATOM 6003 N N . VAL B 1 458 ? 20.451 94.168 39.498 1.00 30.48 458 VAL B N 1
ATOM 6004 C CA . VAL B 1 458 ? 19.391 94.298 40.486 1.00 28.23 458 VAL B CA 1
ATOM 6005 C C . VAL B 1 458 ? 19.992 94.371 41.891 1.00 27.67 458 VAL B C 1
ATOM 6006 O O . VAL B 1 458 ? 19.640 95.247 42.684 1.00 27.53 458 VAL B O 1
ATOM 6010 N N . VAL B 1 459 ? 20.902 93.452 42.198 1.00 26.49 459 VAL B N 1
ATOM 6011 C CA . VAL B 1 459 ? 21.568 93.470 43.500 1.00 26.63 459 VAL B CA 1
ATOM 6012 C C . VAL B 1 459 ? 22.193 94.836 43.746 1.00 29.80 459 VAL B C 1
ATOM 6013 O O . VAL B 1 459 ? 22.141 95.385 44.851 1.00 30.33 459 VAL B O 1
ATOM 6017 N N . GLY B 1 460 ? 22.795 95.376 42.693 1.00 30.91 460 GLY B N 1
ATOM 6018 C CA . GLY B 1 460 ? 23.392 96.685 42.793 1.00 31.34 460 GLY B CA 1
ATOM 6019 C C . GLY B 1 460 ? 22.301 97.707 43.012 1.00 33.49 460 GLY B C 1
ATOM 6020 O O . GLY B 1 460 ? 22.446 98.629 43.807 1.00 34.77 460 GLY B O 1
ATOM 6021 N N . ALA B 1 461 ? 21.195 97.541 42.305 1.00 33.94 461 ALA B N 1
ATOM 6022 C CA . ALA B 1 461 ? 20.082 98.452 42.470 1.00 35.35 461 ALA B CA 1
ATOM 6023 C C . ALA B 1 461 ? 19.646 98.503 43.932 1.00 36.91 461 ALA B C 1
ATOM 6024 O O . ALA B 1 461 ? 19.489 99.587 44.486 1.00 37.84 461 ALA B O 1
ATOM 6026 N N . TYR B 1 462 ? 19.460 97.334 44.549 1.00 37.29 462 TYR B N 1
ATOM 6027 C CA . TYR B 1 462 ? 19.039 97.251 45.950 1.00 39.01 462 TYR B CA 1
ATOM 6028 C C . TYR B 1 462 ? 19.998 97.986 46.854 1.00 39.15 462 TYR B C 1
ATOM 6029 O O . TYR B 1 462 ? 19.606 98.690 47.793 1.00 38.00 462 TYR B O 1
ATOM 6038 N N . GLN B 1 463 ? 21.268 97.812 46.553 1.00 39.26 463 GLN B N 1
ATOM 6039 C CA . GLN B 1 463 ? 22.301 98.432 47.332 1.00 40.80 463 GLN B CA 1
ATOM 6040 C C . GLN B 1 463 ? 22.237 99.943 47.222 1.00 42.88 463 GLN B C 1
ATOM 6041 O O . GLN B 1 463 ? 22.420 100.636 48.219 1.00 43.56 463 GLN B O 1
ATOM 6047 N N . ASN B 1 464 ? 21.971 100.466 46.026 1.00 44.61 464 ASN B N 1
ATOM 6048 C CA . ASN B 1 464 ? 21.915 101.915 45.864 1.00 46.71 464 ASN B CA 1
ATOM 6049 C C . ASN B 1 464 ? 20.738 102.520 46.626 1.00 48.66 464 ASN B C 1
ATOM 6050 O O . ASN B 1 464 ? 20.718 103.724 46.858 1.00 48.63 464 ASN B O 1
ATOM 6055 N N . GLN B 1 465 ? 19.763 101.697 47.021 1.00 51.24 465 GLN B N 1
ATOM 6056 C CA . GLN B 1 465 ? 18.636 102.207 47.786 1.00 53.74 465 GLN B CA 1
ATOM 6057 C C . GLN B 1 465 ? 18.669 101.722 49.228 1.00 54.97 465 GLN B C 1
ATOM 6058 O O . GLN B 1 465 ? 17.673 101.348 49.847 1.00 54.85 465 GLN B O 1
ATOM 6064 N N . GLU B 1 466 ? 19.890 101.724 49.712 1.00 56.55 466 GLU B N 1
ATOM 6065 C CA . GLU B 1 466 ? 20.271 101.470 51.081 1.00 58.77 466 GLU B CA 1
ATOM 6066 C C . GLU B 1 466 ? 21.156 102.635 51.449 1.00 59.71 466 GLU B C 1
ATOM 6067 O O . GLU B 1 466 ? 20.859 103.499 52.276 1.00 60.34 466 GLU B O 1
ATOM 6073 N N . GLN B 1 467 ? 22.245 102.615 50.712 1.00 60.64 467 GLN B N 1
ATOM 6074 C CA . GLN B 1 467 ? 23.268 103.614 50.708 1.00 61.14 467 GLN B CA 1
ATOM 6075 C C . GLN B 1 467 ? 22.870 104.676 49.686 1.00 61.82 467 GLN B C 1
ATOM 6076 O O . GLN B 1 467 ? 23.533 104.852 48.634 1.00 62.38 467 GLN B O 1
#

Secondary structure (DSSP, 8-state):
--HHHHHHHHHHH-EEEE----TTT---SEEEEEEEEE--SSS--EEEEEEEESSSS-EEEEEEEEESSSHHHHHHHHHHHHHHHHHH--HHHHHHHHTTT-----EEE---TT----STTHHHHHHHHHHHHHHHHH----HHHHHHHHHHHHHHHHHHHHHH--SSHHHHHHHHHHHHSEE-EEEEEEETTEEEEEEESS-EEEEEEE-TTS-EEEEE-----STT-HHHHHHHHHTS-GGGHHHHBSSSSBTTTBSSSB-EE-GGGTS-HHHHHHHHSSS---TT-SSS---B-PPEEEEEE--TTEEEEEEE-HHHHTTS-HHHHHHHHHHHHTT-SS----HHHHHHHHHH---S-EEEEEEEE-HHHHHHHHHTT-/--HHHHHHHHHHH-EEEE----TTT---SEEEEEEEEE--SSS--EEEEEEEESSSS-EEEEEEEEESSSHHHHHHHHHHHHHHHHHH--HHHHHHHHTTT-----EEE---TTS---STTHHHHHHHHHHHHHHHHH----HHHHHHHHHHHHHHHHHHHHHH--SSHHHHHHHHHHHHSEE-EEEEEEETTEEEEEEESS-EEEEEEE-TTS-EEEEE-----STT-HHHHHHHHHTS-GGGHHHHBSSSSBTTTBSSSB-EE-GGGTS-HHHHHHHHSSS---TT-SSS---B-PPEEEEEE--TTEEEEEEE-HHHHTTS-HHHHHHHHHHHHHT-SS----HHHHHHHHHH---S-EEEEEEEE-HHHHHHHHHTT-

CATH classification: 3.60.40.10

Radius of gyration: 47.86 Å; Cα contacts (8 Å, |Δi|>4): 1506; chains: 2; bounding box: 60×136×101 Å

Nearest PDB structures (foldseek):
  2pnq-assembly2_B  TM=1.003E+00  e=1.030E-82  Rattus norvegicus
  6v0t-assembly1_A  TM=9.719E-01  e=6.684E-70  Bos taurus
  4yzg-assembly1_A  TM=7.364E-01  e=2.014E-18  Arabidopsis thaliana
  4yzh-assembly1_A  TM=6.908E-01  e=1.060E-19  Arabidopsis thaliana
  2irm-assembly1_A  TM=5.519E-01  e=1.627E-12  Anopheles gambiae